Protein AF-0000000082246977 (afdb_homodimer)

pLDDT: mean 78.93, std 20.21, range [21.44, 98.12]

Nearest PDB structures (foldseek):
  8x5f-assembly1_A  TM=8.519E-01  e=1.007E-25  Homo sapiens
  8yet-assembly1_A  TM=8.472E-01  e=9.382E-22  Homo sapiens
  9j4x-assembly1_B  TM=8.676E-01  e=1.872E-17  Homo sapiens
  8x5b-assembly1_A  TM=8.535E-01  e=4.183E-17  Homo sapiens
  8yfu-assembly1_A  TM=6.604E-01  e=1.892E-20  Homo sapiens

Structure (mmCIF, N/CA/C/O backbone):
data_AF-0000000082246977-model_v1
#
loop_
_entity.id
_entity.type
_entity.pdbx_description
1 polymer 'SPX domain'
#
loop_
_atom_site.group_PDB
_atom_site.id
_atom_site.type_symbol
_atom_site.label_atom_id
_atom_site.label_alt_id
_atom_site.label_comp_id
_atom_site.label_asym_id
_atom_site.label_entity_id
_atom_site.label_seq_id
_atom_site.pdbx_PDB_ins_code
_atom_site.Cartn_x
_atom_site.Cartn_y
_atom_site.Cartn_z
_atom_site.occupancy
_atom_site.B_iso_or_equiv
_atom_site.auth_seq_id
_atom_site.auth_comp_id
_atom_site.auth_asym_id
_atom_site.auth_atom_id
_atom_site.pdbx_PDB_model_num
ATOM 1 N N . MET A 1 1 ? -4.242 8.5 17.453 1 56.47 1 MET A N 1
ATOM 2 C CA . MET A 1 1 ? -2.92 8.133 17.969 1 56.47 1 MET A CA 1
ATOM 3 C C . MET A 1 1 ? -2.562 8.953 19.203 1 56.47 1 MET A C 1
ATOM 5 O O . MET A 1 1 ? -2.957 10.109 19.312 1 56.47 1 MET A O 1
ATOM 9 N N . LYS A 1 2 ? -1.992 8.25 20.219 1 79.31 2 LYS A N 1
ATOM 10 C CA . LYS A 1 2 ? -1.562 8.875 21.453 1 79.31 2 LYS A CA 1
ATOM 11 C C . LYS A 1 2 ? -0.397 9.836 21.219 1 79.31 2 LYS A C 1
ATOM 13 O O . LYS A 1 2 ? 0.466 9.57 20.375 1 79.31 2 LYS A O 1
ATOM 18 N N . PHE A 1 3 ? -0.374 10.992 21.719 1 85.75 3 PHE A N 1
ATOM 19 C CA . PHE A 1 3 ? 0.629 12.031 21.531 1 85.75 3 PHE A CA 1
ATOM 20 C C . PHE A 1 3 ? 2.023 11.508 21.844 1 85.75 3 PHE A C 1
ATOM 22 O O . PHE A 1 3 ? 2.992 11.844 21.156 1 85.75 3 PHE A O 1
ATOM 29 N N . GLY A 1 4 ? 2.094 10.695 22.812 1 86.31 4 GLY A N 1
ATOM 30 C CA . GLY A 1 4 ? 3.396 10.164 23.172 1 86.31 4 GLY A CA 1
ATOM 31 C C . GLY A 1 4 ? 4.078 9.422 22.047 1 86.31 4 GLY A C 1
ATOM 32 O O . GLY A 1 4 ? 5.277 9.602 21.812 1 86.31 4 GLY A O 1
ATOM 33 N N . LYS A 1 5 ? 3.346 8.672 21.391 1 86.5 5 LYS A N 1
ATOM 34 C CA . LYS A 1 5 ? 3.908 7.906 20.281 1 86.5 5 LYS A CA 1
ATOM 35 C C . LYS A 1 5 ? 4.246 8.812 19.094 1 86.5 5 LYS A C 1
ATOM 37 O O . LYS A 1 5 ? 5.273 8.633 18.438 1 86.5 5 LYS A O 1
ATOM 42 N N . ASP A 1 6 ? 3.449 9.797 18.906 1 87 6 ASP A N 1
ATOM 43 C CA . ASP A 1 6 ? 3.703 10.742 17.812 1 87 6 ASP A CA 1
ATOM 44 C C . ASP A 1 6 ? 4.914 11.617 18.125 1 87 6 ASP A C 1
ATOM 46 O O . ASP A 1 6 ? 5.664 11.992 17.219 1 87 6 ASP A O 1
ATOM 50 N N . PHE A 1 7 ? 5.074 11.938 19.406 1 90.38 7 PHE A N 1
ATOM 51 C CA . PHE A 1 7 ? 6.211 12.734 19.859 1 90.38 7 PHE A CA 1
ATOM 52 C C . PHE A 1 7 ? 7.523 12.023 19.547 1 90.38 7 PHE A C 1
ATOM 54 O O . PHE A 1 7 ? 8.445 12.617 18.984 1 90.38 7 PHE A O 1
ATOM 61 N N . VAL A 1 8 ? 7.543 10.812 19.781 1 88.06 8 VAL A N 1
ATOM 62 C CA . VAL A 1 8 ? 8.75 10.031 19.578 1 88.06 8 VAL A CA 1
ATOM 63 C C . VAL A 1 8 ? 9 9.844 18.078 1 88.06 8 VAL A C 1
ATOM 65 O O . VAL A 1 8 ? 10.148 9.875 17.625 1 88.06 8 VAL A O 1
ATOM 68 N N . ARG A 1 9 ? 7.938 9.758 17.359 1 86.12 9 ARG A N 1
ATOM 69 C CA . ARG A 1 9 ? 8.055 9.547 15.914 1 86.12 9 ARG A CA 1
ATOM 70 C C . ARG A 1 9 ? 8.602 10.797 15.227 1 86.12 9 ARG A C 1
ATOM 72 O O . ARG A 1 9 ? 9.305 10.688 14.219 1 86.12 9 ARG A O 1
ATOM 79 N N . GLN A 1 10 ? 8.43 11.914 15.766 1 88.19 10 GLN A N 1
ATOM 80 C CA . GLN A 1 10 ? 8.82 13.156 15.109 1 88.19 10 GLN A CA 1
ATOM 81 C C . GLN A 1 10 ? 10.188 13.625 15.586 1 88.19 10 GLN A C 1
ATOM 83 O O . GLN A 1 10 ? 10.766 14.562 15.016 1 88.19 10 GLN A O 1
ATOM 88 N N . MET A 1 11 ? 10.742 12.938 16.516 1 90 11 MET A N 1
ATOM 89 C CA . MET A 1 11 ? 12.047 13.312 17.047 1 90 11 MET A CA 1
ATOM 90 C C . MET A 1 11 ? 13.156 12.961 16.062 1 90 11 MET A C 1
ATOM 92 O O . MET A 1 11 ? 13.023 12.016 15.273 1 90 11 MET A O 1
ATOM 96 N N . ILE A 1 12 ? 14.117 13.766 16.094 1 88.25 12 ILE A N 1
ATOM 97 C CA . ILE A 1 12 ? 15.344 13.398 15.398 1 88.25 12 ILE A CA 1
ATOM 98 C C . ILE A 1 12 ? 16.062 12.297 16.156 1 88.25 12 ILE A C 1
ATOM 100 O O . ILE A 1 12 ? 16.391 12.453 17.344 1 88.25 12 ILE A O 1
ATOM 104 N N . PRO A 1 13 ? 16.266 11.242 15.539 1 86.31 13 PRO A N 1
ATOM 105 C CA . PRO A 1 13 ? 16.812 10.086 16.25 1 86.31 13 PRO A CA 1
ATOM 106 C C . PRO A 1 13 ? 18.141 10.391 16.938 1 86.31 13 PRO A C 1
ATOM 108 O O . PRO A 1 13 ? 18.406 9.867 18.031 1 86.31 13 PRO A O 1
ATOM 111 N N . GLU A 1 14 ? 18.938 11.195 16.391 1 87.69 14 GLU A N 1
ATOM 112 C CA . GLU A 1 14 ? 20.25 11.5 16.953 1 87.69 14 GLU A CA 1
ATOM 113 C C . GLU A 1 14 ? 20.141 12.43 18.156 1 87.69 14 GLU A C 1
ATOM 115 O O . GLU A 1 14 ? 21.047 12.492 18.984 1 87.69 14 GLU A O 1
ATOM 120 N N . TRP A 1 15 ? 18.969 13.203 18.281 1 89.31 15 TRP A N 1
ATOM 121 C CA . TRP A 1 15 ? 18.766 14.156 19.359 1 89.31 15 TRP A CA 1
ATOM 122 C C . TRP A 1 15 ? 17.75 13.633 20.359 1 89.31 15 TRP A C 1
ATOM 124 O O . TRP A 1 15 ? 17.156 14.406 21.109 1 89.31 15 TRP A O 1
ATOM 134 N N . GLN A 1 16 ? 17.547 12.398 20.406 1 87.69 16 GLN A N 1
ATOM 135 C CA . GLN A 1 16 ? 16.469 11.836 21.219 1 87.69 16 GLN A CA 1
ATOM 136 C C . GLN A 1 16 ? 16.672 12.164 22.688 1 87.69 16 GLN A C 1
ATOM 138 O O . GLN A 1 16 ? 15.711 12.477 23.391 1 87.69 16 GLN A O 1
ATOM 143 N N . GLN A 1 17 ? 17.922 12.195 23.141 1 86.81 17 GLN A N 1
ATOM 144 C CA . GLN A 1 17 ? 18.203 12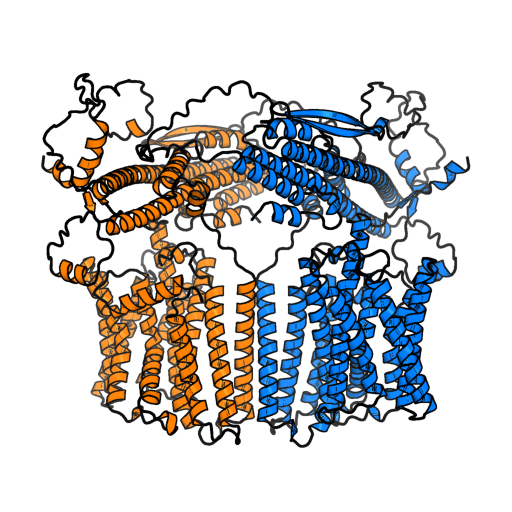.43 24.562 1 86.81 17 GLN A CA 1
ATOM 145 C C . GLN A 1 17 ? 18.062 13.906 24.906 1 86.81 17 GLN A C 1
ATOM 147 O O . GLN A 1 17 ? 17.938 14.258 26.078 1 86.81 17 GLN A O 1
ATOM 152 N N . ALA A 1 18 ? 18.016 14.711 23.906 1 91.62 18 ALA A N 1
ATOM 153 C CA . ALA A 1 18 ? 17.938 16.156 24.156 1 91.62 18 ALA A CA 1
ATOM 154 C C . ALA A 1 18 ? 16.5 16.625 24.234 1 91.62 18 ALA A C 1
ATOM 156 O O . ALA A 1 18 ? 16.219 17.734 24.719 1 91.62 18 ALA A O 1
ATOM 157 N N . TYR A 1 19 ? 15.57 15.797 23.828 1 93.19 19 TYR A N 1
ATOM 158 C CA . TYR A 1 19 ? 14.156 16.141 23.906 1 93.19 19 TYR A CA 1
ATOM 159 C C . TYR A 1 19 ? 13.625 15.938 25.328 1 93.19 19 TYR A C 1
ATOM 161 O O . TYR A 1 19 ? 14.266 15.273 26.141 1 93.19 19 TYR A O 1
ATOM 169 N N . MET A 1 20 ? 12.469 16.594 25.516 1 93.56 20 MET A N 1
ATOM 170 C CA . MET A 1 20 ? 11.82 16.453 26.828 1 93.56 20 MET A CA 1
ATOM 171 C C . MET A 1 20 ? 11.359 15.023 27.062 1 93.56 20 MET A C 1
ATOM 173 O O . MET A 1 20 ? 10.867 14.367 26.141 1 93.56 20 MET A O 1
ATOM 177 N N . ASP A 1 21 ? 11.578 14.57 28.266 1 92.38 21 ASP A N 1
ATOM 178 C CA . ASP A 1 21 ? 11.133 13.227 28.625 1 92.38 21 ASP A CA 1
ATOM 179 C C . ASP A 1 21 ? 9.633 13.211 28.953 1 92.38 21 ASP A C 1
ATOM 181 O O . ASP A 1 21 ? 9.25 13.203 30.109 1 92.38 21 ASP A O 1
ATOM 185 N N . TYR A 1 22 ? 8.859 13.156 27.938 1 93.19 22 TYR A N 1
ATOM 186 C CA . TYR A 1 22 ? 7.406 13.203 28.062 1 93.19 22 TYR A CA 1
ATOM 187 C C . TYR A 1 22 ? 6.883 11.969 28.797 1 93.19 22 TYR A C 1
ATOM 189 O O . TYR A 1 22 ? 5.992 12.078 29.641 1 93.19 22 TYR A O 1
ATOM 197 N N . ALA A 1 23 ? 7.449 10.797 28.578 1 91 23 ALA A N 1
ATOM 198 C CA . ALA A 1 23 ? 7.016 9.555 29.203 1 91 23 ALA A CA 1
ATOM 199 C C . ALA A 1 23 ? 7.297 9.562 30.703 1 91 23 ALA A C 1
ATOM 201 O O . ALA A 1 23 ? 6.48 9.094 31.5 1 91 23 ALA A O 1
ATOM 202 N N . GLY A 1 24 ? 8.438 10.062 31.078 1 91.44 24 GLY A N 1
ATOM 203 C CA . GLY A 1 24 ? 8.773 10.172 32.469 1 91.44 24 GLY A CA 1
ATOM 204 C C . GLY A 1 24 ? 7.84 11.102 33.25 1 91.44 24 GLY A C 1
ATOM 205 O O . GLY A 1 24 ? 7.426 10.797 34.375 1 91.44 24 GLY A O 1
ATOM 206 N N . LEU A 1 25 ? 7.504 12.195 32.656 1 93.19 25 LEU A N 1
ATOM 207 C CA . LEU A 1 25 ? 6.605 13.156 33.281 1 93.19 25 LEU A CA 1
ATOM 208 C C . LEU A 1 25 ? 5.191 12.602 33.375 1 93.19 25 LEU A C 1
ATOM 210 O O . LEU A 1 25 ? 4.488 12.844 34.344 1 93.19 25 LEU A O 1
ATOM 214 N N . LYS A 1 26 ? 4.781 11.867 32.375 1 92.25 26 LYS A N 1
ATOM 215 C CA . LYS A 1 26 ? 3.465 11.234 32.406 1 92.25 26 LYS A CA 1
ATOM 216 C C . LYS A 1 26 ? 3.361 10.219 33.531 1 92.25 26 LYS A C 1
ATOM 218 O O . LYS A 1 26 ? 2.314 10.094 34.188 1 92.25 26 LYS A O 1
ATOM 223 N N . SER A 1 27 ? 4.461 9.516 33.812 1 92.44 27 SER A N 1
ATOM 224 C CA . SER A 1 27 ? 4.477 8.547 34.906 1 92.44 27 SER A CA 1
ATOM 225 C C . SER A 1 27 ? 4.324 9.242 36.25 1 92.44 27 SER A C 1
ATOM 227 O O . SER A 1 27 ? 3.65 8.727 37.156 1 92.44 27 SER A O 1
ATOM 229 N N . ILE A 1 28 ? 4.871 10.32 36.375 1 91.62 28 ILE A N 1
ATOM 230 C CA . ILE A 1 28 ? 4.75 11.078 37.625 1 91.62 28 ILE A CA 1
ATOM 231 C C . ILE A 1 28 ? 3.316 11.586 37.781 1 91.62 28 ILE A C 1
ATOM 233 O O . ILE A 1 28 ? 2.77 11.586 38.906 1 91.62 28 ILE A O 1
ATOM 237 N N . LEU A 1 29 ? 2.715 11.938 36.719 1 91.12 29 LEU A N 1
ATOM 238 C CA . LEU A 1 29 ? 1.336 12.414 36.75 1 91.12 29 LEU A CA 1
ATOM 239 C C . LEU A 1 29 ? 0.381 11.297 37.156 1 91.12 29 LEU A C 1
ATOM 241 O O . LEU A 1 29 ? -0.605 11.531 37.844 1 91.12 29 LEU A O 1
ATOM 245 N N . GLN A 1 30 ? 0.667 10.117 36.656 1 90.25 30 GLN A N 1
ATOM 246 C CA . GLN A 1 30 ? -0.157 8.977 37.062 1 90.25 30 GLN A CA 1
ATOM 247 C C . GLN A 1 30 ? -0.053 8.695 38.562 1 90.25 30 GLN A C 1
ATOM 249 O O . GLN A 1 30 ? -1.031 8.297 39.188 1 90.25 30 GLN A O 1
ATOM 254 N N . GLU A 1 31 ? 1.097 8.938 39.062 1 87.5 31 GLU A N 1
ATOM 255 C CA . GLU A 1 31 ? 1.284 8.797 40.5 1 87.5 31 GLU A CA 1
ATOM 256 C C . GLU A 1 31 ? 0.479 9.836 41.281 1 87.5 31 GLU A C 1
ATOM 258 O O . GLU A 1 31 ? -0.072 9.547 42.344 1 87.5 31 GLU A O 1
ATOM 263 N N . ILE A 1 32 ? 0.406 10.953 40.719 1 86.06 32 ILE A N 1
ATOM 264 C CA . ILE A 1 32 ? -0.384 12.008 41.344 1 86.06 32 ILE A CA 1
ATOM 265 C C . ILE A 1 32 ? -1.865 11.648 41.281 1 86.06 32 ILE A C 1
ATOM 267 O O . ILE A 1 32 ? -2.588 11.82 42.281 1 86.06 32 ILE A O 1
ATOM 271 N N . GLN A 1 33 ? -2.275 11.094 40.25 1 86.5 33 GLN A N 1
ATOM 272 C CA . GLN A 1 33 ? -3.672 10.703 40.062 1 86.5 33 GLN A CA 1
ATOM 273 C C . GLN A 1 33 ? -4.047 9.586 41.031 1 86.5 33 GLN A C 1
ATOM 275 O O . GLN A 1 33 ? -5.121 9.617 41.656 1 86.5 33 GLN A O 1
ATOM 280 N N . THR A 1 34 ? -3.168 8.68 41.219 1 85.88 34 THR A N 1
ATOM 281 C CA . THR A 1 34 ? -3.422 7.562 42.125 1 85.88 34 THR A CA 1
ATOM 282 C C . THR A 1 34 ? -3.43 8.039 43.594 1 85.88 34 THR A C 1
ATOM 284 O O . THR A 1 34 ? -4.238 7.566 44.406 1 85.88 34 THR A O 1
ATOM 287 N N . SER A 1 35 ? -2.584 8.93 43.906 1 81.75 35 SER A N 1
ATOM 288 C CA . SER A 1 35 ? -2.523 9.453 45.281 1 81.75 35 SER A CA 1
ATOM 289 C C . SER A 1 35 ? -3.766 10.266 45.625 1 81.75 35 SER A C 1
ATOM 291 O O . SER A 1 35 ? -4.27 10.211 46.75 1 81.75 35 SER A O 1
ATOM 293 N N . ARG A 1 36 ? -4.273 10.922 44.688 1 77.88 36 ARG A N 1
ATOM 294 C CA . ARG A 1 36 ? -5.477 11.711 44.906 1 77.88 36 ARG A CA 1
ATOM 295 C C . ARG A 1 36 ? -6.703 10.82 45.031 1 77.88 36 ARG A C 1
ATOM 297 O O . ARG A 1 36 ? -7.598 11.109 45.844 1 77.88 36 ARG A O 1
ATOM 304 N N . LYS A 1 37 ? -6.832 9.82 44.312 1 76.38 37 LYS A N 1
ATOM 305 C CA . LYS A 1 37 ? -7.945 8.875 44.406 1 76.38 37 LYS A CA 1
ATOM 306 C C . LYS A 1 37 ? -7.934 8.148 45.75 1 76.38 37 LYS A C 1
ATOM 308 O O . LYS A 1 37 ? -8.992 7.859 46.312 1 76.38 37 LYS A O 1
ATOM 313 N N . ARG A 1 38 ? -6.84 7.883 46.25 1 70.94 38 ARG A N 1
ATOM 314 C CA . ARG A 1 38 ? -6.719 7.219 47.562 1 70.94 38 ARG A CA 1
ATOM 315 C C . ARG A 1 38 ? -7.188 8.133 48.688 1 70.94 38 ARG A C 1
ATOM 317 O O . ARG A 1 38 ? -7.738 7.668 49.688 1 70.94 38 ARG A O 1
ATOM 324 N N . SER A 1 39 ? -6.891 9.398 48.531 1 62.53 39 SER A N 1
ATOM 325 C CA . SER A 1 39 ? -7.277 10.328 49.594 1 62.53 39 SER A CA 1
ATOM 326 C C . SER A 1 39 ? -8.766 10.656 49.531 1 62.53 39 SER A C 1
ATOM 328 O O . SER A 1 39 ? -9.352 11.117 50.5 1 62.53 39 SER A O 1
ATOM 330 N N . GLU A 1 40 ? -9.305 10.719 48.375 1 59.44 40 GLU A N 1
ATOM 331 C CA . GLU A 1 40 ? -10.742 10.93 48.312 1 59.44 40 GLU A CA 1
ATOM 332 C C . GLU A 1 40 ? -11.508 9.766 48.938 1 59.44 40 GLU A C 1
ATOM 334 O O . GLU A 1 40 ? -11.445 8.641 48.469 1 59.44 40 GLU A O 1
ATOM 339 N N . ARG A 1 41 ? -11.719 9.586 50.344 1 48.62 41 ARG A N 1
ATOM 340 C CA . ARG A 1 41 ? -12.57 8.648 51.062 1 48.62 41 ARG A CA 1
ATOM 341 C C . ARG A 1 41 ? -13.93 8.508 50.375 1 48.62 41 ARG A C 1
ATOM 343 O O . ARG A 1 41 ? -14.461 9.477 49.844 1 48.62 41 ARG A O 1
ATOM 350 N N . PRO A 1 42 ? -14.414 7.211 50.281 1 45.81 42 PRO A N 1
ATOM 351 C CA . PRO A 1 42 ? -15.68 6.809 49.656 1 45.81 42 PRO A CA 1
ATOM 352 C C . PRO A 1 42 ? -16.859 7.695 50.094 1 45.81 42 PRO A C 1
ATOM 354 O O . PRO A 1 42 ? -18 7.422 49.719 1 45.81 42 PRO A O 1
ATOM 357 N N . GLY A 1 43 ? -16.766 8.461 51.219 1 39.38 43 GLY A N 1
ATOM 358 C CA . GLY A 1 43 ? -18.062 8.852 51.75 1 39.38 43 GLY A CA 1
ATOM 359 C C . GLY A 1 43 ? -18.828 9.797 50.875 1 39.38 43 GLY A C 1
ATOM 360 O O . GLY A 1 43 ? -19.953 10.18 51.156 1 39.38 43 GLY A O 1
ATOM 361 N N . ILE A 1 44 ? -18.172 10.773 50.406 1 37.69 44 ILE A N 1
ATOM 362 C CA . ILE A 1 44 ? -19.094 11.742 49.812 1 37.69 44 ILE A CA 1
ATOM 363 C C . ILE A 1 44 ? -19.766 11.141 48.594 1 37.69 44 ILE A C 1
ATOM 365 O O . ILE A 1 44 ? -19.078 10.727 47.625 1 37.69 44 ILE A O 1
ATOM 369 N N . LEU A 1 45 ? -20.969 10.594 48.844 1 35.19 45 LEU A N 1
ATOM 370 C CA . LEU A 1 45 ? -21.953 10.094 47.875 1 35.19 45 LEU A CA 1
ATOM 371 C C . LEU A 1 45 ? -21.953 10.93 46.594 1 35.19 45 LEU A C 1
ATOM 373 O O . LEU A 1 45 ? -22.125 12.156 46.656 1 35.19 45 LEU A O 1
ATOM 377 N N . LYS A 1 46 ? -21.188 10.672 45.656 1 40.25 46 LYS A N 1
ATOM 378 C CA . LYS A 1 46 ? -21.375 11.211 44.312 1 40.25 46 LYS A CA 1
ATOM 379 C C . LYS A 1 46 ? -22.844 11.438 44 1 40.25 46 LYS A C 1
ATOM 381 O O . LYS A 1 46 ? -23.641 10.492 44.031 1 40.25 46 LYS A O 1
ATOM 386 N N . ARG A 1 47 ? -23.516 12.523 44.5 1 32.88 47 ARG A N 1
ATOM 387 C CA . ARG A 1 47 ? -24.844 12.891 44.031 1 32.88 47 ARG A CA 1
ATOM 388 C C . ARG A 1 47 ? -25.016 12.547 42.562 1 32.88 47 ARG A C 1
ATOM 390 O O . ARG A 1 47 ? -24.234 12.992 41.719 1 32.88 47 ARG A O 1
ATOM 397 N N . LYS A 1 48 ? -25.453 11.383 42.344 1 35 48 LYS A N 1
ATOM 398 C CA . LYS A 1 48 ? -25.984 10.984 41.031 1 35 48 LYS A CA 1
ATOM 399 C C . LYS A 1 48 ? -26.734 12.141 40.375 1 35 48 LYS A C 1
ATOM 401 O O . LYS A 1 48 ? -27.719 12.641 40.906 1 35 48 LYS A O 1
ATOM 406 N N . LEU A 1 49 ? -26.047 13.125 39.812 1 31.23 49 LEU A N 1
ATOM 407 C CA . LEU A 1 49 ? -26.766 14.055 38.969 1 31.23 49 LEU A CA 1
ATOM 408 C C . LEU A 1 49 ? -27.922 13.344 38.25 1 31.23 49 LEU A C 1
ATOM 410 O O . LEU A 1 49 ? -27.734 12.32 37.625 1 31.23 49 LEU A O 1
ATOM 414 N N . SER A 1 50 ? -29.047 13.234 38.938 1 31.02 50 SER A N 1
ATOM 415 C CA . SER A 1 50 ? -30.344 12.867 38.375 1 31.02 50 SER A CA 1
ATOM 416 C C . SER A 1 50 ? -30.422 13.258 36.906 1 31.02 50 SER A C 1
ATOM 418 O O . SER A 1 50 ? -30.172 14.414 36.531 1 31.02 50 SER A O 1
ATOM 420 N N . GLY A 1 51 ? -30.125 12.414 36 1 33.69 51 GLY A N 1
ATOM 421 C CA . GLY A 1 51 ? -30.125 12.297 34.562 1 33.69 51 GLY A CA 1
ATOM 422 C C . GLY A 1 51 ? -31.312 13 33.906 1 33.69 51 GLY A C 1
ATOM 423 O O . GLY A 1 51 ? -31.547 12.859 32.719 1 33.69 51 GLY A O 1
ATOM 424 N N . SER A 1 52 ? -32.406 13.203 34.688 1 33 52 SER A N 1
ATOM 425 C CA . SER A 1 52 ? -33.594 13.523 33.906 1 33 52 SER A CA 1
ATOM 426 C C . SER A 1 52 ? -33.469 14.922 33.281 1 33 52 SER A C 1
ATOM 428 O O . SER A 1 52 ? -34 15.883 33.844 1 33 52 SER A O 1
ATOM 430 N N . ARG A 1 53 ? -32.406 15.555 33.094 1 36.34 53 ARG A N 1
ATOM 431 C CA . ARG A 1 53 ? -32.531 16.891 32.531 1 36.34 53 ARG A CA 1
ATOM 432 C C . ARG A 1 53 ? -33.312 16.875 31.234 1 36.34 53 ARG A C 1
ATOM 434 O O . ARG A 1 53 ? -33.188 15.93 30.453 1 36.34 53 ARG A O 1
ATOM 441 N N . ASN A 1 54 ? -34.438 17.656 31.156 1 34.22 54 ASN A N 1
ATOM 442 C CA . ASN A 1 54 ? -35.312 17.984 30.047 1 34.22 54 ASN A CA 1
ATOM 443 C C . ASN A 1 54 ? -34.531 18.219 28.75 1 34.22 54 ASN A C 1
ATOM 445 O O . ASN A 1 54 ? -33.469 18.812 28.781 1 34.22 54 ASN A O 1
ATOM 449 N N . PHE A 1 55 ? -34.688 17.25 27.906 1 44.72 55 PHE A N 1
ATOM 450 C CA . PHE A 1 55 ? -34.188 17.406 26.531 1 44.72 55 PHE A CA 1
ATOM 451 C C . PHE A 1 55 ? -34.438 18.828 26.031 1 44.72 55 PHE A C 1
ATOM 453 O O . PHE A 1 55 ? -35.594 19.266 25.906 1 44.72 55 PHE A O 1
ATOM 460 N N . SER A 1 56 ? -33.594 19.75 26.406 1 39.91 56 SER A N 1
ATOM 461 C CA . SER A 1 56 ? -33.719 21.047 25.75 1 39.91 56 SER A CA 1
ATOM 462 C C . SER A 1 56 ? -33.688 20.906 24.234 1 39.91 56 SER A C 1
ATOM 464 O O . SER A 1 56 ? -32.938 20.062 23.703 1 39.91 56 SER A O 1
ATOM 466 N N . GLY A 1 57 ? -34.688 20.828 23.531 1 49.38 57 GLY A N 1
ATOM 467 C CA . GLY A 1 57 ? -34.875 20.75 22.094 1 49.38 57 GLY A CA 1
ATOM 468 C C . GLY A 1 57 ? -33.656 21.203 21.312 1 49.38 57 GLY A C 1
ATOM 469 O O . GLY A 1 57 ? -32.781 21.906 21.859 1 49.38 57 GLY A O 1
ATOM 470 N N . LEU A 1 58 ? -33.219 20.406 20.375 1 52.12 58 LEU A N 1
ATOM 471 C CA . LEU A 1 58 ? -32.125 20.766 19.469 1 52.12 58 LEU A CA 1
ATOM 472 C C . LEU A 1 58 ? -32.25 22.234 19.047 1 52.12 58 LEU A C 1
ATOM 474 O O . LEU A 1 58 ? -31.25 22.828 18.594 1 52.12 58 LEU A O 1
ATOM 478 N N . THR A 1 59 ? -33.5 22.797 19.109 1 46.88 59 THR A N 1
ATOM 479 C CA . THR A 1 59 ? -33.688 24.156 18.594 1 46.88 59 THR A CA 1
ATOM 480 C C . THR A 1 59 ? -33.625 25.172 19.719 1 46.88 59 THR A C 1
ATOM 482 O O . THR A 1 59 ? -33.812 26.375 19.484 1 46.88 59 THR A O 1
ATOM 485 N N . LYS A 1 60 ? -33.469 24.75 21.016 1 48.41 60 LYS A N 1
ATOM 486 C CA . LYS A 1 60 ? -33.531 25.766 22.047 1 48.41 60 LYS A CA 1
ATOM 487 C C . LYS A 1 60 ? -32.156 26.453 22.219 1 48.41 60 LYS A C 1
ATOM 489 O O . LYS A 1 60 ? -31.125 25.797 22.062 1 48.41 60 LYS A O 1
ATOM 494 N N . ARG A 1 61 ? -32.031 27.781 22.234 1 40.91 61 ARG A N 1
ATOM 495 C CA . ARG A 1 61 ? -30.938 28.734 22.297 1 40.91 61 ARG A CA 1
ATOM 496 C C . ARG A 1 61 ? -30.172 28.594 23.609 1 40.91 61 ARG A C 1
ATOM 498 O O . ARG A 1 61 ? -30.75 28.688 24.688 1 40.91 61 ARG A O 1
ATOM 505 N N . TYR A 1 62 ? -29.266 27.812 23.797 1 36.72 62 TYR A N 1
ATOM 506 C CA . TYR A 1 62 ? -28.406 27.844 24.969 1 36.72 62 TYR A CA 1
ATOM 507 C C . TYR A 1 62 ? -27.844 29.25 25.188 1 36.72 62 TYR A C 1
ATOM 509 O O . TYR A 1 62 ? -27.172 29.797 24.312 1 36.72 62 TYR A O 1
ATOM 517 N N . SER A 1 63 ? -28.516 30.188 25.844 1 31.11 63 SER A N 1
ATOM 518 C CA . SER A 1 63 ? -27.859 31.422 26.281 1 31.11 63 SER A CA 1
ATOM 519 C C . SER A 1 63 ? -26.672 31.125 27.203 1 31.11 63 SER A C 1
ATOM 521 O O . SER A 1 63 ? -26.844 30.484 28.234 1 31.11 63 SER A O 1
ATOM 523 N N . ARG A 1 64 ? -25.547 30.938 26.734 1 37.94 64 ARG A N 1
ATOM 524 C CA . ARG A 1 64 ? -24.359 30.922 27.578 1 37.94 64 ARG A CA 1
ATOM 525 C C . ARG A 1 64 ? -24.281 32.188 28.438 1 37.94 64 ARG A C 1
ATOM 527 O O . ARG A 1 64 ? -24.078 33.281 27.922 1 37.94 64 ARG A O 1
ATOM 534 N N . THR A 1 65 ? -24.953 32.312 29.484 1 32.84 65 THR A N 1
ATOM 535 C CA . THR A 1 65 ? -24.516 33.312 30.438 1 32.84 65 THR A CA 1
ATOM 536 C C . THR A 1 65 ? -23.031 33.156 30.75 1 32.84 65 THR A C 1
ATOM 538 O O . THR A 1 65 ? -22.578 32.094 31.125 1 32.84 65 THR A O 1
ATOM 541 N N . ALA A 1 66 ? -22.188 34.031 30.234 1 37.81 66 ALA A N 1
ATOM 542 C CA . ALA A 1 66 ? -20.781 34.25 30.562 1 37.81 66 ALA A CA 1
ATOM 543 C C . ALA A 1 66 ? -20.578 34.312 32.062 1 37.81 66 ALA A C 1
ATOM 545 O O . ALA A 1 66 ? -21.016 35.281 32.719 1 37.81 66 ALA A O 1
ATOM 546 N N . SER A 1 67 ? -20.672 33.344 32.875 1 34.19 67 SER A N 1
ATOM 547 C CA . SER A 1 67 ? -20.172 33.5 34.219 1 34.19 67 SER A CA 1
ATOM 548 C C . SER A 1 67 ? -18.844 34.25 34.25 1 34.19 67 SER A C 1
ATOM 550 O O . SER A 1 67 ? -17.984 34.031 33.406 1 34.19 67 SER A O 1
ATOM 552 N N . THR A 1 68 ? -18.812 35.438 34.781 1 34.06 68 THR A N 1
ATOM 553 C CA . THR A 1 68 ? -17.703 36.312 35.156 1 34.06 68 THR A CA 1
ATOM 554 C C . THR A 1 68 ? -16.594 35.5 35.812 1 34.06 68 THR A C 1
ATOM 556 O O . THR A 1 68 ? -16.812 34.844 36.844 1 34.06 68 THR A O 1
ATOM 559 N N . ARG A 1 69 ? -15.586 35.062 35.125 1 37.94 69 ARG A N 1
ATOM 560 C CA . ARG A 1 69 ? -14.32 34.5 35.562 1 37.94 69 ARG A CA 1
ATOM 561 C C . ARG A 1 69 ? -13.758 35.219 36.781 1 37.94 69 ARG A C 1
ATOM 563 O O . ARG A 1 69 ? -13.539 36.438 36.719 1 37.94 69 ARG A O 1
ATOM 570 N N . GLU A 1 70 ? -14.102 34.906 38.062 1 38.69 70 GLU A N 1
ATOM 571 C CA . GLU A 1 70 ? -13.336 35.281 39.219 1 38.69 70 GLU A CA 1
ATOM 572 C C . GLU A 1 70 ? -11.844 35.375 38.906 1 38.69 70 GLU A C 1
ATOM 574 O O . GLU A 1 70 ? -11.352 34.688 38 1 38.69 70 GLU A O 1
ATOM 579 N N . PRO A 1 71 ? -11.188 36.406 39.406 1 40.03 71 PRO A N 1
ATOM 580 C CA . PRO A 1 71 ? -9.742 36.594 39.25 1 40.03 71 PRO A CA 1
ATOM 581 C C . PRO A 1 71 ? -8.938 35.312 39.531 1 40.03 71 PRO A C 1
ATOM 583 O O . PRO A 1 71 ? -9.18 34.625 40.5 1 40.03 71 PRO A O 1
ATOM 586 N N . GLU A 1 72 ? -8.461 34.594 38.531 1 44.59 72 GLU A N 1
ATOM 587 C CA . GLU A 1 72 ? -7.695 33.375 38.438 1 44.59 72 GLU A CA 1
ATOM 588 C C . GLU A 1 72 ? -6.598 33.344 39.5 1 44.59 72 GLU A C 1
ATOM 590 O O . GLU A 1 72 ? -5.688 34.156 39.5 1 44.59 72 GLU A O 1
ATOM 595 N N . ILE A 1 73 ? -6.789 33.125 40.719 1 45.75 73 ILE A N 1
ATOM 596 C CA . ILE A 1 73 ? -5.77 32.75 41.719 1 45.75 73 ILE A CA 1
ATOM 597 C C . ILE A 1 73 ? -4.719 31.875 41.031 1 45.75 73 ILE A C 1
ATOM 599 O O . ILE A 1 73 ? -5.039 30.797 40.531 1 45.75 73 ILE A O 1
ATOM 603 N N . GLN A 1 74 ? -3.656 32.469 40.75 1 58.28 74 GLN A N 1
ATOM 604 C CA . GLN A 1 74 ? -2.492 31.797 40.156 1 58.28 74 GLN A CA 1
ATOM 605 C C . GLN A 1 74 ? -1.967 30.703 41.094 1 58.28 74 GLN A C 1
ATOM 607 O O . GLN A 1 74 ? -1.591 30.984 42.219 1 58.28 74 GLN A O 1
ATOM 612 N N . ASP A 1 75 ? -2.109 29.5 40.844 1 70.38 75 ASP A N 1
ATOM 613 C CA . ASP A 1 75 ? -1.786 28.312 41.625 1 70.38 75 ASP A CA 1
ATOM 614 C C . ASP A 1 75 ? -0.279 28.078 41.656 1 70.38 75 ASP A C 1
ATOM 616 O O . ASP A 1 75 ? 0.234 27.438 42.594 1 70.38 75 ASP A O 1
ATOM 620 N N . ILE A 1 76 ? 0.527 28.656 40.688 1 74.88 76 ILE A N 1
ATOM 621 C CA . ILE A 1 76 ? 1.964 28.391 40.656 1 74.88 76 ILE A CA 1
ATOM 622 C C . ILE A 1 76 ? 2.711 29.688 40.344 1 74.88 76 ILE A C 1
ATOM 624 O O . ILE A 1 76 ? 2.146 30.609 39.75 1 74.88 76 ILE A O 1
ATOM 628 N N . LEU A 1 77 ? 3.871 29.922 40.969 1 75.19 77 LEU A N 1
ATOM 629 C CA . LEU A 1 77 ? 4.789 31 40.625 1 75.19 77 LEU A CA 1
ATOM 630 C C . LEU A 1 77 ? 6.102 30.453 40.094 1 75.19 77 LEU A C 1
ATOM 632 O O . LEU A 1 77 ? 6.715 29.578 40.688 1 75.19 77 LEU A O 1
ATOM 636 N N . VAL A 1 78 ? 6.398 30.828 38.906 1 78.69 78 VAL A N 1
ATOM 637 C CA . VAL A 1 78 ? 7.629 30.359 38.281 1 78.69 78 VAL A CA 1
ATOM 638 C C . VAL A 1 78 ? 8.672 31.484 38.312 1 78.69 78 VAL A C 1
ATOM 640 O O . VAL A 1 78 ? 8.383 32.625 37.906 1 78.69 78 VAL A O 1
ATOM 643 N N . HIS A 1 79 ? 9.859 31.297 38.875 1 75.5 79 HIS A N 1
ATOM 644 C CA . HIS A 1 79 ? 10.945 32.281 38.938 1 75.5 79 HIS A CA 1
ATOM 645 C C . HIS A 1 79 ? 12.117 31.844 38.062 1 75.5 79 HIS A C 1
ATOM 647 O O . HIS A 1 79 ? 12.445 30.656 37.969 1 75.5 79 HIS A O 1
ATOM 653 N N . ALA A 1 80 ? 12.648 32.75 37.25 1 78.31 80 ALA A N 1
ATOM 654 C CA . ALA A 1 80 ? 13.828 32.531 36.438 1 78.31 80 ALA A CA 1
ATOM 655 C C . ALA A 1 80 ? 15.094 33.031 37.125 1 78.31 80 ALA A C 1
ATOM 657 O O . ALA A 1 80 ? 15.133 34.156 37.594 1 78.31 80 ALA A O 1
ATOM 658 N N . THR A 1 81 ? 16.031 32.156 37.469 1 75.81 81 THR A N 1
ATOM 659 C CA . THR A 1 81 ? 17.312 32.562 38.031 1 75.81 81 THR A CA 1
ATOM 660 C C . THR A 1 81 ? 18.453 32.312 37.062 1 75.81 81 THR A C 1
ATOM 662 O O . THR A 1 81 ? 18.391 31.375 36.25 1 75.81 81 THR A O 1
ATOM 665 N N . THR A 1 82 ? 19.312 33.219 36.875 1 72.94 82 THR A N 1
ATOM 666 C CA . THR A 1 82 ? 20.484 33 36.031 1 72.94 82 THR A CA 1
ATOM 667 C C . THR A 1 82 ? 21.594 32.312 36.812 1 72.94 82 THR A C 1
ATOM 669 O O . THR A 1 82 ? 22.016 32.781 37.844 1 72.94 82 THR A O 1
ATOM 672 N N . GLY A 1 83 ? 21.859 31.078 36.438 1 65.94 83 GLY A N 1
ATOM 673 C CA . GLY A 1 83 ? 22.922 30.344 37.125 1 65.94 83 GLY A CA 1
ATOM 674 C C . GLY A 1 83 ? 24.297 30.922 36.875 1 65.94 83 GLY A C 1
ATOM 675 O O . GLY A 1 83 ? 24.453 31.844 36.062 1 65.94 83 GLY A O 1
ATOM 676 N N . ASP A 1 84 ? 25.281 30.438 37.625 1 62.5 84 ASP A N 1
ATOM 677 C CA . ASP A 1 84 ? 26.672 30.859 37.5 1 62.5 84 ASP A CA 1
ATOM 678 C C . ASP A 1 84 ? 27.203 30.578 36.125 1 62.5 84 ASP A C 1
ATOM 680 O O . ASP A 1 84 ? 28.156 31.219 35.656 1 62.5 84 ASP A O 1
ATOM 684 N N . ASP A 1 85 ? 26.562 29.672 35.469 1 63.34 85 ASP A N 1
ATOM 685 C CA . ASP A 1 85 ? 27.031 29.297 34.125 1 63.34 85 ASP A CA 1
ATOM 686 C C . ASP A 1 85 ? 26.391 30.188 33.062 1 63.34 85 ASP A C 1
ATOM 688 O O . ASP A 1 85 ? 26.688 30.031 31.875 1 63.34 85 ASP A O 1
ATOM 692 N N . GLY A 1 86 ? 25.703 31.141 33.438 1 60.41 86 GLY A N 1
ATOM 693 C CA . GLY A 1 86 ? 25.109 32.094 32.5 1 60.41 86 GLY A CA 1
ATOM 694 C C . GLY A 1 86 ? 23.797 31.625 31.922 1 60.41 86 GLY A C 1
ATOM 695 O O . GLY A 1 86 ? 23.156 32.375 31.172 1 60.41 86 GLY A O 1
ATOM 696 N N . PHE A 1 87 ? 23.484 30.344 32.406 1 70.69 87 PHE A N 1
ATOM 697 C CA . PHE A 1 87 ? 22.266 29.828 31.797 1 70.69 87 PHE A CA 1
ATOM 698 C C . PHE A 1 87 ? 21.062 30.094 32.719 1 70.69 87 PHE A C 1
ATOM 700 O O . PHE A 1 87 ? 21.203 30.109 33.938 1 70.69 87 PHE A O 1
ATOM 707 N N . GLU A 1 88 ? 19.953 30.484 32.125 1 74 88 GLU A N 1
ATOM 708 C CA . GLU A 1 88 ? 18.719 30.734 32.844 1 74 88 GLU A CA 1
ATOM 709 C C . GLU A 1 88 ? 18.125 29.438 33.406 1 74 88 GLU A C 1
ATOM 711 O O . GLU A 1 88 ? 18.062 28.438 32.719 1 74 88 GLU A O 1
ATOM 716 N N . ARG A 1 89 ? 18 29.312 34.75 1 78.19 89 ARG A N 1
ATOM 717 C CA . ARG A 1 89 ? 17.344 28.203 35.406 1 78.19 89 ARG A CA 1
ATOM 718 C C . ARG A 1 89 ? 15.969 28.594 35.938 1 78.19 89 ARG A C 1
ATOM 720 O O . ARG A 1 89 ? 15.797 29.703 36.438 1 78.19 89 ARG A O 1
ATOM 727 N N . TYR A 1 90 ? 14.984 27.766 35.625 1 79.88 90 TYR A N 1
ATOM 728 C CA . TYR A 1 90 ? 13.609 28.062 36.031 1 79.88 90 TYR A CA 1
ATOM 729 C C . TYR A 1 90 ? 13.188 27.188 37.188 1 79.88 90 TYR A C 1
ATOM 731 O O . TYR A 1 90 ? 13.531 26 37.25 1 79.88 90 TYR A O 1
ATOM 739 N N . GLU A 1 91 ? 12.672 27.734 38.25 1 80.38 91 GLU A N 1
ATOM 740 C CA . GLU A 1 91 ? 12.164 27.016 39.406 1 80.38 91 GLU A CA 1
ATOM 741 C C . GLU A 1 91 ? 10.711 27.391 39.688 1 80.38 91 GLU A C 1
ATOM 743 O O . GLU A 1 91 ? 10.352 28.578 39.688 1 80.38 91 GLU A O 1
ATOM 748 N N . THR A 1 92 ? 9.836 26.344 39.812 1 84.75 92 THR A N 1
ATOM 749 C CA . THR A 1 92 ? 8.406 26.547 40.062 1 84.75 92 THR A CA 1
ATOM 750 C C . THR A 1 92 ? 8.078 26.359 41.531 1 84.75 92 THR A C 1
ATOM 752 O O . THR A 1 92 ? 8.516 25.375 42.156 1 84.75 92 THR A O 1
ATOM 755 N N . THR A 1 93 ? 7.453 27.328 42.188 1 76.94 93 THR A N 1
ATOM 756 C CA . THR A 1 93 ? 6.941 27.203 43.531 1 76.94 93 THR A CA 1
ATOM 757 C C . THR A 1 93 ? 5.422 27.062 43.531 1 76.94 93 THR A C 1
ATOM 759 O O . THR A 1 93 ? 4.727 27.781 42.812 1 76.94 93 THR A O 1
ATOM 762 N N . ILE A 1 94 ? 4.977 26.016 44.25 1 78.38 94 ILE A N 1
ATOM 763 C CA . ILE A 1 94 ? 3.541 25.75 44.312 1 78.38 94 ILE A CA 1
ATOM 764 C C . ILE A 1 94 ? 2.938 26.5 45.5 1 78.38 94 ILE A C 1
ATOM 766 O O . ILE A 1 94 ? 3.445 26.406 46.625 1 78.38 94 ILE A O 1
ATOM 770 N N . LEU A 1 95 ? 1.918 27.328 45.375 1 67.06 95 LEU A N 1
ATOM 771 C CA . LEU A 1 95 ? 1.375 28.141 46.438 1 67.06 95 LEU A CA 1
ATOM 772 C C . LEU A 1 95 ? 0.422 27.344 47.312 1 67.06 95 LEU A C 1
ATOM 774 O O . LEU A 1 95 ? 0.485 27.422 48.531 1 67.06 95 LEU A O 1
ATOM 778 N N . GLU A 1 96 ? -0.76 26.812 46.812 1 62.66 96 GLU A N 1
ATOM 779 C CA . GLU A 1 96 ? -1.741 26.156 47.656 1 62.66 96 GLU A CA 1
ATOM 780 C C . GLU A 1 96 ? -1.868 24.672 47.344 1 62.66 96 GLU A C 1
ATOM 782 O O . GLU A 1 96 ? -2.148 24.312 46.188 1 62.66 96 GLU A O 1
ATOM 787 N N . VAL A 1 97 ? -1.143 23.812 47.969 1 59.62 97 VAL A N 1
ATOM 788 C CA . VAL A 1 97 ? -1.328 22.391 47.719 1 59.62 97 VAL A CA 1
ATOM 789 C C . VAL A 1 97 ? -2.031 21.719 48.906 1 59.62 97 VAL A C 1
ATOM 791 O O . VAL A 1 97 ? -1.716 22.016 50.062 1 59.62 97 VAL A O 1
ATOM 794 N N . ALA A 1 98 ? -3.201 21.141 48.719 1 55.81 98 ALA A N 1
ATOM 795 C CA . ALA A 1 98 ? -3.754 20.234 49.719 1 55.81 98 ALA A CA 1
ATOM 796 C C . ALA A 1 98 ? -2.693 19.266 50.25 1 55.81 98 ALA A C 1
ATOM 798 O O . ALA A 1 98 ? -1.734 18.953 49.531 1 55.81 98 ALA A O 1
ATOM 799 N N . GLU A 1 99 ? -2.635 19.062 51.469 1 57.53 99 GLU A N 1
ATOM 800 C CA . GLU A 1 99 ? -1.667 18.25 52.219 1 57.53 99 GLU A CA 1
ATOM 801 C C . GLU A 1 99 ? -1.38 16.938 51.469 1 57.53 99 GLU A C 1
ATOM 803 O O . GLU A 1 99 ? -0.227 16.5 51.406 1 57.53 99 GLU A O 1
ATOM 808 N N . ALA A 1 100 ? -2.482 16.234 50.969 1 56.97 100 ALA A N 1
ATOM 809 C CA . ALA A 1 100 ? -2.322 14.914 50.375 1 56.97 100 ALA A CA 1
ATOM 810 C C . ALA A 1 100 ? -1.846 15.023 48.938 1 56.97 100 ALA A C 1
ATOM 812 O O . ALA A 1 100 ? -2.473 15.695 48.125 1 56.97 100 ALA A O 1
ATOM 813 N N . GLY A 1 101 ? -0.452 14.828 48.594 1 64.88 101 GLY A N 1
ATOM 814 C CA . GLY A 1 101 ? 0.111 14.75 47.25 1 64.88 101 GLY A CA 1
ATOM 815 C C . GLY A 1 101 ? 1.088 15.867 46.938 1 64.88 101 GLY A C 1
ATOM 816 O O . GLY A 1 101 ? 1.522 16.016 45.812 1 64.88 101 GLY A O 1
ATOM 817 N N . ARG A 1 102 ? 1.276 16.672 47.906 1 74.81 102 ARG A N 1
ATOM 818 C CA . ARG A 1 102 ? 2.174 17.812 47.75 1 74.81 102 ARG A CA 1
ATOM 819 C C . ARG A 1 102 ? 3.551 17.359 47.281 1 74.81 102 ARG A C 1
ATOM 821 O O . ARG A 1 102 ? 4.145 18 46.406 1 74.81 102 ARG A O 1
ATOM 828 N N . GLU A 1 103 ? 3.969 16.219 47.781 1 80.88 103 GLU A N 1
ATOM 829 C CA . GLU A 1 103 ? 5.309 15.758 47.438 1 80.88 103 GLU A CA 1
ATOM 830 C C . GLU A 1 103 ? 5.383 15.352 45.969 1 80.88 103 GLU A C 1
ATOM 832 O O . GLU A 1 103 ? 6.355 15.664 45.281 1 80.88 103 GLU A O 1
ATOM 837 N N . SER A 1 104 ? 4.316 14.734 45.562 1 84.56 104 SER A N 1
ATOM 838 C CA . SER A 1 104 ? 4.32 14.289 44.188 1 84.56 104 SER A CA 1
ATOM 839 C C . SER A 1 104 ? 4.172 15.461 43.219 1 84.56 104 SER A C 1
ATOM 841 O O . SER A 1 104 ? 4.754 15.453 42.125 1 84.56 104 SER A O 1
ATOM 843 N N . GLU A 1 105 ? 3.52 16.422 43.625 1 86.44 105 GLU A N 1
ATOM 844 C CA . GLU A 1 105 ? 3.383 17.594 42.781 1 86.44 105 GLU A CA 1
ATOM 845 C C . GLU A 1 105 ? 4.68 18.406 42.719 1 86.44 105 GLU A C 1
ATOM 847 O O . GLU A 1 105 ? 5.055 18.922 41.688 1 86.44 105 GLU A O 1
ATOM 852 N N . LEU A 1 106 ? 5.344 18.469 43.844 1 86.38 106 LEU A N 1
ATOM 853 C CA . LEU A 1 106 ? 6.641 19.125 43.875 1 86.38 106 LEU A CA 1
ATOM 854 C C . LEU A 1 106 ? 7.656 18.391 43.031 1 86.38 106 LEU A C 1
ATOM 856 O O . LEU A 1 106 ? 8.469 19.016 42.344 1 86.38 106 LEU A O 1
ATOM 860 N N . ALA A 1 107 ? 7.535 17.172 43.125 1 88 107 ALA A N 1
ATOM 861 C CA . ALA A 1 107 ? 8.438 16.359 42.312 1 88 107 ALA A CA 1
ATOM 862 C C . ALA A 1 107 ? 8.156 16.547 40.812 1 88 107 ALA A C 1
ATOM 864 O O . ALA A 1 107 ? 9.086 16.547 40 1 88 107 ALA A O 1
ATOM 865 N N . PHE A 1 108 ? 6.934 16.734 40.5 1 90.88 108 PHE A N 1
ATOM 866 C CA . PHE A 1 108 ? 6.555 16.953 39.094 1 90.88 108 PHE A CA 1
ATOM 867 C C . PHE A 1 108 ? 7.137 18.25 38.562 1 90.88 108 PHE A C 1
ATOM 869 O O . PHE A 1 108 ? 7.77 18.281 37.531 1 90.88 108 PHE A O 1
ATOM 876 N N . PHE A 1 109 ? 6.965 19.25 39.281 1 90.5 109 PHE A N 1
ATOM 877 C CA . PHE A 1 109 ? 7.418 20.562 38.812 1 90.5 109 PHE A CA 1
ATOM 878 C C . PHE A 1 109 ? 8.938 20.656 38.875 1 90.5 109 PHE A C 1
ATOM 880 O O . PHE A 1 109 ? 9.555 21.312 38.031 1 90.5 109 PHE A O 1
ATOM 887 N N . LYS A 1 110 ? 9.57 20.047 39.75 1 90.62 110 LYS A N 1
ATOM 888 C CA . LYS A 1 110 ? 11.031 20 39.781 1 90.62 110 LYS A CA 1
ATOM 889 C C . LYS A 1 110 ? 11.586 19.297 38.562 1 90.62 110 LYS A C 1
ATOM 891 O O . LYS A 1 110 ? 12.531 19.781 37.938 1 90.62 110 LYS A O 1
ATOM 896 N N . THR A 1 111 ? 11.031 18.172 38.281 1 92.69 111 THR A N 1
ATOM 897 C CA . THR A 1 111 ? 11.461 17.422 37.094 1 92.69 111 THR A CA 1
ATOM 898 C C . THR A 1 111 ? 11.156 18.203 35.812 1 92.69 111 THR A C 1
ATOM 900 O O . THR A 1 111 ? 11.945 18.188 34.875 1 92.69 111 THR A O 1
ATOM 903 N N . LEU A 1 112 ? 10.008 18.812 35.781 1 93.19 112 LEU A N 1
ATOM 904 C CA . LEU A 1 112 ? 9.633 19.609 34.625 1 93.19 112 LEU A CA 1
ATOM 905 C C . LEU A 1 112 ? 10.617 20.766 34.406 1 93.19 112 LEU A C 1
ATOM 907 O O . LEU A 1 112 ? 11.023 21.031 33.281 1 93.19 112 LEU A O 1
ATOM 911 N N . ASP A 1 113 ? 11.023 21.375 35.5 1 91.75 113 ASP A N 1
ATOM 912 C CA . ASP A 1 113 ? 11.977 22.484 35.406 1 91.75 113 ASP A CA 1
ATOM 913 C C . ASP A 1 113 ? 13.344 21.984 34.938 1 91.75 113 ASP A C 1
ATOM 915 O O . ASP A 1 113 ? 14 22.641 34.094 1 91.75 113 ASP A O 1
ATOM 919 N N . LEU A 1 114 ? 13.719 20.891 35.406 1 91.94 114 LEU A N 1
ATOM 920 C CA . LEU A 1 114 ? 15 20.328 35 1 91.94 114 LEU A CA 1
ATOM 921 C C . LEU A 1 114 ? 14.984 19.969 33.5 1 91.94 114 LEU A C 1
ATOM 923 O O . LEU A 1 114 ? 15.961 20.203 32.781 1 91.94 114 LEU A O 1
ATOM 927 N N . GLU A 1 115 ? 13.922 19.375 33.125 1 93.62 115 GLU A N 1
ATOM 928 C CA . GLU A 1 115 ? 13.789 19 31.734 1 93.62 115 GLU A CA 1
ATOM 929 C C . GLU A 1 115 ? 13.727 20.25 30.844 1 93.62 115 GLU A C 1
ATOM 931 O O . GLU A 1 115 ? 14.281 20.25 29.734 1 93.62 115 GLU A O 1
ATOM 936 N N . PHE A 1 116 ? 13.062 21.234 31.266 1 93 116 PHE A N 1
ATOM 937 C CA . PHE A 1 116 ? 12.969 22.469 30.5 1 93 116 PHE A CA 1
ATOM 938 C C . PHE A 1 116 ? 14.336 23.125 30.375 1 93 116 PHE A C 1
ATOM 940 O O . PHE A 1 116 ? 14.68 23.656 29.312 1 93 116 PHE A O 1
ATOM 947 N N . ASP A 1 117 ? 15.117 23.078 31.375 1 92.06 117 ASP A N 1
ATOM 948 C CA . ASP A 1 117 ? 16.453 23.641 31.328 1 92.06 117 ASP A CA 1
ATOM 949 C C . ASP A 1 117 ? 17.344 22.875 30.359 1 92.06 117 ASP A C 1
ATOM 951 O O . ASP A 1 117 ? 18.141 23.469 29.625 1 92.06 117 ASP A O 1
ATOM 955 N N . LYS A 1 118 ? 17.172 21.672 30.406 1 92.75 118 LYS A N 1
ATOM 956 C CA . LYS A 1 118 ? 17.938 20.828 29.484 1 92.75 118 LYS A CA 1
ATOM 957 C C . LYS A 1 118 ? 17.609 21.172 28.031 1 92.75 118 LYS A C 1
ATOM 959 O O . LYS A 1 118 ? 18.516 21.328 27.219 1 92.75 118 LYS A O 1
ATOM 964 N N . VAL A 1 119 ? 16.344 21.266 27.75 1 94.06 119 VAL A N 1
ATOM 965 C CA . VAL A 1 119 ? 15.891 21.562 26.406 1 94.06 119 VAL A CA 1
ATOM 966 C C . VAL A 1 119 ? 16.344 22.969 25.984 1 94.06 119 VAL A C 1
ATOM 968 O O . VAL A 1 119 ? 16.828 23.156 24.875 1 94.06 119 VAL A O 1
ATOM 971 N N . ASN A 1 120 ? 16.25 23.891 26.875 1 92.31 120 ASN A N 1
ATOM 972 C CA . ASN A 1 120 ? 16.641 25.266 26.594 1 92.31 120 ASN A CA 1
ATOM 973 C C . ASN A 1 120 ? 18.141 25.391 26.375 1 92.31 120 ASN A C 1
ATOM 975 O O . ASN A 1 120 ? 18.594 26.125 25.484 1 92.31 120 ASN A O 1
ATOM 979 N N . HIS A 1 121 ? 18.891 24.672 27.109 1 91.75 121 HIS A N 1
ATOM 980 C CA . HIS A 1 121 ? 20.344 24.703 26.969 1 91.75 121 HIS A CA 1
ATOM 981 C C . HIS A 1 121 ? 20.797 24.078 25.656 1 91.75 121 HIS A C 1
ATOM 983 O O . HIS A 1 121 ? 21.688 24.594 24.984 1 91.75 121 HIS A O 1
ATOM 989 N N . PHE A 1 122 ? 20.234 23.031 25.391 1 93.25 122 PHE A N 1
ATOM 990 C CA . PHE A 1 122 ? 20.578 22.375 24.141 1 93.25 122 PHE A CA 1
ATOM 991 C C . PHE A 1 122 ? 20.203 23.234 22.938 1 93.25 122 PHE A C 1
ATOM 993 O O . PHE A 1 122 ? 20.984 23.375 22 1 93.25 122 PHE A O 1
ATOM 1000 N N . TYR A 1 123 ? 19.031 23.797 23.031 1 93.75 123 TYR A N 1
ATOM 1001 C CA . TYR A 1 123 ? 18.562 24.656 21.938 1 93.75 123 TYR A CA 1
ATOM 1002 C C . TYR A 1 123 ? 19.484 25.844 21.75 1 93.75 123 TYR A C 1
ATOM 1004 O O . TYR A 1 123 ? 19.875 26.172 20.625 1 93.75 123 TYR A O 1
ATOM 1012 N N . ARG A 1 124 ? 19.891 26.438 22.781 1 91.69 124 ARG A N 1
ATOM 1013 C CA . ARG A 1 124 ? 20.781 27.594 22.719 1 91.69 124 ARG A CA 1
ATOM 1014 C C . ARG A 1 124 ? 22.141 27.219 22.156 1 91.69 124 ARG A C 1
ATOM 1016 O O . ARG A 1 124 ? 22.703 27.953 21.344 1 91.69 124 ARG A O 1
ATOM 1023 N N . SER A 1 125 ? 22.594 26.141 22.594 1 92.19 125 SER A N 1
ATOM 1024 C CA . SER A 1 125 ? 23.875 25.688 22.094 1 92.19 125 SER A CA 1
ATOM 1025 C C . SER A 1 125 ? 23.828 25.422 20.594 1 92.19 125 SER A C 1
ATOM 1027 O O . SER A 1 125 ? 24.766 25.766 19.875 1 92.19 125 SER A O 1
ATOM 1029 N N . LYS A 1 126 ? 22.797 24.844 20.156 1 92.88 126 LYS A N 1
ATOM 1030 C CA . LYS A 1 126 ? 22.672 24.516 18.734 1 92.88 126 LYS A CA 1
ATOM 1031 C C . LYS A 1 126 ? 22.422 25.766 17.906 1 92.88 126 LYS A C 1
ATOM 1033 O O . LYS A 1 126 ? 22.891 25.875 16.766 1 92.88 126 LYS A O 1
ATOM 1038 N N . VAL A 1 127 ? 21.719 26.734 18.453 1 93.25 127 VAL A N 1
ATOM 1039 C CA . VAL A 1 127 ? 21.484 28 17.75 1 93.25 127 VAL A CA 1
ATOM 1040 C C . VAL A 1 127 ? 22.812 28.734 17.578 1 93.25 127 VAL A C 1
ATOM 1042 O O . VAL A 1 127 ? 23.094 29.281 16.516 1 93.25 127 VAL A O 1
ATOM 1045 N N . GLU A 1 128 ? 23.625 28.672 18.578 1 91.75 128 GLU A N 1
ATOM 1046 C CA . GLU A 1 128 ? 24.938 29.312 18.484 1 91.75 128 GLU A CA 1
ATOM 1047 C C . GLU A 1 128 ? 25.797 28.656 17.406 1 91.75 128 GLU A C 1
ATOM 1049 O O . GLU A 1 128 ? 26.5 29.328 16.656 1 91.75 128 GLU A O 1
ATOM 1054 N N . GLU A 1 129 ? 25.672 27.438 17.375 1 91.38 129 GLU A N 1
ATOM 1055 C CA . GLU A 1 129 ? 26.406 26.703 16.344 1 91.38 129 GLU A CA 1
ATOM 1056 C C . GLU A 1 129 ? 25.922 27.078 14.945 1 91.38 129 GLU A C 1
ATOM 1058 O O . GLU A 1 129 ? 26.734 27.219 14.016 1 91.38 129 GLU A O 1
ATOM 1063 N N . MET A 1 130 ? 24.672 27.25 14.758 1 92.06 130 MET A N 1
ATOM 1064 C CA . MET A 1 130 ? 24.109 27.594 13.453 1 92.06 130 MET A CA 1
ATOM 1065 C C . MET A 1 130 ? 24.484 29.016 13.062 1 92.06 130 MET A C 1
ATOM 1067 O O . MET A 1 130 ? 24.734 29.312 11.891 1 92.06 130 MET A O 1
ATOM 1071 N N . VAL A 1 131 ? 24.547 29.906 14.008 1 91 131 VAL A N 1
ATOM 1072 C CA . VAL A 1 131 ? 24.922 31.281 13.727 1 91 131 VAL A CA 1
ATOM 1073 C C . VAL A 1 131 ? 26.375 31.359 13.289 1 91 131 VAL A C 1
ATOM 1075 O O . VAL A 1 131 ? 26.719 32.094 12.352 1 91 131 VAL A O 1
ATOM 1078 N N . LYS A 1 132 ? 27.203 30.547 13.906 1 90.69 132 LYS A N 1
ATOM 1079 C CA . LYS A 1 132 ? 28.594 30.484 13.5 1 90.69 132 LYS A CA 1
ATOM 1080 C C . LYS A 1 132 ? 28.734 29.938 12.078 1 90.69 132 LYS A C 1
ATOM 1082 O O . LYS A 1 132 ? 29.531 30.453 11.289 1 90.69 132 LYS A O 1
ATOM 1087 N N . GLU A 1 133 ? 27.922 28.984 11.852 1 90.88 133 GLU A N 1
ATOM 1088 C CA . GLU A 1 133 ? 27.953 28.422 10.508 1 90.88 133 GLU A CA 1
ATOM 1089 C C . GLU A 1 133 ? 27.422 29.422 9.484 1 90.88 133 GLU A C 1
ATOM 1091 O O . GLU A 1 133 ? 27.891 29.453 8.336 1 90.88 133 GLU A O 1
ATOM 1096 N N . ALA A 1 134 ? 26.516 30.219 9.836 1 91.25 134 ALA A N 1
ATOM 1097 C CA . ALA A 1 134 ? 25.969 31.234 8.953 1 91.25 134 ALA A CA 1
ATOM 1098 C C . ALA A 1 134 ? 27.016 32.281 8.602 1 91.25 134 ALA A C 1
ATOM 1100 O O . ALA A 1 134 ? 27.062 32.781 7.473 1 91.25 134 ALA A O 1
ATOM 1101 N N . VAL A 1 135 ? 27.891 32.594 9.523 1 89.06 135 VAL A N 1
ATOM 1102 C CA . VAL A 1 135 ? 28.953 33.562 9.297 1 89.06 135 VAL A CA 1
ATOM 1103 C C . VAL A 1 135 ? 29.953 33 8.289 1 89.06 135 VAL A C 1
ATOM 1105 O O . VAL A 1 135 ? 30.406 33.719 7.395 1 89.06 135 VAL A O 1
ATOM 1108 N N . VAL A 1 136 ? 30.188 31.797 8.453 1 88.62 136 VAL A N 1
ATOM 1109 C CA . VAL A 1 136 ? 31.109 31.141 7.535 1 88.62 136 VAL A CA 1
ATOM 1110 C C . VAL A 1 136 ? 30.5 31.094 6.137 1 88.62 136 VAL A C 1
ATOM 1112 O O . VAL A 1 136 ? 31.203 31.297 5.141 1 88.62 136 VAL A O 1
ATOM 1115 N N . LEU A 1 137 ? 29.234 30.812 6.055 1 90.19 137 LEU A N 1
ATOM 1116 C CA . LEU A 1 137 ? 28.562 30.75 4.762 1 90.19 137 LEU A CA 1
ATOM 1117 C C . LEU A 1 137 ? 28.516 32.125 4.094 1 90.19 137 LEU A C 1
ATOM 1119 O O . LEU A 1 137 ? 28.594 32.219 2.867 1 90.19 137 LEU A O 1
ATOM 1123 N N . ASN A 1 138 ? 28.438 33.125 4.875 1 87.06 138 ASN A N 1
ATOM 1124 C CA . ASN A 1 138 ? 28.484 34.5 4.332 1 87.06 138 ASN A CA 1
ATOM 1125 C C . ASN A 1 138 ? 29.828 34.781 3.691 1 87.06 138 ASN A C 1
ATOM 1127 O O . ASN A 1 138 ? 29.891 35.406 2.631 1 87.06 138 ASN A O 1
ATOM 1131 N N . LYS A 1 139 ? 30.812 34.25 4.344 1 84.81 139 LYS A N 1
ATOM 1132 C CA . LYS A 1 139 ? 32.156 34.438 3.779 1 84.81 139 LYS A CA 1
ATOM 1133 C C . LYS A 1 139 ? 32.312 33.656 2.467 1 84.81 139 LYS A C 1
ATOM 1135 O O . LYS A 1 139 ? 32.938 34.156 1.526 1 84.81 139 LYS A O 1
ATOM 1140 N N . GLN A 1 140 ? 31.656 32.562 2.486 1 87.75 140 GLN A N 1
ATOM 1141 C CA . GLN A 1 140 ? 31.703 31.75 1.274 1 87.75 140 GLN A CA 1
ATOM 1142 C C . GLN A 1 140 ? 30.938 32.438 0.135 1 87.75 140 GLN A C 1
ATOM 1144 O O . GLN A 1 140 ? 31.359 32.344 -1.022 1 87.75 140 GLN A O 1
ATOM 1149 N N . MET A 1 141 ? 29.875 33.031 0.417 1 87.81 141 MET A N 1
ATOM 1150 C CA . MET A 1 141 ? 29.078 33.719 -0.601 1 87.81 141 MET A CA 1
ATOM 1151 C C . MET A 1 141 ? 29.828 34.938 -1.154 1 87.81 141 MET A C 1
ATOM 1153 O O . MET A 1 141 ? 29.781 35.188 -2.354 1 87.81 141 MET A O 1
ATOM 1157 N N . ASP A 1 142 ? 30.562 35.594 -0.311 1 82.62 142 ASP A N 1
ATOM 1158 C CA . ASP A 1 142 ? 31.375 36.719 -0.75 1 82.62 142 ASP A CA 1
ATOM 1159 C C . ASP A 1 142 ? 32.5 36.25 -1.699 1 82.62 142 ASP A C 1
ATOM 1161 O O . ASP A 1 142 ? 32.781 36.938 -2.695 1 82.62 142 ASP A O 1
ATOM 1165 N N . ALA A 1 143 ? 32.969 35.125 -1.3 1 84.06 143 ALA A N 1
ATOM 1166 C CA . ALA A 1 143 ? 34 34.531 -2.162 1 84.06 143 ALA A CA 1
ATOM 1167 C C . ALA A 1 143 ? 33.406 34.125 -3.514 1 84.06 143 ALA A C 1
ATOM 1169 O O . ALA A 1 143 ? 34.062 34.281 -4.547 1 84.06 143 ALA A O 1
ATOM 1170 N N . LEU A 1 144 ? 32.25 33.594 -3.52 1 87.38 144 LEU A N 1
ATOM 1171 C CA . LEU A 1 144 ? 31.609 33.188 -4.766 1 87.38 144 LEU A CA 1
ATOM 1172 C C . LEU A 1 144 ? 31.328 34.406 -5.648 1 87.38 144 LEU A C 1
ATOM 1174 O O . LEU A 1 144 ? 31.547 34.375 -6.863 1 87.38 144 LEU A O 1
ATOM 1178 N N . ILE A 1 145 ? 30.906 35.469 -5.062 1 82.69 145 ILE A N 1
ATOM 1179 C CA . ILE A 1 145 ? 30.609 36.688 -5.816 1 82.69 145 ILE A CA 1
ATOM 1180 C C . ILE A 1 145 ? 31.891 37.281 -6.402 1 82.69 145 ILE A C 1
ATOM 1182 O O . ILE A 1 145 ? 31.922 37.719 -7.555 1 82.69 145 ILE A O 1
ATOM 1186 N N . ALA A 1 146 ? 32.938 37.188 -5.645 1 78.94 146 ALA A N 1
ATOM 1187 C CA . ALA A 1 146 ? 34.219 37.625 -6.133 1 78.94 146 ALA A CA 1
ATOM 1188 C C . ALA A 1 146 ? 34.719 36.75 -7.281 1 78.94 146 ALA A C 1
ATOM 1190 O O . ALA A 1 146 ? 35.281 37.25 -8.258 1 78.94 146 ALA A O 1
ATOM 1191 N N . PHE A 1 147 ? 34.469 35.531 -7.062 1 82.75 147 PHE A N 1
ATOM 1192 C CA . PHE A 1 147 ? 34.875 34.594 -8.094 1 82.75 147 PHE A CA 1
ATOM 1193 C C . PHE A 1 147 ? 34.062 34.812 -9.375 1 82.75 147 PHE A C 1
ATOM 1195 O O . PHE A 1 147 ? 34.625 34.75 -10.477 1 82.75 147 PHE A O 1
ATOM 1202 N N . ARG A 1 148 ? 32.875 35.125 -9.352 1 83.81 148 ARG A N 1
ATOM 1203 C CA . ARG A 1 148 ? 32 35.375 -10.5 1 83.81 148 ARG A CA 1
ATOM 1204 C C . ARG A 1 148 ? 32.469 36.625 -11.25 1 83.81 148 ARG A C 1
ATOM 1206 O O . ARG A 1 148 ? 32.5 36.656 -12.477 1 83.81 148 ARG A O 1
ATOM 1213 N N . ILE A 1 149 ? 32.875 37.625 -10.523 1 77.44 149 ILE A N 1
ATOM 1214 C CA . ILE A 1 149 ? 33.312 38.875 -11.109 1 77.44 149 ILE A CA 1
ATOM 1215 C C . ILE A 1 149 ? 34.625 38.688 -11.844 1 77.44 149 ILE A C 1
ATOM 1217 O O . ILE A 1 149 ? 34.812 39.219 -12.945 1 77.44 149 ILE A O 1
ATOM 1221 N N . LYS A 1 150 ? 35.406 37.844 -11.281 1 77.31 150 LYS A N 1
ATOM 1222 C CA . LYS A 1 150 ? 36.719 37.625 -11.898 1 77.31 150 LYS A CA 1
ATOM 1223 C C . LYS A 1 150 ? 36.562 36.812 -13.18 1 77.31 150 LYS A C 1
ATOM 1225 O O . LYS A 1 150 ? 37.312 37 -14.133 1 77.31 150 LYS A O 1
ATOM 1230 N N . VAL A 1 151 ? 35.719 35.844 -13.117 1 82.19 151 VAL A N 1
ATOM 1231 C CA . VAL A 1 151 ? 35.531 35 -14.289 1 82.19 151 VAL A CA 1
ATOM 1232 C C . VAL A 1 151 ? 34.875 35.812 -15.406 1 82.19 151 VAL A C 1
ATOM 1234 O O . VAL A 1 151 ? 35.188 35.625 -16.578 1 82.19 151 VAL A O 1
ATOM 1237 N N . GLU A 1 152 ? 34.031 36.719 -15.18 1 75.5 152 GLU A N 1
ATOM 1238 C CA . GLU A 1 152 ? 33.344 37.5 -16.188 1 75.5 152 GLU A CA 1
ATOM 1239 C C . GLU A 1 152 ? 34.219 38.656 -16.703 1 75.5 152 GLU A C 1
ATOM 1241 O O . GLU A 1 152 ? 34.125 39.031 -17.875 1 75.5 152 GLU A O 1
ATOM 1246 N N . ARG A 1 153 ? 35.125 39.375 -15.945 1 66.19 153 ARG A N 1
ATOM 1247 C CA . ARG A 1 153 ? 36 40.469 -16.391 1 66.19 153 ARG A CA 1
ATOM 1248 C C . ARG A 1 153 ? 37.469 40.094 -16.203 1 66.19 153 ARG A C 1
ATOM 1250 O O . ARG A 1 153 ? 38.094 40.469 -15.211 1 66.19 153 ARG A O 1
ATOM 1257 N N . PRO A 1 154 ? 37.938 39.156 -17 1 58.78 154 PRO A N 1
ATOM 1258 C CA . PRO A 1 154 ? 39.312 38.688 -16.797 1 58.78 154 PRO A CA 1
ATOM 1259 C C . PRO A 1 154 ? 40.344 39.812 -16.797 1 58.78 154 PRO A C 1
ATOM 1261 O O . PRO A 1 154 ? 41.406 39.719 -16.188 1 58.78 154 PRO A O 1
ATOM 1264 N N . SER A 1 155 ? 40.375 40.875 -17.844 1 48.16 155 SER A N 1
ATOM 1265 C CA . SER A 1 155 ? 41.5 41.781 -18.219 1 48.16 155 SER A CA 1
ATOM 1266 C C . SER A 1 155 ? 41.812 42.781 -17.109 1 48.16 155 SER A C 1
ATOM 1268 O O . SER A 1 155 ? 42.688 43.594 -17.25 1 48.16 155 SER A O 1
ATOM 1270 N N . SER A 1 156 ? 40.938 43.344 -16.297 1 39.5 156 SER A N 1
ATOM 1271 C CA . SER A 1 156 ? 41.375 44.594 -15.664 1 39.5 156 SER A CA 1
ATOM 1272 C C . SER A 1 156 ? 42.531 44.312 -14.703 1 39.5 156 SER A C 1
ATOM 1274 O O . SER A 1 156 ? 42.406 43.5 -13.797 1 39.5 156 SER A O 1
ATOM 1276 N N . SER A 1 157 ? 43.781 44.469 -15.117 1 36.94 157 SER A N 1
ATOM 1277 C CA . SER A 1 157 ? 45.031 44.656 -14.391 1 36.94 157 SER A CA 1
ATOM 1278 C C . SER A 1 157 ? 44.844 45.531 -13.156 1 36.94 157 SER A C 1
ATOM 1280 O O . SER A 1 157 ? 44.844 46.75 -13.242 1 36.94 157 SER A O 1
ATOM 1282 N N . TRP A 1 158 ? 43.844 45.5 -12.414 1 35.22 158 TRP A N 1
ATOM 1283 C CA . TRP A 1 158 ? 43.719 46.375 -11.25 1 35.22 158 TRP A CA 1
ATOM 1284 C C . TRP A 1 158 ? 44.938 46.25 -10.352 1 35.22 158 TRP A C 1
ATOM 1286 O O . TRP A 1 158 ? 45.281 45.156 -9.891 1 35.22 158 TRP A O 1
ATOM 1296 N N . SER A 1 159 ? 46.094 46.969 -10.781 1 30.17 159 SER A N 1
ATOM 1297 C CA . SER A 1 159 ? 47.188 47.281 -9.859 1 30.17 159 SER A CA 1
ATOM 1298 C C . SER A 1 159 ? 46.656 47.594 -8.461 1 30.17 159 SER A C 1
ATOM 1300 O O . SER A 1 159 ? 45.75 48.406 -8.297 1 30.17 159 SER A O 1
ATOM 1302 N N . CYS A 1 160 ? 46.719 46.781 -7.5 1 31.23 160 CYS A N 1
ATOM 1303 C CA . CYS A 1 160 ? 46.5 46.688 -6.059 1 31.23 160 CYS A CA 1
ATOM 1304 C C . CYS A 1 160 ? 46.969 47.969 -5.383 1 31.23 160 CYS A C 1
ATOM 1306 O O . CYS A 1 160 ? 47.156 48.031 -4.164 1 31.23 160 CYS A O 1
ATOM 1308 N N . SER A 1 161 ? 47.5 49.062 -6.09 1 27.14 161 SER A N 1
ATOM 1309 C CA . SER A 1 161 ? 48.156 50.031 -5.227 1 27.14 161 SER A CA 1
ATOM 1310 C C . SER A 1 161 ? 47.156 50.656 -4.262 1 27.14 161 SER A C 1
ATOM 1312 O O . SER A 1 161 ? 47.531 51.25 -3.242 1 27.14 161 SER A O 1
ATOM 1314 N N . GLU A 1 162 ? 46.094 51.312 -4.672 1 25.97 162 GLU A N 1
ATOM 1315 C CA . GLU A 1 162 ? 45.562 52.344 -3.793 1 25.97 162 GLU A CA 1
ATOM 1316 C C . GLU A 1 162 ? 44.719 51.75 -2.678 1 25.97 162 GLU A C 1
ATOM 1318 O O . GLU A 1 162 ? 43.75 51 -2.945 1 25.97 162 GLU A O 1
ATOM 1323 N N . THR A 1 163 ? 45.281 51.531 -1.465 1 26 163 THR A N 1
ATOM 1324 C CA . THR A 1 163 ? 44.844 51.156 -0.119 1 26 163 THR A CA 1
ATOM 1325 C C . THR A 1 163 ? 43.688 52.031 0.332 1 26 163 THR A C 1
ATOM 1327 O O . THR A 1 163 ? 43.844 53.25 0.521 1 26 163 THR A O 1
ATOM 1330 N N . VAL A 1 164 ? 42.594 52.125 -0.345 1 25.56 164 VAL A N 1
ATOM 1331 C CA . VAL A 1 164 ? 41.562 53.031 0.163 1 25.56 164 VAL A CA 1
ATOM 1332 C C . VAL A 1 164 ? 41.094 52.562 1.549 1 25.56 164 VAL A C 1
ATOM 1334 O O . VAL A 1 164 ? 40.688 51.406 1.729 1 25.56 164 VAL A O 1
ATOM 1337 N N . SER A 1 165 ? 41.531 53.188 2.699 1 24.75 165 SER A N 1
ATOM 1338 C CA . SER A 1 165 ? 41.25 53.125 4.125 1 24.75 165 SER A CA 1
ATOM 1339 C C . SER A 1 165 ? 39.781 53.469 4.398 1 24.75 165 SER A C 1
ATOM 1341 O O . SER A 1 165 ? 39.312 54.562 4.07 1 24.75 165 SER A O 1
ATOM 1343 N N . VAL A 1 166 ? 38.844 52.625 4.098 1 24.53 166 VAL A N 1
ATOM 1344 C CA . VAL A 1 166 ? 37.438 52.844 4.406 1 24.53 166 VAL A CA 1
ATOM 1345 C C . VAL A 1 166 ? 37.25 53.062 5.902 1 24.53 166 VAL A C 1
ATOM 1347 O O . VAL A 1 166 ? 37.719 52.281 6.723 1 24.53 166 VAL A O 1
ATOM 1350 N N . ASP A 1 167 ? 37.094 54.312 6.348 1 24.2 167 ASP A N 1
ATOM 1351 C CA . ASP A 1 167 ? 36.844 54.812 7.699 1 24.2 167 ASP A CA 1
ATOM 1352 C C . ASP A 1 167 ? 35.531 54.281 8.25 1 24.2 167 ASP A C 1
ATOM 1354 O O . ASP A 1 167 ? 34.469 54.562 7.699 1 24.2 167 ASP A O 1
ATOM 1358 N N . MET A 1 168 ? 35.438 53.062 8.68 1 24.92 168 MET A N 1
ATOM 1359 C CA . MET A 1 168 ? 34.344 52.344 9.367 1 24.92 168 MET A CA 1
ATOM 1360 C C . MET A 1 168 ? 33.906 53.156 10.594 1 24.92 168 MET A C 1
ATOM 1362 O O . MET A 1 168 ? 33.125 52.625 11.414 1 24.92 168 MET A O 1
ATOM 1366 N N . ASN A 1 169 ? 34.25 54.438 10.812 1 25.5 169 ASN A N 1
ATOM 1367 C CA . ASN A 1 169 ? 33.969 55.094 12.07 1 25.5 169 ASN A CA 1
ATOM 1368 C C . ASN A 1 169 ? 32.469 55.312 12.273 1 25.5 169 ASN A C 1
ATOM 1370 O O . ASN A 1 169 ? 32.031 55.781 13.328 1 25.5 169 ASN A O 1
ATOM 1374 N N . ALA A 1 170 ? 31.656 55.406 11.25 1 25.14 170 ALA A N 1
ATOM 1375 C CA . ALA A 1 170 ? 30.391 56.094 11.57 1 25.14 170 ALA A CA 1
ATOM 1376 C C . ALA A 1 170 ? 29.5 55.156 12.406 1 25.14 170 ALA A C 1
ATOM 1378 O O . ALA A 1 170 ? 28.359 55.531 12.727 1 25.14 170 ALA A O 1
ATOM 1379 N N . LEU A 1 171 ? 29.766 53.844 12.508 1 25.08 171 LEU A N 1
ATOM 1380 C CA . LEU A 1 171 ? 28.719 53.094 13.203 1 25.08 171 LEU A CA 1
ATOM 1381 C C . LEU A 1 171 ? 28.797 53.312 14.703 1 25.08 171 LEU A C 1
ATOM 1383 O O . LEU A 1 171 ? 29.219 52.438 15.461 1 25.08 171 LEU A O 1
ATOM 1387 N N . ASP A 1 172 ? 29.359 54.438 15.25 1 23.75 172 ASP A N 1
ATOM 1388 C CA . ASP A 1 172 ? 29.484 54.562 16.703 1 23.75 172 ASP A CA 1
ATOM 1389 C C . ASP A 1 172 ? 28.109 54.688 17.359 1 23.75 172 ASP A C 1
ATOM 1391 O O . ASP A 1 172 ? 28 55.094 18.516 1 23.75 172 ASP A O 1
ATOM 1395 N N . SER A 1 173 ? 27.047 54.719 16.594 1 23.92 173 SER A N 1
ATOM 1396 C CA . SER A 1 173 ? 25.984 55.094 17.516 1 23.92 173 SER A CA 1
ATOM 1397 C C . SER A 1 173 ? 25.812 54.062 18.609 1 23.92 173 SER A C 1
ATOM 1399 O O . SER A 1 173 ? 25.953 52.844 18.359 1 23.92 173 SER A O 1
ATOM 1401 N N . ASN A 1 174 ? 25.984 54.375 19.906 1 23.44 174 ASN A N 1
ATOM 1402 C CA . ASN A 1 174 ? 26.031 53.844 21.25 1 23.44 174 ASN A CA 1
ATOM 1403 C C . ASN A 1 174 ? 24.797 52.969 21.562 1 23.44 174 ASN A C 1
ATOM 1405 O O . ASN A 1 174 ? 24.562 52.625 22.703 1 23.44 174 ASN A O 1
ATOM 1409 N N . ASP A 1 175 ? 23.703 53.094 20.812 1 25.02 175 ASP A N 1
ATOM 1410 C CA . ASP A 1 175 ? 22.625 52.531 21.625 1 25.02 175 ASP A CA 1
ATOM 1411 C C . ASP A 1 175 ? 22.922 51.062 22 1 25.02 175 ASP A C 1
ATOM 1413 O O . ASP A 1 175 ? 23.375 50.281 21.156 1 25.02 175 ASP A O 1
ATOM 1417 N N . GLN A 1 176 ? 23.172 50.781 23.297 1 26.36 176 GLN A N 1
ATOM 1418 C CA . GLN A 1 176 ? 23.547 49.656 24.156 1 26.36 176 GLN A CA 1
ATOM 1419 C C . GLN A 1 176 ? 22.719 48.406 23.844 1 26.36 176 GLN A C 1
ATOM 1421 O O . GLN A 1 176 ? 22.578 47.531 24.688 1 26.36 176 GLN A O 1
ATOM 1426 N N . ARG A 1 177 ? 21.812 48.469 22.828 1 28.73 177 ARG A N 1
ATOM 1427 C CA . ARG A 1 177 ? 21.094 47.219 23.047 1 28.73 177 ARG A CA 1
ATOM 1428 C C . ARG A 1 177 ? 22.016 46 22.891 1 28.73 177 ARG A C 1
ATOM 1430 O O . ARG A 1 177 ? 22.672 45.844 21.859 1 28.73 177 ARG A O 1
ATOM 1437 N N . ASN A 1 178 ? 22.609 45.531 24.062 1 28.25 178 ASN A N 1
ATOM 1438 C CA . ASN A 1 178 ? 23.469 44.406 24.359 1 28.25 178 ASN A CA 1
ATOM 1439 C C . ASN A 1 178 ? 23.062 43.156 23.562 1 28.25 178 ASN A C 1
ATOM 1441 O O . ASN A 1 178 ? 23.453 42.031 23.906 1 28.25 178 ASN A O 1
ATOM 1445 N N . THR A 1 179 ? 22.156 43.281 22.688 1 27.28 179 THR A N 1
ATOM 1446 C CA . THR A 1 179 ? 21.75 41.906 22.422 1 27.28 179 THR A CA 1
ATOM 1447 C C . THR A 1 179 ? 22.953 41.062 21.969 1 27.28 179 THR A C 1
ATOM 1449 O O . THR A 1 179 ? 24.031 41.594 21.734 1 27.28 179 THR A O 1
ATOM 1452 N N . LEU A 1 180 ? 22.797 39.906 21.328 1 29.03 180 LEU A N 1
ATOM 1453 C CA . LEU A 1 180 ? 23.594 38.688 21.188 1 29.03 180 LEU A CA 1
ATOM 1454 C C . LEU A 1 180 ? 24.859 38.969 20.406 1 29.03 180 LEU A C 1
ATOM 1456 O O . LEU A 1 180 ? 25.938 38.438 20.734 1 29.03 180 LEU A O 1
ATOM 1460 N N . ALA A 1 181 ? 24.891 39.812 19.391 1 27.58 181 ALA A N 1
ATOM 1461 C CA . ALA A 1 181 ? 26.109 39.969 18.594 1 27.58 181 ALA A CA 1
ATOM 1462 C C . ALA A 1 181 ? 27.203 40.656 19.391 1 27.58 181 ALA A C 1
ATOM 1464 O O . ALA A 1 181 ? 28.391 40.344 19.25 1 27.58 181 ALA A O 1
ATOM 1465 N N . GLU A 1 182 ? 26.812 41.688 20.234 1 32.62 182 GLU A N 1
ATOM 1466 C CA . GLU A 1 182 ? 27.828 42.469 20.922 1 32.62 182 GLU A CA 1
ATOM 1467 C C . GLU A 1 182 ? 28.641 41.625 21.891 1 32.62 182 GLU A C 1
ATOM 1469 O O . GLU A 1 182 ? 29.812 41.906 22.141 1 32.62 182 GLU A O 1
ATOM 1474 N N . GLU A 1 183 ? 27.891 40.594 22.547 1 29.91 183 GLU A N 1
ATOM 1475 C CA . GLU A 1 183 ? 28.75 39.75 23.375 1 29.91 183 GLU A CA 1
ATOM 1476 C C . GLU A 1 183 ? 29.812 39.062 22.531 1 29.91 183 GLU A C 1
ATOM 1478 O O . GLU A 1 183 ? 30.875 38.688 23.047 1 29.91 183 GLU A O 1
ATOM 1483 N N . MET A 1 184 ? 29.406 38.531 21.359 1 28.77 184 MET A N 1
ATOM 1484 C CA . MET A 1 184 ? 30.328 37.531 20.812 1 28.77 184 MET A CA 1
ATOM 1485 C C . MET A 1 184 ? 31.625 38.219 20.328 1 28.77 184 MET A C 1
ATOM 1487 O O . MET A 1 184 ? 32.5 37.531 19.797 1 28.77 184 MET A O 1
ATOM 1491 N N . GLY A 1 185 ? 32.406 39.125 20.891 1 29.08 185 GLY A N 1
ATOM 1492 C CA . GLY A 1 185 ? 33.688 39.812 20.938 1 29.08 185 GLY A CA 1
ATOM 1493 C C . GLY A 1 185 ? 34.156 40.312 19.578 1 29.08 185 GLY A C 1
ATOM 1494 O O . GLY A 1 185 ? 35.344 40.562 19.391 1 29.08 185 GLY A O 1
ATOM 1495 N N . ILE A 1 186 ? 33.469 40 18.5 1 28.17 186 ILE A N 1
ATOM 1496 C CA . ILE A 1 186 ? 34.125 40.5 17.281 1 28.17 186 ILE A CA 1
ATOM 1497 C C . ILE A 1 186 ? 34.188 42 17.297 1 28.17 186 ILE A C 1
ATOM 1499 O O . ILE A 1 186 ? 33.125 42.688 17.25 1 28.17 186 ILE A O 1
ATOM 1503 N N . ARG A 1 187 ? 35.094 42.562 18.078 1 28.98 187 ARG A N 1
ATOM 1504 C CA . ARG A 1 187 ? 35.469 43.969 18.125 1 28.98 187 ARG A CA 1
ATOM 1505 C C . ARG A 1 187 ? 35.844 44.5 16.734 1 28.98 187 ARG A C 1
ATOM 1507 O O . ARG A 1 187 ? 36.844 44.062 16.141 1 28.98 187 ARG A O 1
ATOM 1514 N N . VAL A 1 188 ? 34.938 44.688 15.82 1 26.94 188 VAL A N 1
ATOM 1515 C CA . VAL A 1 188 ? 35.375 45.406 14.633 1 26.94 188 VAL A CA 1
ATOM 1516 C C . VAL A 1 188 ? 35.938 46.75 15.039 1 26.94 188 VAL A C 1
ATOM 1518 O O . VAL A 1 188 ? 35.312 47.531 15.734 1 26.94 188 VAL A O 1
ATOM 1521 N N . GLU A 1 189 ? 37.281 46.812 15.195 1 24.64 189 GLU A N 1
ATOM 1522 C CA . GLU A 1 189 ? 38.031 48.031 15.453 1 24.64 189 GLU A CA 1
ATOM 1523 C C . GLU A 1 189 ? 37.656 49.156 14.492 1 24.64 189 GLU A C 1
ATOM 1525 O O . GLU A 1 189 ? 37.656 48.938 13.273 1 24.64 189 GLU A O 1
ATOM 1530 N N . GLY A 1 190 ? 36.656 50 14.852 1 23.78 190 GLY A N 1
ATOM 1531 C CA . GLY A 1 190 ? 36.156 51.219 14.219 1 23.78 190 GLY A CA 1
ATOM 1532 C C . GLY A 1 190 ? 37.219 52.25 13.914 1 23.78 190 GLY A C 1
ATOM 1533 O O . GLY A 1 190 ? 37.625 53 14.789 1 23.78 190 GLY A O 1
ATOM 1534 N N . ASN A 1 191 ? 38.312 51.906 13.07 1 22.41 191 ASN A N 1
ATOM 1535 C CA . ASN A 1 191 ? 39.188 53.031 12.797 1 22.41 191 ASN A CA 1
ATOM 1536 C C . ASN A 1 191 ? 38.469 54.156 12.078 1 22.41 191 ASN A C 1
ATOM 1538 O O . ASN A 1 191 ? 37.594 53.938 11.234 1 22.41 191 ASN A O 1
ATOM 1542 N N . GLY A 1 192 ? 38.344 55.375 12.531 1 21.86 192 GLY A N 1
ATOM 1543 C CA . GLY A 1 192 ? 37.688 56.688 12.406 1 21.86 192 GLY A CA 1
ATOM 1544 C C . GLY A 1 192 ? 38.031 57.406 11.102 1 21.86 192 GLY A C 1
ATOM 1545 O O . GLY A 1 192 ? 37.781 58.594 10.961 1 21.86 192 GLY A O 1
ATOM 1546 N N . SER A 1 193 ? 38.625 56.781 9.969 1 22.2 193 SER A N 1
ATOM 1547 C CA . SER A 1 193 ? 39.188 57.844 9.148 1 22.2 193 SER A CA 1
ATOM 1548 C C . SER A 1 193 ? 38.062 58.625 8.445 1 22.2 193 SER A C 1
ATOM 1550 O O . SER A 1 193 ? 36.938 58.125 8.336 1 22.2 193 SER A O 1
ATOM 1552 N N . ASN A 1 194 ? 38.406 59.781 7.691 1 21.44 194 ASN A N 1
ATOM 1553 C CA . ASN A 1 194 ? 37.906 61 7.078 1 21.44 194 ASN A CA 1
ATOM 1554 C C . ASN A 1 194 ? 36.969 60.688 5.918 1 21.44 194 ASN A C 1
ATOM 1556 O O . ASN A 1 194 ? 37 59.594 5.34 1 21.44 194 ASN A O 1
ATOM 1560 N N . GLY A 1 195 ? 35.938 61.594 5.543 1 23.08 195 GLY A N 1
ATOM 1561 C CA . GLY A 1 195 ? 34.656 61.844 4.918 1 23.08 195 GLY A CA 1
ATOM 1562 C C . GLY A 1 195 ? 34.656 61.656 3.416 1 23.08 195 GLY A C 1
ATOM 1563 O O . GLY A 1 195 ? 33.688 61.969 2.732 1 23.08 195 GLY A O 1
ATOM 1564 N N . GLY A 1 196 ? 35.781 61.375 2.648 1 24.75 196 GLY A N 1
ATOM 1565 C CA . GLY A 1 196 ? 35.594 61.781 1.268 1 24.75 196 GLY A CA 1
ATOM 1566 C C . GLY A 1 196 ? 34.625 60.938 0.498 1 24.75 196 GLY A C 1
ATOM 1567 O O . GLY A 1 196 ? 34.25 59.844 0.968 1 24.75 196 GLY A O 1
ATOM 1568 N N . ASP A 1 197 ? 34.219 61.312 -0.783 1 27.28 197 ASP A N 1
ATOM 1569 C CA . ASP A 1 197 ? 33.188 61.031 -1.797 1 27.28 197 ASP A CA 1
ATOM 1570 C C . ASP A 1 197 ? 33.281 59.594 -2.283 1 27.28 197 ASP A C 1
ATOM 1572 O O . ASP A 1 197 ? 34.188 59.25 -3.051 1 27.28 197 ASP A O 1
ATOM 1576 N N . SER A 1 198 ? 33.219 58.562 -1.32 1 28.56 198 SER A N 1
ATOM 1577 C CA . SER A 1 198 ? 33.656 57.188 -1.566 1 28.56 198 SER A CA 1
ATOM 1578 C C . SER A 1 198 ? 32.594 56.406 -2.361 1 28.56 198 SER A C 1
ATOM 1580 O O . SER A 1 198 ? 31.938 55.531 -1.823 1 28.56 198 SER A O 1
ATOM 1582 N N . THR A 1 199 ? 31.859 57.094 -3.287 1 32 199 THR A N 1
ATOM 1583 C CA . THR A 1 199 ? 30.812 56.281 -3.902 1 32 199 THR A CA 1
ATOM 1584 C C . THR A 1 199 ? 31.406 55.031 -4.57 1 32 199 THR A C 1
ATOM 1586 O O . THR A 1 199 ? 30.688 54.062 -4.793 1 32 199 THR A O 1
ATOM 1589 N N . LYS A 1 200 ? 32.438 55.219 -5.402 1 34.78 200 LYS A N 1
ATOM 1590 C CA . LYS A 1 200 ? 32.844 54.219 -6.379 1 34.78 200 LYS A CA 1
ATOM 1591 C C . LYS A 1 200 ? 33.438 53 -5.691 1 34.78 200 LYS A C 1
ATOM 1593 O O . LYS A 1 200 ? 34 52.125 -6.352 1 34.78 200 LYS A O 1
ATOM 1598 N N . GLU A 1 201 ? 33.531 53.031 -4.27 1 32.56 201 GLU A N 1
ATOM 1599 C CA . GLU A 1 201 ? 34.5 52.219 -3.557 1 32.56 201 GLU A CA 1
ATOM 1600 C C . GLU A 1 201 ? 33.969 50.812 -3.309 1 32.56 201 GLU A C 1
ATOM 1602 O O . GLU A 1 201 ? 34.625 50 -2.645 1 32.56 201 GLU A O 1
ATOM 1607 N N . SER A 1 202 ? 32.75 50.562 -3.713 1 36.12 202 SER A N 1
ATOM 1608 C CA . SER A 1 202 ? 32.188 49.344 -3.135 1 36.12 202 SER A CA 1
ATOM 1609 C C . SER A 1 202 ? 32.781 48.094 -3.771 1 36.12 202 SER A C 1
ATOM 1611 O O . SER A 1 202 ? 32.812 47.031 -3.143 1 36.12 202 SER A O 1
ATOM 1613 N N . VAL A 1 203 ? 33.25 48.094 -4.992 1 41.78 203 VAL A N 1
ATOM 1614 C CA . VAL A 1 203 ? 33.625 46.875 -5.723 1 41.78 203 VAL A CA 1
ATOM 1615 C C . VAL A 1 203 ? 34.938 46.344 -5.184 1 41.78 203 VAL A C 1
ATOM 1617 O O . VAL A 1 203 ? 35.156 45.125 -5.18 1 41.78 203 VAL A O 1
ATOM 1620 N N . PRO A 1 204 ? 35.844 47.156 -4.727 1 43.72 204 PRO A N 1
ATOM 1621 C CA . PRO A 1 204 ? 37.219 46.719 -4.453 1 43.72 204 PRO A CA 1
ATOM 1622 C C . PRO A 1 204 ? 37.312 45.719 -3.297 1 43.72 204 PRO A C 1
ATOM 1624 O O . PRO A 1 204 ? 38.188 44.875 -3.271 1 43.72 204 PRO A O 1
ATOM 1627 N N . GLN A 1 205 ? 36.469 45.812 -2.348 1 46.53 205 GLN A N 1
ATOM 1628 C CA . GLN A 1 205 ? 36.594 45 -1.133 1 46.53 205 GLN A CA 1
ATOM 1629 C C . GLN A 1 205 ? 36.25 43.531 -1.403 1 46.53 205 GLN A C 1
ATOM 1631 O O . GLN A 1 205 ? 36.875 42.656 -0.812 1 46.53 205 GLN A O 1
ATOM 1636 N N . VAL A 1 206 ? 35.438 43.281 -2.322 1 52.47 206 VAL A N 1
ATOM 1637 C CA . VAL A 1 206 ? 35 41.906 -2.58 1 52.47 206 VAL A CA 1
ATOM 1638 C C . VAL A 1 206 ? 36.125 41.125 -3.246 1 52.47 206 VAL A C 1
ATOM 1640 O O . VAL A 1 206 ? 36.344 39.938 -2.938 1 52.47 206 VAL A O 1
ATOM 1643 N N . LEU A 1 207 ? 36.969 41.75 -4.066 1 55.41 207 LEU A N 1
ATOM 1644 C CA . LEU A 1 207 ? 37.969 41.031 -4.844 1 55.41 207 LEU A CA 1
ATOM 1645 C C . LEU A 1 207 ? 39.188 40.688 -3.982 1 55.41 207 LEU A C 1
ATOM 1647 O O . LEU A 1 207 ? 39.938 39.75 -4.277 1 55.41 207 LEU A O 1
ATOM 1651 N N . SER A 1 208 ? 39.438 41.5 -2.979 1 53.66 208 SER A N 1
ATOM 1652 C CA . SER A 1 208 ? 40.562 41.219 -2.1 1 53.66 208 SER A CA 1
ATOM 1653 C C . SER A 1 208 ? 40.375 39.906 -1.368 1 53.66 208 SER A C 1
ATOM 1655 O O . SER A 1 208 ? 41.344 39.312 -0.896 1 53.66 208 SER A O 1
ATOM 1657 N N . VAL A 1 209 ? 39.156 39.406 -1.339 1 59.78 209 VAL A N 1
ATOM 1658 C CA . VAL A 1 209 ? 38.844 38.156 -0.667 1 59.78 209 VAL A CA 1
ATOM 1659 C C . VAL A 1 209 ? 39.438 37 -1.462 1 59.78 209 VAL A C 1
ATOM 1661 O O . VAL A 1 209 ? 39.812 35.969 -0.888 1 59.78 209 VAL A O 1
ATOM 1664 N N . LEU A 1 210 ? 39.656 37.188 -2.715 1 61.72 210 LEU A N 1
ATOM 1665 C CA . LEU A 1 210 ? 40.094 36.094 -3.574 1 61.72 210 LEU A CA 1
ATOM 1666 C C . LEU A 1 210 ? 41.562 35.781 -3.342 1 61.72 210 LEU A C 1
ATOM 1668 O O . LEU A 1 210 ? 42 34.656 -3.584 1 61.72 210 LEU A O 1
ATOM 1672 N N . GLU A 1 211 ? 42.312 36.875 -2.965 1 58.75 211 GLU A N 1
ATOM 1673 C CA . GLU A 1 211 ? 43.75 36.625 -2.748 1 58.75 211 GLU A CA 1
ATOM 1674 C C . GLU A 1 211 ? 43.969 35.719 -1.537 1 58.75 211 GLU A C 1
ATOM 1676 O O . GLU A 1 211 ? 44.969 35.031 -1.44 1 58.75 211 GLU A O 1
ATOM 1681 N N . ARG A 1 212 ? 43 35.531 -0.732 1 59.75 212 ARG A N 1
ATOM 1682 C CA . ARG A 1 212 ? 43.156 34.75 0.499 1 59.75 212 ARG A CA 1
ATOM 1683 C C . ARG A 1 212 ? 42.375 33.438 0.429 1 59.75 212 ARG A C 1
ATOM 1685 O O . ARG A 1 212 ? 42.281 32.719 1.428 1 59.75 212 ARG A O 1
ATOM 1692 N N . ILE A 1 213 ? 41.906 33.094 -0.759 1 65.94 213 ILE A N 1
ATOM 1693 C CA . ILE A 1 213 ? 41 31.953 -0.777 1 65.94 213 ILE A CA 1
ATOM 1694 C C . ILE A 1 213 ? 41.625 30.812 -1.588 1 65.94 213 ILE A C 1
ATOM 1696 O O . ILE A 1 213 ? 42.281 31.062 -2.613 1 65.94 213 ILE A O 1
ATOM 1700 N N . ARG A 1 214 ? 41.781 29.766 -0.944 1 63.78 214 ARG A N 1
ATOM 1701 C CA . ARG A 1 214 ? 42.188 28.547 -1.646 1 63.78 214 ARG A CA 1
ATOM 1702 C C . ARG A 1 214 ? 41 27.625 -1.888 1 63.78 214 ARG A C 1
ATOM 1704 O O . ARG A 1 214 ? 40.031 27.656 -1.128 1 63.78 214 ARG A O 1
ATOM 1711 N N . LEU A 1 215 ? 40.906 26.984 -2.994 1 64.88 215 LEU A N 1
ATOM 1712 C CA . LEU A 1 215 ? 39.844 26.047 -3.328 1 64.88 215 LEU A CA 1
ATOM 1713 C C . LEU A 1 215 ? 40.094 24.703 -2.654 1 64.88 215 LEU A C 1
ATOM 1715 O O . LEU A 1 215 ? 41.219 24.172 -2.674 1 64.88 215 LEU A O 1
ATOM 1719 N N . ASN A 1 216 ? 39.156 24.312 -1.808 1 59.88 216 ASN A N 1
ATOM 1720 C CA . ASN A 1 216 ? 39.25 22.984 -1.19 1 59.88 216 ASN A CA 1
ATOM 1721 C C . ASN A 1 216 ? 38.969 21.875 -2.197 1 59.88 216 ASN A C 1
ATOM 1723 O O . ASN A 1 216 ? 38 21.938 -2.936 1 59.88 216 ASN A O 1
ATOM 1727 N N . LYS A 1 217 ? 39.969 21.125 -2.666 1 51.88 217 LYS A N 1
ATOM 1728 C CA . LYS A 1 217 ? 39.781 20.016 -3.596 1 51.88 217 LYS A CA 1
ATOM 1729 C C . LYS A 1 217 ? 39.031 18.859 -2.932 1 51.88 217 LYS A C 1
ATOM 1731 O O . LYS A 1 217 ? 39.438 18.375 -1.873 1 51.88 217 LYS A O 1
ATOM 1736 N N . THR A 1 218 ? 37.844 18.766 -3.023 1 51.5 218 THR A N 1
ATOM 1737 C CA . THR A 1 218 ? 37.031 17.734 -2.367 1 51.5 218 THR A CA 1
ATOM 1738 C C . THR A 1 218 ? 37.469 16.344 -2.846 1 51.5 218 THR A C 1
ATOM 1740 O O . THR A 1 218 ? 37.281 15.367 -2.123 1 51.5 218 THR A O 1
ATOM 1743 N N . GLN A 1 219 ? 37.5 16.062 -4.242 1 52.22 219 GLN A N 1
ATOM 1744 C CA . GLN A 1 219 ? 37.531 14.68 -4.688 1 52.22 219 GLN A CA 1
ATOM 1745 C C . GLN A 1 219 ? 38.938 14.156 -4.828 1 52.22 219 GLN A C 1
ATOM 1747 O O . GLN A 1 219 ? 39.719 14.695 -5.605 1 52.22 219 GLN A O 1
ATOM 1752 N N . GLU A 1 220 ? 39.438 13.555 -3.74 1 55.25 220 GLU A N 1
ATOM 1753 C CA . GLU A 1 220 ? 40.75 12.93 -3.822 1 55.25 220 GLU A CA 1
ATOM 1754 C C . GLU A 1 220 ? 40.844 11.977 -5.012 1 55.25 220 GLU A C 1
ATOM 1756 O O . GLU A 1 220 ? 40.062 11.016 -5.102 1 55.25 220 GLU A O 1
ATOM 1761 N N . THR A 1 221 ? 41.125 12.352 -6.16 1 58.03 221 THR A N 1
ATOM 1762 C CA . THR A 1 221 ? 41.406 11.5 -7.305 1 58.03 221 THR A CA 1
ATOM 1763 C C . THR A 1 221 ? 42.656 10.648 -7.031 1 58.03 221 THR A C 1
ATOM 1765 O O . THR A 1 221 ? 43.469 10.984 -6.168 1 58.03 221 THR A O 1
ATOM 1768 N N . PRO A 1 222 ? 42.594 9.398 -7.52 1 61.81 222 PRO A N 1
ATOM 1769 C CA . PRO A 1 222 ? 43.75 8.516 -7.371 1 61.81 222 PRO A CA 1
ATOM 1770 C C . PRO A 1 222 ? 45.094 9.25 -7.555 1 61.81 222 PRO A C 1
ATOM 1772 O O . PRO A 1 222 ? 46.031 9 -6.816 1 61.81 222 PRO A O 1
ATOM 1775 N N . LEU A 1 223 ? 45 10.188 -8.445 1 56.72 223 LEU A N 1
ATOM 1776 C CA . LEU A 1 223 ? 46.25 10.898 -8.734 1 56.72 223 LEU A CA 1
ATOM 1777 C C . LEU A 1 223 ? 46.625 11.805 -7.566 1 56.72 223 LEU A C 1
ATOM 1779 O O . LEU A 1 223 ? 47.812 11.891 -7.211 1 56.72 223 LEU A O 1
ATOM 1783 N N . SER A 1 224 ? 45.656 12.406 -7.02 1 58.72 224 SER A N 1
ATOM 1784 C CA . SER A 1 224 ? 45.938 13.305 -5.91 1 58.72 224 SER A CA 1
ATOM 1785 C C . SER A 1 224 ? 46.406 12.531 -4.684 1 58.72 224 SER A C 1
ATOM 1787 O O . SER A 1 224 ? 47.281 12.992 -3.947 1 58.72 224 SER A O 1
ATOM 1789 N N . THR A 1 225 ? 45.875 11.367 -4.551 1 60.34 225 THR A N 1
ATOM 1790 C CA . THR A 1 225 ? 46.281 10.531 -3.434 1 60.34 225 THR A CA 1
ATOM 1791 C C . THR A 1 225 ? 47.75 10.078 -3.611 1 60.34 225 THR A C 1
ATOM 1793 O O . THR A 1 225 ? 48.531 10.102 -2.66 1 60.34 225 THR A O 1
ATOM 1796 N N . ILE A 1 226 ? 47.906 9.648 -4.855 1 59.22 226 ILE A N 1
ATOM 1797 C CA . ILE A 1 226 ? 49.281 9.227 -5.133 1 59.22 226 ILE A CA 1
ATOM 1798 C C . ILE A 1 226 ? 50.25 10.398 -4.918 1 59.22 226 ILE A C 1
ATOM 1800 O O . ILE A 1 226 ? 51.312 10.234 -4.34 1 59.22 226 ILE A O 1
ATOM 1804 N N . LYS A 1 227 ? 49.719 11.625 -5.352 1 57.44 227 LYS A N 1
ATOM 1805 C CA . LYS A 1 227 ? 50.562 12.805 -5.211 1 57.44 227 LYS A CA 1
ATOM 1806 C C . LYS A 1 227 ? 50.719 13.195 -3.742 1 57.44 227 LYS A C 1
ATOM 1808 O O . LYS A 1 227 ? 51.812 13.602 -3.314 1 57.44 227 LYS A O 1
ATOM 1813 N N . ASN A 1 228 ? 49.656 13.164 -3.082 1 55.88 228 ASN A N 1
ATOM 1814 C CA . ASN A 1 228 ? 49.688 13.484 -1.66 1 55.88 228 ASN A CA 1
ATOM 1815 C C . ASN A 1 228 ? 50.594 12.508 -0.899 1 55.88 228 ASN A C 1
ATOM 1817 O O . ASN A 1 228 ? 51.344 12.914 -0.002 1 55.88 228 ASN A O 1
ATOM 1821 N N . VAL A 1 229 ? 50.344 11.312 -1.288 1 54.38 229 VAL A N 1
ATOM 1822 C CA . VAL A 1 229 ? 51.188 10.328 -0.64 1 54.38 229 VAL A CA 1
ATOM 1823 C C . VAL A 1 229 ? 52.656 10.617 -0.988 1 54.38 229 VAL A C 1
ATOM 1825 O O . VAL A 1 229 ? 53.531 10.461 -0.146 1 54.38 229 VAL A O 1
ATOM 1828 N N . LEU A 1 230 ? 52.75 11.109 -2.289 1 49.94 230 LEU A N 1
ATOM 1829 C CA . LEU A 1 230 ? 54.125 11.43 -2.715 1 49.94 230 LEU A CA 1
ATOM 1830 C C . LEU A 1 230 ? 54.5 12.859 -2.334 1 49.94 230 LEU A C 1
ATOM 1832 O O . LEU A 1 230 ? 55.594 13.328 -2.648 1 49.94 230 LEU A O 1
ATOM 1836 N N . LYS A 1 231 ? 53.812 13.594 -1.419 1 48.03 231 LYS A N 1
ATOM 1837 C CA . LYS A 1 231 ? 54.094 14.914 -0.864 1 48.03 231 LYS A CA 1
ATOM 1838 C C . LYS A 1 231 ? 54.312 15.938 -1.971 1 48.03 231 LYS A C 1
ATOM 1840 O O . LYS A 1 231 ? 55.188 16.812 -1.849 1 48.03 231 LYS A O 1
ATOM 1845 N N . LEU A 1 232 ? 53.812 15.625 -3.139 1 47.25 232 LEU A N 1
ATOM 1846 C CA . LEU A 1 232 ? 54.031 16.609 -4.199 1 47.25 232 LEU A CA 1
ATOM 1847 C C . LEU A 1 232 ? 53.062 17.766 -4.078 1 47.25 232 LEU A C 1
ATOM 1849 O O . LEU A 1 232 ? 51.906 17.578 -3.73 1 47.25 232 LEU A O 1
ATOM 1853 N N . SER A 1 233 ? 53.562 18.984 -3.768 1 43.53 233 SER A N 1
ATOM 1854 C CA . SER A 1 233 ? 52.875 20.266 -3.566 1 43.53 233 SER A CA 1
ATOM 1855 C C . SER A 1 233 ? 51.75 20.469 -4.574 1 43.53 233 SER A C 1
ATOM 1857 O O . SER A 1 233 ? 52 20.484 -5.785 1 43.53 233 SER A O 1
ATOM 1859 N N . ASN A 1 234 ? 50.781 19.875 -4.465 1 45.72 234 ASN A N 1
ATOM 1860 C CA . ASN A 1 234 ? 49.625 20.031 -5.367 1 45.72 234 ASN A CA 1
ATOM 1861 C C . ASN A 1 234 ? 49.031 21.438 -5.301 1 45.72 234 ASN A C 1
ATOM 1863 O O . ASN A 1 234 ? 48 21.656 -4.684 1 45.72 234 ASN A O 1
ATOM 1867 N N . GLN A 1 235 ? 49.781 22.5 -5.031 1 43.09 235 GLN A N 1
ATOM 1868 C CA . GLN A 1 235 ? 49.156 23.812 -5.105 1 43.09 235 GLN A CA 1
ATOM 1869 C C . GLN A 1 235 ? 48.5 24.031 -6.461 1 43.09 235 GLN A C 1
ATOM 1871 O O . GLN A 1 235 ? 49.156 24.281 -7.457 1 43.09 235 GLN A O 1
ATOM 1876 N N . GLU A 1 236 ? 47.594 23.25 -6.859 1 48.41 236 GLU A N 1
ATOM 1877 C CA . GLU A 1 236 ? 46.969 23.609 -8.125 1 48.41 236 GLU A CA 1
ATOM 1878 C C . GLU A 1 236 ? 46.406 25.031 -8.062 1 48.41 236 GLU A C 1
ATOM 1880 O O . GLU A 1 236 ? 45.688 25.375 -7.125 1 48.41 236 GLU A O 1
ATOM 1885 N N . GLU A 1 237 ? 46.938 26.031 -8.648 1 50.5 237 GLU A N 1
ATOM 1886 C CA . GLU A 1 237 ? 46.531 27.406 -8.938 1 50.5 237 GLU A CA 1
ATOM 1887 C C . GLU A 1 237 ? 45.062 27.5 -9.281 1 50.5 237 GLU A C 1
ATOM 1889 O O . GLU A 1 237 ? 44.531 26.609 -9.945 1 50.5 237 GLU A O 1
ATOM 1894 N N . LEU A 1 238 ? 44.344 28.203 -8.422 1 59.25 238 LEU A N 1
ATOM 1895 C CA . LEU A 1 238 ? 42.938 28.578 -8.648 1 59.25 238 LEU A CA 1
ATOM 1896 C C . LEU A 1 238 ? 42.719 29.016 -10.094 1 59.25 238 LEU A C 1
ATOM 1898 O O . LEU A 1 238 ? 43.281 30.031 -10.531 1 59.25 238 LEU A O 1
ATOM 1902 N N . LYS A 1 239 ? 42.469 28.141 -10.922 1 67.31 239 LYS A N 1
ATOM 1903 C CA . LYS A 1 239 ? 42.125 28.531 -12.289 1 67.31 239 LYS A CA 1
ATOM 1904 C C . LYS A 1 239 ? 40.719 29.109 -12.336 1 67.31 239 LYS A C 1
ATOM 1906 O O . LYS A 1 239 ? 39.75 28.469 -11.883 1 67.31 239 LYS A O 1
ATOM 1911 N N . PHE A 1 240 ? 40.531 30.344 -12.57 1 72.88 240 PHE A N 1
ATOM 1912 C CA . PHE A 1 240 ? 39.25 31.062 -12.703 1 72.88 240 PHE A CA 1
ATOM 1913 C C . PHE A 1 240 ? 38.594 30.734 -14.039 1 72.88 240 PHE A C 1
ATOM 1915 O O . PHE A 1 240 ? 38.688 31.5 -14.992 1 72.88 240 PHE A O 1
ATOM 1922 N N . THR A 1 241 ? 38.156 29.516 -14.164 1 79.12 241 THR A N 1
ATOM 1923 C CA . THR A 1 241 ? 37.469 29.062 -15.375 1 79.12 241 THR A CA 1
ATOM 1924 C C . THR A 1 241 ? 35.969 28.938 -15.133 1 79.12 241 THR A C 1
ATOM 1926 O O . THR A 1 241 ? 35.531 28.859 -13.984 1 79.12 241 THR A O 1
ATOM 1929 N N . ARG A 1 242 ? 35.188 29 -16.172 1 83.25 242 ARG A N 1
ATOM 1930 C CA . ARG A 1 242 ? 33.75 28.891 -16.125 1 83.25 242 ARG A CA 1
ATOM 1931 C C . ARG A 1 242 ? 33.312 27.516 -15.617 1 83.25 242 ARG A C 1
ATOM 1933 O O . ARG A 1 242 ? 32.312 27.375 -14.93 1 83.25 242 ARG A O 1
ATOM 1940 N N . GLU A 1 243 ? 34.062 26.562 -15.898 1 83 243 GLU A N 1
ATOM 1941 C CA . GLU A 1 243 ? 33.75 25.203 -15.445 1 83 243 GLU A CA 1
ATOM 1942 C C . GLU A 1 243 ? 33.906 25.094 -13.93 1 83 243 GLU A C 1
ATOM 1944 O O . GLU A 1 243 ? 33.062 24.469 -13.273 1 83 243 GLU A O 1
ATOM 1949 N N . ASN A 1 244 ? 34.938 25.688 -13.453 1 81.69 244 ASN A N 1
ATOM 1950 C CA . ASN A 1 244 ? 35.125 25.672 -12.008 1 81.69 244 ASN A CA 1
ATOM 1951 C C . ASN A 1 244 ? 34.062 26.484 -11.281 1 81.69 244 ASN A C 1
ATOM 1953 O O . ASN A 1 244 ? 33.656 26.125 -10.172 1 81.69 244 ASN A O 1
ATOM 1957 N N . LEU A 1 245 ? 33.594 27.484 -11.938 1 85.38 245 LEU A N 1
ATOM 1958 C CA . LEU A 1 245 ? 32.531 28.281 -11.352 1 85.38 245 LEU A CA 1
ATOM 1959 C C . LEU A 1 245 ? 31.25 27.469 -11.219 1 85.38 245 LEU A C 1
ATOM 1961 O O . LEU A 1 245 ? 30.594 27.516 -10.18 1 85.38 245 LEU A O 1
ATOM 1965 N N . LYS A 1 246 ? 30.984 26.75 -12.211 1 87.31 246 LYS A N 1
ATOM 1966 C CA . LYS A 1 246 ? 29.781 25.938 -12.164 1 87.31 246 LYS A CA 1
ATOM 1967 C C . LYS A 1 246 ? 29.875 24.875 -11.07 1 87.31 246 LYS A C 1
ATOM 1969 O O . LYS A 1 246 ? 28.891 24.609 -10.375 1 87.31 246 LYS A O 1
ATOM 1974 N N . LYS A 1 247 ? 31 24.281 -10.914 1 84.75 247 LYS A N 1
ATOM 1975 C CA . LYS A 1 247 ? 31.203 23.266 -9.883 1 84.75 247 LYS A CA 1
ATOM 1976 C C . LYS A 1 247 ? 31.078 23.875 -8.492 1 84.75 247 LYS A C 1
ATOM 1978 O O . LYS A 1 247 ? 30.469 23.281 -7.602 1 84.75 247 LYS A O 1
ATOM 1983 N N . ILE A 1 248 ? 31.594 25 -8.367 1 85.5 248 ILE A N 1
ATOM 1984 C CA . ILE A 1 248 ? 31.547 25.672 -7.07 1 85.5 248 ILE A CA 1
ATOM 1985 C C . ILE A 1 248 ? 30.109 26.078 -6.758 1 85.5 248 ILE A C 1
ATOM 1987 O O . ILE A 1 248 ? 29.656 25.953 -5.617 1 85.5 248 ILE A O 1
ATOM 1991 N N . GLU A 1 249 ? 29.469 26.531 -7.703 1 88.31 249 GLU A N 1
ATOM 1992 C CA . GLU A 1 249 ? 28.078 26.922 -7.512 1 88.31 249 GLU A CA 1
ATOM 1993 C C . GLU A 1 249 ? 27.219 25.734 -7.121 1 88.31 249 GLU A C 1
ATOM 1995 O O . GLU A 1 249 ? 26.344 25.844 -6.254 1 88.31 249 GLU A O 1
ATOM 2000 N N . GLU A 1 250 ? 27.438 24.672 -7.738 1 87.94 250 GLU A N 1
ATOM 2001 C CA . GLU A 1 250 ? 26.672 23.484 -7.418 1 87.94 250 GLU A CA 1
ATOM 2002 C C . GLU A 1 250 ? 26.969 23 -6.004 1 87.94 250 GLU A C 1
ATOM 2004 O O . GLU A 1 250 ? 26.062 22.562 -5.285 1 87.94 250 GLU A O 1
ATOM 2009 N N . ARG A 1 251 ? 28.172 23.094 -5.609 1 86.44 251 ARG A N 1
ATOM 2010 C CA . ARG A 1 251 ? 28.547 22.703 -4.262 1 86.44 251 ARG A CA 1
ATOM 2011 C C . ARG A 1 251 ? 27.922 23.625 -3.217 1 86.44 251 ARG A C 1
ATOM 2013 O O . ARG A 1 251 ? 27.438 23.156 -2.188 1 86.44 251 ARG A O 1
ATOM 2020 N N . LEU A 1 252 ? 27.984 24.859 -3.514 1 88.81 252 LEU A N 1
ATOM 2021 C CA . LEU A 1 252 ? 27.422 25.812 -2.57 1 88.81 252 LEU A CA 1
ATOM 2022 C C . LEU A 1 252 ? 25.906 25.688 -2.498 1 88.81 252 LEU A C 1
ATOM 2024 O O . LEU A 1 252 ? 25.312 25.875 -1.435 1 88.81 252 LEU A O 1
ATOM 2028 N N . LYS A 1 253 ? 25.375 25.406 -3.615 1 89.94 253 LYS A N 1
ATOM 2029 C CA . LYS A 1 253 ? 23.953 25.141 -3.637 1 89.94 253 LYS A CA 1
ATOM 2030 C C . LYS A 1 253 ? 23.578 24 -2.682 1 89.94 253 LYS A C 1
ATOM 2032 O O . LYS A 1 253 ? 22.656 24.125 -1.885 1 89.94 253 LYS A O 1
ATOM 2037 N N . ASN A 1 254 ? 24.344 22.969 -2.676 1 87.88 254 ASN A N 1
ATOM 2038 C CA . ASN A 1 254 ? 24.094 21.828 -1.809 1 87.88 254 ASN A CA 1
ATOM 2039 C C . ASN A 1 254 ? 24.344 22.172 -0.343 1 87.88 254 ASN A C 1
ATOM 2041 O O . ASN A 1 254 ? 23.656 21.672 0.543 1 87.88 254 ASN A O 1
ATOM 2045 N N . VAL A 1 255 ? 25.281 23.016 -0.163 1 89.94 255 VAL A N 1
ATOM 2046 C CA . VAL A 1 255 ? 25.594 23.422 1.203 1 89.94 255 VAL A CA 1
ATOM 2047 C C . VAL A 1 255 ? 24.422 24.234 1.778 1 89.94 255 VAL A C 1
ATOM 2049 O O . VAL A 1 255 ? 24.062 24.062 2.939 1 89.94 255 VAL A O 1
ATOM 2052 N N . PHE A 1 256 ? 23.859 25.047 0.997 1 91.25 256 PHE A N 1
ATOM 2053 C CA . PHE A 1 256 ? 22.75 25.875 1.456 1 91.25 256 PHE A CA 1
ATOM 2054 C C . PHE A 1 256 ? 21.516 25.031 1.705 1 91.25 256 PHE A C 1
ATOM 2056 O O . PHE A 1 256 ? 20.75 25.281 2.641 1 91.25 256 PHE A O 1
ATOM 2063 N N . ILE A 1 257 ? 21.344 24.078 0.904 1 89.94 257 ILE A N 1
ATOM 2064 C CA . ILE A 1 257 ? 20.203 23.188 1.093 1 89.94 257 ILE A CA 1
ATOM 2065 C C . ILE A 1 257 ? 20.359 22.438 2.414 1 89.94 257 ILE A C 1
ATOM 2067 O O . ILE A 1 257 ? 19.391 22.328 3.182 1 89.94 257 ILE A O 1
ATOM 2071 N N . GLU A 1 258 ? 21.547 21.969 2.699 1 89.06 258 GLU A N 1
ATOM 2072 C CA . GLU A 1 258 ? 21.797 21.266 3.953 1 89.06 258 GLU A CA 1
ATOM 2073 C C . GLU A 1 258 ? 21.672 22.203 5.148 1 89.06 258 GLU A C 1
ATOM 2075 O O . GLU A 1 258 ? 21.188 21.797 6.211 1 89.06 258 GLU A O 1
ATOM 2080 N N . PHE A 1 259 ? 22.109 23.406 5 1 91.31 259 PHE A N 1
ATOM 2081 C CA . PHE A 1 259 ? 22 24.391 6.078 1 91.31 259 PHE A CA 1
ATOM 2082 C C . PHE A 1 259 ? 20.547 24.719 6.371 1 91.31 259 PHE A C 1
ATOM 2084 O O . PHE A 1 259 ? 20.141 24.828 7.535 1 91.31 259 PHE A O 1
ATOM 2091 N N . TYR A 1 260 ? 19.844 24.844 5.309 1 92.5 260 TYR A N 1
ATOM 2092 C CA . TYR A 1 260 ? 18.406 25.109 5.477 1 92.5 260 TYR A CA 1
ATOM 2093 C C . TYR A 1 260 ? 17.719 23.953 6.184 1 92.5 260 TYR A C 1
ATOM 2095 O O . TYR A 1 260 ? 16.844 24.156 7.027 1 92.5 260 TYR A O 1
ATOM 2103 N N . ARG A 1 261 ? 18.094 22.812 5.898 1 90.25 261 ARG A N 1
ATOM 2104 C CA . ARG A 1 261 ? 17.547 21.641 6.551 1 90.25 261 ARG A CA 1
ATOM 2105 C C . ARG A 1 261 ? 17.859 21.641 8.047 1 90.25 261 ARG A C 1
ATOM 2107 O O . ARG A 1 261 ? 17.016 21.281 8.867 1 90.25 261 ARG A O 1
ATOM 2114 N N . LYS A 1 262 ? 19.062 22.031 8.367 1 91.44 262 LYS A N 1
ATOM 2115 C CA . LYS A 1 262 ? 19.453 22.125 9.773 1 91.44 262 LYS A CA 1
ATOM 2116 C C . LYS A 1 262 ? 18.594 23.125 10.523 1 91.44 262 LYS A C 1
ATOM 2118 O O . LYS A 1 262 ? 18.156 22.859 11.648 1 91.44 262 LYS A O 1
ATOM 2123 N N . LEU A 1 263 ? 18.328 24.188 9.836 1 93.19 263 LEU A N 1
ATOM 2124 C CA . LEU A 1 263 ? 17.516 25.219 10.445 1 93.19 263 LEU A CA 1
ATOM 2125 C C . LEU A 1 263 ? 16.078 24.75 10.648 1 93.19 263 LEU A C 1
ATOM 2127 O O . LEU A 1 263 ? 15.469 25.016 11.688 1 93.19 263 LEU A O 1
ATOM 2131 N N . ARG A 1 264 ? 15.625 24.062 9.727 1 91.56 264 ARG A N 1
ATOM 2132 C CA . ARG A 1 264 ? 14.273 23.531 9.828 1 91.56 264 ARG A CA 1
ATOM 2133 C C . ARG A 1 264 ? 14.156 22.531 10.969 1 91.56 264 ARG A C 1
ATOM 2135 O O . ARG A 1 264 ? 13.164 22.516 11.695 1 91.56 264 ARG A O 1
ATOM 2142 N N . HIS A 1 265 ? 15.172 21.703 11.148 1 91.88 265 HIS A N 1
ATOM 2143 C CA . HIS A 1 265 ? 15.172 20.719 12.234 1 91.88 265 HIS A CA 1
ATOM 2144 C C . HIS A 1 265 ? 15.203 21.422 13.594 1 91.88 265 HIS A C 1
ATOM 2146 O O . HIS A 1 265 ? 14.539 20.969 14.539 1 91.88 265 HIS A O 1
ATOM 2152 N N . LEU A 1 266 ? 15.898 22.484 13.664 1 93.06 266 LEU A N 1
ATOM 2153 C CA . LEU A 1 266 ? 15.969 23.203 14.93 1 93.06 266 LEU A CA 1
ATOM 2154 C C . LEU A 1 266 ? 14.641 23.891 15.227 1 93.06 266 LEU A C 1
ATOM 2156 O O . LEU A 1 266 ? 14.219 23.953 16.391 1 93.06 266 LEU A O 1
ATOM 2160 N N . LYS A 1 267 ? 14.023 24.391 14.195 1 92.88 267 LYS A N 1
ATOM 2161 C CA . LYS A 1 267 ? 12.703 24.984 14.367 1 92.88 267 LYS A CA 1
ATOM 2162 C C . LYS A 1 267 ? 11.695 23.938 14.844 1 92.88 267 LYS A C 1
ATOM 2164 O O . LYS A 1 267 ? 10.891 24.203 15.742 1 92.88 267 LYS A O 1
ATOM 2169 N N . ASN A 1 268 ? 11.805 22.797 14.242 1 91.94 268 ASN A N 1
ATOM 2170 C CA . ASN A 1 268 ? 10.922 21.703 14.648 1 91.94 268 ASN A CA 1
ATOM 2171 C C . ASN A 1 268 ? 11.227 21.234 16.062 1 91.94 268 ASN A C 1
ATOM 2173 O O . ASN A 1 268 ? 10.32 20.828 16.797 1 91.94 268 ASN A O 1
ATOM 2177 N N . TYR A 1 269 ? 12.484 21.25 16.422 1 93.75 269 TYR A N 1
ATOM 2178 C CA . TYR A 1 269 ? 12.875 20.891 17.781 1 93.75 269 TYR A CA 1
ATOM 2179 C C . TYR A 1 269 ? 12.203 21.797 18.797 1 93.75 269 TYR A C 1
ATOM 2181 O O . TYR A 1 269 ? 11.656 21.328 19.797 1 93.75 269 TYR A O 1
ATOM 2189 N N . SER A 1 270 ? 12.195 23.109 18.516 1 94 270 SER A N 1
ATOM 2190 C CA . SER A 1 270 ? 11.562 24.078 19.406 1 94 270 SER A CA 1
ATOM 2191 C C . SER A 1 270 ? 10.055 23.891 19.453 1 94 270 SER A C 1
ATOM 2193 O O . SER A 1 270 ? 9.453 23.875 20.531 1 94 270 SER A O 1
ATOM 2195 N N . PHE A 1 271 ? 9.508 23.672 18.422 1 92.56 271 PHE A N 1
ATOM 2196 C CA . PHE A 1 271 ? 8.062 23.5 18.312 1 92.56 271 PHE A CA 1
ATOM 2197 C C . PHE A 1 271 ? 7.617 22.25 19.062 1 92.56 271 PHE A C 1
ATOM 2199 O O . PHE A 1 271 ? 6.66 22.297 19.844 1 92.56 271 PHE A O 1
ATOM 2206 N N . LEU A 1 272 ? 8.297 21.156 18.781 1 93.75 272 LEU A N 1
ATOM 2207 C CA . LEU A 1 272 ? 7.906 19.875 19.359 1 93.75 272 LEU A CA 1
ATOM 2208 C C . LEU A 1 272 ? 8.031 19.906 20.891 1 93.75 272 LEU A C 1
ATOM 2210 O O . LEU A 1 272 ? 7.168 19.375 21.594 1 93.75 272 LEU A O 1
ATOM 2214 N N . ASN A 1 273 ? 9.031 20.484 21.328 1 94.25 273 ASN A N 1
ATOM 2215 C CA . ASN A 1 273 ? 9.211 20.547 22.781 1 94.25 273 ASN A CA 1
ATOM 2216 C C . ASN A 1 273 ? 8.188 21.484 23.422 1 94.25 273 ASN A C 1
ATOM 2218 O O . ASN A 1 273 ? 7.688 21.203 24.516 1 94.25 273 ASN A O 1
ATOM 2222 N N . THR A 1 274 ? 7.855 22.594 22.766 1 93.56 274 THR A N 1
ATOM 2223 C CA . THR A 1 274 ? 6.824 23.484 23.281 1 93.56 274 THR A CA 1
ATOM 2224 C C . THR A 1 274 ? 5.469 22.797 23.312 1 93.56 274 THR A C 1
ATOM 2226 O O . THR A 1 274 ? 4.719 22.922 24.281 1 93.56 274 THR A O 1
ATOM 2229 N N . LEU A 1 275 ? 5.227 22.109 22.234 1 93.75 275 LEU A N 1
ATOM 2230 C CA . LEU A 1 275 ? 3.979 21.359 22.172 1 93.75 275 LEU A CA 1
ATOM 2231 C C . LEU A 1 275 ? 3.922 20.297 23.266 1 93.75 275 LEU A C 1
ATOM 2233 O O . LEU A 1 275 ? 2.871 20.094 23.875 1 93.75 275 LEU A O 1
ATOM 2237 N N . ALA A 1 276 ? 5.023 19.625 23.516 1 94.56 276 ALA A N 1
ATOM 2238 C CA . ALA A 1 276 ? 5.078 18.594 24.547 1 94.56 276 ALA A CA 1
ATOM 2239 C C . ALA A 1 276 ? 4.828 19.203 25.938 1 94.56 276 ALA A C 1
ATOM 2241 O O . ALA A 1 276 ? 4.109 18.609 26.75 1 94.56 276 ALA A O 1
ATOM 2242 N N . ILE A 1 277 ? 5.34 20.375 26.25 1 94.06 277 ILE A N 1
ATOM 2243 C CA . ILE A 1 277 ? 5.156 21.047 27.531 1 94.06 277 ILE A CA 1
ATOM 2244 C C . ILE A 1 277 ? 3.699 21.484 27.688 1 94.06 277 ILE A C 1
ATOM 2246 O O . ILE A 1 277 ? 3.104 21.328 28.75 1 94.06 277 ILE A O 1
ATOM 2250 N N . SER A 1 278 ? 3.203 21.984 26.609 1 93.19 278 SER A N 1
ATOM 2251 C CA . SER A 1 278 ? 1.81 22.406 26.641 1 93.19 278 SER A CA 1
ATOM 2252 C C . SER A 1 278 ? 0.874 21.234 26.906 1 93.19 278 SER A C 1
ATOM 2254 O O . SER A 1 278 ? -0.054 21.344 27.703 1 93.19 278 SER A O 1
ATOM 2256 N N . LYS A 1 279 ? 1.104 20.141 26.266 1 92.75 279 LYS A N 1
ATOM 2257 C CA . LYS A 1 279 ? 0.248 18.969 26.406 1 92.75 279 LYS A CA 1
ATOM 2258 C C . LYS A 1 279 ? 0.376 18.359 27.797 1 92.75 279 LYS A C 1
ATOM 2260 O O . LYS A 1 279 ? -0.619 17.938 28.391 1 92.75 279 LYS A O 1
ATOM 2265 N N . ILE A 1 280 ? 1.585 18.328 28.297 1 92.81 280 ILE A N 1
ATOM 2266 C CA . ILE A 1 280 ? 1.798 17.734 29.625 1 92.81 280 ILE A CA 1
ATOM 2267 C C . ILE A 1 280 ? 1.18 18.625 30.688 1 92.81 280 ILE A C 1
ATOM 2269 O O . ILE A 1 280 ? 0.638 18.125 31.688 1 92.81 280 ILE A O 1
ATOM 2273 N N . MET A 1 281 ? 1.206 19.906 30.5 1 91.75 281 MET A N 1
ATOM 2274 C CA . MET A 1 281 ? 0.627 20.844 31.469 1 91.75 281 MET A CA 1
ATOM 2275 C C . MET A 1 281 ? -0.896 20.812 31.406 1 91.75 281 MET A C 1
ATOM 2277 O O . MET A 1 281 ? -1.564 20.953 32.438 1 91.75 281 MET A O 1
ATOM 2281 N N . LYS A 1 282 ? -1.401 20.641 30.25 1 89.81 282 LYS A N 1
ATOM 2282 C CA . LYS A 1 282 ? -2.848 20.484 30.125 1 89.81 282 LYS A CA 1
ATOM 2283 C C . LYS A 1 282 ? -3.328 19.219 30.844 1 89.81 282 LYS A C 1
ATOM 2285 O O . LYS A 1 282 ? -4.383 19.234 31.484 1 89.81 282 LYS A O 1
ATOM 2290 N N . LYS A 1 283 ? -2.596 18.188 30.766 1 90.19 283 LYS A N 1
ATOM 2291 C CA . LYS A 1 283 ? -2.926 16.953 31.469 1 90.19 283 LYS A CA 1
ATOM 2292 C C . LYS A 1 283 ? -2.836 17.125 32.969 1 90.19 283 LYS A C 1
ATOM 2294 O O . LYS A 1 283 ? -3.65 16.578 33.719 1 90.19 283 LYS A O 1
ATOM 2299 N N . TYR A 1 284 ? -1.854 17.828 33.375 1 90.12 284 TYR A N 1
ATOM 2300 C CA . TYR A 1 284 ? -1.71 18.125 34.781 1 90.12 284 TYR A CA 1
ATOM 2301 C C . TYR A 1 284 ? -2.914 18.891 35.312 1 90.12 284 TYR A C 1
ATOM 2303 O O . TYR A 1 284 ? -3.457 18.578 36.375 1 90.12 284 TYR A O 1
ATOM 2311 N N . ASP A 1 285 ? -3.354 19.859 34.531 1 88.5 285 ASP A N 1
ATOM 2312 C CA . ASP A 1 285 ? -4.496 20.672 34.938 1 88.5 285 ASP A CA 1
ATOM 2313 C C . ASP A 1 285 ? -5.766 19.828 35.031 1 88.5 285 ASP A C 1
ATOM 2315 O O . ASP A 1 285 ? -6.598 20.047 35.906 1 88.5 285 ASP A O 1
ATOM 2319 N N . LYS A 1 286 ? -5.883 18.938 34.156 1 84.38 286 LYS A N 1
ATOM 2320 C CA . LYS A 1 286 ? -7.055 18.062 34.156 1 84.38 286 LYS A CA 1
ATOM 2321 C C . LYS A 1 286 ? -7.055 17.125 35.375 1 84.38 286 LYS A C 1
ATOM 2323 O O . LYS A 1 286 ? -8.086 16.938 36 1 84.38 286 LYS A O 1
ATOM 2328 N N . ILE A 1 287 ? -5.957 16.641 35.719 1 84.94 287 ILE A N 1
ATOM 2329 C CA . ILE A 1 287 ? -5.836 15.672 36.781 1 84.94 287 ILE A CA 1
ATOM 2330 C C . ILE A 1 287 ? -5.887 16.406 38.125 1 84.94 287 ILE A C 1
ATOM 2332 O O . ILE A 1 287 ? -6.551 15.938 39.062 1 84.94 287 ILE A O 1
ATOM 2336 N N . ALA A 1 288 ? -5.172 17.469 38.188 1 80.56 288 ALA A N 1
ATOM 2337 C CA . ALA A 1 288 ? -5.059 18.188 39.469 1 80.56 288 ALA A CA 1
ATOM 2338 C C . ALA A 1 288 ? -6.156 19.234 39.625 1 80.56 288 ALA A C 1
ATOM 2340 O O . ALA A 1 288 ? -6.309 19.844 40.656 1 80.56 288 ALA A O 1
ATOM 2341 N N . SER A 1 289 ? -6.992 19.422 38.625 1 76.44 289 SER A N 1
ATOM 2342 C CA . SER A 1 289 ? -8.062 20.422 38.625 1 76.44 289 SER A CA 1
ATOM 2343 C C . SER A 1 289 ? -7.543 21.797 39 1 76.44 289 SER A C 1
ATOM 2345 O O . SER A 1 289 ? -8.117 22.453 39.875 1 76.44 289 SER A O 1
ATOM 2347 N N . ARG A 1 290 ? -6.352 22.031 38.531 1 80.12 290 ARG A N 1
ATOM 2348 C CA . ARG A 1 290 ? -5.73 23.328 38.781 1 80.12 290 ARG A CA 1
ATOM 2349 C C . ARG A 1 290 ? -5.543 24.078 37.469 1 80.12 290 ARG A C 1
ATOM 2351 O O . ARG A 1 290 ? -5.859 23.562 36.375 1 80.12 290 ARG A O 1
ATOM 2358 N N . SER A 1 291 ? -5.266 25.344 37.531 1 81.25 291 SER A N 1
ATOM 2359 C CA . SER A 1 291 ? -5.004 26.156 36.344 1 81.25 291 SER A CA 1
ATOM 2360 C C . SER A 1 291 ? -3.559 26.641 36.312 1 81.25 291 SER A C 1
ATOM 2362 O O . SER A 1 291 ? -3.303 27.844 36.344 1 81.25 291 SER A O 1
ATOM 2364 N N . ALA A 1 292 ? -2.643 25.719 36.281 1 85.81 292 ALA A N 1
ATOM 2365 C CA . ALA A 1 292 ? -1.219 26.031 36.312 1 85.81 292 ALA A CA 1
ATOM 2366 C C . ALA A 1 292 ? -0.641 26.078 34.906 1 85.81 292 ALA A C 1
ATOM 2368 O O . ALA A 1 292 ? 0.47 26.562 34.688 1 85.81 292 ALA A O 1
ATOM 2369 N N . ALA A 1 293 ? -1.336 25.656 33.969 1 88.38 293 ALA A N 1
ATOM 2370 C CA . ALA A 1 293 ? -0.829 25.562 32.625 1 88.38 293 ALA A CA 1
ATOM 2371 C C . ALA A 1 293 ? -0.581 26.938 32.031 1 88.38 293 ALA A C 1
ATOM 2373 O O . ALA A 1 293 ? 0.426 27.172 31.359 1 88.38 293 ALA A O 1
ATOM 2374 N N . LYS A 1 294 ? -1.382 27.922 32.281 1 86.62 294 LYS A N 1
ATOM 2375 C CA . LYS A 1 294 ? -1.295 29.25 31.703 1 86.62 294 LYS A CA 1
ATOM 2376 C C . LYS A 1 294 ? -0.057 30 32.188 1 86.62 294 LYS A C 1
ATOM 2378 O O . LYS A 1 294 ? 0.775 30.438 31.391 1 86.62 294 LYS A O 1
ATOM 2383 N N . PRO A 1 295 ? 0.131 30.016 33.5 1 85.56 295 PRO A N 1
ATOM 2384 C CA . PRO A 1 295 ? 1.332 30.719 33.938 1 85.56 295 PRO A CA 1
ATOM 2385 C C . PRO A 1 295 ? 2.621 30.031 33.5 1 85.56 295 PRO A C 1
ATOM 2387 O O . PRO A 1 295 ? 3.613 30.703 33.219 1 85.56 295 PRO A O 1
ATOM 2390 N N . TYR A 1 296 ? 2.627 28.797 33.531 1 90 296 TYR A N 1
ATOM 2391 C CA . TYR A 1 296 ? 3.834 28.094 33.094 1 90 296 TYR A CA 1
ATOM 2392 C C . TYR A 1 296 ? 4.117 28.328 31.625 1 90 296 TYR A C 1
ATOM 2394 O O . TYR A 1 296 ? 5.27 28.516 31.219 1 90 296 TYR A O 1
ATOM 2402 N N . MET A 1 297 ? 3.098 28.281 30.828 1 90.88 297 MET A N 1
ATOM 2403 C CA . MET A 1 297 ? 3.279 28.484 29.406 1 90.88 297 MET A CA 1
ATOM 2404 C C . MET A 1 297 ? 3.689 29.922 29.109 1 90.88 297 MET A C 1
ATOM 2406 O O . MET A 1 297 ? 4.426 30.172 28.156 1 90.88 297 MET A O 1
ATOM 2410 N N . GLU A 1 298 ? 3.246 30.844 29.859 1 87.25 298 GLU A N 1
ATOM 2411 C CA . GLU A 1 298 ? 3.686 32.219 29.703 1 87.25 298 GLU A CA 1
ATOM 2412 C C . GLU A 1 298 ? 5.188 32.344 29.953 1 87.25 298 GLU A C 1
ATOM 2414 O O . GLU A 1 298 ? 5.867 33.125 29.266 1 87.25 298 GLU A O 1
ATOM 2419 N N . MET A 1 299 ? 5.617 31.609 30.891 1 87.5 299 MET A N 1
ATOM 2420 C CA . MET A 1 299 ? 7.055 31.594 31.141 1 87.5 299 MET A CA 1
ATOM 2421 C C . MET A 1 299 ? 7.812 30.953 29.984 1 87.5 299 MET A C 1
ATOM 2423 O O . MET A 1 299 ? 8.859 31.469 29.578 1 87.5 299 MET A O 1
ATOM 2427 N N . VAL A 1 300 ? 7.285 29.891 29.484 1 90.5 300 VAL A N 1
ATOM 2428 C CA . VAL A 1 300 ? 7.91 29.203 28.375 1 90.5 300 VAL A CA 1
ATOM 2429 C C . VAL A 1 300 ? 7.945 30.125 27.141 1 90.5 300 VAL A C 1
ATOM 2431 O O . VAL A 1 300 ? 8.93 30.125 26.406 1 90.5 300 VAL A O 1
ATOM 2434 N N . ASP A 1 301 ? 6.91 30.938 26.969 1 88.38 301 ASP A N 1
ATOM 2435 C CA . ASP A 1 301 ? 6.816 31.844 25.828 1 88.38 301 ASP A CA 1
ATOM 2436 C C . ASP A 1 301 ? 7.859 32.969 25.922 1 88.38 301 ASP A C 1
ATOM 2438 O O . ASP A 1 301 ? 8.305 33.5 24.906 1 88.38 301 ASP A O 1
ATOM 2442 N N . LYS A 1 302 ? 8.273 33.219 27.109 1 85.69 302 LYS A N 1
ATOM 2443 C CA . LYS A 1 302 ? 9.266 34.281 27.328 1 85.69 302 LYS A CA 1
ATOM 2444 C C . LYS A 1 302 ? 10.68 33.719 27.328 1 85.69 302 LYS A C 1
ATOM 2446 O O . LYS A 1 302 ? 11.656 34.469 27.25 1 85.69 302 LYS A O 1
ATOM 2451 N N . SER A 1 303 ? 10.758 32.5 27.328 1 88.25 303 SER A N 1
ATOM 2452 C CA . SER A 1 303 ? 12.07 31.875 27.344 1 88.25 303 SER A CA 1
ATOM 2453 C C . SER A 1 303 ? 12.727 31.906 25.969 1 88.25 303 SER A C 1
ATOM 2455 O O . SER A 1 303 ? 12.086 32.281 24.984 1 88.25 303 SER A O 1
ATOM 2457 N N . TYR A 1 304 ? 14.008 31.547 25.922 1 88 304 TYR A N 1
ATOM 2458 C CA . TYR A 1 304 ? 14.789 31.578 24.703 1 88 304 TYR A CA 1
ATOM 2459 C C . TYR A 1 304 ? 14.266 30.562 23.688 1 88 304 TYR A C 1
ATOM 2461 O O . TYR A 1 304 ? 14.32 30.781 22.484 1 88 304 TYR A O 1
ATOM 2469 N N . LEU A 1 305 ? 13.68 29.578 24.141 1 90.12 305 LEU A N 1
ATOM 2470 C CA . LEU A 1 305 ? 13.18 28.484 23.297 1 90.12 305 LEU A CA 1
ATOM 2471 C C . LEU A 1 305 ? 12.094 28.984 22.344 1 90.12 305 LEU A C 1
ATOM 2473 O O . LEU A 1 305 ? 12.078 28.609 21.172 1 90.12 305 LEU A O 1
ATOM 2477 N N . THR A 1 306 ? 11.188 29.766 22.812 1 87.88 306 THR A N 1
ATOM 2478 C CA . THR A 1 306 ? 10.055 30.188 22 1 87.88 306 THR A CA 1
ATOM 2479 C C . THR A 1 306 ? 10.219 31.625 21.547 1 87.88 306 THR A C 1
ATOM 2481 O O . THR A 1 306 ? 9.75 32 20.469 1 87.88 306 THR A O 1
ATOM 2484 N N . SER A 1 307 ? 10.844 32.438 22.219 1 82.62 307 SER A N 1
ATOM 2485 C CA . SER A 1 307 ? 10.906 33.875 21.953 1 82.62 307 SER A CA 1
ATOM 2486 C C . SER A 1 307 ? 12.008 34.219 20.953 1 82.62 307 SER A C 1
ATOM 2488 O O . SER A 1 307 ? 11.961 35.25 20.281 1 82.62 307 SER A O 1
ATOM 2490 N N . SER A 1 308 ? 12.969 33.281 20.859 1 82.81 308 SER A N 1
ATOM 2491 C CA . SER A 1 308 ? 14.078 33.594 19.969 1 82.81 308 SER A CA 1
ATOM 2492 C C . SER A 1 308 ? 13.656 33.469 18.5 1 82.81 308 SER A C 1
ATOM 2494 O O . SER A 1 308 ? 13.18 32.438 18.078 1 82.81 308 SER A O 1
ATOM 2496 N N . ASP A 1 309 ? 13.664 34.562 17.75 1 85.75 309 ASP A N 1
ATOM 2497 C CA . ASP A 1 309 ? 13.305 34.562 16.344 1 85.75 309 ASP A CA 1
ATOM 2498 C C . ASP A 1 309 ? 14.547 34.5 15.453 1 85.75 309 ASP A C 1
ATOM 2500 O O . ASP A 1 309 ? 14.484 34.875 14.273 1 85.75 309 ASP A O 1
ATOM 2504 N N . GLU A 1 310 ? 15.656 34.156 16.047 1 88.81 310 GLU A N 1
ATOM 2505 C CA . GLU A 1 310 ? 16.906 34.094 15.281 1 88.81 310 GLU A CA 1
ATOM 2506 C C . GLU A 1 310 ? 16.828 33.062 14.164 1 88.81 310 GLU A C 1
ATOM 2508 O O . GLU A 1 310 ? 17.25 33.344 13.031 1 88.81 310 GLU A O 1
ATOM 2513 N N . ILE A 1 311 ? 16.281 32 14.5 1 91.69 311 ILE A N 1
ATOM 2514 C CA . ILE A 1 311 ? 16.219 30.906 13.531 1 91.69 311 ILE A CA 1
ATOM 2515 C C . ILE A 1 311 ? 15.266 31.281 12.398 1 91.69 311 ILE A C 1
ATOM 2517 O O . ILE A 1 311 ? 15.555 31.031 11.219 1 91.69 311 ILE A O 1
ATOM 2521 N N . ASN A 1 312 ? 14.172 31.891 12.672 1 89.94 312 ASN A N 1
ATOM 2522 C CA . ASN A 1 312 ? 13.234 32.312 11.641 1 89.94 312 ASN A CA 1
ATOM 2523 C C . ASN A 1 312 ? 13.844 33.375 10.742 1 89.94 312 ASN A C 1
ATOM 2525 O O . ASN A 1 312 ? 13.656 33.375 9.523 1 89.94 312 ASN A O 1
ATOM 2529 N N . LYS A 1 313 ? 14.539 34.25 11.305 1 88.81 313 LYS A N 1
ATOM 2530 C CA . LYS A 1 313 ? 15.203 35.281 10.531 1 88.81 313 LYS A CA 1
ATOM 2531 C C . LYS A 1 313 ? 16.281 34.688 9.625 1 88.81 313 LYS A C 1
ATOM 2533 O O . LYS A 1 313 ? 16.391 35.062 8.453 1 88.81 313 LYS A O 1
ATOM 2538 N N . LEU A 1 314 ? 17 33.812 10.258 1 91.38 314 LEU A N 1
ATOM 2539 C CA . LEU A 1 314 ? 18.031 33.156 9.477 1 91.38 314 LEU A CA 1
ATOM 2540 C C . LEU A 1 314 ? 17.422 32.375 8.328 1 91.38 314 LEU A C 1
ATOM 2542 O O . LEU A 1 314 ? 17.969 32.344 7.227 1 91.38 314 LEU A O 1
ATOM 2546 N N . MET A 1 315 ? 16.328 31.719 8.555 1 92.88 315 MET A N 1
ATOM 2547 C CA . MET A 1 315 ? 15.664 30.938 7.516 1 92.88 315 MET A CA 1
ATOM 2548 C C . MET A 1 315 ? 15.188 31.844 6.383 1 92.88 315 MET A C 1
ATOM 2550 O O . MET A 1 315 ? 15.352 31.516 5.207 1 92.88 315 MET A O 1
ATOM 2554 N N . LEU A 1 316 ? 14.648 32.969 6.668 1 90.5 316 LEU A N 1
ATOM 2555 C CA . LEU A 1 316 ? 14.18 33.906 5.66 1 90.5 316 LEU A CA 1
ATOM 2556 C C . LEU A 1 316 ? 15.344 34.438 4.84 1 90.5 316 LEU A C 1
ATOM 2558 O O . LEU A 1 316 ? 15.234 34.594 3.619 1 90.5 316 LEU A O 1
ATOM 2562 N N . ARG A 1 317 ? 16.453 34.625 5.484 1 89.25 317 ARG A N 1
ATOM 2563 C CA . ARG A 1 317 ? 17.641 35.125 4.793 1 89.25 317 ARG A CA 1
ATOM 2564 C C . ARG A 1 317 ? 18.203 34.094 3.842 1 89.25 317 ARG A C 1
ATOM 2566 O O . ARG A 1 317 ? 18.625 34.406 2.729 1 89.25 317 ARG A O 1
ATOM 2573 N N . VAL A 1 318 ? 18.203 32.938 4.371 1 92.88 318 VAL A N 1
ATOM 2574 C CA . VAL A 1 318 ? 18.688 31.859 3.535 1 92.88 318 VAL A CA 1
ATOM 2575 C C . VAL A 1 318 ? 17.781 31.688 2.324 1 92.88 318 VAL A C 1
ATOM 2577 O O . VAL A 1 318 ? 18.266 31.484 1.205 1 92.88 318 VAL A O 1
ATOM 2580 N N . GLU A 1 319 ? 16.469 31.734 2.527 1 92.19 319 GLU A N 1
ATOM 2581 C CA . GLU A 1 319 ? 15.523 31.609 1.425 1 92.19 319 GLU A CA 1
ATOM 2582 C C . GLU A 1 319 ? 15.719 32.719 0.402 1 92.19 319 GLU A C 1
ATOM 2584 O O . GLU A 1 319 ? 15.766 32.469 -0.803 1 92.19 319 GLU A O 1
ATOM 2589 N N . SER A 1 320 ? 15.945 33.906 0.843 1 88.25 320 SER A N 1
ATOM 2590 C CA . SER A 1 320 ? 16.141 35.062 -0.046 1 88.25 320 SER A CA 1
ATOM 2591 C C . SER A 1 320 ? 17.438 34.969 -0.818 1 88.25 320 SER A C 1
ATOM 2593 O O . SER A 1 320 ? 17.484 35.188 -2.025 1 88.25 320 SER A O 1
ATOM 2595 N N . THR A 1 321 ? 18.5 34.594 -0.095 1 89.25 321 THR A N 1
ATOM 2596 C CA . THR A 1 321 ? 19.797 34.438 -0.733 1 89.25 321 THR A CA 1
ATOM 2597 C C . THR A 1 321 ? 19.766 33.312 -1.757 1 89.25 321 THR A C 1
ATOM 2599 O O . THR A 1 321 ? 20.344 33.438 -2.844 1 89.25 321 THR A O 1
ATOM 2602 N N . PHE A 1 322 ? 19.125 32.25 -1.39 1 92.19 322 PHE A N 1
ATOM 2603 C CA . PHE A 1 322 ? 19.047 31.094 -2.262 1 92.19 322 PHE A CA 1
ATOM 2604 C C . PHE A 1 322 ? 18.25 31.406 -3.523 1 92.19 322 PHE A C 1
ATOM 2606 O O . PHE A 1 322 ? 18.641 31.016 -4.625 1 92.19 322 PHE A O 1
ATOM 2613 N N . VAL A 1 323 ? 17.172 32.125 -3.428 1 90.75 323 VAL A N 1
ATOM 2614 C CA . VAL A 1 323 ? 16.328 32.469 -4.566 1 90.75 323 VAL A CA 1
ATOM 2615 C C . VAL A 1 323 ? 17.062 33.469 -5.465 1 90.75 323 VAL A C 1
ATOM 2617 O O . VAL A 1 323 ? 16.984 33.375 -6.691 1 90.75 323 VAL A O 1
ATOM 2620 N N . GLU A 1 324 ? 17.828 34.281 -4.934 1 86.56 324 GLU A N 1
ATOM 2621 C CA . GLU A 1 324 ? 18.516 35.344 -5.676 1 86.56 324 GLU A CA 1
ATOM 2622 C C . GLU A 1 324 ? 19.719 34.812 -6.441 1 86.56 324 GLU A C 1
ATOM 2624 O O . GLU A 1 324 ? 19.922 35.156 -7.605 1 86.56 324 GLU A O 1
ATOM 2629 N N . HIS A 1 325 ? 20.422 33.906 -5.805 1 86.88 325 HIS A N 1
ATOM 2630 C CA . HIS A 1 325 ? 21.719 33.562 -6.383 1 86.88 325 HIS A CA 1
ATOM 2631 C C . HIS A 1 325 ? 21.656 32.188 -7.043 1 86.88 325 HIS A C 1
ATOM 2633 O O . HIS A 1 325 ? 22.453 31.906 -7.945 1 86.88 325 HIS A O 1
ATOM 2639 N N . PHE A 1 326 ? 20.703 31.344 -6.648 1 88.88 326 PHE A N 1
ATOM 2640 C CA . PHE A 1 326 ? 20.781 29.969 -7.137 1 88.88 326 PHE A CA 1
ATOM 2641 C C . PHE A 1 326 ? 19.531 29.594 -7.926 1 88.88 326 PHE A C 1
ATOM 2643 O O . PHE A 1 326 ? 19.5 28.562 -8.602 1 88.88 326 PHE A O 1
ATOM 2650 N N . ALA A 1 327 ? 18.453 30.312 -7.805 1 87.38 327 ALA A N 1
ATOM 2651 C CA . ALA A 1 327 ? 17.219 29.953 -8.5 1 87.38 327 ALA A CA 1
ATOM 2652 C C . ALA A 1 327 ? 16.828 31.016 -9.523 1 87.38 327 ALA A C 1
ATOM 2654 O O . ALA A 1 327 ? 15.664 31.094 -9.93 1 87.38 327 ALA A O 1
ATOM 2655 N N . GLY A 1 328 ? 17.656 31.906 -9.961 1 81.19 328 GLY A N 1
ATOM 2656 C CA . GLY A 1 328 ? 17.375 32.875 -11.008 1 81.19 328 GLY A CA 1
ATOM 2657 C C . GLY A 1 328 ? 16.188 33.781 -10.68 1 81.19 328 GLY A C 1
ATOM 2658 O O . GLY A 1 328 ? 15.375 34.094 -11.555 1 81.19 328 GLY A O 1
ATOM 2659 N N . LEU A 1 329 ? 15.836 34 -9.414 1 80.12 329 LEU A N 1
ATOM 2660 C CA . LEU A 1 329 ? 14.812 34.906 -8.938 1 80.12 329 LEU A CA 1
ATOM 2661 C C . LEU A 1 329 ? 13.422 34.281 -9.016 1 80.12 329 LEU A C 1
ATOM 2663 O O . LEU A 1 329 ? 12.414 34.969 -8.953 1 80.12 329 LEU A O 1
ATOM 2667 N N . ASN A 1 330 ? 13.547 33.031 -9.211 1 83.38 330 ASN A N 1
ATOM 2668 C CA . ASN A 1 330 ? 12.297 32.281 -9.164 1 83.38 330 ASN A CA 1
ATOM 2669 C C . ASN A 1 330 ? 12.031 31.703 -7.781 1 83.38 330 ASN A C 1
ATOM 2671 O O . ASN A 1 330 ? 12.703 30.75 -7.371 1 83.38 330 ASN A O 1
ATOM 2675 N N . ARG A 1 331 ? 11.07 32.188 -7.086 1 83.69 331 ARG A N 1
ATOM 2676 C CA . ARG A 1 331 ? 10.812 31.797 -5.703 1 83.69 331 ARG A CA 1
ATOM 2677 C C . ARG A 1 331 ? 10.242 30.375 -5.625 1 83.69 331 ARG A C 1
ATOM 2679 O O . ARG A 1 331 ? 10.625 29.609 -4.75 1 83.69 331 ARG A O 1
ATOM 2686 N N . SER A 1 332 ? 9.391 30.062 -6.492 1 84.06 332 SER A N 1
ATOM 2687 C CA . SER A 1 332 ? 8.758 28.75 -6.438 1 84.06 332 SER A CA 1
ATOM 2688 C C . SER A 1 332 ? 9.781 27.641 -6.664 1 84.06 332 SER A C 1
ATOM 2690 O O . SER A 1 332 ? 9.781 26.641 -5.949 1 84.06 332 SER A O 1
ATOM 2692 N N . LYS A 1 333 ? 10.562 27.953 -7.578 1 87.06 333 LYS A N 1
ATOM 2693 C CA . LYS A 1 333 ? 11.602 26.969 -7.863 1 87.06 333 LYS A CA 1
ATOM 2694 C C . LYS A 1 333 ? 12.586 26.859 -6.703 1 87.06 333 LYS A C 1
ATOM 2696 O O . LYS A 1 333 ? 12.977 25.75 -6.316 1 87.06 333 LYS A O 1
ATOM 2701 N N . GLY A 1 334 ? 12.961 27.953 -6.168 1 88.56 334 GLY A N 1
ATOM 2702 C CA . GLY A 1 334 ? 13.883 27.953 -5.047 1 88.56 334 GLY A CA 1
ATOM 2703 C C . GLY A 1 334 ? 13.336 27.266 -3.816 1 88.56 334 GLY A C 1
ATOM 2704 O O . GLY A 1 334 ? 14.023 26.469 -3.184 1 88.56 334 GLY A O 1
ATOM 2705 N N . MET A 1 335 ? 12.102 27.516 -3.578 1 89.12 335 MET A N 1
ATOM 2706 C CA . MET A 1 335 ? 11.492 26.953 -2.383 1 89.12 335 MET A CA 1
ATOM 2707 C C . MET A 1 335 ? 11.297 25.453 -2.541 1 89.12 335 MET A C 1
ATOM 2709 O O . MET A 1 335 ? 11.391 24.703 -1.566 1 89.12 335 MET A O 1
ATOM 2713 N N . ASN A 1 336 ? 11.023 25.016 -3.705 1 86.75 336 ASN A N 1
ATOM 2714 C CA . ASN A 1 336 ? 10.859 23.594 -3.959 1 86.75 336 ASN A CA 1
ATOM 2715 C C . ASN A 1 336 ? 12.164 22.828 -3.736 1 86.75 336 ASN A C 1
ATOM 2717 O O . ASN A 1 336 ? 12.141 21.656 -3.322 1 86.75 336 ASN A O 1
ATOM 2721 N N . LEU A 1 337 ? 13.211 23.531 -3.973 1 86.5 337 LEU A N 1
ATOM 2722 C CA . LEU A 1 337 ? 14.508 22.891 -3.775 1 86.5 337 LEU A CA 1
ATOM 2723 C C . LEU A 1 337 ? 14.883 22.875 -2.297 1 86.5 337 LEU A C 1
ATOM 2725 O O . LEU A 1 337 ? 15.578 21.953 -1.846 1 86.5 337 LEU A O 1
ATOM 2729 N N . LEU A 1 338 ? 14.375 23.828 -1.568 1 88.31 338 LEU A N 1
ATOM 2730 C CA . LEU A 1 338 ? 14.727 23.953 -0.157 1 88.31 338 LEU A CA 1
ATOM 2731 C C . LEU A 1 338 ? 13.828 23.062 0.703 1 88.31 338 LEU A C 1
ATOM 2733 O O . LEU A 1 338 ? 14.25 22.578 1.753 1 88.31 338 LEU A O 1
ATOM 2737 N N . ARG A 1 339 ? 12.625 22.875 0.238 1 83.69 339 ARG A N 1
ATOM 2738 C CA . ARG A 1 339 ? 11.688 22.094 1.033 1 83.69 339 ARG A CA 1
ATOM 2739 C C . ARG A 1 339 ? 11.961 20.594 0.892 1 83.69 339 ARG A C 1
ATOM 2741 O O . ARG A 1 339 ? 12.32 20.125 -0.188 1 83.69 339 ARG A O 1
ATOM 2748 N N . PRO A 1 340 ? 11.734 19.969 2.156 1 78 340 PRO A N 1
ATOM 2749 C CA . PRO A 1 340 ? 11.992 18.531 2.115 1 78 340 PRO A CA 1
ATOM 2750 C C . PRO A 1 340 ? 10.945 17.766 1.306 1 78 340 PRO A C 1
ATOM 2752 O O . PRO A 1 340 ? 9.766 18.125 1.324 1 78 340 PRO A O 1
ATOM 2755 N N . LYS A 1 341 ? 11.359 16.953 0.428 1 74.56 341 LYS A N 1
ATOM 2756 C CA . LYS A 1 341 ? 10.461 16.094 -0.345 1 74.56 341 LYS A CA 1
ATOM 2757 C C . LYS A 1 341 ? 10.039 14.867 0.459 1 74.56 341 LYS A C 1
ATOM 2759 O O . LYS A 1 341 ? 10.883 14.117 0.947 1 74.56 341 LYS A O 1
ATOM 2764 N N . VAL A 1 342 ? 8.766 14.867 0.861 1 75.12 342 VAL A N 1
ATOM 2765 C CA . VAL A 1 342 ? 8.25 13.727 1.602 1 75.12 342 VAL A CA 1
ATOM 2766 C C . VAL A 1 342 ? 7.977 12.57 0.641 1 75.12 342 VAL A C 1
ATOM 2768 O O . VAL A 1 342 ? 7.277 12.742 -0.361 1 75.12 342 VAL A O 1
ATOM 2771 N N . LYS A 1 343 ? 8.766 11.484 0.807 1 75.44 343 LYS A N 1
ATOM 2772 C CA . LYS A 1 343 ? 8.523 10.305 -0.015 1 75.44 343 LYS A CA 1
ATOM 2773 C C . LYS A 1 343 ? 7.324 9.516 0.499 1 75.44 343 LYS A C 1
ATOM 2775 O O . LYS A 1 343 ? 7.301 9.094 1.658 1 75.44 343 LYS A O 1
ATOM 2780 N N . LYS A 1 344 ? 6.242 9.539 -0.248 1 77.56 344 LYS A N 1
ATOM 2781 C CA . LYS A 1 344 ? 5.086 8.719 0.111 1 77.56 344 LYS A CA 1
ATOM 2782 C C . LYS A 1 344 ? 5.219 7.305 -0.446 1 77.56 344 LYS A C 1
ATOM 2784 O O . LYS A 1 344 ? 5.715 7.117 -1.559 1 77.56 344 LYS A O 1
ATOM 2789 N N . GLU A 1 345 ? 4.965 6.352 0.464 1 83.88 345 GLU A N 1
ATOM 2790 C CA . GLU A 1 345 ? 4.973 4.961 0.017 1 83.88 345 GLU A CA 1
ATOM 2791 C C . GLU A 1 345 ? 3.812 4.68 -0.932 1 83.88 345 GLU A C 1
ATOM 2793 O O . GLU A 1 345 ? 2.652 4.922 -0.592 1 83.88 345 GLU A O 1
ATOM 2798 N N . LYS A 1 346 ? 4.145 4.316 -2.117 1 86.12 346 LYS A N 1
ATOM 2799 C CA . LYS A 1 346 ? 3.131 4.043 -3.133 1 86.12 346 LYS A CA 1
ATOM 2800 C C . LYS A 1 346 ? 2.615 2.613 -3.025 1 86.12 346 LYS A C 1
ATOM 2802 O O . LYS A 1 346 ? 3.391 1.685 -2.783 1 86.12 346 LYS A O 1
ATOM 2807 N N . HIS A 1 347 ? 1.399 2.395 -3.205 1 89.69 347 HIS A N 1
ATOM 2808 C CA . HIS A 1 347 ? 0.755 1.088 -3.145 1 89.69 347 HIS A CA 1
ATOM 2809 C C . HIS A 1 347 ? 1.153 0.22 -4.332 1 89.69 347 HIS A C 1
ATOM 2811 O O . HIS A 1 347 ? 1.164 -1.01 -4.234 1 89.69 347 HIS A O 1
ATOM 2817 N N . ARG A 1 348 ? 1.546 0.836 -5.375 1 90.44 348 ARG A N 1
ATOM 2818 C CA . ARG A 1 348 ? 1.929 0.081 -6.566 1 90.44 348 ARG A CA 1
ATOM 2819 C C . ARG A 1 348 ? 3.188 -0.742 -6.309 1 90.44 348 ARG A C 1
ATOM 2821 O O . ARG A 1 348 ? 3.293 -1.882 -6.766 1 90.44 348 ARG A O 1
ATOM 2828 N N . ILE A 1 349 ? 4.055 -0.204 -5.582 1 93.31 349 ILE A N 1
ATOM 2829 C CA . ILE A 1 349 ? 5.301 -0.896 -5.277 1 93.31 349 ILE A CA 1
ATOM 2830 C C . ILE A 1 349 ? 5.027 -2.053 -4.32 1 93.31 349 ILE A C 1
ATOM 2832 O O . ILE A 1 349 ? 5.562 -3.15 -4.496 1 93.31 349 ILE A O 1
ATOM 2836 N N . THR A 1 350 ? 4.176 -1.801 -3.377 1 94.06 350 THR A N 1
ATOM 2837 C CA . THR A 1 350 ? 3.822 -2.846 -2.424 1 94.06 350 THR A CA 1
ATOM 2838 C C . THR A 1 350 ? 3.105 -3.998 -3.123 1 94.06 350 THR A C 1
ATOM 2840 O O . THR A 1 350 ? 3.363 -5.168 -2.828 1 94.06 350 THR A O 1
ATOM 2843 N N . PHE A 1 351 ? 2.293 -3.689 -4.098 1 95.81 351 PHE A N 1
ATOM 2844 C CA . PHE A 1 351 ? 1.587 -4.711 -4.863 1 95.81 351 PHE A CA 1
ATOM 2845 C C . PHE A 1 351 ? 2.562 -5.535 -5.691 1 95.81 351 PHE A C 1
ATOM 2847 O O . PHE A 1 351 ? 2.496 -6.77 -5.695 1 95.81 351 PHE A O 1
ATOM 2854 N N . SER A 1 352 ? 3.398 -4.836 -6.371 1 96 352 SER A N 1
ATOM 2855 C CA . SER A 1 352 ? 4.355 -5.527 -7.227 1 96 352 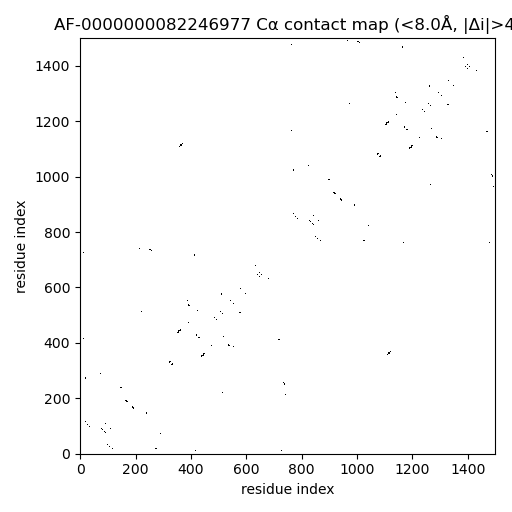SER A CA 1
ATOM 2856 C C . SER A 1 352 ? 5.289 -6.414 -6.41 1 96 352 SER A C 1
ATOM 2858 O O . SER A 1 352 ? 5.664 -7.504 -6.852 1 96 352 SER A O 1
ATOM 2860 N N . THR A 1 353 ? 5.641 -5.914 -5.273 1 96.31 353 THR A N 1
ATOM 2861 C CA . THR A 1 353 ? 6.484 -6.723 -4.395 1 96.31 353 THR A CA 1
ATOM 2862 C C . THR A 1 353 ? 5.75 -7.988 -3.957 1 96.31 353 THR A C 1
ATOM 2864 O O . THR A 1 353 ? 6.301 -9.086 -4.027 1 96.31 353 THR A O 1
ATOM 2867 N N . GLY A 1 354 ? 4.52 -7.809 -3.531 1 96.19 354 GLY A N 1
ATOM 2868 C CA . GLY A 1 354 ? 3.734 -8.984 -3.188 1 96.19 354 GLY A CA 1
ATOM 2869 C C . GLY A 1 354 ? 3.539 -9.93 -4.355 1 96.19 354 GLY A C 1
ATOM 2870 O O . GLY A 1 354 ? 3.586 -11.148 -4.18 1 96.19 354 GLY A O 1
ATOM 2871 N N . PHE A 1 355 ? 3.396 -9.422 -5.547 1 96.44 355 PHE A N 1
ATOM 2872 C CA . PHE A 1 355 ? 3.211 -10.211 -6.762 1 96.44 355 PHE A CA 1
ATOM 2873 C C . PHE A 1 355 ? 4.418 -11.102 -7.023 1 96.44 355 PHE A C 1
ATOM 2875 O O . PHE A 1 355 ? 4.273 -12.305 -7.242 1 96.44 355 PHE A O 1
ATOM 2882 N N . PHE A 1 356 ? 5.52 -10.539 -6.871 1 97.31 356 PHE A N 1
ATOM 2883 C CA . PHE A 1 356 ? 6.727 -11.289 -7.188 1 97.31 356 PHE A CA 1
ATOM 2884 C C . PHE A 1 356 ? 7.066 -12.266 -6.062 1 97.31 356 PHE A C 1
ATOM 2886 O O . PHE A 1 356 ? 7.617 -13.336 -6.309 1 97.31 356 PHE A O 1
ATOM 2893 N N . VAL A 1 357 ? 6.773 -11.938 -4.828 1 96.94 357 VAL A N 1
ATOM 2894 C CA . VAL A 1 357 ? 6.953 -12.883 -3.738 1 96.94 357 VAL A CA 1
ATOM 2895 C C . VAL A 1 357 ? 6.066 -14.109 -3.965 1 96.94 357 VAL A C 1
ATOM 2897 O O . VAL A 1 357 ? 6.512 -15.25 -3.805 1 96.94 357 VAL A O 1
ATOM 2900 N N . GLY A 1 358 ? 4.805 -13.797 -4.355 1 96.62 358 GLY A N 1
ATOM 2901 C CA . GLY A 1 358 ? 3.9 -14.898 -4.656 1 96.62 358 GLY A CA 1
ATOM 2902 C C . GLY A 1 358 ? 4.371 -15.758 -5.816 1 96.62 358 GLY A C 1
ATOM 2903 O O . GLY A 1 358 ? 4.273 -16.984 -5.762 1 96.62 358 GLY A O 1
ATOM 2904 N N . CYS A 1 359 ? 4.895 -15.109 -6.809 1 96.12 359 CYS A N 1
ATOM 2905 C CA . CYS A 1 359 ? 5.438 -15.852 -7.941 1 96.12 359 CYS A CA 1
ATOM 2906 C C . CYS A 1 359 ? 6.586 -16.75 -7.508 1 96.12 359 CYS A C 1
ATOM 2908 O O . CYS A 1 359 ? 6.629 -17.922 -7.867 1 96.12 359 CYS A O 1
ATOM 2910 N N . THR A 1 360 ? 7.449 -16.188 -6.691 1 95.69 360 THR A N 1
ATOM 2911 C CA . THR A 1 360 ? 8.633 -16.938 -6.266 1 95.69 360 THR A CA 1
ATOM 2912 C C . THR A 1 360 ? 8.234 -18.141 -5.414 1 95.69 360 THR A C 1
ATOM 2914 O O . THR A 1 360 ? 8.727 -19.25 -5.629 1 95.69 360 THR A O 1
ATOM 2917 N N . VAL A 1 361 ? 7.328 -17.984 -4.562 1 94.31 361 VAL A N 1
ATOM 2918 C CA . VAL A 1 361 ? 6.91 -19.062 -3.676 1 94.31 361 VAL A CA 1
ATOM 2919 C C . VAL A 1 361 ? 6.23 -20.156 -4.484 1 94.31 361 VAL A C 1
ATOM 2921 O O . VAL A 1 361 ? 6.535 -21.344 -4.312 1 94.31 361 VAL A O 1
ATOM 2924 N N . SER A 1 362 ? 5.41 -19.766 -5.375 1 95 362 SER A N 1
ATOM 2925 C CA . SER A 1 362 ? 4.68 -20.75 -6.176 1 95 362 SER A CA 1
ATOM 2926 C C . SER A 1 362 ? 5.609 -21.469 -7.152 1 95 362 SER A C 1
ATOM 2928 O O . SER A 1 362 ? 5.453 -22.656 -7.398 1 95 362 SER A O 1
ATOM 2930 N N . LEU A 1 363 ? 6.559 -20.75 -7.645 1 94.12 363 LEU A N 1
ATOM 2931 C CA . LEU A 1 363 ? 7.48 -21.375 -8.586 1 94.12 363 LEU A CA 1
ATOM 2932 C C . LEU A 1 363 ? 8.414 -22.344 -7.875 1 94.12 363 LEU A C 1
ATOM 2934 O O . LEU A 1 363 ? 8.828 -23.344 -8.453 1 94.12 363 LEU A O 1
ATOM 2938 N N . VAL A 1 364 ? 8.727 -22.062 -6.617 1 93.12 364 VAL A N 1
ATOM 2939 C CA . VAL A 1 364 ? 9.531 -23 -5.84 1 93.12 364 VAL A CA 1
ATOM 2940 C C . VAL A 1 364 ? 8.734 -24.281 -5.602 1 93.12 364 VAL A C 1
ATOM 2942 O O . VAL A 1 364 ? 9.273 -25.391 -5.73 1 93.12 364 VAL A O 1
ATOM 2945 N N . VAL A 1 365 ? 7.48 -24.125 -5.355 1 89.31 365 VAL A N 1
ATOM 2946 C CA . VAL A 1 365 ? 6.621 -25.297 -5.16 1 89.31 365 VAL A CA 1
ATOM 2947 C C . VAL A 1 365 ? 6.496 -26.062 -6.469 1 89.31 365 VAL A C 1
ATOM 2949 O O . VAL A 1 365 ? 6.574 -27.297 -6.477 1 89.31 365 VAL A O 1
ATOM 2952 N N . ALA A 1 366 ? 6.363 -25.328 -7.5 1 89.88 366 ALA A N 1
ATOM 2953 C CA . ALA A 1 366 ? 6.277 -25.969 -8.812 1 89.88 366 ALA A CA 1
ATOM 2954 C C . ALA A 1 366 ? 7.566 -26.719 -9.148 1 89.88 366 ALA A C 1
ATOM 2956 O O . ALA A 1 366 ? 7.531 -27.797 -9.727 1 89.88 366 ALA A O 1
ATOM 2957 N N . LEU A 1 367 ? 8.672 -26.156 -8.789 1 89.31 367 LEU A N 1
ATOM 2958 C CA . LEU A 1 367 ? 9.961 -26.797 -9.039 1 89.31 367 LEU A CA 1
ATOM 2959 C C . LEU A 1 367 ? 10.086 -28.094 -8.258 1 89.31 367 LEU A C 1
ATOM 2961 O O . LEU A 1 367 ? 10.523 -29.109 -8.805 1 89.31 367 LEU A O 1
ATOM 2965 N N . VAL A 1 368 ? 9.602 -28.078 -7.062 1 87.12 368 VAL A N 1
ATOM 2966 C CA . VAL A 1 368 ? 9.664 -29.266 -6.234 1 87.12 368 VAL A CA 1
ATOM 2967 C C . VAL A 1 368 ? 8.75 -30.344 -6.812 1 87.12 368 VAL A C 1
ATOM 2969 O O . VAL A 1 368 ? 9.125 -31.516 -6.879 1 87.12 368 VAL A O 1
ATOM 2972 N N . MET A 1 369 ? 7.656 -29.953 -7.32 1 84.56 369 MET A N 1
ATOM 2973 C CA . MET A 1 369 ? 6.715 -30.891 -7.914 1 84.56 369 MET A CA 1
ATOM 2974 C C . MET A 1 369 ? 7.25 -31.438 -9.234 1 84.56 369 MET A C 1
ATOM 2976 O O . MET A 1 369 ? 7.07 -32.625 -9.539 1 84.56 369 MET A O 1
ATOM 2980 N N . PHE A 1 370 ? 7.93 -30.625 -9.906 1 83.44 370 PHE A N 1
ATOM 2981 C CA . PHE A 1 370 ? 8.5 -31.031 -11.188 1 83.44 370 PHE A CA 1
ATOM 2982 C C . PHE A 1 370 ? 9.641 -32.031 -10.977 1 83.44 370 PHE A C 1
ATOM 2984 O O . PHE A 1 370 ? 9.758 -33 -11.719 1 83.44 370 PHE A O 1
ATOM 2991 N N . ILE A 1 371 ? 10.43 -31.812 -9.969 1 82.19 371 ILE A N 1
ATOM 2992 C CA . ILE A 1 371 ? 11.531 -32.719 -9.656 1 82.19 371 ILE A CA 1
ATOM 2993 C C . ILE A 1 371 ? 10.992 -34.062 -9.203 1 82.19 371 ILE A C 1
ATOM 2995 O O . ILE A 1 371 ? 11.508 -35.094 -9.586 1 82.19 371 ILE A O 1
ATOM 2999 N N . HIS A 1 372 ? 9.898 -34 -8.539 1 78.56 372 HIS A N 1
ATOM 3000 C CA . HIS A 1 372 ? 9.273 -35.219 -8.055 1 78.56 372 HIS A CA 1
ATOM 3001 C C . HIS A 1 372 ? 8.578 -35.969 -9.188 1 78.56 372 HIS A C 1
ATOM 3003 O O . HIS A 1 372 ? 8.695 -37.188 -9.297 1 78.56 372 HIS A O 1
ATOM 3009 N N . ALA A 1 373 ? 7.93 -35.281 -9.969 1 74.31 373 ALA A N 1
ATOM 3010 C CA . ALA A 1 373 ? 7.137 -35.875 -11.039 1 74.31 373 ALA A CA 1
ATOM 3011 C C . ALA A 1 373 ? 8.031 -36.562 -12.078 1 74.31 373 ALA A C 1
ATOM 3013 O O . ALA A 1 373 ? 7.707 -37.625 -12.594 1 74.31 373 ALA A O 1
ATOM 3014 N N . ARG A 1 374 ? 9.148 -35.938 -12.336 1 72.69 374 ARG A N 1
ATOM 3015 C CA . ARG A 1 374 ? 9.977 -36.5 -13.406 1 72.69 374 ARG A CA 1
ATOM 3016 C C . ARG A 1 374 ? 11.094 -37.344 -12.844 1 72.69 374 ARG A C 1
ATOM 3018 O O . ARG A 1 374 ? 11.938 -37.844 -13.594 1 72.69 374 ARG A O 1
ATOM 3025 N N . ASN A 1 375 ? 11.031 -37.625 -11.492 1 71.12 375 ASN A N 1
ATOM 3026 C CA . ASN A 1 375 ? 12.055 -38.438 -10.828 1 71.12 375 ASN A CA 1
ATOM 3027 C C . ASN A 1 375 ? 13.453 -38.062 -11.312 1 71.12 375 ASN A C 1
ATOM 3029 O O . ASN A 1 375 ? 14.234 -38.969 -11.688 1 71.12 375 ASN A O 1
ATOM 3033 N N . ILE A 1 376 ? 13.672 -36.844 -11.43 1 64.94 376 ILE A N 1
ATOM 3034 C CA . ILE A 1 376 ? 14.922 -36.312 -11.969 1 64.94 376 ILE A CA 1
ATOM 3035 C C . ILE A 1 376 ? 16.094 -36.812 -11.133 1 64.94 376 ILE A C 1
ATOM 3037 O O . ILE A 1 376 ? 17.188 -37.031 -11.664 1 64.94 376 ILE A O 1
ATOM 3041 N N . MET A 1 377 ? 15.844 -37.125 -9.891 1 63.06 377 MET A N 1
ATOM 3042 C CA . MET A 1 377 ? 16.938 -37.562 -9.008 1 63.06 377 MET A CA 1
ATOM 3043 C C . MET A 1 377 ? 17.406 -38.969 -9.367 1 63.06 377 MET A C 1
ATOM 3045 O O . MET A 1 377 ? 18.562 -39.312 -9.125 1 63.06 377 MET A O 1
ATOM 3049 N N . GLY A 1 378 ? 16.484 -39.656 -10.039 1 63.78 378 GLY A N 1
ATOM 3050 C CA . GLY A 1 378 ? 16.844 -41 -10.398 1 63.78 378 GLY A CA 1
ATOM 3051 C C . GLY A 1 378 ? 17.219 -41.156 -11.859 1 63.78 378 GLY A C 1
ATOM 3052 O O . GLY A 1 378 ? 17.672 -42.219 -12.281 1 63.78 378 GLY A O 1
ATOM 3053 N N . ALA A 1 379 ? 17.141 -40.062 -12.602 1 67.19 379 ALA A N 1
ATOM 3054 C CA . ALA A 1 379 ? 17.344 -40.156 -14.047 1 67.19 379 ALA A CA 1
ATOM 3055 C C . ALA A 1 379 ? 18.828 -40.156 -14.398 1 67.19 379 ALA A C 1
ATOM 3057 O O . ALA A 1 379 ? 19.656 -39.688 -13.609 1 67.19 379 ALA A O 1
ATOM 3058 N N . VAL A 1 380 ? 19.125 -40.719 -15.539 1 66.88 380 VAL A N 1
ATOM 3059 C CA . VAL A 1 380 ? 20.469 -40.75 -16.109 1 66.88 380 VAL A CA 1
ATOM 3060 C C . VAL A 1 380 ? 20.922 -39.344 -16.469 1 66.88 380 VAL A C 1
ATOM 3062 O O . VAL A 1 380 ? 20.141 -38.562 -17.031 1 66.88 380 VAL A O 1
ATOM 3065 N N . GLY A 1 381 ? 21.891 -38.438 -15.766 1 71.81 381 GLY A N 1
ATOM 3066 C CA . GLY A 1 381 ? 22.391 -37.125 -16.078 1 71.81 381 GLY A CA 1
ATOM 3067 C C . GLY A 1 381 ? 22.25 -36.156 -14.914 1 71.81 381 GLY A C 1
ATOM 3068 O O . GLY A 1 381 ? 22.656 -35 -15.023 1 71.81 381 GLY A O 1
ATOM 3069 N N . HIS A 1 382 ? 21.562 -36.719 -13.961 1 77.75 382 HIS A N 1
ATOM 3070 C CA . HIS A 1 382 ? 21.375 -35.906 -12.781 1 77.75 382 HIS A CA 1
ATOM 3071 C C . HIS A 1 382 ? 22.703 -35.375 -12.25 1 77.75 382 HIS A C 1
ATOM 3073 O O . HIS A 1 382 ? 22.812 -34.219 -11.844 1 77.75 382 HIS A O 1
ATOM 3079 N N . LYS A 1 383 ? 23.672 -36.156 -12.414 1 77.88 383 LYS A N 1
ATOM 3080 C CA . LYS A 1 383 ? 24.984 -35.75 -11.898 1 77.88 383 LYS A CA 1
ATOM 3081 C C . LYS A 1 383 ? 25.578 -34.625 -12.719 1 77.88 383 LYS A C 1
ATOM 3083 O O . LYS A 1 383 ? 26.125 -33.656 -12.164 1 77.88 383 LYS A O 1
ATOM 3088 N N . VAL A 1 384 ? 25.406 -34.75 -14.016 1 78.88 384 VAL A N 1
ATOM 3089 C CA . VAL A 1 384 ? 25.953 -33.719 -14.891 1 78.88 384 VAL A CA 1
ATOM 3090 C C . VAL A 1 384 ? 25.188 -32.406 -14.703 1 78.88 384 VAL A C 1
ATOM 3092 O O . VAL A 1 384 ? 25.781 -31.328 -14.703 1 78.88 384 VAL A O 1
ATOM 3095 N N . TYR A 1 385 ? 23.922 -32.531 -14.492 1 83.19 385 TYR A N 1
ATOM 3096 C CA . TYR A 1 385 ? 23.094 -31.328 -14.273 1 83.19 385 TYR A CA 1
ATOM 3097 C C . TYR A 1 385 ? 23.469 -30.641 -12.969 1 83.19 385 TYR A C 1
ATOM 3099 O O . TYR A 1 385 ? 23.562 -29.422 -12.906 1 83.19 385 TYR A O 1
ATOM 3107 N N . MET A 1 386 ? 23.734 -31.391 -11.938 1 85.5 386 MET A N 1
ATOM 3108 C CA . MET A 1 386 ? 24.094 -30.844 -10.633 1 85.5 386 MET A CA 1
ATOM 3109 C C . MET A 1 386 ? 25.484 -30.234 -10.648 1 85.5 386 MET A C 1
ATOM 3111 O O . MET A 1 386 ? 25.75 -29.266 -9.93 1 85.5 386 MET A O 1
ATOM 3115 N N . GLU A 1 387 ? 26.266 -30.672 -11.5 1 85.81 387 GLU A N 1
ATOM 3116 C CA . GLU A 1 387 ? 27.641 -30.188 -11.523 1 85.81 387 GLU A CA 1
ATOM 3117 C C . GLU A 1 387 ? 27.781 -29 -12.461 1 85.81 387 GLU A C 1
ATOM 3119 O O . GLU A 1 387 ? 28.688 -28.188 -12.305 1 85.81 387 GLU A O 1
ATOM 3124 N N . THR A 1 388 ? 26.891 -28.891 -13.391 1 87.31 388 THR A N 1
ATOM 3125 C CA . THR A 1 388 ? 27.047 -27.828 -14.375 1 87.31 388 THR A CA 1
ATOM 3126 C C . THR A 1 388 ? 25.969 -26.766 -14.203 1 87.31 388 THR A C 1
ATOM 3128 O O . THR A 1 388 ? 26.25 -25.625 -13.82 1 87.31 388 THR A O 1
ATOM 3131 N N . MET A 1 389 ? 24.688 -27.141 -14.266 1 88.44 389 MET A N 1
ATOM 3132 C CA . MET A 1 389 ? 23.609 -26.156 -14.297 1 88.44 389 MET A CA 1
ATOM 3133 C C . MET A 1 389 ? 23.297 -25.641 -12.891 1 88.44 389 MET A C 1
ATOM 3135 O O . MET A 1 389 ? 22.984 -24.469 -12.711 1 88.44 389 MET A O 1
ATOM 3139 N N . PHE A 1 390 ? 23.453 -26.422 -11.922 1 89.69 390 PHE A N 1
ATOM 3140 C CA . PHE A 1 390 ? 23.109 -26.031 -10.562 1 89.69 390 PHE A CA 1
ATOM 3141 C C . PHE A 1 390 ? 24 -24.891 -10.086 1 89.69 390 PHE A C 1
ATOM 3143 O O . PHE A 1 390 ? 23.516 -23.875 -9.57 1 89.69 390 PHE A O 1
ATOM 3150 N N . PRO A 1 391 ? 25.266 -24.969 -10.266 1 91.06 391 PRO A N 1
ATOM 3151 C CA . PRO A 1 391 ? 26.125 -23.859 -9.836 1 91.06 391 PRO A CA 1
ATOM 3152 C C . PRO A 1 391 ? 25.859 -22.578 -10.625 1 91.06 391 PRO A C 1
ATOM 3154 O O . PRO A 1 391 ? 26.016 -21.484 -10.086 1 91.06 391 PRO A O 1
ATOM 3157 N N . LEU A 1 392 ? 25.516 -22.734 -11.875 1 92.94 392 LEU A N 1
ATOM 3158 C CA . LEU A 1 392 ? 25.219 -21.562 -12.688 1 92.94 392 LEU A CA 1
ATOM 3159 C C . LEU A 1 392 ? 23.984 -20.844 -12.156 1 92.94 392 LEU A C 1
ATOM 3161 O O . LEU A 1 392 ? 23.984 -19.609 -12.039 1 92.94 392 LEU A O 1
ATOM 3165 N N . TYR A 1 393 ? 22.984 -21.562 -11.773 1 94.25 393 TYR A N 1
ATOM 3166 C CA . TYR A 1 393 ? 21.75 -20.938 -11.289 1 94.25 393 TYR A CA 1
ATOM 3167 C C . TYR A 1 393 ? 21.891 -20.531 -9.828 1 94.25 393 TYR A C 1
ATOM 3169 O O . TYR A 1 393 ? 21.188 -19.641 -9.352 1 94.25 393 TYR A O 1
ATOM 3177 N N . SER A 1 394 ? 22.797 -21.125 -9.055 1 95.31 394 SER A N 1
ATOM 3178 C CA . SER A 1 394 ? 22.984 -20.812 -7.645 1 95.31 394 SER A CA 1
ATOM 3179 C C . SER A 1 394 ? 23.516 -19.391 -7.465 1 95.31 394 SER A C 1
ATOM 3181 O O . SER A 1 394 ? 23.328 -18.781 -6.414 1 95.31 394 SER A O 1
ATOM 3183 N N . LEU A 1 395 ? 24.172 -18.875 -8.477 1 96.19 395 LEU A N 1
ATOM 3184 C CA . LEU A 1 395 ? 24.656 -17.5 -8.43 1 96.19 395 LEU A CA 1
ATOM 3185 C C . LEU A 1 395 ? 23.516 -16.531 -8.125 1 96.19 395 LEU A C 1
ATOM 3187 O O . LEU A 1 395 ? 23.641 -15.664 -7.258 1 96.19 395 LEU A O 1
ATOM 3191 N N . PHE A 1 396 ? 22.422 -16.734 -8.766 1 96.88 396 PHE A N 1
ATOM 3192 C CA . PHE A 1 396 ? 21.281 -15.844 -8.594 1 96.88 396 PHE A CA 1
ATOM 3193 C C . PHE A 1 396 ? 20.641 -16.031 -7.223 1 96.88 396 PHE A C 1
ATOM 3195 O O . PHE A 1 396 ? 20.141 -15.078 -6.621 1 96.88 396 PHE A O 1
ATOM 3202 N N . ALA A 1 397 ? 20.703 -17.203 -6.699 1 96.25 397 ALA A N 1
ATOM 3203 C CA . ALA A 1 397 ? 20.172 -17.469 -5.363 1 96.25 397 ALA A CA 1
ATOM 3204 C C . ALA A 1 397 ? 20.984 -16.75 -4.297 1 96.25 397 ALA A C 1
ATOM 3206 O O . ALA A 1 397 ? 20.438 -16.219 -3.328 1 96.25 397 ALA A O 1
ATOM 3207 N N . PHE A 1 398 ? 22.281 -16.719 -4.523 1 97.25 398 PHE A N 1
ATOM 3208 C CA . PHE A 1 398 ? 23.156 -16.016 -3.572 1 97.25 398 PHE A CA 1
ATOM 3209 C C . PHE A 1 398 ? 22.859 -14.523 -3.562 1 97.25 398 PHE A C 1
ATOM 3211 O O . PHE A 1 398 ? 22.734 -13.914 -2.498 1 97.25 398 PHE A O 1
ATOM 3218 N N . VAL A 1 399 ? 22.703 -13.992 -4.727 1 96.69 399 VAL A N 1
ATOM 3219 C CA . VAL A 1 399 ? 22.469 -12.555 -4.852 1 96.69 399 VAL A CA 1
ATOM 3220 C C . VAL A 1 399 ? 21.109 -12.211 -4.254 1 96.69 399 VAL A C 1
ATOM 3222 O O . VAL A 1 399 ? 20.984 -11.242 -3.502 1 96.69 399 VAL A O 1
ATOM 3225 N N . VAL A 1 400 ? 20.125 -13 -4.523 1 97.25 400 VAL A N 1
ATOM 3226 C CA . VAL A 1 400 ? 18.766 -12.766 -4.031 1 97.25 400 VAL A CA 1
ATOM 3227 C C . VAL A 1 400 ? 18.75 -12.875 -2.506 1 97.25 400 VAL A C 1
ATOM 3229 O O . VAL A 1 400 ? 18.156 -12.031 -1.828 1 97.25 400 VAL A O 1
ATOM 3232 N N . LEU A 1 401 ? 19.438 -13.867 -2 1 97.56 401 LEU A N 1
ATOM 3233 C CA . LEU A 1 401 ? 19.484 -14.047 -0.553 1 97.56 401 LEU A CA 1
ATOM 3234 C C . LEU A 1 401 ? 20.141 -12.859 0.13 1 97.56 401 LEU A C 1
ATOM 3236 O O . LEU A 1 401 ? 19.672 -12.391 1.17 1 97.56 401 LEU A O 1
ATOM 3240 N N . HIS A 1 402 ? 21.172 -12.414 -0.464 1 98 402 HIS A N 1
ATOM 3241 C CA . HIS A 1 402 ? 21.859 -11.266 0.103 1 98 402 HIS A CA 1
ATOM 3242 C C . HIS A 1 402 ? 20.984 -10.023 0.086 1 98 402 HIS A C 1
ATOM 3244 O O . HIS A 1 402 ? 20.969 -9.258 1.054 1 98 402 HIS A O 1
ATOM 3250 N N . MET A 1 403 ? 20.281 -9.836 -0.968 1 97.44 403 MET A N 1
ATOM 3251 C CA . MET A 1 403 ? 19.375 -8.688 -1.076 1 97.44 403 MET A CA 1
ATOM 3252 C C . MET A 1 403 ? 18.234 -8.797 -0.079 1 97.44 403 MET A C 1
ATOM 3254 O O . MET A 1 403 ? 17.797 -7.797 0.488 1 97.44 403 MET A O 1
ATOM 3258 N N . ILE A 1 404 ? 17.734 -9.953 0.134 1 97.75 404 ILE A N 1
ATOM 3259 C CA . ILE A 1 404 ? 16.672 -10.164 1.104 1 97.75 404 ILE A CA 1
ATOM 3260 C C . ILE A 1 404 ? 17.172 -9.836 2.508 1 97.75 404 ILE A C 1
ATOM 3262 O O . ILE A 1 404 ? 16.469 -9.211 3.299 1 97.75 404 ILE A O 1
ATOM 3266 N N . MET A 1 405 ? 18.391 -10.266 2.77 1 97.94 405 MET A N 1
ATOM 3267 C CA . MET A 1 405 ? 18.984 -9.953 4.07 1 97.94 405 MET A CA 1
ATOM 3268 C C . MET A 1 405 ? 19.156 -8.445 4.242 1 97.94 405 MET A C 1
ATOM 3270 O O . MET A 1 405 ? 18.891 -7.906 5.316 1 97.94 405 MET A O 1
ATOM 3274 N N . TYR A 1 406 ? 19.547 -7.809 3.189 1 97.81 406 TYR A N 1
ATOM 3275 C CA . TYR A 1 406 ? 19.719 -6.359 3.23 1 97.81 406 TYR A CA 1
ATOM 3276 C C . TYR A 1 406 ? 18.375 -5.656 3.434 1 97.81 406 TYR A C 1
ATOM 3278 O O . TYR A 1 406 ? 18.281 -4.715 4.223 1 97.81 406 TYR A O 1
ATOM 3286 N N . ALA A 1 407 ? 17.391 -6.129 2.773 1 97.94 407 ALA A N 1
ATOM 3287 C CA . ALA A 1 407 ? 16.062 -5.566 2.934 1 97.94 407 ALA A CA 1
ATOM 3288 C C . ALA A 1 407 ? 15.539 -5.766 4.355 1 97.94 407 ALA A C 1
ATOM 3290 O O . ALA A 1 407 ? 14.914 -4.875 4.93 1 97.94 407 ALA A O 1
ATOM 3291 N N . SER A 1 408 ? 15.789 -6.887 4.863 1 97.38 408 SER A N 1
ATOM 3292 C CA . SER A 1 408 ? 15.398 -7.156 6.242 1 97.38 408 SER A CA 1
ATOM 3293 C C . SER A 1 408 ? 16.109 -6.211 7.211 1 97.38 408 SER A C 1
ATOM 3295 O O . SER A 1 408 ? 15.5 -5.746 8.18 1 97.38 408 SER A O 1
ATOM 3297 N N . ASN A 1 409 ? 17.297 -5.914 6.934 1 98.12 409 ASN A N 1
ATOM 3298 C CA . ASN A 1 409 ? 18.016 -4.957 7.758 1 98.12 409 ASN A CA 1
ATOM 3299 C C . ASN A 1 409 ? 17.391 -3.568 7.703 1 98.12 409 ASN A C 1
ATOM 3301 O O . ASN A 1 409 ? 17.219 -2.916 8.734 1 98.12 409 ASN A O 1
ATOM 3305 N N . ILE A 1 410 ? 17.062 -3.158 6.531 1 97.31 410 ILE A N 1
ATOM 3306 C CA . ILE A 1 410 ? 16.453 -1.847 6.379 1 97.31 410 ILE A CA 1
ATOM 3307 C C . ILE A 1 410 ? 15.133 -1.803 7.152 1 97.31 410 ILE A C 1
ATOM 3309 O O . ILE A 1 410 ? 14.82 -0.799 7.793 1 97.31 410 ILE A O 1
ATOM 3313 N N . TYR A 1 411 ? 14.414 -2.861 7.09 1 96.75 411 TYR A N 1
ATOM 3314 C CA . TYR A 1 411 ? 13.141 -2.93 7.801 1 96.75 411 TYR A CA 1
ATOM 3315 C C . TYR A 1 411 ? 13.344 -2.76 9.305 1 96.75 411 TYR A C 1
ATOM 3317 O O . TYR A 1 411 ? 12.672 -1.954 9.945 1 96.75 411 TYR A O 1
ATOM 3325 N N . PHE A 1 412 ? 14.305 -3.469 9.844 1 96.25 412 PHE A N 1
ATOM 3326 C CA . PHE A 1 412 ? 14.531 -3.408 11.281 1 96.25 412 PHE A CA 1
ATOM 3327 C C . PHE A 1 412 ? 15.188 -2.088 11.672 1 96.25 412 PHE A C 1
ATOM 3329 O O . PHE A 1 412 ? 14.93 -1.56 12.758 1 96.25 412 PHE A O 1
ATOM 3336 N N . TRP A 1 413 ? 16.047 -1.551 10.812 1 96.31 413 TRP A N 1
ATOM 3337 C CA . TRP A 1 413 ? 16.625 -0.243 11.094 1 96.31 413 TRP A CA 1
ATOM 3338 C C . TRP A 1 413 ? 15.547 0.83 11.18 1 96.31 413 TRP A C 1
ATOM 3340 O O . TRP A 1 413 ? 15.586 1.702 12.047 1 96.31 413 TRP A O 1
ATOM 3350 N N . LYS A 1 414 ? 14.602 0.747 10.297 1 92.69 414 LYS A N 1
ATOM 3351 C CA . LYS A 1 414 ? 13.508 1.71 10.32 1 92.69 414 LYS A CA 1
ATOM 3352 C C . LYS A 1 414 ? 12.617 1.504 11.547 1 92.69 414 LYS A C 1
ATOM 3354 O O . LYS A 1 414 ? 12.164 2.471 12.164 1 92.69 414 LYS A O 1
ATOM 3359 N N . ARG A 1 415 ? 12.469 0.273 11.852 1 91.94 415 ARG A N 1
ATOM 3360 C CA . ARG A 1 415 ? 11.625 -0.054 12.992 1 91.94 415 ARG A CA 1
ATOM 3361 C C . ARG A 1 415 ? 12.227 0.471 14.289 1 91.94 415 ARG A C 1
ATOM 3363 O O . ARG A 1 415 ? 11.508 0.97 15.156 1 91.94 415 ARG A O 1
ATOM 3370 N N . TYR A 1 416 ? 13.492 0.397 14.414 1 92.44 416 TYR A N 1
ATOM 3371 C CA . TYR A 1 416 ? 14.148 0.838 15.641 1 92.44 416 TYR A CA 1
ATOM 3372 C C . TYR A 1 416 ? 14.703 2.248 15.477 1 92.44 416 TYR A C 1
ATOM 3374 O O . TYR A 1 416 ? 15.5 2.705 16.297 1 92.44 416 TYR A O 1
ATOM 3382 N N . ARG A 1 417 ? 14.398 2.936 14.391 1 89.81 417 ARG A N 1
ATOM 3383 C CA . ARG A 1 417 ? 14.68 4.344 14.133 1 89.81 417 ARG A CA 1
ATOM 3384 C C . ARG A 1 417 ? 16.188 4.582 13.992 1 89.81 417 ARG A C 1
ATOM 3386 O O . ARG A 1 417 ? 16.734 5.512 14.594 1 89.81 417 ARG A O 1
ATOM 3393 N N . VAL A 1 418 ? 16.797 3.658 13.32 1 92.31 418 VAL A N 1
ATOM 3394 C CA . VAL A 1 418 ? 18.188 3.867 12.906 1 92.31 418 VAL A CA 1
ATOM 3395 C C . VAL A 1 418 ? 18.219 4.641 11.594 1 92.31 418 VAL A C 1
ATOM 3397 O O . VAL A 1 418 ? 17.547 4.262 10.625 1 92.31 418 VAL A O 1
ATOM 3400 N N . ASN A 1 419 ? 18.875 5.742 11.547 1 90.25 419 ASN A N 1
ATOM 3401 C CA . ASN A 1 419 ? 18.953 6.574 10.352 1 90.25 419 ASN A CA 1
ATOM 3402 C C . ASN A 1 419 ? 20.016 6.055 9.375 1 90.25 419 ASN A C 1
ATOM 3404 O O . ASN A 1 419 ? 21.047 6.691 9.18 1 90.25 419 ASN A O 1
ATOM 3408 N N . TYR A 1 420 ? 19.688 4.988 8.688 1 92.88 420 TYR A N 1
ATOM 3409 C CA . TYR A 1 420 ? 20.656 4.344 7.816 1 92.88 420 TYR A CA 1
ATOM 3410 C C . TYR A 1 420 ? 20.969 5.215 6.602 1 92.88 420 TYR A C 1
ATOM 3412 O O . TYR A 1 420 ? 22.094 5.215 6.098 1 92.88 420 TYR A O 1
ATOM 3420 N N . PRO A 1 421 ? 20 6.004 6.055 1 89.88 421 PRO A N 1
ATOM 3421 C CA . PRO A 1 421 ? 20.344 6.844 4.906 1 89.88 421 PRO A CA 1
ATOM 3422 C C . PRO A 1 421 ? 21.422 7.871 5.234 1 89.88 421 PRO A C 1
ATOM 3424 O O . PRO A 1 421 ? 22.281 8.172 4.387 1 89.88 421 PRO A O 1
ATOM 3427 N N . PHE A 1 422 ? 21.391 8.367 6.453 1 88.12 422 PHE A N 1
ATOM 3428 C CA . PHE A 1 422 ? 22.391 9.328 6.891 1 88.12 422 PHE A CA 1
ATOM 3429 C C . PHE A 1 422 ? 23.75 8.656 7.055 1 88.12 422 PHE A C 1
ATOM 3431 O O . PHE A 1 422 ? 24.766 9.203 6.641 1 88.12 422 PHE A O 1
ATOM 3438 N N . ILE A 1 423 ? 23.703 7.477 7.566 1 91.19 423 ILE A N 1
ATOM 3439 C CA . ILE A 1 423 ? 24.953 6.766 7.863 1 91.19 423 ILE A CA 1
ATOM 3440 C C . ILE A 1 423 ? 25.641 6.371 6.562 1 91.19 423 ILE A C 1
ATOM 3442 O O . ILE A 1 423 ? 26.859 6.48 6.441 1 91.19 423 ILE A O 1
ATOM 3446 N N . PHE A 1 424 ? 24.875 5.977 5.559 1 92.38 424 PHE A N 1
ATOM 3447 C CA . PHE A 1 424 ? 25.453 5.57 4.285 1 92.38 424 PHE A CA 1
ATOM 3448 C C . PHE A 1 424 ? 25.719 6.781 3.396 1 92.38 424 PHE A C 1
ATOM 3450 O O . PHE A 1 424 ? 26.469 6.695 2.426 1 92.38 424 PHE A O 1
ATOM 3457 N N . GLY A 1 425 ? 25.125 7.891 3.766 1 87.88 425 GLY A N 1
ATOM 3458 C CA . GLY A 1 425 ? 25.344 9.109 3.012 1 87.88 425 GLY A CA 1
ATOM 3459 C C . GLY A 1 425 ? 24.547 9.172 1.725 1 87.88 425 GLY A C 1
ATOM 3460 O O . GLY A 1 425 ? 25.031 9.672 0.708 1 87.88 425 GLY A O 1
ATOM 3461 N N . PHE A 1 426 ? 23.344 8.625 1.725 1 87.5 426 PHE A N 1
ATOM 3462 C CA . PHE A 1 426 ? 22.484 8.695 0.548 1 87.5 426 PHE A CA 1
ATOM 3463 C C . PHE A 1 426 ? 21.953 10.109 0.348 1 87.5 426 PHE A C 1
ATOM 3465 O O . PHE A 1 426 ? 21.812 10.867 1.311 1 87.5 426 PHE A O 1
ATOM 3472 N N . LYS A 1 427 ? 21.781 10.414 -0.91 1 79.88 427 LYS A N 1
ATOM 3473 C CA . LYS A 1 427 ? 21.094 11.672 -1.185 1 79.88 427 LYS A CA 1
ATOM 3474 C C . LYS A 1 427 ? 19.641 11.617 -0.718 1 79.88 427 LYS A C 1
ATOM 3476 O O . LYS A 1 427 ? 18.969 10.602 -0.901 1 79.88 427 LYS A O 1
ATOM 3481 N N . GLU A 1 428 ? 19.297 12.641 -0.129 1 79 428 GLU A N 1
ATOM 3482 C CA . GLU A 1 428 ? 17.953 12.672 0.435 1 79 428 GLU A CA 1
ATOM 3483 C C . GLU A 1 428 ? 16.891 12.461 -0.646 1 79 428 GLU A C 1
ATOM 3485 O O . GLU A 1 428 ? 16.953 13.086 -1.706 1 79 428 GLU A O 1
ATOM 3490 N N . GLY A 1 429 ? 16.062 11.578 -0.439 1 78.94 429 GLY A N 1
ATOM 3491 C CA . GLY A 1 429 ? 14.969 11.344 -1.365 1 78.94 429 GLY A CA 1
ATOM 3492 C C . GLY A 1 429 ? 15.234 10.203 -2.328 1 78.94 429 GLY A C 1
ATOM 3493 O O . GLY A 1 429 ? 14.328 9.727 -3.008 1 78.94 429 GLY A O 1
ATOM 3494 N N . THR A 1 430 ? 16.5 9.75 -2.404 1 84.69 430 THR A N 1
ATOM 3495 C CA . THR A 1 430 ? 16.828 8.695 -3.354 1 84.69 430 THR A CA 1
ATOM 3496 C C . THR A 1 430 ? 17.062 7.367 -2.629 1 84.69 430 THR A C 1
ATOM 3498 O O . THR A 1 430 ? 17.344 6.352 -3.262 1 84.69 430 THR A O 1
ATOM 3501 N N . GLU A 1 431 ? 16.891 7.383 -1.378 1 89.06 431 GLU A N 1
ATOM 3502 C CA . GLU A 1 431 ? 17.109 6.168 -0.604 1 89.06 431 GLU A CA 1
ATOM 3503 C C . GLU A 1 431 ? 16.047 5.117 -0.897 1 89.06 431 GLU A C 1
ATOM 3505 O O . GLU A 1 431 ? 14.875 5.453 -1.101 1 89.06 431 GLU A O 1
ATOM 3510 N N . LEU A 1 432 ? 16.484 3.918 -1.06 1 91.62 432 LEU A N 1
ATOM 3511 C CA . LEU A 1 432 ? 15.562 2.816 -1.305 1 91.62 432 LEU A CA 1
ATOM 3512 C C . LEU A 1 432 ? 15.047 2.238 0.008 1 91.62 432 LEU A C 1
ATOM 3514 O O . LEU A 1 432 ? 15.82 2.014 0.94 1 91.62 432 LEU A O 1
ATOM 3518 N N . GLY A 1 433 ? 13.805 2.055 0.098 1 92.44 433 GLY A N 1
ATOM 3519 C CA . GLY A 1 433 ? 13.219 1.362 1.232 1 92.44 433 GLY A CA 1
ATOM 3520 C C . GLY A 1 433 ? 13.266 -0.148 1.102 1 92.44 433 GLY A C 1
ATOM 3521 O O . GLY A 1 433 ? 13.758 -0.673 0.098 1 92.44 433 GLY A O 1
ATOM 3522 N N . TYR A 1 434 ? 12.898 -0.826 2.17 1 95.31 434 TYR A N 1
ATOM 3523 C CA . TYR A 1 434 ? 12.953 -2.283 2.172 1 95.31 434 TYR A CA 1
ATOM 3524 C C . TYR A 1 434 ? 12.016 -2.861 1.116 1 95.31 434 TYR A C 1
ATOM 3526 O O . TYR A 1 434 ? 12.312 -3.9 0.519 1 95.31 434 TYR A O 1
ATOM 3534 N N . ARG A 1 435 ? 10.906 -2.215 0.769 1 94.56 435 ARG A N 1
ATOM 3535 C CA . ARG A 1 435 ? 9.961 -2.715 -0.222 1 94.56 435 ARG A CA 1
ATOM 3536 C C . ARG A 1 435 ? 10.562 -2.678 -1.623 1 94.56 435 ARG A C 1
ATOM 3538 O O . ARG A 1 435 ? 10.367 -3.602 -2.414 1 94.56 435 ARG A O 1
ATOM 3545 N N . HIS A 1 436 ? 11.305 -1.626 -1.881 1 94.56 436 HIS A N 1
ATOM 3546 C CA . HIS A 1 436 ? 11.953 -1.5 -3.182 1 94.56 436 HIS A CA 1
ATOM 3547 C C . HIS A 1 436 ? 13.016 -2.578 -3.375 1 94.56 436 HIS A C 1
ATOM 3549 O O . HIS A 1 436 ? 13.109 -3.178 -4.449 1 94.56 436 HIS A O 1
ATOM 3555 N N . VAL A 1 437 ? 13.758 -2.818 -2.348 1 96.5 437 VAL A N 1
ATOM 3556 C CA . VAL A 1 437 ? 14.82 -3.814 -2.434 1 96.5 437 VAL A CA 1
ATOM 3557 C C . VAL A 1 437 ? 14.211 -5.211 -2.561 1 96.5 437 VAL A C 1
ATOM 3559 O O . VAL A 1 437 ? 14.703 -6.039 -3.328 1 96.5 437 VAL A O 1
ATOM 3562 N N . LEU A 1 438 ? 13.164 -5.434 -1.838 1 97.12 438 LEU A N 1
ATOM 3563 C CA . LEU A 1 438 ? 12.484 -6.719 -1.938 1 97.12 438 LEU A CA 1
ATOM 3564 C C . LEU A 1 438 ? 11.898 -6.922 -3.334 1 97.12 438 LEU A C 1
ATOM 3566 O O . LEU A 1 438 ? 11.93 -8.031 -3.869 1 97.12 438 LEU A O 1
ATOM 3570 N N . LEU A 1 439 ? 11.344 -5.824 -3.902 1 96.5 439 LEU A N 1
ATOM 3571 C CA . LEU A 1 439 ? 10.797 -5.887 -5.254 1 96.5 439 LEU A CA 1
ATOM 3572 C C . LEU A 1 439 ? 11.859 -6.34 -6.25 1 96.5 439 LEU A C 1
ATOM 3574 O O . LEU A 1 439 ? 11.625 -7.254 -7.043 1 96.5 439 LEU A O 1
ATOM 3578 N N . LEU A 1 440 ? 13.008 -5.781 -6.129 1 95.88 440 LEU A N 1
ATOM 3579 C CA . LEU A 1 440 ? 14.086 -6.125 -7.043 1 95.88 440 LEU A CA 1
ATOM 3580 C C . LEU A 1 440 ? 14.594 -7.539 -6.785 1 95.88 440 LEU A C 1
ATOM 3582 O O . LEU A 1 440 ? 14.891 -8.273 -7.73 1 95.88 440 LEU A O 1
ATOM 3586 N N . SER A 1 441 ? 14.734 -7.938 -5.547 1 97.06 441 SER A N 1
ATOM 3587 C CA . SER A 1 441 ? 15.242 -9.258 -5.18 1 97.06 441 SER A CA 1
ATOM 3588 C C . SER A 1 441 ? 14.305 -10.359 -5.656 1 97.06 441 SER A C 1
ATOM 3590 O O . SER A 1 441 ? 14.742 -11.305 -6.32 1 97.06 441 SER A O 1
ATOM 3592 N N . PHE A 1 442 ? 13.016 -10.188 -5.398 1 97.06 442 PHE A N 1
ATOM 3593 C CA . PHE A 1 442 ? 12.078 -11.234 -5.773 1 97.06 442 PHE A CA 1
ATOM 3594 C C . PHE A 1 442 ? 11.789 -11.195 -7.27 1 97.06 442 PHE A C 1
ATOM 3596 O O . PHE A 1 442 ? 11.406 -12.211 -7.859 1 97.06 442 PHE A O 1
ATOM 3603 N N . GLY A 1 443 ? 11.938 -10 -7.879 1 96.19 443 GLY A N 1
ATOM 3604 C CA . GLY A 1 443 ? 11.891 -9.961 -9.336 1 96.19 443 GLY A CA 1
ATOM 3605 C C . GLY A 1 443 ? 12.969 -10.789 -9.992 1 96.19 443 GLY A C 1
ATOM 3606 O O . GLY A 1 443 ? 12.695 -11.555 -10.922 1 96.19 443 GLY A O 1
ATOM 3607 N N . LEU A 1 444 ? 14.148 -10.688 -9.477 1 96.62 444 LEU A N 1
ATOM 3608 C CA . LEU A 1 444 ? 15.258 -11.484 -9.984 1 96.62 444 LEU A CA 1
ATOM 3609 C C . LEU A 1 444 ? 15.062 -12.961 -9.664 1 96.62 444 LEU A C 1
ATOM 3611 O O . LEU A 1 444 ? 15.352 -13.828 -10.492 1 96.62 444 LEU A O 1
ATOM 3615 N N . GLY A 1 445 ? 14.555 -13.195 -8.445 1 96.12 445 GLY A N 1
ATOM 3616 C CA . GLY A 1 445 ? 14.273 -14.57 -8.07 1 96.12 445 GLY A CA 1
ATOM 3617 C C . GLY A 1 445 ? 13.258 -15.242 -8.984 1 96.12 445 GLY A C 1
ATOM 3618 O O . GLY A 1 445 ? 13.445 -16.391 -9.375 1 96.12 445 GLY A O 1
ATOM 3619 N N . THR A 1 446 ? 12.227 -14.523 -9.352 1 96.19 446 THR A N 1
ATOM 3620 C CA . THR A 1 446 ? 11.195 -15.055 -10.242 1 96.19 446 THR A CA 1
ATOM 3621 C C . THR A 1 446 ? 11.766 -15.336 -11.625 1 96.19 446 THR A C 1
ATOM 3623 O O . THR A 1 446 ? 11.492 -16.391 -12.219 1 96.19 446 THR A O 1
ATOM 3626 N N . LEU A 1 447 ? 12.578 -14.477 -12.102 1 95.19 447 LEU A N 1
ATOM 3627 C CA . LEU A 1 447 ? 13.195 -14.664 -13.406 1 95.19 447 LEU A CA 1
ATOM 3628 C C . LEU A 1 447 ? 14.109 -15.883 -13.406 1 95.19 447 LEU A C 1
ATOM 3630 O O . LEU A 1 447 ? 14.07 -16.688 -14.344 1 95.19 447 LEU A O 1
ATOM 3634 N N . ALA A 1 448 ? 14.906 -16.031 -12.359 1 96 448 ALA A N 1
ATOM 3635 C CA . ALA A 1 448 ? 15.82 -17.156 -12.25 1 96 448 ALA A CA 1
ATOM 3636 C C . ALA A 1 448 ? 15.055 -18.469 -12.141 1 96 448 ALA A C 1
ATOM 3638 O O . ALA A 1 448 ? 15.414 -19.453 -12.797 1 96 448 ALA A O 1
ATOM 3639 N N . LEU A 1 449 ? 13.984 -18.484 -11.391 1 94.81 449 LEU A N 1
ATOM 3640 C CA . LEU A 1 449 ? 13.203 -19.703 -11.203 1 94.81 449 LEU A CA 1
ATOM 3641 C C . LEU A 1 449 ? 12.461 -20.078 -12.484 1 94.81 449 LEU A C 1
ATOM 3643 O O . LEU A 1 449 ? 12.336 -21.25 -12.82 1 94.81 449 LEU A O 1
ATOM 3647 N N . CYS A 1 450 ? 11.961 -19.078 -13.219 1 92.81 450 CYS A N 1
ATOM 3648 C CA . CYS A 1 450 ? 11.336 -19.328 -14.516 1 92.81 450 CYS A CA 1
ATOM 3649 C C . CYS A 1 450 ? 12.336 -19.938 -15.492 1 92.81 450 CYS A C 1
ATOM 3651 O O . CYS A 1 450 ? 12 -20.875 -16.219 1 92.81 450 CYS A O 1
ATOM 3653 N N . ALA A 1 451 ? 13.547 -19.484 -15.422 1 92.62 451 ALA A N 1
ATOM 3654 C CA . ALA A 1 451 ? 14.586 -20 -16.297 1 92.62 451 ALA A CA 1
ATOM 3655 C C . ALA A 1 451 ? 14.914 -21.453 -15.969 1 92.62 451 ALA A C 1
ATOM 3657 O O . ALA A 1 451 ? 15.117 -22.266 -16.859 1 92.62 451 ALA A O 1
ATOM 3658 N N . VAL A 1 452 ? 14.969 -21.766 -14.711 1 91.62 452 VAL A N 1
ATOM 3659 C CA . VAL A 1 452 ? 15.258 -23.141 -14.289 1 91.62 452 VAL A CA 1
ATOM 3660 C C . VAL A 1 452 ? 14.141 -24.062 -14.758 1 91.62 452 VAL A C 1
ATOM 3662 O O . VAL A 1 452 ? 14.406 -25.156 -15.273 1 91.62 452 VAL A O 1
ATOM 3665 N N . LEU A 1 453 ? 12.922 -23.641 -14.617 1 89.19 453 LEU A N 1
ATOM 3666 C CA . LEU A 1 453 ? 11.781 -24.469 -14.984 1 89.19 453 LEU A CA 1
ATOM 3667 C C . LEU A 1 453 ? 11.711 -24.656 -16.5 1 89.19 453 LEU A C 1
ATOM 3669 O O . LEU A 1 453 ? 11.422 -25.766 -16.984 1 89.19 453 LEU A O 1
ATOM 3673 N N . ILE A 1 454 ? 12.039 -23.609 -17.203 1 86.81 454 ILE A N 1
ATOM 3674 C CA . ILE A 1 454 ? 12.047 -23.719 -18.656 1 86.81 454 ILE A CA 1
ATOM 3675 C C . ILE A 1 454 ? 13.18 -24.641 -19.094 1 86.81 454 ILE A C 1
ATOM 3677 O O . ILE A 1 454 ? 13 -25.453 -20 1 86.81 454 ILE A O 1
ATOM 3681 N N . ASN A 1 455 ? 14.328 -24.547 -18.438 1 86.88 455 ASN A N 1
ATOM 3682 C CA . ASN A 1 455 ? 15.453 -25.422 -18.75 1 86.88 455 ASN A CA 1
ATOM 3683 C C . ASN A 1 455 ? 15.102 -26.891 -18.5 1 86.88 455 ASN A C 1
ATOM 3685 O O . ASN A 1 455 ? 15.406 -27.75 -19.312 1 86.88 455 ASN A O 1
ATOM 3689 N N . LEU A 1 456 ? 14.438 -27.109 -17.406 1 83.06 456 LEU A N 1
ATOM 3690 C CA . LEU A 1 456 ? 14.07 -28.484 -17.062 1 83.06 456 LEU A CA 1
ATOM 3691 C C . LEU A 1 456 ? 13 -29.016 -18 1 83.06 456 LEU A C 1
ATOM 3693 O O . LEU A 1 456 ? 13.016 -30.188 -18.375 1 83.06 456 LEU A O 1
ATOM 3697 N N . ASP A 1 457 ? 12.125 -28.172 -18.453 1 81.62 457 ASP A N 1
ATOM 3698 C CA . ASP A 1 457 ? 11.062 -28.578 -19.375 1 81.62 457 ASP A CA 1
ATOM 3699 C C . ASP A 1 457 ? 11.633 -28.875 -20.766 1 81.62 457 ASP A C 1
ATOM 3701 O O . ASP A 1 457 ? 11.234 -29.844 -21.406 1 81.62 457 ASP A O 1
ATOM 3705 N N . MET A 1 458 ? 12.586 -28.109 -21.156 1 79.94 458 MET A N 1
ATOM 3706 C CA . MET A 1 458 ? 13.172 -28.297 -22.484 1 79.94 458 MET A CA 1
ATOM 3707 C C . MET A 1 458 ? 14.102 -29.5 -22.5 1 79.94 458 MET A C 1
ATOM 3709 O O . MET A 1 458 ? 14.242 -30.156 -23.531 1 79.94 458 MET A O 1
ATOM 3713 N N . GLU A 1 459 ? 14.68 -29.719 -21.406 1 76.12 459 GLU A N 1
ATOM 3714 C CA . GLU A 1 459 ? 15.57 -30.875 -21.312 1 76.12 459 GLU A CA 1
ATOM 3715 C C . GLU A 1 459 ? 14.789 -32.188 -21.406 1 76.12 459 GLU A C 1
ATOM 3717 O O . GLU A 1 459 ? 15.289 -33.188 -21.938 1 76.12 459 GLU A O 1
ATOM 3722 N N . MET A 1 460 ? 13.57 -32.125 -21.031 1 71.44 460 MET A N 1
ATOM 3723 C CA . MET A 1 460 ? 12.812 -33.375 -20.953 1 71.44 460 MET A CA 1
ATOM 3724 C C . MET A 1 460 ? 11.945 -33.562 -22.188 1 71.44 460 MET A C 1
ATOM 3726 O O . MET A 1 460 ? 11.484 -34.656 -22.453 1 71.44 460 MET A O 1
ATOM 3730 N N . ASP A 1 461 ? 11.727 -32.438 -22.891 1 68.88 461 ASP A N 1
ATOM 3731 C CA . ASP A 1 461 ? 10.922 -32.562 -24.094 1 68.88 461 ASP A CA 1
ATOM 3732 C C . ASP A 1 461 ? 11.719 -33.25 -25.219 1 68.88 461 ASP A C 1
ATOM 3734 O O . ASP A 1 461 ? 12.766 -32.719 -25.625 1 68.88 461 ASP A O 1
ATOM 3738 N N . PRO A 1 462 ? 11.383 -34.5 -25.531 1 63.41 462 PRO A N 1
ATOM 3739 C CA . PRO A 1 462 ? 12.117 -35.219 -26.578 1 63.41 462 PRO A CA 1
ATOM 3740 C C . PRO A 1 462 ? 12.18 -34.469 -27.891 1 63.41 462 PRO A C 1
ATOM 3742 O O . PRO A 1 462 ? 13.102 -34.656 -28.688 1 63.41 462 PRO A O 1
ATOM 3745 N N . ASN A 1 463 ? 11.188 -33.594 -28.109 1 61.62 463 ASN A N 1
ATOM 3746 C CA . ASN A 1 463 ? 11.172 -32.875 -29.391 1 61.62 463 ASN A CA 1
ATOM 3747 C C . ASN A 1 463 ? 12.195 -31.75 -29.406 1 61.62 463 ASN A C 1
ATOM 3749 O O . ASN A 1 463 ? 12.516 -31.219 -30.469 1 61.62 463 ASN A O 1
ATOM 3753 N N . THR A 1 464 ? 12.594 -31.344 -28.25 1 61.19 464 THR A N 1
ATOM 3754 C CA . THR A 1 464 ? 13.508 -30.203 -28.219 1 61.19 464 THR A CA 1
ATOM 3755 C C . THR A 1 464 ? 14.953 -30.672 -28.062 1 61.19 464 THR A C 1
ATOM 3757 O O . THR A 1 464 ? 15.805 -29.938 -27.562 1 61.19 464 THR A O 1
ATOM 3760 N N . ASN A 1 465 ? 15.188 -31.891 -28.312 1 60.25 465 ASN A N 1
ATOM 3761 C CA . ASN A 1 465 ? 16.547 -32.406 -28.25 1 60.25 465 ASN A CA 1
ATOM 3762 C C . ASN A 1 465 ? 17.516 -31.578 -29.094 1 60.25 465 ASN A C 1
ATOM 3764 O O . ASN A 1 465 ? 18.672 -31.406 -28.719 1 60.25 465 ASN A O 1
ATOM 3768 N N . ASP A 1 466 ? 17.016 -31.094 -30.25 1 55.88 466 ASP A N 1
ATOM 3769 C CA . ASP A 1 466 ? 17.891 -30.328 -31.141 1 55.88 466 ASP A CA 1
ATOM 3770 C C . ASP A 1 466 ? 18.25 -28.969 -30.531 1 55.88 466 ASP A C 1
ATOM 3772 O O . ASP A 1 466 ? 19.281 -28.375 -30.891 1 55.88 466 ASP A O 1
ATOM 3776 N N . TYR A 1 467 ? 17.5 -28.5 -29.531 1 63.09 467 TYR A N 1
ATOM 3777 C CA . TYR A 1 467 ? 17.719 -27.156 -29 1 63.09 467 TYR A CA 1
ATOM 3778 C C . TYR A 1 467 ? 18.453 -27.203 -27.672 1 63.09 467 TYR A C 1
ATOM 3780 O O . TYR A 1 467 ? 18.297 -26.328 -26.828 1 63.09 467 TYR A O 1
ATOM 3788 N N . LYS A 1 468 ? 19.281 -28.219 -27.641 1 70.31 468 LYS A N 1
ATOM 3789 C CA . LYS A 1 468 ? 20 -28.484 -26.391 1 70.31 468 LYS A CA 1
ATOM 3790 C C . LYS A 1 468 ? 20.969 -27.359 -26.078 1 70.31 468 LYS A C 1
ATOM 3792 O O . LYS A 1 468 ? 21.078 -26.922 -24.922 1 70.31 468 LYS A O 1
ATOM 3797 N N . THR A 1 469 ? 21.516 -26.781 -27.156 1 78.38 469 THR A N 1
ATOM 3798 C CA . THR A 1 469 ? 22.484 -25.719 -26.906 1 78.38 469 THR A CA 1
ATOM 3799 C C . THR A 1 469 ? 21.781 -24.469 -26.406 1 78.38 469 THR A C 1
ATOM 3801 O O . THR A 1 469 ? 22.297 -23.75 -25.547 1 78.38 469 THR A O 1
ATOM 3804 N N . MET A 1 470 ? 20.562 -24.266 -26.922 1 79.62 470 MET A N 1
ATOM 3805 C CA . MET A 1 470 ? 19.844 -23.062 -26.531 1 79.62 470 MET A CA 1
ATOM 3806 C C . MET A 1 470 ? 19.375 -23.156 -25.078 1 79.62 470 MET A C 1
ATOM 3808 O O . MET A 1 470 ? 19.281 -22.141 -24.375 1 79.62 470 MET A O 1
ATOM 3812 N N . THR A 1 471 ? 19.188 -24.344 -24.625 1 81.75 471 THR A N 1
ATOM 3813 C CA . THR A 1 471 ? 18.734 -24.547 -23.25 1 81.75 471 THR A CA 1
ATOM 3814 C C . THR A 1 471 ? 19.859 -24.25 -22.266 1 81.75 471 THR A C 1
ATOM 3816 O O . THR A 1 471 ? 19.609 -23.781 -21.141 1 81.75 471 THR A O 1
ATOM 3819 N N . GLU A 1 472 ? 21.094 -24.406 -22.734 1 86.56 472 GLU A N 1
ATOM 3820 C CA . GLU A 1 472 ? 22.234 -24.172 -21.859 1 86.56 472 GLU A CA 1
ATOM 3821 C C . GLU A 1 472 ? 22.609 -22.703 -21.797 1 86.56 472 GLU A C 1
ATOM 3823 O O . GLU A 1 472 ? 23.344 -22.266 -20.922 1 86.56 472 GLU A O 1
ATOM 3828 N N . LEU A 1 473 ? 21.984 -21.891 -22.656 1 90.06 473 LEU A N 1
ATOM 3829 C CA . LEU A 1 473 ? 22.328 -20.469 -22.734 1 90.06 473 LEU A CA 1
ATOM 3830 C C . LEU A 1 473 ? 21.406 -19.641 -21.844 1 90.06 473 LEU A C 1
ATOM 3832 O O . LEU A 1 473 ? 21.656 -18.453 -21.625 1 90.06 473 LEU A O 1
ATOM 3836 N N . LEU A 1 474 ? 20.438 -20.234 -21.203 1 91.25 474 LEU A N 1
ATOM 3837 C CA . LEU A 1 474 ? 19.438 -19.5 -20.422 1 91.25 474 LEU A CA 1
ATOM 3838 C C . LEU A 1 474 ? 20.094 -18.781 -19.234 1 91.25 474 LEU A C 1
ATOM 3840 O O . LEU A 1 474 ? 19.828 -17.594 -19.016 1 91.25 474 LEU A O 1
ATOM 3844 N N . PRO A 1 475 ? 20.969 -19.422 -18.484 1 93.12 475 PRO A N 1
ATOM 3845 C CA . PRO A 1 475 ? 21.594 -18.703 -17.375 1 93.12 475 PRO A CA 1
ATOM 3846 C C . PRO A 1 475 ? 22.438 -17.531 -17.844 1 93.12 475 PRO A C 1
ATOM 3848 O O . PRO A 1 475 ? 22.5 -16.5 -17.172 1 93.12 475 PRO A O 1
ATOM 3851 N N . MET A 1 476 ? 23.094 -17.688 -18.984 1 94 476 MET A N 1
ATOM 3852 C CA . MET A 1 476 ? 23.906 -16.609 -19.531 1 94 476 MET A CA 1
ATOM 3853 C C . MET A 1 476 ? 23.047 -15.422 -19.922 1 94 476 MET A C 1
ATOM 3855 O O . MET A 1 476 ? 23.469 -14.273 -19.766 1 94 476 MET A O 1
ATOM 3859 N N . PHE A 1 477 ? 21.859 -15.727 -20.406 1 94.06 477 PHE A N 1
ATOM 3860 C CA . PHE A 1 477 ? 20.938 -14.648 -20.766 1 94.06 477 PHE A CA 1
ATOM 3861 C C . PHE A 1 477 ? 20.5 -13.867 -19.547 1 94.06 477 PHE A C 1
ATOM 3863 O O . PHE A 1 477 ? 20.422 -12.633 -19.578 1 94.06 477 PHE A O 1
ATOM 3870 N N . ILE A 1 478 ? 20.234 -14.516 -18.453 1 95.31 478 ILE A N 1
ATOM 3871 C CA . ILE A 1 478 ? 19.812 -13.844 -17.234 1 95.31 478 ILE A CA 1
ATOM 3872 C C . ILE A 1 478 ? 20.969 -13 -16.688 1 95.31 478 ILE A C 1
ATOM 3874 O O . ILE A 1 478 ? 20.766 -11.867 -16.25 1 95.31 478 ILE A O 1
ATOM 3878 N N . LEU A 1 479 ? 22.141 -13.586 -16.703 1 96 479 LEU A N 1
ATOM 3879 C CA . LEU A 1 479 ? 23.297 -12.844 -16.219 1 96 479 LEU A CA 1
ATOM 3880 C C . LEU A 1 479 ? 23.531 -11.594 -17.078 1 96 479 LEU A C 1
ATOM 3882 O O . LEU A 1 479 ? 23.812 -10.516 -16.531 1 96 479 LEU A O 1
ATOM 3886 N N . ALA A 1 480 ? 23.375 -11.773 -18.375 1 95.69 480 ALA A N 1
ATOM 3887 C CA . ALA A 1 480 ? 23.531 -10.641 -19.281 1 95.69 480 ALA A CA 1
ATOM 3888 C C . ALA A 1 480 ? 22.484 -9.57 -19 1 95.69 480 ALA A C 1
ATOM 3890 O O . ALA A 1 480 ? 22.781 -8.367 -19.047 1 95.69 480 ALA A O 1
ATOM 3891 N N . LEU A 1 481 ? 21.328 -10.031 -18.672 1 95.12 481 LEU A N 1
ATOM 3892 C CA . LEU A 1 481 ? 20.25 -9.094 -18.359 1 95.12 481 LEU A CA 1
ATOM 3893 C C . LEU A 1 481 ? 20.547 -8.344 -17.062 1 95.12 481 LEU A C 1
ATOM 3895 O O . LEU A 1 481 ? 20.328 -7.129 -16.984 1 95.12 481 LEU A O 1
ATOM 3899 N N . VAL A 1 482 ? 21.016 -9 -16.047 1 95.19 482 VAL A N 1
ATOM 3900 C CA . VAL A 1 482 ? 21.328 -8.383 -14.758 1 95.19 482 VAL A CA 1
ATOM 3901 C C . VAL A 1 482 ? 22.453 -7.363 -14.945 1 95.19 482 VAL A C 1
ATOM 3903 O O . VAL A 1 482 ? 22.391 -6.254 -14.406 1 95.19 482 VAL A O 1
ATOM 3906 N N . VAL A 1 483 ? 23.484 -7.715 -15.734 1 95.12 483 VAL A N 1
ATOM 3907 C CA . VAL A 1 483 ? 24.609 -6.816 -16 1 95.12 483 VAL A CA 1
ATOM 3908 C C . VAL A 1 483 ? 24.125 -5.613 -16.812 1 95.12 483 VAL A C 1
ATOM 3910 O O . VAL A 1 483 ? 24.516 -4.477 -16.531 1 95.12 483 VAL A O 1
ATOM 3913 N N . ALA A 1 484 ? 23.156 -5.832 -17.734 1 95.06 484 ALA A N 1
ATOM 3914 C CA . ALA A 1 484 ? 22.594 -4.746 -18.531 1 95.06 484 ALA A CA 1
ATOM 3915 C C . ALA A 1 484 ? 21.797 -3.779 -17.672 1 95.06 484 ALA A C 1
ATOM 3917 O O . ALA A 1 484 ? 21.875 -2.562 -17.859 1 95.06 484 ALA A O 1
ATOM 3918 N N . ILE A 1 485 ? 21.141 -4.289 -16.703 1 93.94 485 ILE A N 1
ATOM 3919 C CA . ILE A 1 485 ? 20.344 -3.449 -15.805 1 93.94 485 ILE A CA 1
ATOM 3920 C C . ILE A 1 485 ? 21.266 -2.658 -14.883 1 93.94 485 ILE A C 1
ATOM 3922 O O . ILE A 1 485 ? 21.031 -1.477 -14.617 1 93.94 485 ILE A O 1
ATOM 3926 N N . LEU A 1 486 ? 22.297 -3.256 -14.461 1 94 486 LEU A N 1
ATOM 3927 C CA . LEU A 1 486 ? 23.234 -2.623 -13.547 1 94 486 LEU A CA 1
ATOM 3928 C C . LEU A 1 486 ? 23.922 -1.432 -14.211 1 94 486 LEU A C 1
ATOM 3930 O O . LEU A 1 486 ? 24.109 -0.387 -13.586 1 94 486 LEU A O 1
ATOM 3934 N N . PHE A 1 487 ? 24.188 -1.543 -15.547 1 94 487 PHE A N 1
ATOM 3935 C CA . PHE A 1 487 ? 24.953 -0.493 -16.219 1 94 487 PHE A CA 1
ATOM 3936 C C . PHE A 1 487 ? 24.031 0.347 -17.109 1 94 487 PHE A C 1
ATOM 3938 O O . PHE A 1 487 ? 24.5 1.145 -17.922 1 94 487 PHE A O 1
ATOM 3945 N N . CYS A 1 488 ? 22.75 0.234 -16.969 1 92.38 488 CYS A N 1
ATOM 3946 C CA . CYS A 1 488 ? 21.812 0.961 -17.812 1 92.38 488 CYS A CA 1
ATOM 3947 C C . CYS A 1 488 ? 21.891 2.461 -17.547 1 92.38 488 CYS A C 1
ATOM 3949 O O . CYS A 1 488 ? 21.734 2.906 -16.406 1 92.38 488 CYS A O 1
ATOM 3951 N N . PRO A 1 489 ? 22.094 3.34 -18.531 1 90.31 489 PRO A N 1
ATOM 3952 C CA . PRO A 1 489 ? 22.25 4.785 -18.344 1 90.31 489 PRO A CA 1
ATOM 3953 C C . PRO A 1 489 ? 20.922 5.516 -18.25 1 90.31 489 PRO A C 1
ATOM 3955 O O . PRO A 1 489 ? 20.875 6.668 -17.797 1 90.31 489 PRO A O 1
ATOM 3958 N N . PHE A 1 490 ? 19.859 4.781 -18.531 1 90.31 490 PHE A N 1
ATOM 3959 C CA . PHE A 1 490 ? 18.547 5.426 -18.516 1 90.31 490 PHE A CA 1
ATOM 3960 C C . PHE A 1 490 ? 17.984 5.484 -17.109 1 90.31 490 PHE A C 1
ATOM 3962 O O . PHE A 1 490 ? 18.375 4.695 -16.234 1 90.31 490 PHE A O 1
ATOM 3969 N N . ASN A 1 491 ? 17.219 6.473 -16.859 1 88.31 491 ASN A N 1
ATOM 3970 C CA . ASN A 1 491 ? 16.625 6.676 -15.539 1 88.31 491 ASN A CA 1
ATOM 3971 C C . ASN A 1 491 ? 15.5 5.676 -15.273 1 88.31 491 ASN A C 1
ATOM 3973 O O . ASN A 1 491 ? 14.352 6.066 -15.078 1 88.31 491 ASN A O 1
ATOM 3977 N N . ILE A 1 492 ? 15.938 4.453 -15.477 1 89.25 492 ILE A N 1
ATOM 3978 C CA . ILE A 1 492 ? 15.023 3.361 -15.172 1 89.25 492 ILE A CA 1
ATOM 3979 C C . ILE A 1 492 ? 15.625 2.469 -14.086 1 89.25 492 ILE A C 1
ATOM 3981 O O . ILE A 1 492 ? 16.844 2.406 -13.938 1 89.25 492 ILE A O 1
ATOM 3985 N N . PHE A 1 493 ? 14.867 1.859 -13.234 1 90.38 493 PHE A N 1
ATOM 3986 C CA . PHE A 1 493 ? 15.289 0.915 -12.211 1 90.38 493 PHE A CA 1
ATOM 3987 C C . PHE A 1 493 ? 16.172 1.602 -11.172 1 90.38 493 PHE A C 1
ATOM 3989 O O . PHE A 1 493 ? 17.266 1.127 -10.875 1 90.38 493 PHE A O 1
ATOM 3996 N N . TYR A 1 494 ? 15.82 2.713 -10.695 1 91.69 494 TYR A N 1
ATOM 3997 C CA . TYR A 1 494 ? 16.484 3.408 -9.594 1 91.69 494 TYR A CA 1
ATOM 3998 C C . TYR A 1 494 ? 17.922 3.738 -9.938 1 91.69 494 TYR A C 1
ATOM 4000 O O . TYR A 1 494 ? 18.844 3.328 -9.234 1 91.69 494 TYR A O 1
ATOM 4008 N N . ARG A 1 495 ? 18.172 4.52 -10.93 1 92 495 ARG A N 1
ATOM 4009 C CA . ARG A 1 495 ? 19.469 4.871 -11.484 1 92 495 ARG A CA 1
ATOM 4010 C C . ARG A 1 495 ? 20.375 5.461 -10.414 1 92 495 ARG A C 1
ATOM 4012 O O . ARG A 1 495 ? 21.562 5.117 -10.336 1 92 495 ARG A O 1
ATOM 4019 N N . SER A 1 496 ? 19.812 6.309 -9.531 1 89.88 496 SER A N 1
ATOM 4020 C CA . SER A 1 496 ? 20.641 6.961 -8.516 1 89.88 496 SER A CA 1
ATOM 4021 C C . SER A 1 496 ? 21.266 5.945 -7.574 1 89.88 496 SER A C 1
ATOM 4023 O O . SER A 1 496 ? 22.453 6.043 -7.246 1 89.88 496 SER A O 1
ATOM 4025 N N . SER A 1 497 ? 20.578 4.953 -7.215 1 92.06 497 SER A N 1
ATOM 4026 C CA . SER A 1 497 ? 21.109 3.93 -6.316 1 92.06 497 SER A CA 1
ATOM 4027 C C . SER A 1 497 ? 22.062 2.996 -7.035 1 92.06 497 SER A C 1
ATOM 4029 O O . SER A 1 497 ? 23.062 2.545 -6.453 1 92.06 497 SER A O 1
ATOM 4031 N N . ARG A 1 498 ? 21.812 2.748 -8.305 1 93.88 498 ARG A N 1
ATOM 4032 C CA . ARG A 1 498 ? 22.719 1.896 -9.078 1 93.88 498 ARG A CA 1
ATOM 4033 C C . ARG A 1 498 ? 24.062 2.57 -9.281 1 93.88 498 ARG A C 1
ATOM 4035 O O . ARG A 1 498 ? 25.109 1.933 -9.148 1 93.88 498 ARG A O 1
ATOM 4042 N N . VAL A 1 499 ? 23.969 3.82 -9.594 1 93.69 499 VAL A N 1
ATOM 4043 C CA . VAL A 1 499 ? 25.219 4.555 -9.805 1 93.69 499 VAL A CA 1
ATOM 4044 C C . VAL A 1 499 ? 26 4.641 -8.492 1 93.69 499 VAL A C 1
ATOM 4046 O O . VAL A 1 499 ? 27.219 4.484 -8.484 1 93.69 499 VAL A O 1
ATOM 4049 N N . PHE A 1 500 ? 25.266 4.887 -7.453 1 92.12 500 PHE A N 1
ATOM 4050 C CA . PHE A 1 500 ? 25.906 4.895 -6.145 1 92.12 500 PHE A CA 1
ATOM 4051 C C . PHE A 1 500 ? 26.578 3.555 -5.863 1 92.12 500 PHE A C 1
ATOM 4053 O O . PHE A 1 500 ? 27.719 3.514 -5.41 1 92.12 500 PHE A O 1
ATOM 4060 N N . PHE A 1 501 ? 25.953 2.449 -6.148 1 93.81 501 PHE A N 1
ATOM 4061 C CA . PHE A 1 501 ? 26.469 1.104 -5.926 1 93.81 501 PHE A CA 1
ATOM 4062 C C . PHE A 1 501 ? 27.719 0.858 -6.766 1 93.81 501 PHE A C 1
ATOM 4064 O O . PHE A 1 501 ? 28.719 0.345 -6.262 1 93.81 501 PHE A O 1
ATOM 4071 N N . LEU A 1 502 ? 27.656 1.265 -7.996 1 94.25 502 LEU A N 1
ATOM 4072 C CA . LEU A 1 502 ? 28.781 1.047 -8.914 1 94.25 502 LEU A CA 1
ATOM 4073 C C . LEU A 1 502 ? 29.984 1.888 -8.516 1 94.25 502 LEU A C 1
ATOM 4075 O O . LEU A 1 502 ? 31.125 1.436 -8.625 1 94.25 502 LEU A O 1
ATOM 4079 N N . MET A 1 503 ? 29.719 3.059 -7.984 1 92.56 503 MET A N 1
ATOM 4080 C CA . MET A 1 503 ? 30.812 3.912 -7.527 1 92.56 503 MET A CA 1
ATOM 4081 C C . MET A 1 503 ? 31.5 3.311 -6.305 1 92.56 503 MET A C 1
ATOM 4083 O O . MET A 1 503 ? 32.719 3.338 -6.199 1 92.56 503 MET A O 1
ATOM 4087 N N . VAL A 1 504 ? 30.75 2.752 -5.48 1 93.81 504 VAL A N 1
ATOM 4088 C CA . VAL A 1 504 ? 31.312 2.137 -4.285 1 93.81 504 VAL A CA 1
ATOM 4089 C C . VAL A 1 504 ? 32.094 0.886 -4.672 1 93.81 504 VAL A C 1
ATOM 4091 O O . VAL A 1 504 ? 33.188 0.634 -4.133 1 93.81 504 VAL A O 1
ATOM 4094 N N . VAL A 1 505 ? 31.562 0.112 -5.598 1 94.12 505 VAL A N 1
ATOM 4095 C CA . VAL A 1 505 ? 32.25 -1.081 -6.066 1 94.12 505 VAL A CA 1
ATOM 4096 C C . VAL A 1 505 ? 33.594 -0.686 -6.703 1 94.12 505 VAL A C 1
ATOM 4098 O O . VAL A 1 505 ? 34.625 -1.323 -6.461 1 94.12 505 VAL A O 1
ATOM 4101 N N . PHE A 1 506 ? 33.531 0.346 -7.43 1 93.12 506 PHE A N 1
ATOM 4102 C CA . PHE A 1 506 ? 34.75 0.815 -8.094 1 93.12 506 PHE A CA 1
ATOM 4103 C C . PHE A 1 506 ? 35.812 1.248 -7.07 1 93.12 506 PHE A C 1
ATOM 4105 O O . PHE A 1 506 ? 37 0.937 -7.215 1 93.12 506 PHE A O 1
ATOM 4112 N N . ARG A 1 507 ? 35.406 1.884 -6.047 1 91.94 507 ARG A N 1
ATOM 4113 C CA . ARG A 1 507 ? 36.312 2.328 -5.008 1 91.94 507 ARG A CA 1
ATOM 4114 C C . ARG A 1 507 ? 36.875 1.142 -4.219 1 91.94 507 ARG A C 1
ATOM 4116 O O . ARG A 1 507 ? 37.969 1.206 -3.682 1 91.94 507 ARG A O 1
ATOM 4123 N N . CYS A 1 508 ? 36.125 0.093 -4.191 1 92.38 508 CYS A N 1
ATOM 4124 C CA . CYS A 1 508 ? 36.594 -1.112 -3.52 1 92.38 508 CYS A CA 1
ATOM 4125 C C . CYS A 1 508 ? 37.656 -1.81 -4.344 1 92.38 508 CYS A C 1
ATOM 4127 O O . CYS A 1 508 ? 38.656 -2.275 -3.801 1 92.38 508 CYS A O 1
ATOM 4129 N N . ILE A 1 509 ? 37.438 -1.804 -5.656 1 90.12 509 ILE A N 1
ATOM 4130 C CA . ILE A 1 509 ? 38.406 -2.459 -6.543 1 90.12 509 ILE A CA 1
ATOM 4131 C C . ILE A 1 509 ? 39.656 -1.622 -6.641 1 90.12 509 ILE A C 1
ATOM 4133 O O . ILE A 1 509 ? 40.781 -2.166 -6.719 1 90.12 509 ILE A O 1
ATOM 4137 N N . ALA A 1 510 ? 39.5 -0.281 -6.5 1 89.94 510 ALA A N 1
ATOM 4138 C CA . ALA A 1 510 ? 40.625 0.619 -6.652 1 89.94 510 ALA A CA 1
ATOM 4139 C C . ALA A 1 510 ? 41.281 0.925 -5.301 1 89.94 510 ALA A C 1
ATOM 4141 O O . ALA A 1 510 ? 42.031 1.894 -5.172 1 89.94 510 ALA A O 1
ATOM 4142 N N . ALA A 1 511 ? 40.969 0.261 -4.352 1 88.75 511 ALA A N 1
ATOM 4143 C CA . ALA A 1 511 ? 41.625 0.446 -3.059 1 88.75 511 ALA A CA 1
ATOM 4144 C C . ALA A 1 511 ? 43.125 0.263 -3.178 1 88.75 511 ALA A C 1
ATOM 4146 O O . ALA A 1 511 ? 43.594 -0.637 -3.879 1 88.75 511 ALA A O 1
ATOM 4147 N N . PRO A 1 512 ? 44.094 1.079 -2.635 1 88.62 512 PRO A N 1
ATOM 4148 C CA . PRO A 1 512 ? 43.938 2.08 -1.58 1 88.62 512 PRO A CA 1
ATOM 4149 C C . PRO A 1 512 ? 44 3.512 -2.105 1 88.62 512 PRO A C 1
ATOM 4151 O O . PRO A 1 512 ? 44.406 4.418 -1.375 1 88.62 512 PRO A O 1
ATOM 4154 N N . LEU A 1 513 ? 43.5 3.633 -3.307 1 85.44 513 LEU A N 1
ATOM 4155 C CA . LEU A 1 513 ? 43.75 4.895 -4 1 85.44 513 LEU A CA 1
ATOM 4156 C C . LEU A 1 513 ? 42.75 5.953 -3.566 1 85.44 513 LEU A C 1
ATOM 4158 O O . LEU A 1 513 ? 42.969 7.148 -3.748 1 85.44 513 LEU A O 1
ATOM 4162 N N . TYR A 1 514 ? 41.719 5.57 -2.961 1 86.06 514 TYR A N 1
ATOM 4163 C CA . TYR A 1 514 ? 40.688 6.52 -2.57 1 86.06 514 TYR A CA 1
ATOM 4164 C C . TYR A 1 514 ? 40.5 6.535 -1.058 1 86.06 514 TYR A C 1
ATOM 4166 O O . TYR A 1 514 ? 40.875 5.574 -0.372 1 86.06 514 TYR A O 1
ATOM 4174 N N . LYS A 1 515 ? 39.938 7.699 -0.585 1 86.44 515 LYS A N 1
ATOM 4175 C CA . LYS A 1 515 ? 39.594 7.762 0.828 1 86.44 515 LYS A CA 1
ATOM 4176 C C . LYS A 1 515 ? 38.438 6.809 1.147 1 86.44 515 LYS A C 1
ATOM 4178 O O . LYS A 1 515 ? 37.5 6.684 0.366 1 86.44 515 LYS A O 1
ATOM 4183 N N . VAL A 1 516 ? 38.625 6.184 2.238 1 90.56 516 VAL A N 1
ATOM 4184 C CA . VAL A 1 516 ? 37.656 5.129 2.574 1 90.56 516 VAL A CA 1
ATOM 4185 C C . VAL A 1 516 ? 36.562 5.699 3.445 1 90.56 516 VAL A C 1
ATOM 4187 O O . VAL A 1 516 ? 36.812 6.305 4.484 1 90.56 516 VAL A O 1
ATOM 4190 N N . ASN A 1 517 ? 35.375 5.602 2.959 1 89.69 517 ASN A N 1
ATOM 4191 C CA . ASN A 1 517 ? 34.188 5.984 3.717 1 89.69 517 ASN A CA 1
ATOM 4192 C C . ASN A 1 517 ? 33.406 4.762 4.215 1 89.69 517 ASN A C 1
ATOM 4194 O O . ASN A 1 517 ? 33.781 3.627 3.9 1 89.69 517 ASN A O 1
ATOM 4198 N N . LEU A 1 518 ? 32.469 4.902 4.965 1 91.62 518 LEU A N 1
ATOM 4199 C CA . LEU A 1 518 ? 31.734 3.809 5.602 1 91.62 518 LEU A CA 1
ATOM 4200 C C . LEU A 1 518 ? 31.078 2.91 4.559 1 91.62 518 LEU A C 1
ATOM 4202 O O . LEU A 1 518 ? 31.172 1.684 4.645 1 91.62 518 LEU A O 1
ATOM 4206 N N . PRO A 1 519 ? 30.438 3.439 3.541 1 93.75 519 PRO A N 1
ATOM 4207 C CA . PRO A 1 519 ? 29.844 2.541 2.549 1 93.75 519 PRO A CA 1
ATOM 4208 C C . PRO A 1 519 ? 30.891 1.688 1.827 1 93.75 519 PRO A C 1
ATOM 4210 O O . PRO A 1 519 ? 30.578 0.565 1.411 1 93.75 519 PRO A O 1
ATOM 4213 N N . ASP A 1 520 ? 32.125 2.164 1.698 1 94.5 520 ASP A N 1
ATOM 4214 C CA . ASP A 1 520 ? 33.188 1.429 1.004 1 94.5 520 ASP A CA 1
ATOM 4215 C C . ASP A 1 520 ? 33.594 0.186 1.79 1 94.5 520 ASP A C 1
ATOM 4217 O O . ASP A 1 520 ? 33.625 -0.917 1.241 1 94.5 520 ASP A O 1
ATOM 4221 N N . PHE A 1 521 ? 33.875 0.427 3.023 1 94.19 521 PHE A N 1
ATOM 4222 C CA . PHE A 1 521 ? 34.344 -0.758 3.75 1 94.19 521 PHE A CA 1
ATOM 4223 C C . PHE A 1 521 ? 33.156 -1.667 4.066 1 94.19 521 PHE A C 1
ATOM 4225 O O . PHE A 1 521 ? 33.312 -2.881 4.207 1 94.19 521 PHE A O 1
ATOM 4232 N N . PHE A 1 522 ? 31.938 -1.107 4.203 1 96 522 PHE A N 1
ATOM 4233 C CA . PHE A 1 522 ? 30.734 -1.918 4.41 1 96 522 PHE A CA 1
ATOM 4234 C C . PHE A 1 522 ? 30.516 -2.852 3.229 1 96 522 PHE A C 1
ATOM 4236 O O . PHE A 1 522 ? 30.281 -4.047 3.412 1 96 522 PHE A O 1
ATOM 4243 N N . LEU A 1 523 ? 30.594 -2.375 2.045 1 95.94 523 LEU A N 1
ATOM 4244 C CA . LEU A 1 523 ? 30.406 -3.195 0.855 1 95.94 523 LEU A CA 1
ATOM 4245 C C . LEU A 1 523 ? 31.531 -4.211 0.705 1 95.94 523 LEU A C 1
ATOM 4247 O O . LEU A 1 523 ? 31.297 -5.352 0.306 1 95.94 523 LEU A O 1
ATOM 4251 N N . ALA A 1 524 ? 32.75 -3.746 0.984 1 96.06 524 ALA A N 1
ATOM 4252 C CA . ALA A 1 524 ? 33.875 -4.672 0.913 1 96.06 524 ALA A CA 1
ATOM 4253 C C . ALA A 1 524 ? 33.656 -5.859 1.851 1 96.06 524 ALA A C 1
ATOM 4255 O O . ALA A 1 524 ? 34 -6.992 1.506 1 96.06 524 ALA A O 1
ATOM 4256 N N . ASP A 1 525 ? 33.156 -5.586 2.941 1 95.5 525 ASP A N 1
ATOM 4257 C CA . ASP A 1 525 ? 32.844 -6.664 3.879 1 95.5 525 ASP A CA 1
ATOM 4258 C C . ASP A 1 525 ? 31.781 -7.594 3.322 1 95.5 525 ASP A C 1
ATOM 4260 O O . ASP A 1 525 ? 31.828 -8.805 3.539 1 95.5 525 ASP A O 1
ATOM 4264 N N . GLN A 1 526 ? 30.797 -7.074 2.617 1 96.44 526 GLN A N 1
ATOM 4265 C CA . GLN A 1 526 ? 29.766 -7.906 1.995 1 96.44 526 GLN A CA 1
ATOM 4266 C C . GLN A 1 526 ? 30.375 -8.82 0.935 1 96.44 526 GLN A C 1
ATOM 4268 O O . GLN A 1 526 ? 29.969 -9.977 0.8 1 96.44 526 GLN A O 1
ATOM 4273 N N . LEU A 1 527 ? 31.344 -8.305 0.245 1 95.44 527 LEU A N 1
ATOM 4274 C CA . LEU A 1 527 ? 31.984 -9.07 -0.822 1 95.44 527 LEU A CA 1
ATOM 4275 C C . LEU A 1 527 ? 32.781 -10.242 -0.252 1 95.44 527 LEU A C 1
ATOM 4277 O O . LEU A 1 527 ? 32.906 -11.289 -0.901 1 95.44 527 LEU A O 1
ATOM 4281 N N . THR A 1 528 ? 33.25 -10.109 1 1 93.88 528 THR A N 1
ATOM 4282 C CA . THR A 1 528 ? 33.969 -11.203 1.634 1 93.88 528 THR A CA 1
ATOM 4283 C C . THR A 1 528 ? 33.031 -12.383 1.909 1 93.88 528 THR A C 1
ATOM 4285 O O . THR A 1 528 ? 33.5 -13.523 2.029 1 93.88 528 THR A O 1
ATOM 4288 N N . SER A 1 529 ? 31.75 -12.102 1.993 1 94 529 SER A N 1
ATOM 4289 C CA . SER A 1 529 ? 30.766 -13.156 2.217 1 94 529 SER A CA 1
ATOM 4290 C C . SER A 1 529 ? 30.172 -13.641 0.9 1 94 529 SER A C 1
ATOM 4292 O O . SER A 1 529 ? 29.312 -14.531 0.891 1 94 529 SER A O 1
ATOM 4294 N N . GLN A 1 530 ? 30.609 -13.102 -0.212 1 94.69 530 GLN A N 1
ATOM 4295 C CA . GLN A 1 530 ? 30.125 -13.492 -1.534 1 94.69 530 GLN A CA 1
ATOM 4296 C C . GLN A 1 530 ? 31.25 -14.117 -2.359 1 94.69 530 GLN A C 1
ATOM 4298 O O . GLN A 1 530 ? 31.312 -13.93 -3.576 1 94.69 530 GLN A O 1
ATOM 4303 N N . VAL A 1 531 ? 32.094 -14.828 -1.726 1 91.19 531 VAL A N 1
ATOM 4304 C CA . VAL A 1 531 ? 33.25 -15.453 -2.408 1 91.19 531 VAL A CA 1
ATOM 4305 C C . VAL A 1 531 ? 32.719 -16.516 -3.377 1 91.19 531 VAL A C 1
ATOM 4307 O O . VAL A 1 531 ? 33.219 -16.609 -4.508 1 91.19 531 VAL A O 1
ATOM 4310 N N . GLN A 1 532 ? 31.703 -17.281 -2.904 1 90.81 532 GLN A N 1
ATOM 4311 C CA . GLN A 1 532 ? 31.156 -18.328 -3.762 1 90.81 532 GLN A CA 1
ATOM 4312 C C . GLN A 1 532 ? 30.484 -17.734 -4.996 1 90.81 532 GLN A C 1
ATOM 4314 O O . GLN A 1 532 ? 30.531 -18.312 -6.078 1 90.81 532 GLN A O 1
ATOM 4319 N N . ALA A 1 533 ? 29.844 -16.656 -4.848 1 94.62 533 ALA A N 1
ATOM 4320 C CA . ALA A 1 533 ? 29.234 -15.992 -5.996 1 94.62 533 ALA A CA 1
ATOM 4321 C C . ALA A 1 533 ? 30.297 -15.547 -6.992 1 94.62 533 ALA A C 1
ATOM 4323 O O . ALA A 1 533 ? 30.109 -15.664 -8.203 1 94.62 533 ALA A O 1
ATOM 4324 N N . LEU A 1 534 ? 31.453 -15.086 -6.523 1 94 534 LEU A N 1
ATOM 4325 C CA . LEU A 1 534 ? 32.562 -14.68 -7.395 1 94 534 LEU A CA 1
ATOM 4326 C C . LEU A 1 534 ? 33.156 -15.891 -8.102 1 94 534 LEU A C 1
ATOM 4328 O O . LEU A 1 534 ? 33.531 -15.805 -9.273 1 94 534 LEU A O 1
ATOM 4332 N N . ARG A 1 535 ? 33.188 -16.969 -7.395 1 91.44 535 ARG A N 1
ATOM 4333 C CA . ARG A 1 535 ? 33.688 -18.203 -7.996 1 91.44 535 ARG A CA 1
ATOM 4334 C C . ARG A 1 535 ? 32.75 -18.688 -9.094 1 91.44 535 ARG A C 1
ATOM 4336 O O . ARG A 1 535 ? 33.188 -19.234 -10.109 1 91.44 535 ARG A O 1
ATOM 4343 N N . SER A 1 536 ? 31.453 -18.484 -8.805 1 93.62 536 SER A N 1
ATOM 4344 C CA . SER A 1 536 ? 30.484 -18.844 -9.828 1 93.62 536 SER A CA 1
ATOM 4345 C C . SER A 1 536 ? 30.672 -18 -11.086 1 93.62 536 SER A C 1
ATOM 4347 O O . SER A 1 536 ? 30.484 -18.484 -12.203 1 93.62 536 SER A O 1
ATOM 4349 N N . LEU A 1 537 ? 31.047 -16.797 -10.938 1 94.12 537 LEU A N 1
ATOM 4350 C CA . LEU A 1 537 ? 31.297 -15.938 -12.094 1 94.12 537 LEU A CA 1
ATOM 4351 C C . LEU A 1 537 ? 32.5 -16.422 -12.891 1 94.12 537 LEU A C 1
ATOM 4353 O O . LEU A 1 537 ? 32.5 -16.344 -14.125 1 94.12 537 LEU A O 1
ATOM 4357 N N . GLU A 1 538 ? 33.469 -16.969 -12.203 1 93.19 538 GLU A N 1
ATOM 4358 C CA . GLU A 1 538 ? 34.625 -17.594 -12.875 1 93.19 538 GLU A CA 1
ATOM 4359 C C . GLU A 1 538 ? 34.188 -18.812 -13.672 1 93.19 538 GLU A C 1
ATOM 4361 O O . GLU A 1 538 ? 34.688 -19.031 -14.789 1 93.19 538 GLU A O 1
ATOM 4366 N N . PHE A 1 539 ? 33.312 -19.531 -13.055 1 92.75 539 PHE A N 1
ATOM 4367 C CA . PHE A 1 539 ? 32.781 -20.719 -13.727 1 92.75 539 PHE A CA 1
ATOM 4368 C C . PHE A 1 539 ? 32.031 -20.328 -14.984 1 92.75 539 PHE A C 1
ATOM 4370 O O . PHE A 1 539 ? 32.094 -21.016 -16 1 92.75 539 PHE A O 1
ATOM 4377 N N . TYR A 1 540 ? 31.328 -19.234 -14.977 1 94.19 540 TYR A N 1
ATOM 4378 C CA . TYR A 1 540 ? 30.625 -18.719 -16.141 1 94.19 540 TYR A CA 1
ATOM 4379 C C . TYR A 1 540 ? 31.609 -18.438 -17.281 1 94.19 540 TYR A C 1
ATOM 4381 O O . TYR A 1 540 ? 31.344 -18.812 -18.438 1 94.19 540 TYR A O 1
ATOM 4389 N N . ILE A 1 541 ? 32.75 -17.875 -16.906 1 92.44 541 ILE A N 1
ATOM 4390 C CA . ILE A 1 541 ? 33.75 -17.5 -17.906 1 92.44 541 ILE A CA 1
ATOM 4391 C C . ILE A 1 541 ? 34.344 -18.766 -18.516 1 92.44 541 ILE A C 1
ATOM 4393 O O . ILE A 1 541 ? 34.531 -18.844 -19.734 1 92.44 541 ILE A O 1
ATOM 4397 N N . CYS A 1 542 ? 34.562 -19.781 -17.75 1 92.06 542 CYS A N 1
ATOM 4398 C CA . CYS A 1 542 ? 35.156 -21.016 -18.234 1 92.06 542 CYS A CA 1
ATOM 4399 C C . CYS A 1 542 ? 34.156 -21.828 -19.062 1 92.06 542 CYS A C 1
ATOM 4401 O O . CYS A 1 542 ? 34.469 -22.234 -20.188 1 92.06 542 CYS A O 1
ATOM 4403 N N . TYR A 1 543 ? 32.969 -22 -18.547 1 91.69 543 TYR A N 1
ATOM 4404 C CA . TYR A 1 543 ? 31.984 -22.875 -19.188 1 91.69 543 TYR A CA 1
ATOM 4405 C C . TYR A 1 543 ? 31.516 -22.281 -20.5 1 91.69 543 TYR A C 1
ATOM 4407 O O . TYR A 1 543 ? 31.406 -22.984 -21.5 1 91.69 543 TYR A O 1
ATOM 4415 N N . TYR A 1 544 ? 31.25 -21.016 -20.578 1 92.19 544 TYR A N 1
ATOM 4416 C CA . TYR A 1 544 ? 30.734 -20.375 -21.781 1 92.19 544 TYR A CA 1
ATOM 4417 C C . TYR A 1 544 ? 31.859 -19.812 -22.641 1 92.19 544 TYR A C 1
ATOM 4419 O O . TYR A 1 544 ? 31.766 -19.781 -23.859 1 92.19 544 TYR A O 1
ATOM 4427 N N . GLY A 1 545 ? 32.969 -19.406 -22.016 1 89.88 545 GLY A N 1
ATOM 4428 C CA . GLY A 1 545 ? 34.094 -18.828 -22.734 1 89.88 545 GLY A CA 1
ATOM 4429 C C . GLY A 1 545 ? 34.875 -19.859 -23.547 1 89.88 545 GLY A C 1
ATOM 4430 O O . GLY A 1 545 ? 35.25 -19.609 -24.688 1 89.88 545 GLY A O 1
ATOM 4431 N N . TRP A 1 546 ? 35.062 -21.062 -22.938 1 87.88 546 TRP A N 1
ATOM 4432 C CA . TRP A 1 546 ? 35.875 -22.094 -23.594 1 87.88 546 TRP A CA 1
ATOM 4433 C C . TRP A 1 546 ? 35 -22.969 -24.484 1 87.88 546 TRP A C 1
ATOM 4435 O O . TRP A 1 546 ? 35.531 -23.859 -25.172 1 87.88 546 TRP A O 1
ATOM 4445 N N . GLY A 1 547 ? 33.625 -22.766 -24.547 1 84.56 547 GLY A N 1
ATOM 4446 C CA . GLY A 1 547 ? 32.719 -23.438 -25.469 1 84.56 547 GLY A CA 1
ATOM 4447 C C . GLY A 1 547 ? 32.25 -24.781 -24.953 1 84.56 547 GLY A C 1
ATOM 4448 O O . GLY A 1 547 ? 31.812 -25.625 -25.734 1 84.56 547 GLY A O 1
ATOM 4449 N N . ASP A 1 548 ? 32.406 -25.094 -23.672 1 84.56 548 ASP A N 1
ATOM 4450 C CA . ASP A 1 548 ? 31.969 -26.359 -23.094 1 84.56 548 ASP A CA 1
ATOM 4451 C C . ASP A 1 548 ? 30.453 -26.531 -23.188 1 84.56 548 ASP A C 1
ATOM 4453 O O . ASP A 1 548 ? 29.953 -27.641 -23.219 1 84.56 548 ASP A O 1
ATOM 4457 N N . PHE A 1 549 ? 29.703 -25.359 -23.297 1 85.69 549 PHE A N 1
ATOM 4458 C CA . PHE A 1 549 ? 28.25 -25.406 -23.312 1 85.69 549 PHE A CA 1
ATOM 4459 C C . PHE A 1 549 ? 27.734 -26.031 -24.594 1 85.69 549 PHE A C 1
ATOM 4461 O O . PHE A 1 549 ? 26.625 -26.594 -24.625 1 85.69 549 PHE A O 1
ATOM 4468 N N . LYS A 1 550 ? 28.625 -26.047 -25.656 1 84 550 LYS A N 1
ATOM 4469 C CA . LYS A 1 550 ? 28.234 -26.625 -26.938 1 84 550 LYS A CA 1
ATOM 4470 C C . LYS A 1 550 ? 28.219 -28.156 -26.859 1 84 550 LYS A C 1
ATOM 4472 O O . LYS A 1 550 ? 27.406 -28.797 -27.531 1 84 550 LYS A O 1
ATOM 4477 N N . HIS A 1 551 ? 29.109 -28.703 -25.938 1 79.31 551 HIS A N 1
ATOM 4478 C CA . HIS A 1 551 ? 29.234 -30.156 -25.859 1 79.31 551 HIS A CA 1
ATOM 4479 C C . HIS A 1 551 ? 28.594 -30.688 -24.578 1 79.31 551 HIS A C 1
ATOM 4481 O O . HIS A 1 551 ? 28.578 -31.891 -24.359 1 79.31 551 HIS A O 1
ATOM 4487 N N . ARG A 1 552 ? 28.047 -29.875 -23.75 1 79.5 552 ARG A N 1
ATOM 4488 C CA . ARG A 1 552 ? 27.422 -30.25 -22.484 1 79.5 552 ARG A CA 1
ATOM 4489 C C . ARG A 1 552 ? 28.391 -31.047 -21.625 1 79.5 552 ARG A C 1
ATOM 4491 O O . ARG A 1 552 ? 28.031 -32.094 -21.078 1 79.5 552 ARG A O 1
ATOM 4498 N N . GLN A 1 553 ? 29.641 -30.641 -21.734 1 81.31 553 GLN A N 1
ATOM 4499 C CA . GLN A 1 553 ? 30.672 -31.234 -20.906 1 81.31 553 GLN A CA 1
ATOM 4500 C C . GLN A 1 553 ? 31.344 -30.203 -20 1 81.31 553 GLN A C 1
ATOM 4502 O O . GLN A 1 553 ? 31.375 -29.016 -20.344 1 81.31 553 GLN A O 1
ATOM 4507 N N . ASN A 1 554 ? 31.641 -30.609 -18.781 1 83.56 554 ASN A N 1
ATOM 4508 C CA . ASN A 1 554 ? 32.312 -29.734 -17.828 1 83.56 554 ASN A CA 1
ATOM 4509 C C . ASN A 1 554 ? 33.781 -30.109 -17.672 1 83.56 554 ASN A C 1
ATOM 4511 O O . ASN A 1 554 ? 34.125 -31.047 -16.938 1 83.56 554 ASN A O 1
ATOM 4515 N N . THR A 1 555 ? 34.625 -29.375 -18.453 1 85.44 555 THR A N 1
ATOM 4516 C CA . THR A 1 555 ? 36.062 -29.656 -18.391 1 85.44 555 THR A CA 1
ATOM 4517 C C . THR A 1 555 ? 36.781 -28.547 -17.625 1 85.44 555 THR A C 1
ATOM 4519 O O . THR A 1 555 ? 38.031 -28.484 -17.641 1 85.44 555 THR A O 1
ATOM 4522 N N . CYS A 1 556 ? 36.094 -27.719 -16.984 1 87.19 556 CYS A N 1
ATOM 4523 C CA . CYS A 1 556 ? 36.688 -26.562 -16.312 1 87.19 556 CYS A CA 1
ATOM 4524 C C . CYS A 1 556 ? 37.594 -27.016 -15.156 1 87.19 556 CYS A C 1
ATOM 4526 O O . CYS A 1 556 ? 38.688 -26.5 -14.992 1 87.19 556 CYS A O 1
ATOM 4528 N N . ARG A 1 557 ? 37.188 -28.031 -14.484 1 81.06 557 ARG A N 1
ATOM 4529 C CA . ARG A 1 557 ? 37.906 -28.453 -13.281 1 81.06 557 ARG A CA 1
ATOM 4530 C C . ARG A 1 557 ? 39.188 -29.188 -13.641 1 81.06 557 ARG A C 1
ATOM 4532 O O . ARG A 1 557 ? 40.094 -29.297 -12.805 1 81.06 557 ARG A O 1
ATOM 4539 N N . SER A 1 558 ? 39.281 -29.609 -14.898 1 83.75 558 SER A N 1
ATOM 4540 C CA . SER A 1 558 ? 40.469 -30.344 -15.312 1 83.75 558 SER A CA 1
ATOM 4541 C C . SER A 1 558 ? 41.562 -29.391 -15.844 1 83.75 558 SER A C 1
ATOM 4543 O O . SER A 1 558 ? 42.719 -29.781 -16.016 1 83.75 558 SER A O 1
ATOM 4545 N N . SER A 1 559 ? 41.25 -28.109 -15.922 1 88.25 559 SER A N 1
ATOM 4546 C CA . SER A 1 559 ? 42.188 -27.125 -16.438 1 88.25 559 SER A CA 1
ATOM 4547 C C . SER A 1 559 ? 43 -26.5 -15.32 1 88.25 559 SER A C 1
ATOM 4549 O O . SER A 1 559 ? 42.438 -26.094 -14.289 1 88.25 559 SER A O 1
ATOM 4551 N N . ASP A 1 560 ? 44.312 -26.312 -15.492 1 85.5 560 ASP A N 1
ATOM 4552 C CA . ASP A 1 560 ? 45.219 -25.703 -14.516 1 85.5 560 ASP A CA 1
ATOM 4553 C C . ASP A 1 560 ? 44.969 -24.203 -14.406 1 85.5 560 ASP A C 1
ATOM 4555 O O . ASP A 1 560 ? 45.062 -23.625 -13.32 1 85.5 560 ASP A O 1
ATOM 4559 N N . VAL A 1 561 ? 44.625 -23.688 -15.508 1 88.12 561 VAL A N 1
ATOM 4560 C CA . VAL A 1 561 ? 44.344 -22.25 -15.508 1 88.12 561 VAL A CA 1
ATOM 4561 C C . VAL A 1 561 ? 43.125 -21.969 -14.641 1 88.12 561 VAL A C 1
ATOM 4563 O O . VAL A 1 561 ? 43.125 -21.031 -13.828 1 88.12 561 VAL A O 1
ATOM 4566 N N . TYR A 1 562 ? 42.125 -22.766 -14.75 1 89.38 562 TYR A N 1
ATOM 4567 C CA . TYR A 1 562 ? 40.906 -22.609 -13.961 1 89.38 562 TYR A CA 1
ATOM 4568 C C . TYR A 1 562 ? 41.188 -22.781 -12.477 1 89.38 562 TYR A C 1
ATOM 4570 O O . TYR A 1 562 ? 40.719 -22 -11.648 1 89.38 562 TYR A O 1
ATOM 4578 N N . SER A 1 563 ? 41.969 -23.656 -12.148 1 84.75 563 SER A N 1
ATOM 4579 C CA . SER A 1 563 ? 42.312 -23.938 -10.75 1 84.75 563 SER A CA 1
ATOM 4580 C C . SER A 1 563 ? 43.094 -22.781 -10.125 1 84.75 563 SER A C 1
ATOM 4582 O O . SER A 1 563 ? 42.875 -22.438 -8.961 1 84.75 563 SER A O 1
ATOM 4584 N N . THR A 1 564 ? 44 -22.188 -10.891 1 86.31 564 THR A N 1
ATOM 4585 C CA . THR A 1 564 ? 44.75 -21.047 -10.398 1 86.31 564 THR A CA 1
ATOM 4586 C C . THR A 1 564 ? 43.844 -19.859 -10.148 1 86.31 564 THR A C 1
ATOM 4588 O O . THR A 1 564 ? 43.938 -19.203 -9.102 1 86.31 564 THR A O 1
ATOM 4591 N N . PHE A 1 565 ? 43 -19.625 -11.039 1 88.56 565 PHE A N 1
ATOM 4592 C CA . PHE A 1 565 ? 42.094 -18.484 -10.898 1 88.56 565 PHE A CA 1
ATOM 4593 C C . PHE A 1 565 ? 41.062 -18.734 -9.812 1 88.56 565 PHE A C 1
ATOM 4595 O O . PHE A 1 565 ? 40.594 -17.797 -9.164 1 88.56 565 PHE A O 1
ATOM 4602 N N . TYR A 1 566 ? 40.688 -20 -9.648 1 85.94 566 TYR A N 1
ATOM 4603 C CA . TYR A 1 566 ? 39.781 -20.359 -8.57 1 85.94 566 TYR A CA 1
ATOM 4604 C C . TYR A 1 566 ? 40.344 -19.922 -7.219 1 85.94 566 TYR A C 1
ATOM 4606 O O . TYR A 1 566 ? 39.594 -19.469 -6.348 1 85.94 566 TYR A O 1
ATOM 4614 N N . PHE A 1 567 ? 41.625 -19.828 -7.152 1 83.69 567 PHE A N 1
ATOM 4615 C CA . PHE A 1 567 ? 42.312 -19.406 -5.945 1 83.69 567 PHE A CA 1
ATOM 4616 C C . PHE A 1 567 ? 42.406 -17.891 -5.863 1 83.69 567 PHE A C 1
ATOM 4618 O O . PHE A 1 567 ? 42.094 -17.312 -4.816 1 83.69 567 PHE A O 1
ATOM 4625 N N . ILE A 1 568 ? 42.688 -17.297 -6.859 1 88.75 568 ILE A N 1
ATOM 4626 C CA . ILE A 1 568 ? 42.906 -15.852 -6.895 1 88.75 568 ILE A CA 1
ATOM 4627 C C . ILE A 1 568 ? 41.562 -15.141 -6.605 1 88.75 568 ILE A C 1
ATOM 4629 O O . ILE A 1 568 ? 41.531 -14.172 -5.844 1 88.75 568 ILE A O 1
ATOM 4633 N N . VAL A 1 569 ? 40.531 -15.625 -7.152 1 91.19 569 VAL A N 1
ATOM 4634 C CA . VAL A 1 569 ? 39.25 -14.977 -7.031 1 91.19 569 VAL A CA 1
ATOM 4635 C C . VAL A 1 569 ? 38.781 -15.023 -5.582 1 91.19 569 VAL A C 1
ATOM 4637 O O . VAL A 1 569 ? 38.125 -14.094 -5.098 1 91.19 569 VAL A O 1
ATOM 4640 N N . ALA A 1 570 ? 39.125 -16.016 -4.848 1 89.25 570 ALA A N 1
ATOM 4641 C CA . ALA A 1 570 ? 38.719 -16.172 -3.453 1 89.25 570 ALA A CA 1
ATOM 4642 C C . ALA A 1 570 ? 39.438 -15.164 -2.564 1 89.25 570 ALA A C 1
ATOM 4644 O O . ALA A 1 570 ? 38.938 -14.773 -1.509 1 89.25 570 ALA A O 1
ATOM 4645 N N . VAL A 1 571 ? 40.562 -14.656 -2.984 1 92.38 571 VAL A N 1
ATOM 4646 C CA . VAL A 1 571 ? 41.406 -13.789 -2.164 1 92.38 571 VAL A CA 1
ATOM 4647 C C . VAL A 1 571 ? 41.094 -12.328 -2.451 1 92.38 571 VAL A C 1
ATOM 4649 O O . VAL A 1 571 ? 41.312 -11.461 -1.602 1 92.38 571 VAL A O 1
ATOM 4652 N N . ILE A 1 572 ? 40.469 -11.984 -3.477 1 93.12 572 ILE A N 1
ATOM 4653 C CA . ILE A 1 572 ? 40.281 -10.625 -3.979 1 93.12 572 ILE A CA 1
ATOM 4654 C C . ILE A 1 572 ? 39.5 -9.797 -2.957 1 93.12 572 ILE A C 1
ATOM 4656 O O . ILE A 1 572 ? 39.938 -8.703 -2.574 1 93.12 572 ILE A O 1
ATOM 4660 N N . PRO A 1 573 ? 38.375 -10.273 -2.428 1 93.75 573 PRO A N 1
ATOM 4661 C CA . PRO A 1 573 ? 37.625 -9.43 -1.488 1 93.75 573 PRO A CA 1
ATOM 4662 C C . PRO A 1 573 ? 38.406 -9.156 -0.2 1 93.75 573 PRO A C 1
ATOM 4664 O O . PRO A 1 573 ? 38.344 -8.047 0.334 1 93.75 573 PRO A O 1
ATOM 4667 N N . TYR A 1 574 ? 39.156 -10.125 0.271 1 94.62 574 TYR A N 1
ATOM 4668 C CA . TYR A 1 574 ? 39.938 -9.945 1.491 1 94.62 574 TYR A CA 1
ATOM 4669 C C . TYR A 1 574 ? 41.125 -9.016 1.253 1 94.62 574 TYR A C 1
ATOM 4671 O O . TYR A 1 574 ? 41.5 -8.234 2.133 1 94.62 574 TYR A O 1
ATOM 4679 N N . TRP A 1 575 ? 41.594 -9.078 0.088 1 93.88 575 TRP A N 1
ATOM 4680 C CA . TRP A 1 575 ? 42.688 -8.203 -0.278 1 93.88 575 TRP A CA 1
ATOM 4681 C C . TRP A 1 575 ? 42.25 -6.75 -0.361 1 93.88 575 TRP A C 1
ATOM 4683 O O . TRP A 1 575 ? 42.938 -5.844 0.107 1 93.88 575 TRP A O 1
ATOM 4693 N N . SER A 1 576 ? 41.094 -6.562 -0.879 1 94.56 576 SER A N 1
ATOM 4694 C CA . SER A 1 576 ? 40.531 -5.219 -0.952 1 94.56 576 SER A CA 1
ATOM 4695 C C . SER A 1 576 ? 40.312 -4.637 0.44 1 94.56 576 SER A C 1
ATOM 4697 O O . SER A 1 576 ? 40.656 -3.475 0.69 1 94.56 576 SER A O 1
ATOM 4699 N N . ARG A 1 577 ? 39.844 -5.434 1.34 1 95.31 577 ARG A N 1
ATOM 4700 C CA . ARG A 1 577 ? 39.625 -4.973 2.707 1 95.31 577 ARG A CA 1
ATOM 4701 C C . ARG A 1 577 ? 40.938 -4.68 3.406 1 95.31 577 ARG A C 1
ATOM 4703 O O . ARG A 1 577 ? 41.062 -3.711 4.164 1 95.31 577 ARG A O 1
ATOM 4710 N N . PHE A 1 578 ? 41.938 -5.48 3.135 1 95.31 578 PHE A N 1
ATOM 4711 C CA . PHE A 1 578 ? 43.281 -5.277 3.705 1 95.31 578 PHE A CA 1
ATOM 4712 C C . PHE A 1 578 ? 43.844 -3.941 3.262 1 95.31 578 PHE A C 1
ATOM 4714 O O . PHE A 1 578 ? 44.312 -3.16 4.09 1 95.31 578 PHE A O 1
ATOM 4721 N N . LEU A 1 579 ? 43.688 -3.639 2.035 1 95.25 579 LEU A N 1
ATOM 4722 C CA . LEU A 1 579 ? 44.219 -2.4 1.48 1 95.25 579 LEU A CA 1
ATOM 4723 C C . LEU A 1 579 ? 43.469 -1.191 2.01 1 95.25 579 LEU A C 1
ATOM 4725 O O . LEU A 1 579 ? 44.031 -0.131 2.238 1 95.25 579 LEU A O 1
ATOM 4729 N N . GLN A 1 580 ? 42.219 -1.345 2.186 1 95.12 580 GLN A N 1
ATOM 4730 C CA . GLN A 1 580 ? 41.438 -0.26 2.748 1 95.12 580 GLN A CA 1
ATOM 4731 C C . GLN A 1 580 ? 41.875 0.06 4.176 1 95.12 580 GLN A C 1
ATOM 4733 O O . GLN A 1 580 ? 41.938 1.229 4.559 1 95.12 580 GLN A O 1
ATOM 4738 N N . CYS A 1 581 ? 42.094 -0.992 4.945 1 95 581 CYS A N 1
ATOM 4739 C CA . CYS A 1 581 ? 42.531 -0.803 6.328 1 95 581 CYS A CA 1
ATOM 4740 C C . CYS A 1 581 ? 43.906 -0.15 6.391 1 95 581 CYS A C 1
ATOM 4742 O O . CYS A 1 581 ? 44.156 0.72 7.23 1 95 581 CYS A O 1
ATOM 4744 N N . VAL A 1 582 ? 44.75 -0.514 5.492 1 93.75 582 VAL A N 1
ATOM 4745 C CA . VAL A 1 582 ? 46.094 0.057 5.457 1 93.75 582 VAL A CA 1
ATOM 4746 C C . VAL A 1 582 ? 46.031 1.532 5.066 1 93.75 582 VAL A C 1
ATOM 4748 O O . VAL A 1 582 ? 46.719 2.369 5.645 1 93.75 582 VAL A O 1
ATOM 4751 N N . ARG A 1 583 ? 45.188 1.839 4.18 1 92.25 583 ARG A N 1
ATOM 4752 C CA . ARG A 1 583 ? 44.969 3.229 3.773 1 92.25 583 ARG A CA 1
ATOM 4753 C C . ARG A 1 583 ? 44.5 4.074 4.941 1 92.25 583 ARG A C 1
ATOM 4755 O O . ARG A 1 583 ? 44.969 5.191 5.152 1 92.25 583 ARG A O 1
ATOM 4762 N N . ARG A 1 584 ? 43.625 3.525 5.672 1 92.12 584 ARG A N 1
ATOM 4763 C CA . ARG A 1 584 ? 43.094 4.246 6.824 1 92.12 584 ARG A CA 1
ATOM 4764 C C . ARG A 1 584 ? 44.156 4.379 7.918 1 92.12 584 ARG A C 1
ATOM 4766 O O . ARG A 1 584 ? 44.188 5.375 8.648 1 92.12 584 ARG A O 1
ATOM 4773 N N . LEU A 1 585 ? 44.969 3.314 8.031 1 92.25 585 LEU A N 1
ATOM 4774 C CA . LEU A 1 585 ? 46.062 3.352 9 1 92.25 585 LEU A CA 1
ATOM 4775 C C . LEU A 1 585 ? 47.031 4.496 8.695 1 92.25 585 LEU A C 1
ATOM 4777 O O . LEU A 1 585 ? 47.438 5.23 9.594 1 92.25 585 LEU A O 1
ATOM 4781 N N . ILE A 1 586 ? 47.281 4.734 7.52 1 88 586 ILE A N 1
ATOM 4782 C CA . ILE A 1 586 ? 48.219 5.754 7.09 1 88 586 ILE A CA 1
ATOM 4783 C C . ILE A 1 586 ? 47.594 7.137 7.199 1 88 586 ILE A C 1
ATOM 4785 O O . ILE A 1 586 ? 48.25 8.086 7.648 1 88 586 ILE A O 1
ATOM 4789 N N . GLU A 1 587 ? 46.406 7.254 6.879 1 86.06 587 GLU A N 1
ATOM 4790 C CA . GLU A 1 587 ? 45.719 8.539 6.867 1 86.06 587 GLU A CA 1
ATOM 4791 C C . GLU A 1 587 ? 45.344 8.984 8.281 1 86.06 587 GLU A C 1
ATOM 4793 O O . GLU A 1 587 ? 45.531 10.148 8.641 1 86.06 587 GLU A O 1
ATOM 4798 N N . GLU A 1 588 ? 44.844 8.094 9.07 1 87.31 588 GLU A N 1
ATOM 4799 C CA . GLU A 1 588 ? 44.344 8.469 10.383 1 87.31 588 GLU A CA 1
ATOM 4800 C C . GLU A 1 588 ? 45.406 8.219 11.469 1 87.31 588 GLU A C 1
ATOM 4802 O O . GLU A 1 588 ? 45.25 8.711 12.594 1 87.31 588 GLU A O 1
ATOM 4807 N N . ASN A 1 589 ? 46.375 7.613 11.258 1 87.88 589 ASN A N 1
ATOM 4808 C CA . ASN A 1 589 ? 47.406 7.25 12.227 1 87.88 589 ASN A CA 1
ATOM 4809 C C . ASN A 1 589 ? 46.812 6.586 13.461 1 87.88 589 ASN A C 1
ATOM 4811 O O . ASN A 1 589 ? 47.156 6.934 14.594 1 87.88 589 ASN A O 1
ATOM 4815 N N . ASP A 1 590 ? 45.812 5.793 13.148 1 89.12 590 ASP A N 1
ATOM 4816 C CA . ASP A 1 590 ? 45.156 5.043 14.211 1 89.12 590 ASP A CA 1
ATOM 4817 C C . ASP A 1 590 ? 45.625 3.584 14.211 1 89.12 590 ASP A C 1
ATOM 4819 O O . ASP A 1 590 ? 45.406 2.867 13.234 1 89.12 590 ASP A O 1
ATOM 4823 N N . SER A 1 591 ? 46.094 3.094 15.195 1 89.81 591 SER A N 1
ATOM 4824 C CA . SER A 1 591 ? 46.625 1.748 15.312 1 89.81 591 SER A CA 1
ATOM 4825 C C . SER A 1 591 ? 45.531 0.693 15.242 1 89.81 591 SER A C 1
ATOM 4827 O O . SER A 1 591 ? 45.781 -0.45 14.859 1 89.81 591 SER A O 1
ATOM 4829 N N . SER A 1 592 ? 44.375 1.074 15.664 1 90.12 592 SER A N 1
ATOM 4830 C CA . SER A 1 592 ? 43.281 0.121 15.609 1 90.12 592 SER A CA 1
ATOM 4831 C C . SER A 1 592 ? 43.062 -0.373 14.18 1 90.12 592 SER A C 1
ATOM 4833 O O . SER A 1 592 ? 42.656 -1.526 13.977 1 90.12 592 SER A O 1
ATOM 4835 N N . GLN A 1 593 ? 43.406 0.402 13.211 1 92.25 593 GLN A N 1
ATOM 4836 C CA . GLN A 1 593 ? 43.25 0.021 11.812 1 92.25 593 GLN A CA 1
ATOM 4837 C C . GLN A 1 593 ? 44.312 -0.969 11.383 1 92.25 593 GLN A C 1
ATOM 4839 O O . GLN A 1 593 ? 44.125 -1.775 10.477 1 92.25 593 GLN A O 1
ATOM 4844 N N . GLY A 1 594 ? 45.406 -0.889 12.023 1 92.19 594 GLY A N 1
ATOM 4845 C CA . GLY A 1 594 ? 46.438 -1.876 11.758 1 92.19 594 GLY A CA 1
ATOM 4846 C C . GLY A 1 594 ? 46.062 -3.271 12.227 1 92.19 594 GLY A C 1
ATOM 4847 O O . GLY A 1 594 ? 46.312 -4.25 11.516 1 92.19 594 GLY A O 1
ATOM 4848 N N . TYR A 1 595 ? 45.438 -3.299 13.344 1 93.94 595 TYR A N 1
ATOM 4849 C CA . TYR A 1 595 ? 44.969 -4.582 13.852 1 93.94 595 TYR A CA 1
ATOM 4850 C C . TYR A 1 595 ? 43.875 -5.148 12.953 1 93.94 595 TYR A C 1
ATOM 4852 O O . TYR A 1 595 ? 43.781 -6.363 12.75 1 93.94 595 TYR A O 1
ATOM 4860 N N . ASN A 1 596 ? 43.094 -4.266 12.5 1 94.31 596 ASN A N 1
ATOM 4861 C CA . ASN A 1 596 ? 42.031 -4.703 11.578 1 94.31 596 ASN A CA 1
ATOM 4862 C C . ASN A 1 596 ? 42.656 -5.254 10.281 1 94.31 596 ASN A C 1
ATOM 4864 O O . ASN A 1 596 ? 42.156 -6.238 9.734 1 94.31 596 ASN A O 1
ATOM 4868 N N . ALA A 1 597 ? 43.719 -4.648 9.836 1 95.75 597 ALA A N 1
ATOM 4869 C CA . ALA A 1 597 ? 44.406 -5.133 8.648 1 95.75 597 ALA A CA 1
ATOM 4870 C C . ALA A 1 597 ? 44.969 -6.535 8.875 1 95.75 597 ALA A C 1
ATOM 4872 O O . ALA A 1 597 ? 44.938 -7.379 7.973 1 95.75 597 ALA A O 1
ATOM 4873 N N . LEU A 1 598 ? 45.406 -6.734 10.031 1 94.25 598 LEU A N 1
ATOM 4874 C CA . LEU A 1 598 ? 45.969 -8.039 10.383 1 94.25 598 LEU A CA 1
ATOM 4875 C C . LEU A 1 598 ? 44.875 -9.117 10.32 1 94.25 598 LEU A C 1
ATOM 4877 O O . LEU A 1 598 ? 45.156 -10.25 9.922 1 94.25 598 LEU A O 1
ATOM 4881 N N . LYS A 1 599 ? 43.75 -8.781 10.68 1 94.62 599 LYS A N 1
ATOM 4882 C CA . LYS A 1 599 ? 42.625 -9.703 10.609 1 94.62 599 LYS A CA 1
ATOM 4883 C C . LYS A 1 599 ? 42.406 -10.219 9.188 1 94.62 599 LYS A C 1
ATOM 4885 O O . LYS A 1 599 ? 42.281 -11.43 8.969 1 94.62 599 LYS A O 1
ATOM 4890 N N . TYR A 1 600 ? 42.438 -9.344 8.219 1 95.06 600 TYR A N 1
ATOM 4891 C CA . TYR A 1 600 ? 42.188 -9.727 6.828 1 95.06 600 TYR A CA 1
ATOM 4892 C C . TYR A 1 600 ? 43.438 -10.406 6.238 1 95.06 600 TYR A C 1
ATOM 4894 O O . TYR A 1 600 ? 43.312 -11.312 5.414 1 95.06 600 TYR A O 1
ATOM 4902 N N . LEU A 1 601 ? 44.594 -10.086 6.727 1 94.69 601 LEU A N 1
ATOM 4903 C CA . LEU A 1 601 ? 45.812 -10.766 6.285 1 94.69 601 LEU A CA 1
ATOM 4904 C C . LEU A 1 601 ? 45.781 -12.219 6.746 1 94.69 601 LEU A C 1
ATOM 4906 O O . LEU A 1 601 ? 46.125 -13.125 5.969 1 94.69 601 LEU A O 1
ATOM 4910 N N . LEU A 1 602 ? 45.375 -12.406 7.906 1 94.06 602 LEU A N 1
ATOM 4911 C CA . LEU A 1 602 ? 45.312 -13.766 8.445 1 94.06 602 LEU A CA 1
ATOM 4912 C C . LEU A 1 602 ? 44.312 -14.594 7.648 1 94.06 602 LEU A C 1
ATOM 4914 O O . LEU A 1 602 ? 44.531 -15.781 7.41 1 94.06 602 LEU A O 1
ATOM 4918 N N . THR A 1 603 ? 43.25 -13.969 7.281 1 91.81 603 THR A N 1
ATOM 4919 C CA . THR A 1 603 ? 42.219 -14.68 6.504 1 91.81 603 THR A CA 1
ATOM 4920 C C . THR A 1 603 ? 42.75 -15.008 5.109 1 91.81 603 THR A C 1
ATOM 4922 O O . THR A 1 603 ? 42.469 -16.094 4.578 1 91.81 603 THR A O 1
ATOM 4925 N N . VAL A 1 604 ? 43.531 -14.156 4.516 1 93.19 604 VAL A N 1
ATOM 4926 C CA . VAL A 1 604 ? 44.125 -14.398 3.207 1 93.19 604 VAL A CA 1
ATOM 4927 C C . VAL A 1 604 ? 45.062 -15.594 3.287 1 93.19 604 VAL A C 1
ATOM 4929 O O . VAL A 1 604 ? 45.031 -16.484 2.436 1 93.19 604 VAL A O 1
ATOM 4932 N N . VAL A 1 605 ? 45.781 -15.641 4.316 1 92 605 VAL A N 1
ATOM 4933 C CA . VAL A 1 605 ? 46.719 -16.734 4.508 1 92 605 VAL A CA 1
ATOM 4934 C C . VAL A 1 605 ? 45.969 -18.047 4.711 1 92 605 VAL A C 1
ATOM 4936 O O . VAL A 1 605 ? 46.312 -19.078 4.121 1 92 605 VAL A O 1
ATOM 4939 N N . ALA A 1 606 ? 44.969 -17.984 5.453 1 88.69 606 ALA A N 1
ATOM 4940 C CA . ALA A 1 606 ? 44.156 -19.172 5.715 1 88.69 606 ALA A CA 1
ATOM 4941 C C . ALA A 1 606 ? 43.531 -19.703 4.426 1 88.69 606 ALA A C 1
ATOM 4943 O O . ALA A 1 606 ? 43.531 -20.906 4.172 1 88.69 606 ALA A O 1
ATOM 4944 N N . VAL A 1 607 ? 43 -18.812 3.643 1 84.88 607 VAL A N 1
ATOM 4945 C CA . VAL A 1 607 ? 42.344 -19.203 2.396 1 84.88 607 VAL A CA 1
ATOM 4946 C C . VAL A 1 607 ? 43.375 -19.797 1.437 1 84.88 607 VAL A C 1
ATOM 4948 O O . VAL A 1 607 ? 43.094 -20.797 0.775 1 84.88 607 VAL A O 1
ATOM 4951 N N . CYS A 1 608 ? 44.562 -19.297 1.369 1 85.12 608 CYS A N 1
ATOM 4952 C CA . CYS A 1 608 ? 45.625 -19.797 0.502 1 85.12 608 CYS A CA 1
ATOM 4953 C C . CYS A 1 608 ? 46.094 -21.172 0.944 1 85.12 608 CYS A C 1
ATOM 4955 O O . CYS A 1 608 ? 46.281 -22.062 0.114 1 85.12 608 CYS A O 1
ATOM 4957 N N . LEU A 1 609 ? 46.156 -21.344 2.152 1 84.88 609 LEU A N 1
ATOM 4958 C CA . LEU A 1 609 ? 46.594 -22.625 2.678 1 84.88 609 LEU A CA 1
ATOM 4959 C C . LEU A 1 609 ? 45.531 -23.703 2.482 1 84.88 609 LEU A C 1
ATOM 4961 O O . LEU A 1 609 ? 45.875 -24.859 2.203 1 84.88 609 LEU A O 1
ATOM 4965 N N . ARG A 1 610 ? 44.312 -23.359 2.664 1 82.19 610 ARG A N 1
ATOM 4966 C CA . ARG A 1 610 ? 43.219 -24.312 2.424 1 82.19 610 ARG A CA 1
ATOM 4967 C C . ARG A 1 610 ? 43.188 -24.734 0.96 1 82.19 610 ARG A C 1
ATOM 4969 O O . ARG A 1 610 ? 42.938 -25.906 0.655 1 82.19 610 ARG A O 1
ATOM 4976 N N . THR A 1 611 ? 43.406 -23.766 0.144 1 74.5 611 THR A N 1
ATOM 4977 C CA . THR A 1 611 ? 43.406 -24.078 -1.281 1 74.5 611 THR A CA 1
ATOM 4978 C C . THR A 1 611 ? 44.594 -24.938 -1.645 1 74.5 611 THR A C 1
ATOM 4980 O O . THR A 1 611 ? 44.5 -25.859 -2.453 1 74.5 611 THR A O 1
ATOM 4983 N N . ALA A 1 612 ? 45.719 -24.719 -1.056 1 76.38 612 ALA A N 1
ATOM 4984 C CA . ALA A 1 612 ? 46.906 -25.516 -1.283 1 76.38 612 ALA A CA 1
ATOM 4985 C C . ALA A 1 612 ? 46.719 -26.953 -0.806 1 76.38 612 ALA A C 1
ATOM 4987 O O . ALA A 1 612 ? 47.156 -27.906 -1.46 1 76.38 612 ALA A O 1
ATOM 4988 N N . TYR A 1 613 ? 46.031 -27.047 0.221 1 80.12 613 TYR A N 1
ATOM 4989 C CA . TYR A 1 613 ? 45.719 -28.359 0.751 1 80.12 613 TYR A CA 1
ATOM 4990 C C . TYR A 1 613 ? 44.812 -29.141 -0.198 1 80.12 613 TYR A C 1
ATOM 4992 O O . TYR A 1 613 ? 44.969 -30.359 -0.351 1 80.12 613 TYR A O 1
ATOM 5000 N N . SER A 1 614 ? 43.906 -28.469 -0.79 1 73.5 614 SER A N 1
ATOM 5001 C CA . SER A 1 614 ? 42.969 -29.125 -1.72 1 73.5 614 SER A CA 1
ATOM 5002 C C . SER A 1 614 ? 43.719 -29.656 -2.939 1 73.5 614 SER A C 1
ATOM 5004 O O . SER A 1 614 ? 43.312 -30.656 -3.535 1 73.5 614 SER A O 1
ATOM 5006 N N . PHE A 1 615 ? 44.844 -29.109 -3.275 1 71.94 615 PHE A N 1
ATOM 5007 C CA . PHE A 1 615 ? 45.625 -29.547 -4.434 1 71.94 615 PHE A CA 1
ATOM 5008 C C . PHE A 1 615 ? 46.625 -30.625 -4.039 1 71.94 615 PHE A C 1
ATOM 5010 O O . PHE A 1 615 ? 46.844 -31.562 -4.797 1 71.94 615 PHE A O 1
ATOM 5017 N N . ASN A 1 616 ? 47.25 -30.328 -2.9 1 75.69 616 ASN A N 1
ATOM 5018 C CA . ASN A 1 616 ? 48.25 -31.281 -2.412 1 75.69 616 ASN A CA 1
ATOM 5019 C C . ASN A 1 616 ? 47.875 -31.812 -1.033 1 75.69 616 ASN A C 1
ATOM 5021 O O . ASN A 1 616 ? 48.062 -31.141 -0.025 1 75.69 616 ASN A O 1
ATOM 5025 N N . ARG A 1 617 ? 47.25 -32.969 -0.903 1 76.88 617 ARG A N 1
ATOM 5026 C CA . ARG A 1 617 ? 46.688 -33.5 0.328 1 76.88 617 ARG A CA 1
ATOM 5027 C C . ARG A 1 617 ? 47.781 -34 1.252 1 76.88 617 ARG A C 1
ATOM 5029 O O . ARG A 1 617 ? 47.781 -35.156 1.665 1 76.88 617 ARG A O 1
ATOM 5036 N N . GLY A 1 618 ? 48.781 -33.125 1.466 1 81 618 GLY A N 1
ATOM 5037 C CA . GLY A 1 618 ? 49.812 -33.469 2.424 1 81 618 GLY A CA 1
ATOM 5038 C C . GLY A 1 618 ? 49.438 -33.125 3.855 1 81 618 GLY A C 1
ATOM 5039 O O . GLY A 1 618 ? 48.594 -32.281 4.094 1 81 618 GLY A O 1
ATOM 5040 N N . ASN A 1 619 ? 50.031 -33.781 4.832 1 83.88 619 ASN A N 1
ATOM 5041 C CA . ASN A 1 619 ? 49.719 -33.625 6.25 1 83.88 619 ASN A CA 1
ATOM 5042 C C . ASN A 1 619 ? 50.156 -32.25 6.762 1 83.88 619 ASN A C 1
ATOM 5044 O O . ASN A 1 619 ? 49.469 -31.656 7.586 1 83.88 619 ASN A O 1
ATOM 5048 N N . ILE A 1 620 ? 51.25 -31.781 6.234 1 84.38 620 ILE A N 1
ATOM 5049 C CA . ILE A 1 620 ? 51.719 -30.484 6.684 1 84.38 620 ILE A CA 1
ATOM 5050 C C . ILE A 1 620 ? 50.781 -29.391 6.223 1 84.38 620 ILE A C 1
ATOM 5052 O O . ILE A 1 620 ? 50.469 -28.469 6.98 1 84.38 620 ILE A O 1
ATOM 5056 N N . TRP A 1 621 ? 50.312 -29.531 5.059 1 83.19 621 TRP A N 1
ATOM 5057 C CA . TRP A 1 621 ? 49.344 -28.547 4.527 1 83.19 621 TRP A CA 1
ATOM 5058 C C . TRP A 1 621 ? 48.031 -28.609 5.281 1 83.19 621 TRP A C 1
ATOM 5060 O O . TRP A 1 621 ? 47.406 -27.562 5.527 1 83.19 621 TRP A O 1
ATOM 5070 N N . LYS A 1 622 ? 47.656 -29.766 5.699 1 84.31 622 LYS A N 1
ATOM 5071 C CA . LYS A 1 622 ? 46.406 -29.953 6.441 1 84.31 622 LYS A CA 1
ATOM 5072 C C . LYS A 1 622 ? 46.5 -29.266 7.805 1 84.31 622 LYS A C 1
ATOM 5074 O O . LYS A 1 622 ? 45.594 -28.516 8.172 1 84.31 622 LYS A O 1
ATOM 5079 N N . ILE A 1 623 ? 47.562 -29.453 8.484 1 87.44 623 ILE A N 1
ATOM 5080 C CA . ILE A 1 623 ? 47.719 -28.906 9.82 1 87.44 623 ILE A CA 1
ATOM 5081 C C . ILE A 1 623 ? 47.844 -27.391 9.742 1 87.44 623 ILE A C 1
ATOM 5083 O O . ILE A 1 623 ? 47.25 -26.656 10.539 1 87.44 623 ILE A O 1
ATOM 5087 N N . SER A 1 624 ? 48.594 -26.922 8.781 1 87.81 624 SER A N 1
ATOM 5088 C CA . SER A 1 624 ? 48.75 -25.484 8.617 1 87.81 624 SER A CA 1
ATOM 5089 C C . SER A 1 624 ? 47.438 -24.828 8.266 1 87.81 624 SER A C 1
ATOM 5091 O O . SER A 1 624 ? 47.094 -23.75 8.773 1 87.81 624 SER A O 1
ATOM 5093 N N . ALA A 1 625 ? 46.75 -25.469 7.406 1 85.75 625 ALA A N 1
ATOM 5094 C CA . ALA A 1 625 ? 45.438 -24.938 7.027 1 85.75 625 ALA A CA 1
ATOM 5095 C C . ALA A 1 625 ? 44.5 -24.891 8.227 1 85.75 625 ALA A C 1
ATOM 5097 O O . ALA A 1 625 ? 43.781 -23.922 8.414 1 85.75 625 ALA A O 1
ATOM 5098 N N . TRP A 1 626 ? 44.594 -25.859 9.125 1 86.62 626 TRP A N 1
ATOM 5099 C CA . TRP A 1 626 ? 43.75 -25.938 10.312 1 86.62 626 TRP A CA 1
ATOM 5100 C C . TRP A 1 626 ? 44.094 -24.844 11.312 1 86.62 626 TRP A C 1
ATOM 5102 O O . TRP A 1 626 ? 43.219 -24.141 11.828 1 86.62 626 TRP A O 1
ATOM 5112 N N . VAL A 1 627 ? 45.25 -24.656 11.516 1 89.44 627 VAL A N 1
ATOM 5113 C CA . VAL A 1 627 ? 45.719 -23.719 12.531 1 89.44 627 VAL A CA 1
ATOM 5114 C C . VAL A 1 627 ? 45.438 -22.281 12.086 1 89.44 627 VAL A C 1
ATOM 5116 O O . VAL A 1 627 ? 44.875 -21.5 12.859 1 89.44 627 VAL A O 1
ATOM 5119 N N . PHE A 1 628 ? 45.719 -21.969 10.891 1 89.06 628 PHE A N 1
ATOM 5120 C CA . PHE A 1 628 ? 45.5 -20.609 10.43 1 89.06 628 PHE A CA 1
ATOM 5121 C C . PHE A 1 628 ? 44.031 -20.312 10.234 1 89.06 628 PHE A C 1
ATOM 5123 O O . PHE A 1 628 ? 43.594 -19.172 10.422 1 89.06 628 PHE A O 1
ATOM 5130 N N . SER A 1 629 ? 43.312 -21.312 9.859 1 89.25 629 SER A N 1
ATOM 5131 C CA . SER A 1 629 ? 41.875 -21.094 9.766 1 89.25 629 SER A CA 1
ATOM 5132 C C . SER A 1 629 ? 41.25 -20.875 11.141 1 89.25 629 SER A C 1
ATOM 5134 O O . SER A 1 629 ? 40.344 -20.047 11.297 1 89.25 629 SER A O 1
ATOM 5136 N N . ALA A 1 630 ? 41.75 -21.594 12.086 1 90 630 ALA A N 1
ATOM 5137 C CA . ALA A 1 630 ? 41.25 -21.422 13.453 1 90 630 ALA A CA 1
ATOM 5138 C C . ALA A 1 630 ? 41.625 -20.047 13.992 1 90 630 ALA A C 1
ATOM 5140 O O . ALA A 1 630 ? 40.812 -19.375 14.609 1 90 630 ALA A O 1
ATOM 5141 N N . LEU A 1 631 ? 42.781 -19.672 13.734 1 92.12 631 LEU A N 1
ATOM 5142 C CA . LEU A 1 631 ? 43.25 -18.359 14.188 1 92.12 631 LEU A CA 1
ATOM 5143 C C . LEU A 1 631 ? 42.438 -17.25 13.523 1 92.12 631 LEU A C 1
ATOM 5145 O O . LEU A 1 631 ? 42.031 -16.281 14.188 1 92.12 631 LEU A O 1
ATOM 5149 N N . ALA A 1 632 ? 42.281 -17.406 12.281 1 91.19 632 ALA A N 1
ATOM 5150 C CA . ALA A 1 632 ? 41.531 -16.406 11.539 1 91.19 632 ALA A CA 1
ATOM 5151 C C . ALA A 1 632 ? 40.094 -16.328 12.055 1 91.19 632 ALA A C 1
ATOM 5153 O O . ALA A 1 632 ? 39.5 -15.25 12.172 1 91.19 632 ALA A O 1
ATOM 5154 N N . THR A 1 633 ? 39.5 -17.469 12.375 1 91.31 633 THR A N 1
ATOM 5155 C CA . THR A 1 633 ? 38.125 -17.516 12.867 1 91.31 633 THR A CA 1
ATOM 5156 C C . THR A 1 633 ? 38 -16.891 14.25 1 91.31 633 THR A C 1
ATOM 5158 O O . THR A 1 633 ? 37.094 -16.094 14.508 1 91.31 633 THR A O 1
ATOM 5161 N N . PHE A 1 634 ? 38.938 -17.188 15.055 1 93.19 634 PHE A N 1
ATOM 5162 C CA . PHE A 1 634 ? 38.906 -16.641 16.406 1 93.19 634 PHE A CA 1
ATOM 5163 C C . PHE A 1 634 ? 39.125 -15.125 16.391 1 93.19 634 PHE A C 1
ATOM 5165 O O . PHE A 1 634 ? 38.375 -14.391 17.031 1 93.19 634 PHE A O 1
ATOM 5172 N N . TYR A 1 635 ? 40.062 -14.727 15.664 1 94 635 TYR A N 1
ATOM 5173 C CA . TYR A 1 635 ? 40.344 -13.297 15.57 1 94 635 TYR A CA 1
ATOM 5174 C C . TYR A 1 635 ? 39.188 -12.562 14.906 1 94 635 TYR A C 1
ATOM 5176 O O . TYR A 1 635 ? 38.781 -11.477 15.344 1 94 635 TYR A O 1
ATOM 5184 N N . GLY A 1 636 ? 38.688 -13.133 13.945 1 92.75 636 GLY A N 1
ATOM 5185 C CA . GLY A 1 636 ? 37.531 -12.531 13.273 1 92.75 636 GLY A CA 1
ATOM 5186 C C . GLY A 1 636 ? 36.312 -12.43 14.156 1 92.75 636 GLY A C 1
ATOM 5187 O O . GLY A 1 636 ? 35.625 -11.406 14.156 1 92.75 636 GLY A O 1
ATOM 5188 N N . THR A 1 637 ? 36.062 -13.422 14.906 1 93.81 637 THR A N 1
ATOM 5189 C CA . THR A 1 637 ? 34.906 -13.43 15.805 1 93.81 637 THR A CA 1
ATOM 5190 C C . THR A 1 637 ? 35.094 -12.391 16.922 1 93.81 637 THR A C 1
ATOM 5192 O O . THR A 1 637 ? 34.156 -11.672 17.25 1 93.81 637 THR A O 1
ATOM 5195 N N . TYR A 1 638 ? 36.25 -12.367 17.359 1 93.81 638 TYR A N 1
ATOM 5196 C CA . TYR A 1 638 ? 36.531 -11.383 18.391 1 93.81 638 TYR A CA 1
ATOM 5197 C C . TYR A 1 638 ? 36.344 -9.969 17.875 1 93.81 638 TYR A C 1
ATOM 5199 O O . TYR A 1 638 ? 35.719 -9.133 18.547 1 93.81 638 TYR A O 1
ATOM 5207 N N . TRP A 1 639 ? 36.781 -9.688 16.781 1 94.12 639 TRP A N 1
ATOM 5208 C CA . TRP A 1 639 ? 36.656 -8.359 16.188 1 94.12 639 TRP A CA 1
ATOM 5209 C C . TRP A 1 639 ? 35.219 -8 15.93 1 94.12 639 TRP A C 1
ATOM 5211 O O . TRP A 1 639 ? 34.781 -6.867 16.172 1 94.12 639 TRP A O 1
ATOM 5221 N N . ASP A 1 640 ? 34.438 -8.891 15.461 1 94.75 640 ASP A N 1
ATOM 5222 C CA . ASP A 1 640 ? 33.031 -8.648 15.172 1 94.75 640 ASP A CA 1
ATOM 5223 C C . ASP A 1 640 ? 32.25 -8.234 16.422 1 94.75 640 ASP A C 1
ATOM 5225 O O . ASP A 1 640 ? 31.531 -7.238 16.422 1 94.75 640 ASP A O 1
ATOM 5229 N N . ILE A 1 641 ? 32.531 -8.906 17.484 1 94.12 641 ILE A N 1
ATOM 5230 C CA . ILE A 1 641 ? 31.75 -8.742 18.703 1 94.12 641 ILE A CA 1
ATOM 5231 C C . ILE A 1 641 ? 32.25 -7.527 19.484 1 94.12 641 ILE A C 1
ATOM 5233 O O . ILE A 1 641 ? 31.453 -6.672 19.875 1 94.12 641 ILE A O 1
ATOM 5237 N N . VAL A 1 642 ? 33.5 -7.316 19.516 1 93 642 VAL A N 1
ATOM 5238 C CA . VAL A 1 642 ? 34.062 -6.301 20.406 1 93 642 VAL A CA 1
ATOM 5239 C C . VAL A 1 642 ? 34.188 -4.973 19.672 1 93 642 VAL A C 1
ATOM 5241 O O . VAL A 1 642 ? 33.812 -3.922 20.203 1 93 642 VAL A O 1
ATOM 5244 N N . PHE A 1 643 ? 34.625 -4.996 18.5 1 92.56 643 PHE A N 1
ATOM 5245 C CA . PHE A 1 643 ? 34.938 -3.746 17.812 1 92.56 643 PHE A CA 1
ATOM 5246 C C . PHE A 1 643 ? 33.781 -3.314 16.922 1 92.56 643 PHE A C 1
ATOM 5248 O O . PHE A 1 643 ? 33.344 -2.17 17 1 92.56 643 PHE A O 1
ATOM 5255 N N . ASP A 1 644 ? 33.312 -4.238 16.188 1 94 644 ASP A N 1
ATOM 5256 C CA . ASP A 1 644 ? 32.25 -3.857 15.242 1 94 644 ASP A CA 1
ATOM 5257 C C . ASP A 1 644 ? 30.938 -3.645 15.953 1 94 644 ASP A C 1
ATOM 5259 O O . ASP A 1 644 ? 30.25 -2.65 15.711 1 94 644 ASP A O 1
ATOM 5263 N N . TRP A 1 645 ? 30.531 -4.559 16.859 1 94.44 645 TRP A N 1
ATOM 5264 C CA . TRP A 1 645 ? 29.25 -4.457 17.547 1 94.44 645 TRP A CA 1
ATOM 5265 C C . TRP A 1 645 ? 29.391 -3.648 18.828 1 94.44 645 TRP A C 1
ATOM 5267 O O . TRP A 1 645 ? 28.391 -3.182 19.391 1 94.44 645 TRP A O 1
ATOM 5277 N N . GLY A 1 646 ? 30.609 -3.465 19.359 1 91 646 GLY A N 1
ATOM 5278 C CA . GLY A 1 646 ? 30.859 -2.693 20.578 1 91 646 GLY A CA 1
ATOM 5279 C C . GLY A 1 646 ? 30.359 -3.385 21.828 1 91 646 GLY A C 1
ATOM 5280 O O . GLY A 1 646 ? 29.938 -2.727 22.781 1 91 646 GLY A O 1
ATOM 5281 N N . LEU A 1 647 ? 30.359 -4.648 21.766 1 91.06 647 LEU A N 1
ATOM 5282 C CA . LEU A 1 647 ? 29.859 -5.391 22.906 1 91.06 647 LEU A CA 1
ATOM 5283 C C . LEU A 1 647 ? 31 -5.918 23.766 1 91.06 647 LEU A C 1
ATOM 5285 O O . LEU A 1 647 ? 32.156 -5.844 23.375 1 91.06 647 LEU A O 1
ATOM 5289 N N . LEU A 1 648 ? 30.828 -6.402 24.953 1 83.94 648 LEU A N 1
ATOM 5290 C CA . LEU A 1 648 ? 31.734 -7.023 25.906 1 83.94 648 LEU A CA 1
ATOM 5291 C C . LEU A 1 648 ? 32.688 -5.988 26.516 1 83.94 648 LEU A C 1
ATOM 5293 O O . LEU A 1 648 ? 33.875 -6.258 26.719 1 83.94 648 LEU A O 1
ATOM 5297 N N . HIS A 1 649 ? 32.062 -4.723 26.5 1 75 649 HIS A N 1
ATOM 5298 C CA . HIS A 1 649 ? 32.875 -3.723 27.172 1 75 649 HIS A CA 1
ATOM 5299 C C . HIS A 1 649 ? 32.562 -3.693 28.672 1 75 649 HIS A C 1
ATOM 5301 O O . HIS A 1 649 ? 31.438 -3.904 29.078 1 75 649 HIS A O 1
ATOM 5307 N N . ARG A 1 650 ? 33.625 -3.9 29.453 1 66.38 650 ARG A N 1
ATOM 5308 C CA . ARG A 1 650 ? 33.5 -4.004 30.906 1 66.38 650 ARG A CA 1
ATOM 5309 C C . ARG A 1 650 ? 32.844 -2.766 31.484 1 66.38 650 ARG A C 1
ATOM 5311 O O . ARG A 1 650 ? 32.938 -1.674 30.922 1 66.38 650 ARG A O 1
ATOM 5318 N N . PRO A 1 651 ? 32.531 -1.939 32.062 1 63.38 651 PRO A N 1
ATOM 5319 C CA . PRO A 1 651 ? 31.797 -1.923 33.312 1 63.38 651 PRO A CA 1
ATOM 5320 C C . PRO A 1 651 ? 30.312 -2.232 33.156 1 63.38 651 PRO A C 1
ATOM 5322 O O . PRO A 1 651 ? 29.547 -2.141 34.125 1 63.38 651 PRO A O 1
ATOM 5325 N N . SER A 1 652 ? 30.031 -2.742 31.859 1 64.5 652 SER A N 1
ATOM 5326 C CA . SER A 1 652 ? 28.578 -2.904 31.797 1 64.5 652 SER A CA 1
ATOM 5327 C C . SER A 1 652 ? 28.141 -4.199 32.469 1 64.5 652 SER A C 1
ATOM 5329 O O . SER A 1 652 ? 28.891 -5.176 32.5 1 64.5 652 SER A O 1
ATOM 5331 N N . LYS A 1 653 ? 27.219 -4.176 33.312 1 68.5 653 LYS A N 1
ATOM 5332 C CA . LYS A 1 653 ? 26.688 -5.234 34.156 1 68.5 653 LYS A CA 1
ATOM 5333 C C . LYS A 1 653 ? 26.391 -6.5 33.375 1 68.5 653 LYS A C 1
ATOM 5335 O O . LYS A 1 653 ? 26.641 -7.613 33.844 1 68.5 653 LYS A O 1
ATOM 5340 N N . HIS A 1 654 ? 26 -6.336 32.062 1 78.25 654 HIS A N 1
ATOM 5341 C CA . HIS A 1 654 ? 25.594 -7.508 31.297 1 78.25 654 HIS A CA 1
ATOM 5342 C C . HIS A 1 654 ? 26.516 -7.723 30.094 1 78.25 654 HIS A C 1
ATOM 5344 O O . HIS A 1 654 ? 26.156 -8.453 29.156 1 78.25 654 HIS A O 1
ATOM 5350 N N . LEU A 1 655 ? 27.719 -7.25 30.094 1 83.44 655 LEU A N 1
ATOM 5351 C CA . LEU A 1 655 ? 28.703 -7.387 29.031 1 83.44 655 LEU A CA 1
ATOM 5352 C C . LEU A 1 655 ? 28.156 -6.848 27.719 1 83.44 655 LEU A C 1
ATOM 5354 O O . LEU A 1 655 ? 28.484 -7.355 26.641 1 83.44 655 LEU A O 1
ATOM 5358 N N . LEU A 1 656 ? 27.062 -6.094 27.953 1 88.5 656 LEU A N 1
ATOM 5359 C CA . LEU A 1 656 ? 26.516 -5.41 26.781 1 88.5 656 LEU A CA 1
ATOM 5360 C C . LEU A 1 656 ? 26.781 -3.912 26.859 1 88.5 656 LEU A C 1
ATOM 5362 O O . LEU A 1 656 ? 27.484 -3.443 27.766 1 88.5 656 LEU A O 1
ATOM 5366 N N . ARG A 1 657 ? 26.234 -3.121 25.953 1 85.75 657 ARG A N 1
ATOM 5367 C CA . ARG A 1 657 ? 26.406 -1.67 25.953 1 85.75 657 ARG A CA 1
ATOM 5368 C C . ARG A 1 657 ? 25.375 -1.004 26.859 1 85.75 657 ARG A C 1
ATOM 5370 O O . ARG A 1 657 ? 24.344 -1.597 27.188 1 85.75 657 ARG A O 1
ATOM 5377 N N . GLU A 1 658 ? 25.703 0.135 27.219 1 79.19 658 GLU A N 1
ATOM 5378 C CA . GLU A 1 658 ? 24.797 0.879 28.078 1 79.19 658 GLU A CA 1
ATOM 5379 C C . GLU A 1 658 ? 23.516 1.272 27.344 1 79.19 658 GLU A C 1
ATOM 5381 O O . GLU A 1 658 ? 22.422 1.161 27.891 1 79.19 658 GLU A O 1
ATOM 5386 N N . LYS A 1 659 ? 23.781 1.639 26.109 1 83.5 659 LYS A N 1
ATOM 5387 C CA . LYS A 1 659 ? 22.609 2.037 25.328 1 83.5 659 LYS A CA 1
ATOM 5388 C C . LYS A 1 659 ? 22.328 1.033 24.219 1 83.5 659 LYS A C 1
ATOM 5390 O O . LYS A 1 659 ? 23.188 0.746 23.391 1 83.5 659 LYS A O 1
ATOM 5395 N N . LEU A 1 660 ? 21.125 0.395 24.344 1 87.88 660 LEU A N 1
ATOM 5396 C CA . LEU A 1 660 ? 20.703 -0.578 23.344 1 87.88 660 LEU A CA 1
ATOM 5397 C C . LEU A 1 660 ? 19.453 -0.099 22.625 1 87.88 660 LEU A C 1
ATOM 5399 O O . LEU A 1 660 ? 18.578 0.508 23.234 1 87.88 660 LEU A O 1
ATOM 5403 N N . LEU A 1 661 ? 19.359 -0.364 21.391 1 88.44 661 LEU A N 1
ATOM 5404 C CA . LEU A 1 661 ? 18.188 0.038 20.609 1 88.44 661 LEU A CA 1
ATOM 5405 C C . LEU A 1 661 ? 17.094 -1.018 20.688 1 88.44 661 LEU A C 1
ATOM 5407 O O . LEU A 1 661 ? 15.914 -0.685 20.797 1 88.44 661 LEU A O 1
ATOM 5411 N N . VAL A 1 662 ? 17.547 -2.314 20.625 1 90.38 662 VAL A N 1
ATOM 5412 C CA . VAL A 1 662 ? 16.578 -3.4 20.75 1 90.38 662 VAL A CA 1
ATOM 5413 C C . VAL A 1 662 ? 16.234 -3.635 22.219 1 90.38 662 VAL A C 1
ATOM 5415 O O . VAL A 1 662 ? 17.141 -3.844 23.047 1 90.38 662 VAL A O 1
ATOM 5418 N N . PRO A 1 663 ? 15.016 -3.625 22.5 1 89 663 PRO A N 1
ATOM 5419 C CA . PRO A 1 663 ? 14.641 -3.703 23.906 1 89 663 PRO A CA 1
ATOM 5420 C C . PRO A 1 663 ? 14.883 -5.082 24.516 1 89 663 PRO A C 1
ATOM 5422 O O . PRO A 1 663 ? 15.141 -5.199 25.719 1 89 663 PRO A O 1
ATOM 5425 N N . HIS A 1 664 ? 14.984 -6.094 23.766 1 90.94 664 HIS A N 1
ATOM 5426 C CA . HIS A 1 664 ? 15.203 -7.445 24.266 1 90.94 664 HIS A CA 1
ATOM 5427 C C . HIS A 1 664 ? 16.688 -7.809 24.25 1 90.94 664 HIS A C 1
ATOM 5429 O O . HIS A 1 664 ? 17.266 -8.016 23.188 1 90.94 664 HIS A O 1
ATOM 5435 N N . LYS A 1 665 ? 17.297 -8.031 25.359 1 91.25 665 LYS A N 1
ATOM 5436 C CA . LYS A 1 665 ? 18.719 -8.305 25.5 1 91.25 665 LYS A CA 1
ATOM 5437 C C . LYS A 1 665 ? 19.062 -9.68 24.938 1 91.25 665 LYS A C 1
ATOM 5439 O O . LYS A 1 665 ? 20.203 -9.914 24.516 1 91.25 665 LYS A O 1
ATOM 5444 N N . ALA A 1 666 ? 18.062 -10.562 24.984 1 93.06 666 ALA A N 1
ATOM 5445 C CA . ALA A 1 666 ? 18.297 -11.922 24.516 1 93.06 666 ALA A CA 1
ATOM 5446 C C . ALA A 1 666 ? 18.703 -11.93 23.047 1 93.06 666 ALA A C 1
ATOM 5448 O O . ALA A 1 666 ? 19.422 -12.828 22.594 1 93.06 666 ALA A O 1
ATOM 5449 N N . VAL A 1 667 ? 18.25 -10.953 22.359 1 94.81 667 VAL A N 1
ATOM 5450 C CA . VAL A 1 667 ? 18.531 -10.883 20.922 1 94.81 667 VAL A CA 1
ATOM 5451 C C . VAL A 1 667 ? 20.031 -10.711 20.703 1 94.81 667 VAL A C 1
ATOM 5453 O O . VAL A 1 667 ? 20.594 -11.297 19.766 1 94.81 667 VAL A O 1
ATOM 5456 N N . TYR A 1 668 ? 20.734 -10.023 21.516 1 94.44 668 TYR A N 1
ATOM 5457 C CA . TYR A 1 668 ? 22.156 -9.789 21.391 1 94.44 668 TYR A CA 1
ATOM 5458 C C . TYR A 1 668 ? 22.953 -11.055 21.703 1 94.44 668 TYR A C 1
ATOM 5460 O O . TYR A 1 668 ? 23.906 -11.391 20.984 1 94.44 668 TYR A O 1
ATOM 5468 N N . TYR A 1 669 ? 22.547 -11.828 22.672 1 94.12 669 TYR A N 1
ATOM 5469 C CA . TYR A 1 669 ? 23.234 -13.07 23 1 94.12 669 TYR A CA 1
ATOM 5470 C C . TYR A 1 669 ? 23.031 -14.117 21.906 1 94.12 669 TYR A C 1
ATOM 5472 O O . TYR A 1 669 ? 23.953 -14.844 21.547 1 94.12 669 TYR A O 1
ATOM 5480 N N . VAL A 1 670 ? 21.828 -14.133 21.453 1 95.94 670 VAL A N 1
ATOM 5481 C CA . VAL A 1 670 ? 21.531 -15.07 20.375 1 95.94 670 VAL A CA 1
ATOM 5482 C C . VAL A 1 670 ? 22.359 -14.703 19.141 1 95.94 670 VAL A C 1
ATOM 5484 O O . VAL A 1 670 ? 22.891 -15.586 18.453 1 95.94 670 VAL A O 1
ATOM 5487 N N . ALA A 1 671 ? 22.484 -13.469 18.828 1 96.12 671 ALA A N 1
ATOM 5488 C CA . ALA A 1 671 ? 23.281 -13.016 17.703 1 96.12 671 ALA A CA 1
ATOM 5489 C C . ALA A 1 671 ? 24.75 -13.391 17.859 1 96.12 671 ALA A C 1
ATOM 5491 O O . ALA A 1 671 ? 25.406 -13.797 16.906 1 96.12 671 ALA A O 1
ATOM 5492 N N . ILE A 1 672 ? 25.266 -13.336 19.078 1 94.94 672 ILE A N 1
ATOM 5493 C CA . ILE A 1 672 ? 26.656 -13.688 19.359 1 94.94 672 ILE A CA 1
ATOM 5494 C C . ILE A 1 672 ? 26.875 -15.18 19.109 1 94.94 672 ILE A C 1
ATOM 5496 O O . ILE A 1 672 ? 27.812 -15.562 18.406 1 94.94 672 ILE A O 1
ATOM 5500 N N . VAL A 1 673 ? 25.984 -15.938 19.594 1 94.62 673 VAL A N 1
ATOM 5501 C CA . VAL A 1 673 ? 26.109 -17.391 19.453 1 94.62 673 VAL A CA 1
ATOM 5502 C C . VAL A 1 673 ? 25.984 -17.781 17.984 1 94.62 673 VAL A C 1
ATOM 5504 O O . VAL A 1 673 ? 26.75 -18.594 17.484 1 94.62 673 VAL A O 1
ATOM 5507 N N . LEU A 1 674 ? 25.078 -17.156 17.281 1 95.06 674 LEU A N 1
ATOM 5508 C CA . LEU A 1 674 ? 24.875 -17.469 15.875 1 95.06 674 LEU A CA 1
ATOM 5509 C C . LEU A 1 674 ? 26.094 -17.062 15.055 1 95.06 674 LEU A C 1
ATOM 5511 O O . LEU A 1 674 ? 26.484 -17.766 14.117 1 95.06 674 LEU A O 1
ATOM 5515 N N . ASN A 1 675 ? 26.656 -15.984 15.359 1 94.88 675 ASN A N 1
ATOM 5516 C CA . ASN A 1 675 ? 27.859 -15.539 14.648 1 94.88 675 ASN A CA 1
ATOM 5517 C C . ASN A 1 675 ? 29 -16.531 14.805 1 94.88 675 ASN A C 1
ATOM 5519 O O . ASN A 1 675 ? 29.703 -16.828 13.844 1 94.88 675 ASN A O 1
ATOM 5523 N N . ILE A 1 676 ? 29.109 -17.156 15.984 1 92.62 676 ILE A N 1
ATOM 5524 C CA . ILE A 1 676 ? 30.188 -18.094 16.266 1 92.62 676 ILE A CA 1
ATOM 5525 C C . ILE A 1 676 ? 29.906 -19.422 15.547 1 92.62 676 ILE A C 1
ATOM 5527 O O . ILE A 1 676 ? 30.797 -19.953 14.875 1 92.62 676 ILE A O 1
ATOM 5531 N N . VAL A 1 677 ? 28.719 -19.844 15.562 1 91.62 677 VAL A N 1
ATOM 5532 C CA . VAL A 1 677 ? 28.359 -21.125 14.984 1 91.62 677 VAL A CA 1
ATOM 5533 C C . VAL A 1 677 ? 28.453 -21.047 13.461 1 91.62 677 VAL A C 1
ATOM 5535 O O . VAL A 1 677 ? 28.984 -21.969 12.828 1 91.62 677 VAL A O 1
ATOM 5538 N N . LEU A 1 678 ? 28.016 -19.969 12.914 1 91.81 678 LEU A N 1
ATOM 5539 C CA . LEU A 1 678 ? 27.984 -19.844 11.461 1 91.81 678 LEU A CA 1
ATOM 5540 C C . LEU A 1 678 ? 29.391 -19.609 10.914 1 91.81 678 LEU A C 1
ATOM 5542 O O . LEU A 1 678 ? 29.672 -19.938 9.758 1 91.81 678 LEU A O 1
ATOM 5546 N N . ARG A 1 679 ? 30.281 -19.141 11.68 1 89.44 679 ARG A N 1
ATOM 5547 C CA . ARG A 1 679 ? 31.672 -18.953 11.25 1 89.44 679 ARG A CA 1
ATOM 5548 C C . ARG A 1 679 ? 32.406 -20.281 11.234 1 89.44 679 ARG A C 1
ATOM 5550 O O . ARG A 1 679 ? 33.469 -20.406 10.586 1 89.44 679 ARG A O 1
ATOM 5557 N N . MET A 1 680 ? 31.859 -21.281 11.883 1 83.81 680 MET A N 1
ATOM 5558 C CA . MET A 1 680 ? 32.531 -22.594 11.938 1 83.81 680 MET A CA 1
ATOM 5559 C C . MET A 1 680 ? 32.094 -23.469 10.766 1 83.81 680 MET A C 1
ATOM 5561 O O . MET A 1 680 ? 32.406 -24.656 10.727 1 83.81 680 MET A O 1
ATOM 5565 N N . ALA A 1 681 ? 31.422 -22.875 9.828 1 75.25 681 ALA A N 1
ATOM 5566 C CA . ALA A 1 681 ? 30.938 -23.625 8.672 1 75.25 681 ALA A CA 1
ATOM 5567 C C . ALA A 1 681 ? 32.094 -24.078 7.781 1 75.25 681 ALA A C 1
ATOM 5569 O O . ALA A 1 681 ? 32 -25.078 7.074 1 75.25 681 ALA A O 1
ATOM 5570 N N . TRP A 1 682 ? 33.344 -23.422 7.84 1 69.06 682 TRP A N 1
ATOM 5571 C CA . TRP A 1 682 ? 34.5 -23.781 7.059 1 69.06 682 TRP A CA 1
ATOM 5572 C C . TRP A 1 682 ? 35.062 -25.141 7.508 1 69.06 682 TRP A C 1
ATOM 5574 O O . TRP A 1 682 ? 35.812 -25.797 6.766 1 69.06 682 TRP A O 1
ATOM 5584 N N . LEU A 1 683 ? 34.594 -25.5 8.742 1 72.69 683 LEU A N 1
ATOM 5585 C CA . LEU A 1 683 ? 35.062 -26.766 9.273 1 72.69 683 LEU A CA 1
ATOM 5586 C C . LEU A 1 683 ? 34.625 -27.938 8.391 1 72.69 683 LEU A C 1
ATOM 5588 O O . LEU A 1 683 ? 35.312 -28.953 8.305 1 72.69 683 LEU A O 1
ATOM 5592 N N . GLN A 1 684 ? 33.5 -27.703 7.688 1 71.19 684 GLN A N 1
ATOM 5593 C CA . GLN A 1 684 ? 33.031 -28.766 6.824 1 71.19 684 GLN A CA 1
ATOM 5594 C C . GLN A 1 684 ? 34 -29.031 5.672 1 71.19 684 GLN A C 1
ATOM 5596 O O . GLN A 1 684 ? 34.219 -30.172 5.281 1 71.19 684 GLN A O 1
ATOM 5601 N N . THR A 1 685 ? 34.562 -27.969 5.152 1 63.91 685 THR A N 1
ATOM 5602 C CA . THR A 1 685 ? 35.469 -28.125 4.012 1 63.91 685 THR A CA 1
ATOM 5603 C C . THR A 1 685 ? 36.75 -28.797 4.438 1 63.91 685 THR A C 1
ATOM 5605 O O . THR A 1 685 ? 37.312 -29.609 3.693 1 63.91 685 THR A O 1
ATOM 5608 N N . VAL A 1 686 ? 37.188 -28.562 5.652 1 64.12 686 VAL A N 1
ATOM 5609 C CA . VAL A 1 686 ? 38.5 -29.062 6.062 1 64.12 686 VAL A CA 1
ATOM 5610 C C . VAL A 1 686 ? 38.344 -30.469 6.648 1 64.12 686 VAL A C 1
ATOM 5612 O O . VAL A 1 686 ? 39.188 -31.328 6.426 1 64.12 686 VAL A O 1
ATOM 5615 N N . LEU A 1 687 ? 37.219 -30.547 7.359 1 64.19 687 LEU A N 1
ATOM 5616 C CA . LEU A 1 687 ? 37.062 -31.844 8 1 64.19 687 LEU A CA 1
ATOM 5617 C C . LEU A 1 687 ? 36.438 -32.844 7.035 1 64.19 687 LEU A C 1
ATOM 5619 O O . LEU A 1 687 ? 36.406 -34.062 7.316 1 64.19 687 LEU A O 1
ATOM 5623 N N . ASP A 1 688 ? 36.25 -32.531 5.781 1 62.78 688 ASP A N 1
ATOM 5624 C CA . ASP A 1 688 ? 35.688 -33.375 4.73 1 62.78 688 ASP A CA 1
ATOM 5625 C C . ASP A 1 688 ? 34.469 -34.125 5.223 1 62.78 688 ASP A C 1
ATOM 5627 O O . ASP A 1 688 ? 34.344 -35.312 4.992 1 62.78 688 ASP A O 1
ATOM 5631 N N . PHE A 1 689 ? 33.656 -33.438 6.082 1 62.12 689 PHE A N 1
ATOM 5632 C CA . PHE A 1 689 ? 32.438 -34.062 6.527 1 62.12 689 PHE A CA 1
ATOM 5633 C C . PHE A 1 689 ? 31.453 -34.25 5.367 1 62.12 689 PHE A C 1
ATOM 5635 O O . PHE A 1 689 ? 31.062 -33.281 4.719 1 62.12 689 PHE A O 1
ATOM 5642 N N . ASN A 1 690 ? 31.547 -35.312 4.652 1 60.84 690 ASN A N 1
ATOM 5643 C CA . ASN A 1 690 ? 30.625 -35.594 3.555 1 60.84 690 ASN A CA 1
ATOM 5644 C C . ASN A 1 690 ? 29.266 -36.094 4.066 1 60.84 690 ASN A C 1
ATOM 5646 O O . ASN A 1 690 ? 29.188 -37.125 4.707 1 60.84 690 ASN A O 1
ATOM 5650 N N . LEU A 1 691 ? 28.297 -35.125 4.168 1 63.72 691 LEU A N 1
ATOM 5651 C CA . LEU A 1 691 ? 26.938 -35.625 4.395 1 63.72 691 LEU A CA 1
ATOM 5652 C C . LEU A 1 691 ? 26.469 -36.469 3.203 1 63.72 691 LEU A C 1
ATOM 5654 O O . LEU A 1 691 ? 26.359 -35.938 2.086 1 63.72 691 LEU A O 1
ATOM 5658 N N . SER A 1 692 ? 26.578 -37.75 3.258 1 63.69 692 SER A N 1
ATOM 5659 C CA . SER A 1 692 ? 26.328 -38.719 2.207 1 63.69 692 SER A CA 1
ATOM 5660 C C . SER A 1 692 ? 25.031 -38.438 1.459 1 63.69 692 SER A C 1
ATOM 5662 O O . SER A 1 692 ? 24.922 -38.75 0.271 1 63.69 692 SER A O 1
ATOM 5664 N N . PHE A 1 693 ? 24.156 -37.594 2.105 1 70.5 693 PHE A N 1
ATOM 5665 C CA . PHE A 1 693 ? 22.844 -37.5 1.471 1 70.5 693 PHE A CA 1
ATOM 5666 C C . PHE A 1 693 ? 22.781 -36.281 0.549 1 70.5 693 PHE A C 1
ATOM 5668 O O . PHE A 1 693 ? 21.906 -36.188 -0.31 1 70.5 693 PHE A O 1
ATOM 5675 N N . LEU A 1 694 ? 23.844 -35.469 0.609 1 76.5 694 LEU A N 1
ATOM 5676 C CA . LEU A 1 694 ? 23.75 -34.25 -0.207 1 76.5 694 LEU A CA 1
ATOM 5677 C C . LEU A 1 694 ? 24.891 -34.219 -1.218 1 76.5 694 LEU A C 1
ATOM 5679 O O . LEU A 1 694 ? 26.031 -34.562 -0.895 1 76.5 694 LEU A O 1
ATOM 5683 N N . HIS A 1 695 ? 24.562 -33.938 -2.43 1 81.19 695 HIS A N 1
ATOM 5684 C CA . HIS A 1 695 ? 25.562 -33.719 -3.461 1 81.19 695 HIS A CA 1
ATOM 5685 C C . HIS A 1 695 ? 26.547 -32.625 -3.043 1 81.19 695 HIS A C 1
ATOM 5687 O O . HIS A 1 695 ? 26.172 -31.688 -2.309 1 81.19 695 HIS A O 1
ATOM 5693 N N . ARG A 1 696 ? 27.75 -32.688 -3.348 1 80.88 696 ARG A N 1
ATOM 5694 C CA . ARG A 1 696 ? 28.828 -31.766 -2.992 1 80.88 696 ARG A CA 1
ATOM 5695 C C . ARG A 1 696 ? 28.453 -30.328 -3.35 1 80.88 696 ARG A C 1
ATOM 5697 O O . ARG A 1 696 ? 28.656 -29.422 -2.553 1 80.88 696 ARG A O 1
ATOM 5704 N N . GLU A 1 697 ? 27.875 -30.125 -4.508 1 86.31 697 GLU A N 1
ATOM 5705 C CA . GLU A 1 697 ? 27.516 -28.781 -4.957 1 86.31 697 GLU A CA 1
ATOM 5706 C C . GLU A 1 697 ? 26.406 -28.172 -4.094 1 86.31 697 GLU A C 1
ATOM 5708 O O . GLU A 1 697 ? 26.391 -26.969 -3.854 1 86.31 697 GLU A O 1
ATOM 5713 N N . THR A 1 698 ? 25.516 -29.016 -3.682 1 87.06 698 THR A N 1
ATOM 5714 C CA . THR A 1 698 ? 24.438 -28.547 -2.812 1 87.06 698 THR A CA 1
ATOM 5715 C C . THR A 1 698 ? 24.984 -28.141 -1.446 1 87.06 698 THR A C 1
ATOM 5717 O O . THR A 1 698 ? 24.531 -27.156 -0.854 1 87.06 698 THR A O 1
ATOM 5720 N N . MET A 1 699 ? 25.953 -28.875 -1.031 1 86.81 699 MET A N 1
ATOM 5721 C CA . MET A 1 699 ? 26.578 -28.562 0.255 1 86.81 699 MET A CA 1
ATOM 5722 C C . MET A 1 699 ? 27.312 -27.234 0.193 1 86.81 699 MET A C 1
ATOM 5724 O O . MET A 1 699 ? 27.219 -26.422 1.116 1 86.81 699 MET A O 1
ATOM 5728 N N . ILE A 1 700 ? 28.016 -26.984 -0.836 1 85.06 700 ILE A N 1
ATOM 5729 C CA . ILE A 1 700 ? 28.734 -25.719 -1.021 1 85.06 700 ILE A CA 1
ATOM 5730 C C . ILE A 1 700 ? 27.75 -24.562 -1.063 1 85.06 700 ILE A C 1
ATOM 5732 O O . ILE A 1 700 ? 27.984 -23.516 -0.458 1 85.06 700 ILE A O 1
ATOM 5736 N N . ALA A 1 701 ? 26.688 -24.781 -1.735 1 90.62 701 ALA A N 1
ATOM 5737 C CA . ALA A 1 701 ? 25.656 -23.75 -1.854 1 90.62 701 ALA A CA 1
ATOM 5738 C C . ALA A 1 701 ? 25.031 -23.438 -0.501 1 90.62 701 ALA A C 1
ATOM 5740 O O . ALA A 1 701 ? 24.75 -22.281 -0.181 1 90.62 701 ALA A O 1
ATOM 5741 N N . LEU A 1 702 ? 24.812 -24.438 0.274 1 90.31 702 LEU A N 1
ATOM 5742 C CA . LEU A 1 702 ? 24.203 -24.266 1.588 1 90.31 702 LEU A CA 1
ATOM 5743 C C . LEU A 1 702 ? 25.141 -23.5 2.523 1 90.31 702 LEU A C 1
ATOM 5745 O O . LEU A 1 702 ? 24.703 -22.625 3.258 1 90.31 702 LEU A O 1
ATOM 5749 N N . LEU A 1 703 ? 26.406 -23.844 2.477 1 89.06 703 LEU A N 1
ATOM 5750 C CA . LEU A 1 703 ? 27.375 -23.156 3.326 1 89.06 703 LEU A CA 1
ATOM 5751 C C . LEU A 1 703 ? 27.531 -21.703 2.92 1 89.06 703 LEU A C 1
ATOM 5753 O O . LEU A 1 703 ? 27.688 -20.828 3.775 1 89.06 703 LEU A O 1
ATOM 5757 N N . ALA A 1 704 ? 27.5 -21.484 1.631 1 92.31 704 ALA A N 1
ATOM 5758 C CA . ALA A 1 704 ? 27.562 -20.109 1.142 1 92.31 704 ALA A CA 1
ATOM 5759 C C . ALA A 1 704 ? 26.344 -19.312 1.6 1 92.31 704 ALA A C 1
ATOM 5761 O O . ALA A 1 704 ? 26.453 -18.141 1.962 1 92.31 704 ALA A O 1
ATOM 5762 N N . ALA A 1 705 ? 25.188 -19.953 1.58 1 94.06 705 ALA A N 1
ATOM 5763 C CA . ALA A 1 705 ? 23.969 -19.312 2.023 1 94.06 705 ALA A CA 1
ATOM 5764 C C . ALA A 1 705 ? 24.031 -18.953 3.508 1 94.06 705 ALA A C 1
ATOM 5766 O O . ALA A 1 705 ? 23.609 -17.875 3.916 1 94.06 705 ALA A O 1
ATOM 5767 N N . LEU A 1 706 ? 24.594 -19.828 4.281 1 93.81 706 LEU A N 1
ATOM 5768 C CA . LEU A 1 706 ? 24.703 -19.578 5.715 1 93.81 706 LEU A CA 1
ATOM 5769 C C . LEU A 1 706 ? 25.656 -18.422 5.996 1 93.81 706 LEU A C 1
ATOM 5771 O O . LEU A 1 706 ? 25.438 -17.641 6.922 1 93.81 706 LEU A O 1
ATOM 5775 N N . GLU A 1 707 ? 26.656 -18.281 5.242 1 93.38 707 GLU A N 1
ATOM 5776 C CA . GLU A 1 707 ? 27.594 -17.156 5.383 1 93.38 707 GLU A CA 1
ATOM 5777 C C . GLU A 1 707 ? 26.922 -15.836 5.066 1 93.38 707 GLU A C 1
ATOM 5779 O O . GLU A 1 707 ? 27.156 -14.836 5.746 1 93.38 707 GLU A O 1
ATOM 5784 N N . ILE A 1 708 ? 26.094 -15.883 4.09 1 96.06 708 ILE A N 1
ATOM 5785 C CA . ILE A 1 708 ? 25.375 -14.672 3.717 1 96.06 708 ILE A CA 1
ATOM 5786 C C . ILE A 1 708 ? 24.422 -14.273 4.836 1 96.06 708 ILE A C 1
ATOM 5788 O O . ILE A 1 708 ? 24.297 -13.094 5.164 1 96.06 708 ILE A O 1
ATOM 5792 N N . ILE A 1 709 ? 23.781 -15.234 5.445 1 96.44 709 ILE A N 1
ATOM 5793 C CA . ILE A 1 709 ? 22.875 -14.977 6.559 1 96.44 709 ILE A CA 1
ATOM 5794 C C . ILE A 1 709 ? 23.672 -14.414 7.742 1 96.44 709 ILE A C 1
ATOM 5796 O O . ILE A 1 709 ? 23.219 -13.469 8.391 1 96.44 709 ILE A O 1
ATOM 5800 N N . ARG A 1 710 ? 24.828 -14.977 7.98 1 95.75 710 ARG A N 1
ATOM 5801 C CA . ARG A 1 710 ? 25.672 -14.469 9.047 1 95.75 710 ARG A CA 1
ATOM 5802 C C . ARG A 1 710 ? 26.016 -13 8.828 1 95.75 710 ARG A C 1
ATOM 5804 O O . ARG A 1 710 ? 25.938 -12.195 9.758 1 95.75 710 ARG A O 1
ATOM 5811 N N . ARG A 1 711 ? 26.297 -12.68 7.664 1 95.88 711 ARG A N 1
ATOM 5812 C CA . ARG A 1 711 ? 26.656 -11.305 7.324 1 95.88 711 ARG A CA 1
ATOM 5813 C C . ARG A 1 711 ? 25.453 -10.383 7.48 1 95.88 711 ARG A C 1
ATOM 5815 O O . ARG A 1 711 ? 25.594 -9.234 7.902 1 95.88 711 ARG A O 1
ATOM 5822 N N . GLY A 1 712 ? 24.328 -10.859 7.121 1 97.25 712 GLY A N 1
ATOM 5823 C CA . GLY A 1 712 ? 23.125 -10.07 7.32 1 97.25 712 GLY A CA 1
ATOM 5824 C C . GLY A 1 712 ? 22.891 -9.711 8.773 1 97.25 712 GLY A C 1
ATOM 5825 O O . GLY A 1 712 ? 22.516 -8.578 9.086 1 97.25 712 GLY A O 1
ATOM 5826 N N . ILE A 1 713 ? 23.188 -10.641 9.625 1 96.94 713 ILE A N 1
ATOM 5827 C CA . ILE A 1 713 ? 23.031 -10.398 11.055 1 96.94 713 ILE A CA 1
ATOM 5828 C C . ILE A 1 713 ? 24.109 -9.414 11.523 1 96.94 713 ILE A C 1
ATOM 5830 O O . ILE A 1 713 ? 23.812 -8.492 12.289 1 96.94 713 ILE A O 1
ATOM 5834 N N . TRP A 1 714 ? 25.266 -9.586 11.016 1 97 714 TRP A N 1
ATOM 5835 C CA . TRP A 1 714 ? 26.375 -8.695 11.344 1 9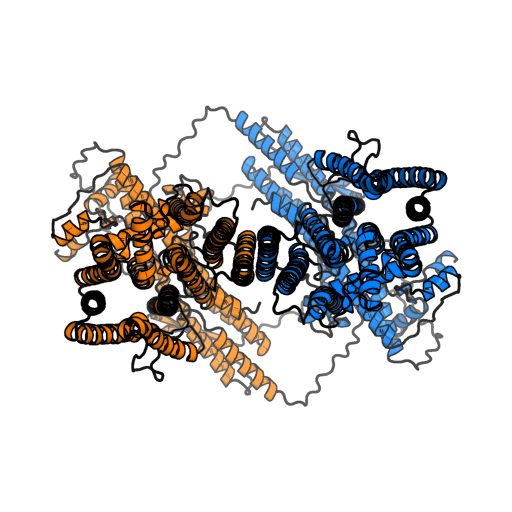7 714 TRP A CA 1
ATOM 5836 C C . TRP A 1 714 ? 26.062 -7.258 10.938 1 97 714 TRP A C 1
ATOM 5838 O O . TRP A 1 714 ? 26.328 -6.32 11.695 1 97 714 TRP A O 1
ATOM 5848 N N . ASN A 1 715 ? 25.406 -7.098 9.828 1 97.62 715 ASN A N 1
ATOM 5849 C CA . ASN A 1 715 ? 25.078 -5.777 9.305 1 97.62 715 ASN A CA 1
ATOM 5850 C C . ASN A 1 715 ? 24.188 -5 10.266 1 97.62 715 ASN A C 1
ATOM 5852 O O . ASN A 1 715 ? 24.344 -3.793 10.438 1 97.62 715 ASN A O 1
ATOM 5856 N N . PHE A 1 716 ? 23.281 -5.652 10.852 1 97.19 716 PHE A N 1
ATOM 5857 C CA . PHE A 1 716 ? 22.312 -4.965 11.703 1 97.19 716 PHE A CA 1
ATOM 5858 C C . PHE A 1 716 ? 23.016 -4.336 12.906 1 97.19 716 PHE A C 1
ATOM 5860 O O . PHE A 1 716 ? 22.844 -3.146 13.18 1 97.19 716 PHE A O 1
ATOM 5867 N N . PHE A 1 717 ? 23.812 -5.062 13.555 1 96.25 717 PHE A N 1
ATOM 5868 C CA . PHE A 1 717 ? 24.406 -4.594 14.805 1 96.25 717 PHE A CA 1
ATOM 5869 C C . PHE A 1 717 ? 25.562 -3.656 14.531 1 96.25 717 PHE A C 1
ATOM 5871 O O . PHE A 1 717 ? 25.875 -2.785 15.352 1 96.25 717 PHE A O 1
ATOM 5878 N N . ARG A 1 718 ? 26.156 -3.848 13.398 1 96 718 ARG A N 1
ATOM 5879 C CA . ARG A 1 718 ? 27.219 -2.918 13.023 1 96 718 ARG A CA 1
ATOM 5880 C C . ARG A 1 718 ? 26.672 -1.513 12.812 1 96 718 ARG A C 1
ATOM 5882 O O . ARG A 1 718 ? 27.266 -0.53 13.266 1 96 718 ARG A O 1
ATOM 5889 N N . LEU A 1 719 ? 25.562 -1.426 12.141 1 96 719 LEU A N 1
ATOM 5890 C CA . LEU A 1 719 ? 24.969 -0.118 11.883 1 96 719 LEU A CA 1
ATOM 5891 C C . LEU A 1 719 ? 24.328 0.455 13.148 1 96 719 LEU A C 1
ATOM 5893 O O . LEU A 1 719 ? 24.281 1.675 13.328 1 96 719 LEU A O 1
ATOM 5897 N N . GLU A 1 720 ? 23.828 -0.418 13.984 1 94.69 720 GLU A N 1
ATOM 5898 C CA . GLU A 1 720 ? 23.328 0.049 15.273 1 94.69 720 GLU A CA 1
ATOM 5899 C C . GLU A 1 720 ? 24.422 0.749 16.078 1 94.69 720 GLU A C 1
ATOM 5901 O O . GLU A 1 720 ? 24.188 1.806 16.672 1 94.69 720 GLU A O 1
ATOM 5906 N N . ASN A 1 721 ? 25.578 0.104 16.078 1 93.38 721 ASN A N 1
ATOM 5907 C CA . ASN A 1 721 ? 26.703 0.682 16.812 1 93.38 721 ASN A CA 1
ATOM 5908 C C . ASN A 1 721 ? 27.109 2.033 16.219 1 93.38 721 ASN A C 1
ATOM 5910 O O . ASN A 1 721 ? 27.406 2.969 16.969 1 93.38 721 ASN A O 1
ATOM 5914 N N . GLU A 1 722 ? 27.094 2.107 14.938 1 92.12 722 GLU A N 1
ATOM 5915 C CA . GLU A 1 722 ? 27.422 3.369 14.281 1 92.12 722 GLU A CA 1
ATOM 5916 C C . GLU A 1 722 ? 26.391 4.445 14.602 1 92.12 722 GLU A C 1
ATOM 5918 O O . GLU A 1 722 ? 26.75 5.605 14.836 1 92.12 722 GLU A O 1
ATOM 5923 N N . HIS A 1 723 ? 25.188 4.078 14.602 1 92.69 723 HIS A N 1
ATOM 5924 C CA . HIS A 1 723 ? 24.125 5.016 14.922 1 92.69 723 HIS A CA 1
ATOM 5925 C C . HIS A 1 723 ? 24.25 5.531 16.359 1 92.69 723 HIS A C 1
ATOM 5927 O O . HIS A 1 723 ? 24.109 6.73 16.594 1 92.69 723 HIS A O 1
ATOM 5933 N N . LEU A 1 724 ? 24.516 4.68 17.281 1 91.12 724 LEU A N 1
ATOM 5934 C CA . LEU A 1 724 ? 24.625 5.066 18.672 1 91.12 724 LEU A CA 1
ATOM 5935 C C . LEU A 1 724 ? 25.844 5.965 18.891 1 91.12 724 LEU A C 1
ATOM 5937 O O . LEU A 1 724 ? 25.812 6.855 19.734 1 91.12 724 LEU A O 1
ATOM 5941 N N . ASN A 1 725 ? 26.875 5.727 18.125 1 88.31 725 ASN A N 1
ATOM 5942 C CA . ASN A 1 725 ? 28.016 6.629 18.172 1 88.31 725 ASN A CA 1
ATOM 5943 C C . ASN A 1 725 ? 27.656 8.023 17.672 1 88.31 725 ASN A C 1
ATOM 5945 O O . ASN A 1 725 ? 28.109 9.023 18.234 1 88.31 725 ASN A O 1
ATOM 5949 N N . ASN A 1 726 ? 26.812 8.086 16.703 1 86.44 726 ASN A N 1
ATOM 5950 C CA . ASN A 1 726 ? 26.328 9.359 16.203 1 86.44 726 ASN A CA 1
ATOM 5951 C C . ASN A 1 726 ? 25.406 10.055 17.203 1 86.44 726 ASN A C 1
ATOM 5953 O O . ASN A 1 726 ? 25.438 11.273 17.344 1 86.44 726 ASN A O 1
ATOM 5957 N N . VAL A 1 727 ? 24.641 9.312 17.828 1 86.81 727 VAL A N 1
ATOM 5958 C CA . VAL A 1 727 ? 23.734 9.828 18.844 1 86.81 727 VAL A CA 1
ATOM 5959 C C . VAL A 1 727 ? 24.547 10.406 20.016 1 86.81 727 VAL A C 1
ATOM 5961 O O . VAL A 1 727 ? 24.203 11.469 20.547 1 86.81 727 VAL A O 1
ATOM 5964 N N . GLY A 1 728 ? 25.562 9.703 20.375 1 81.31 728 GLY A N 1
ATOM 5965 C CA . GLY A 1 728 ? 26.406 10.18 21.469 1 81.31 728 GLY A CA 1
ATOM 5966 C C . GLY A 1 728 ? 27.078 11.516 21.172 1 81.31 728 GLY A C 1
ATOM 5967 O O . GLY A 1 728 ? 27.172 12.375 22.047 1 81.31 728 GLY A O 1
ATOM 5968 N N . LYS A 1 729 ? 27.328 11.758 19.906 1 81.62 729 LYS A N 1
ATOM 5969 C CA . LYS A 1 729 ? 27.984 13 19.5 1 81.62 729 LYS A CA 1
ATOM 5970 C C . LYS A 1 729 ? 26.969 13.992 18.922 1 81.62 729 LYS A C 1
ATOM 5972 O O . LYS A 1 729 ? 27.359 15.078 18.484 1 81.62 729 LYS A O 1
ATOM 5977 N N . PHE A 1 730 ? 25.703 13.68 18.938 1 82.88 730 PHE A N 1
ATOM 5978 C CA . PHE A 1 730 ? 24.594 14.5 18.453 1 82.88 730 PHE A CA 1
ATOM 5979 C C . PHE A 1 730 ? 24.844 14.93 17 1 82.88 730 PHE A C 1
ATOM 5981 O O . PHE A 1 730 ? 24.562 16.062 16.641 1 82.88 730 PHE A O 1
ATOM 5988 N N . ARG A 1 731 ? 25.438 13.992 16.281 1 81.56 731 ARG A N 1
ATOM 5989 C CA . ARG A 1 731 ? 25.672 14.258 14.875 1 81.56 731 ARG A CA 1
ATOM 5990 C C . ARG A 1 731 ? 24.469 13.859 14.031 1 81.56 731 ARG A C 1
ATOM 5992 O O . ARG A 1 731 ? 24.25 12.672 13.773 1 81.56 731 ARG A O 1
ATOM 5999 N N . ALA A 1 732 ? 23.75 14.859 13.609 1 81.31 732 ALA A N 1
ATOM 6000 C CA . ALA A 1 732 ? 22.531 14.547 12.867 1 81.31 732 ALA A CA 1
ATOM 6001 C C . ALA A 1 732 ? 22.641 14.992 11.414 1 81.31 732 ALA A C 1
ATOM 6003 O O . ALA A 1 732 ? 21.781 14.656 10.594 1 81.31 732 ALA A O 1
ATOM 6004 N N . PHE A 1 733 ? 23.781 15.664 11.078 1 80.94 733 PHE A N 1
ATOM 6005 C CA . PHE A 1 733 ? 23.844 16.234 9.742 1 80.94 733 PHE A CA 1
ATOM 6006 C C . PHE A 1 733 ? 25.156 15.891 9.07 1 80.94 733 PHE A C 1
ATOM 6008 O O . PHE A 1 733 ? 26.172 15.695 9.742 1 80.94 733 PHE A O 1
ATOM 6015 N N . LYS A 1 734 ? 24.984 15.781 7.754 1 76.44 734 LYS A N 1
ATOM 6016 C CA . LYS A 1 734 ? 26.172 15.531 6.945 1 76.44 734 LYS A CA 1
ATOM 6017 C C . LYS A 1 734 ? 27 16.797 6.785 1 76.44 734 LYS A C 1
ATOM 6019 O O . LYS A 1 734 ? 26.453 17.891 6.652 1 76.44 734 LYS A O 1
ATOM 6024 N N . SER A 1 735 ? 28.266 16.672 6.965 1 75.38 735 SER A N 1
ATOM 6025 C CA . SER A 1 735 ? 29.141 17.812 6.723 1 75.38 735 SER A CA 1
ATOM 6026 C C . SER A 1 735 ? 29.547 17.906 5.254 1 75.38 735 SER A C 1
ATOM 6028 O O . SER A 1 735 ? 30.094 16.953 4.695 1 75.38 735 SER A O 1
ATOM 6030 N N . VAL A 1 736 ? 29 18.859 4.574 1 73.94 736 VAL A N 1
ATOM 6031 C CA . VAL A 1 736 ? 29.422 19.094 3.197 1 73.94 736 VAL A CA 1
ATOM 6032 C C . VAL A 1 736 ? 30.656 20 3.182 1 73.94 736 VAL A C 1
ATOM 6034 O O . VAL A 1 736 ? 30.703 21 3.887 1 73.94 736 VAL A O 1
ATOM 6037 N N . PRO A 1 737 ? 31.609 19.5 2.498 1 76.44 737 PRO A N 1
ATOM 6038 C CA . PRO A 1 737 ? 32.812 20.328 2.473 1 76.44 737 PRO A CA 1
ATOM 6039 C C . PRO A 1 737 ? 32.594 21.672 1.775 1 76.44 737 PRO A C 1
ATOM 6041 O O . PRO A 1 737 ? 31.906 21.734 0.767 1 76.44 737 PRO A O 1
ATOM 6044 N N . LEU A 1 738 ? 33.156 22.688 2.338 1 80.56 738 LEU A N 1
ATOM 6045 C CA . LEU A 1 738 ? 33.062 24.031 1.786 1 80.56 738 LEU A CA 1
ATOM 6046 C C . LEU A 1 738 ? 34.062 24.219 0.643 1 80.56 738 LEU A C 1
ATOM 6048 O O . LEU A 1 738 ? 35.156 23.656 0.67 1 80.56 738 LEU A O 1
ATOM 6052 N N . PRO A 1 739 ? 33.656 24.797 -0.338 1 78 739 PRO A N 1
ATOM 6053 C CA . PRO A 1 739 ? 34.531 24.969 -1.509 1 78 739 PRO A CA 1
ATOM 6054 C C . PRO A 1 739 ? 35.719 25.875 -1.235 1 78 739 PRO A C 1
ATOM 6056 O O . PRO A 1 739 ? 36.812 25.641 -1.771 1 78 739 PRO A O 1
ATOM 6059 N N . PHE A 1 740 ? 35.562 26.922 -0.329 1 79.12 740 PHE A N 1
ATOM 6060 C CA . PHE A 1 740 ? 36.625 27.906 -0.141 1 79.12 740 PHE A CA 1
ATOM 6061 C C . PHE A 1 740 ? 37.219 27.797 1.255 1 79.12 740 PHE A C 1
ATOM 6063 O O . PHE A 1 740 ? 36.5 27.531 2.227 1 79.12 740 PHE A O 1
ATOM 6070 N N . ASN A 1 741 ? 38.625 27.656 1.361 1 76.12 741 ASN A N 1
ATOM 6071 C CA . ASN A 1 741 ? 39.312 27.719 2.654 1 76.12 741 ASN A CA 1
ATOM 6072 C C . ASN A 1 741 ? 40 29.047 2.865 1 76.12 741 ASN A C 1
ATOM 6074 O O . ASN A 1 741 ? 40.688 29.547 1.972 1 76.12 741 ASN A O 1
ATOM 6078 N N . TYR A 1 742 ? 39.656 29.75 3.932 1 61.44 742 TYR A N 1
ATOM 6079 C CA . TYR A 1 742 ? 40.281 31.016 4.258 1 61.44 742 TYR A CA 1
ATOM 6080 C C . TYR A 1 742 ? 41.562 30.797 5.035 1 61.44 742 TYR A C 1
ATOM 6082 O O . TYR A 1 742 ? 41.625 29.984 5.949 1 61.44 742 TYR A O 1
ATOM 6090 N N . ASN A 1 743 ? 42.844 31.016 4.543 1 54.28 743 ASN A N 1
ATOM 6091 C CA . ASN A 1 743 ? 44.156 30.922 5.223 1 54.28 743 ASN A CA 1
ATOM 6092 C C . ASN A 1 743 ? 44.188 31.844 6.441 1 54.28 743 ASN A C 1
ATOM 6094 O O . ASN A 1 743 ? 44.219 33.062 6.305 1 54.28 743 ASN A O 1
ATOM 6098 N N . GLU A 1 744 ? 43.719 31.609 7.547 1 48.03 744 GLU A N 1
ATOM 6099 C CA . GLU A 1 744 ? 43.938 32.438 8.734 1 48.03 744 GLU A CA 1
ATOM 6100 C C . GLU A 1 744 ? 45.406 32.344 9.195 1 48.03 744 GLU A C 1
ATOM 6102 O O . GLU A 1 744 ? 45.781 33 10.188 1 48.03 744 GLU A O 1
ATOM 6107 N N . GLU A 1 745 ? 46.406 31.625 8.82 1 41.75 745 GLU A N 1
ATOM 6108 C CA . GLU A 1 745 ? 47.688 31.562 9.484 1 41.75 745 GLU A CA 1
ATOM 6109 C C . GLU A 1 745 ? 48.312 32.969 9.586 1 41.75 745 GLU A C 1
ATOM 6111 O O . GLU A 1 745 ? 49.188 33.188 10.43 1 41.75 745 GLU A O 1
ATOM 6116 N N . GLU A 1 746 ? 48.25 33.938 8.711 1 37.94 746 GLU A N 1
ATOM 6117 C CA . GLU A 1 746 ? 49.25 34.969 8.859 1 37.94 746 GLU A CA 1
ATOM 6118 C C . GLU A 1 746 ? 49 35.812 10.109 1 37.94 746 GLU A C 1
ATOM 6120 O O . GLU A 1 746 ? 49.906 36.562 10.555 1 37.94 746 GLU A O 1
ATOM 6125 N N . ASP A 1 747 ? 47.875 35.938 10.727 1 36.28 747 ASP A N 1
ATOM 6126 C CA . ASP A 1 747 ? 47.875 36.938 11.789 1 36.28 747 ASP A CA 1
ATOM 6127 C C . ASP A 1 747 ? 48.469 36.375 13.078 1 36.28 747 ASP A C 1
ATOM 6129 O O . ASP A 1 747 ? 48.5 37.031 14.109 1 36.28 747 ASP A O 1
ATOM 6133 N N . ARG A 1 748 ? 48.625 35.062 13.359 1 35.59 748 ARG A N 1
ATOM 6134 C CA . ARG A 1 748 ? 49.219 34.781 14.648 1 35.59 748 ARG A CA 1
ATOM 6135 C C . ARG A 1 748 ? 50.719 35.094 14.617 1 35.59 748 ARG A C 1
ATOM 6137 O O . ARG A 1 748 ? 51.375 35.062 15.656 1 35.59 748 ARG A O 1
ATOM 6144 N N . ASP A 1 749 ? 51.438 35.062 13.492 1 31.58 749 ASP A N 1
ATOM 6145 C CA . ASP A 1 749 ? 52.844 35.375 13.672 1 31.58 749 ASP A CA 1
ATOM 6146 C C . ASP A 1 749 ? 53.062 36.875 13.797 1 31.58 749 ASP A C 1
ATOM 6148 O O . ASP A 1 749 ? 54.188 37.344 13.992 1 31.58 749 ASP A O 1
ATOM 6152 N N . SER A 1 750 ? 52.062 37.781 13.5 1 25.14 750 SER A N 1
ATOM 6153 C CA . SER A 1 750 ? 52.438 39.094 14.031 1 25.14 750 SER A CA 1
ATOM 6154 C C . SER A 1 750 ? 52 39.25 15.477 1 25.14 750 SER A C 1
ATOM 6156 O O . SER A 1 750 ? 50.906 38.781 15.836 1 25.14 750 SER A O 1
ATOM 6158 N N . MET B 1 1 ? -0.161 19.25 -5.129 1 56.72 1 MET B N 1
ATOM 6159 C CA . MET B 1 1 ? -1.378 18.984 -5.895 1 56.72 1 MET B CA 1
ATOM 6160 C C . MET B 1 1 ? -2.121 20.297 -6.191 1 56.72 1 MET B C 1
ATOM 6162 O O . MET B 1 1 ? -2.094 21.219 -5.387 1 56.72 1 MET B O 1
ATOM 6166 N N . LYS B 1 2 ? -2.574 20.406 -7.461 1 79.12 2 LYS B N 1
ATOM 6167 C CA . LYS B 1 2 ? -3.322 21.578 -7.918 1 79.12 2 LYS B CA 1
ATOM 6168 C C . LYS B 1 2 ? -4.676 21.672 -7.215 1 79.12 2 LYS B C 1
ATOM 6170 O O . LYS B 1 2 ? -5.309 20.656 -6.941 1 79.12 2 LYS B O 1
ATOM 6175 N N . PHE B 1 3 ? -5.09 22.734 -6.699 1 85.5 3 PHE B N 1
ATOM 6176 C CA . PHE B 1 3 ? -6.32 22.969 -5.949 1 85.5 3 PHE B CA 1
ATOM 6177 C C . PHE B 1 3 ? -7.531 22.469 -6.727 1 85.5 3 PHE B C 1
ATOM 6179 O O . PHE B 1 3 ? -8.461 21.922 -6.141 1 85.5 3 PHE B O 1
ATOM 6186 N N . GLY B 1 4 ? -7.492 22.641 -7.969 1 86.25 4 GLY B N 1
ATOM 6187 C CA . GLY B 1 4 ? -8.625 22.203 -8.773 1 86.25 4 GLY B CA 1
ATOM 6188 C C . GLY B 1 4 ? -8.922 20.719 -8.625 1 86.25 4 GLY B C 1
ATOM 6189 O O . GLY B 1 4 ? -10.078 20.328 -8.492 1 86.25 4 GLY B O 1
ATOM 6190 N N . LYS B 1 5 ? -7.922 20 -8.625 1 86.31 5 LYS B N 1
ATOM 6191 C CA . LYS B 1 5 ? -8.102 18.547 -8.5 1 86.31 5 LYS B CA 1
ATOM 6192 C C . LYS B 1 5 ? -8.531 18.172 -7.082 1 86.31 5 LYS B C 1
ATOM 6194 O O . LYS B 1 5 ? -9.375 17.297 -6.898 1 86.31 5 LYS B O 1
ATOM 6199 N N . ASP B 1 6 ? -8.039 18.875 -6.137 1 86.88 6 ASP B N 1
ATOM 6200 C CA . ASP B 1 6 ? -8.414 18.625 -4.75 1 86.88 6 ASP B CA 1
ATOM 6201 C C . ASP B 1 6 ? -9.852 19.047 -4.48 1 86.88 6 ASP B C 1
ATOM 6203 O O . ASP B 1 6 ? -10.555 18.422 -3.686 1 86.88 6 ASP B O 1
ATOM 6207 N N . PHE B 1 7 ? -10.258 20.141 -5.129 1 90.25 7 PHE B N 1
ATOM 6208 C CA . PHE B 1 7 ? -11.617 20.641 -5 1 90.25 7 PHE B CA 1
ATOM 6209 C C . PHE B 1 7 ? -12.625 19.594 -5.473 1 90.25 7 PHE B C 1
ATOM 6211 O O . PHE B 1 7 ? -13.602 19.312 -4.777 1 90.25 7 PHE B O 1
ATOM 6218 N N . VAL B 1 8 ? -12.336 19.016 -6.516 1 87.94 8 VAL B N 1
ATOM 6219 C CA . VAL B 1 8 ? -13.242 18.016 -7.094 1 87.94 8 VAL B CA 1
ATOM 6220 C C . VAL B 1 8 ? -13.234 16.75 -6.242 1 87.94 8 VAL B C 1
ATOM 6222 O O . VAL B 1 8 ? -14.273 16.109 -6.059 1 87.94 8 VAL B O 1
ATOM 6225 N N . ARG B 1 9 ? -12.109 16.469 -5.676 1 86.06 9 ARG B N 1
ATOM 6226 C CA . ARG B 1 9 ? -11.984 15.258 -4.867 1 86.06 9 ARG B CA 1
ATOM 6227 C C . ARG B 1 9 ? -12.773 15.391 -3.568 1 86.06 9 ARG B C 1
ATOM 6229 O O . ARG B 1 9 ? -13.289 14.398 -3.049 1 86.06 9 ARG B O 1
ATOM 6236 N N . GLN B 1 10 ? -12.992 16.547 -3.111 1 88.12 10 GLN B N 1
ATOM 6237 C CA . GLN B 1 10 ? -13.633 16.734 -1.815 1 88.12 10 GLN B CA 1
ATOM 6238 C C . GLN B 1 10 ? -15.133 16.984 -1.974 1 88.12 10 GLN B C 1
ATOM 6240 O O . GLN B 1 10 ? -15.875 17 -0.988 1 88.12 10 GLN B O 1
ATOM 6245 N N . MET B 1 11 ? -15.562 17.062 -3.166 1 90 11 MET B N 1
ATOM 6246 C CA . MET B 1 11 ? -16.984 17.312 -3.426 1 90 11 MET B CA 1
ATOM 6247 C C . MET B 1 11 ? -17.812 16.062 -3.152 1 90 11 MET B C 1
ATOM 6249 O O . MET B 1 11 ? -17.312 14.945 -3.279 1 90 11 MET B O 1
ATOM 6253 N N . ILE B 1 12 ? -18.969 16.328 -2.719 1 88.25 12 ILE B N 1
ATOM 6254 C CA . ILE B 1 12 ? -19.938 15.25 -2.664 1 88.25 12 ILE B CA 1
ATOM 6255 C C . ILE B 1 12 ? -20.406 14.898 -4.074 1 88.25 12 ILE B C 1
ATOM 6257 O O . ILE B 1 12 ? -20.906 15.766 -4.797 1 88.25 12 ILE B O 1
ATOM 6261 N N . PRO B 1 13 ? -20.219 13.734 -4.441 1 86.31 13 PRO B N 1
ATOM 6262 C CA . PRO B 1 13 ? -20.5 13.367 -5.832 1 86.31 13 PRO B CA 1
ATOM 6263 C C . PRO B 1 13 ? -21.938 13.672 -6.246 1 86.31 13 PRO B C 1
ATOM 6265 O O . PRO B 1 13 ? -22.188 14.062 -7.391 1 86.31 13 PRO B O 1
ATOM 6268 N N . GLU B 1 14 ? -22.844 13.562 -5.379 1 87.75 14 GLU B N 1
ATOM 6269 C CA . GLU B 1 14 ? -24.25 13.789 -5.707 1 87.75 14 GLU B CA 1
ATOM 6270 C C . GLU B 1 14 ? -24.562 15.281 -5.836 1 87.75 14 GLU B C 1
ATOM 6272 O O . GLU B 1 14 ? -25.547 15.664 -6.469 1 87.75 14 GLU B O 1
ATOM 6277 N N . TRP B 1 15 ? -23.688 16.188 -5.227 1 89.44 15 TRP B N 1
ATOM 6278 C CA . TRP B 1 15 ? -23.906 17.625 -5.246 1 89.44 15 TRP B CA 1
ATOM 6279 C C . TRP B 1 15 ? -22.906 18.312 -6.18 1 89.44 15 TRP B C 1
ATOM 6281 O O . TRP B 1 15 ? -22.656 19.516 -6.059 1 89.44 15 TRP B O 1
ATOM 6291 N N . GLN B 1 16 ? -22.375 17.625 -7.062 1 87.75 16 GLN B N 1
ATOM 6292 C CA . GLN B 1 16 ? -21.297 18.156 -7.887 1 87.75 16 GLN B CA 1
ATOM 6293 C C . GLN B 1 16 ? -21.766 19.375 -8.68 1 87.75 16 GLN B C 1
ATOM 6295 O O . GLN B 1 16 ? -21.031 20.359 -8.82 1 87.75 16 GLN B O 1
ATOM 6300 N N . GLN B 1 17 ? -23.016 19.375 -9.125 1 86.88 17 GLN B N 1
ATOM 6301 C CA . GLN B 1 17 ? -23.547 20.453 -9.953 1 86.88 17 GLN B CA 1
ATOM 6302 C C . GLN B 1 17 ? -23.859 21.688 -9.109 1 86.88 17 GLN B C 1
ATOM 6304 O O . GLN B 1 17 ? -23.984 22.797 -9.633 1 86.88 17 GLN B O 1
ATOM 6309 N N . ALA B 1 18 ? -23.906 21.484 -7.836 1 91.69 18 ALA B N 1
ATOM 6310 C CA . ALA B 1 18 ? -24.281 22.578 -6.953 1 91.69 18 ALA B CA 1
ATOM 6311 C C . ALA B 1 18 ? -23.047 23.344 -6.48 1 91.69 18 ALA B C 1
ATOM 6313 O O . ALA B 1 18 ? -23.156 24.469 -5.977 1 91.69 18 ALA B O 1
ATOM 6314 N N . TYR B 1 19 ? -21.891 22.797 -6.695 1 93.25 19 TYR B N 1
ATOM 6315 C CA . TYR B 1 19 ? -20.656 23.469 -6.32 1 93.25 19 TYR B CA 1
ATOM 6316 C C . TYR B 1 19 ? -20.266 24.516 -7.363 1 93.25 19 TYR B C 1
ATOM 6318 O O . TYR B 1 19 ? -20.797 24.516 -8.484 1 93.25 19 TYR B O 1
ATOM 6326 N N . MET B 1 20 ? -19.359 25.391 -6.887 1 93.56 20 MET B N 1
ATOM 6327 C CA . MET B 1 20 ? -18.875 26.438 -7.789 1 93.56 20 MET B CA 1
ATOM 6328 C C . MET B 1 20 ? -18.062 25.828 -8.93 1 93.56 20 MET B C 1
ATOM 6330 O O . MET B 1 20 ? -17.281 24.891 -8.719 1 93.56 20 MET B O 1
ATOM 6334 N N . ASP B 1 21 ? -18.297 26.375 -10.102 1 92.31 21 ASP B N 1
ATOM 6335 C CA . ASP B 1 21 ? -17.531 25.906 -11.258 1 92.31 21 ASP B CA 1
ATOM 6336 C C . ASP B 1 21 ? -16.141 26.562 -11.297 1 92.31 21 ASP B C 1
ATOM 6338 O O . ASP B 1 21 ? -15.922 27.5 -12.055 1 92.31 21 ASP B O 1
ATOM 6342 N N . TYR B 1 22 ? -15.258 26 -10.555 1 93.19 22 TYR B N 1
ATOM 6343 C CA . TYR B 1 22 ? -13.914 26.547 -10.422 1 93.19 22 TYR B CA 1
ATOM 6344 C C . TYR B 1 22 ? -13.148 26.438 -11.734 1 93.19 22 TYR B C 1
ATOM 6346 O O . TYR B 1 22 ? -12.445 27.359 -12.125 1 93.19 22 TYR B O 1
ATOM 6354 N N . ALA B 1 23 ? -13.328 25.391 -12.508 1 90.88 23 ALA B N 1
ATOM 6355 C CA . ALA B 1 23 ? -12.633 25.172 -13.781 1 90.88 23 ALA B CA 1
ATOM 6356 C C . ALA B 1 23 ? -13.094 26.188 -14.828 1 90.88 23 ALA B C 1
ATOM 6358 O O . ALA B 1 23 ? -12.281 26.703 -15.602 1 90.88 23 ALA B O 1
ATOM 6359 N N . GLY B 1 24 ? -14.375 26.453 -14.859 1 91.31 24 GLY B N 1
ATOM 6360 C CA . GLY B 1 24 ? -14.898 27.438 -15.781 1 91.31 24 GLY B CA 1
ATOM 6361 C C . GLY B 1 24 ? -14.375 28.844 -15.508 1 91.31 24 GLY B C 1
ATOM 6362 O O . GLY B 1 24 ? -14.031 29.578 -16.438 1 91.31 24 GLY B O 1
ATOM 6363 N N . LEU B 1 25 ? -14.281 29.188 -14.273 1 93.12 25 LEU B N 1
ATOM 6364 C CA . LEU B 1 25 ? -13.781 30.5 -13.891 1 93.12 25 LEU B CA 1
ATOM 6365 C C . LEU B 1 25 ? -12.289 30.625 -14.18 1 93.12 25 LEU B C 1
ATOM 6367 O O . LEU B 1 25 ? -11.812 31.688 -14.586 1 93.12 25 LEU B O 1
ATOM 6371 N N . LYS B 1 26 ? -11.562 29.562 -13.992 1 92.12 26 LYS B N 1
ATOM 6372 C CA . LYS B 1 26 ? -10.141 29.562 -14.305 1 92.12 26 LYS B CA 1
ATOM 6373 C C . LYS B 1 26 ? -9.891 29.766 -15.797 1 92.12 26 LYS B C 1
ATOM 6375 O O . LYS B 1 26 ? -8.945 30.453 -16.188 1 92.12 26 LYS B O 1
ATOM 6380 N N . SER B 1 27 ? -10.773 29.203 -16.609 1 92.31 27 SER B N 1
ATOM 6381 C CA . SER B 1 27 ? -10.648 29.391 -18.062 1 92.31 27 SER B CA 1
ATOM 6382 C C . SER B 1 27 ? -10.867 30.844 -18.453 1 92.31 27 SER B C 1
ATOM 6384 O O . SER B 1 27 ? -10.195 31.344 -19.359 1 92.31 27 SER B O 1
ATOM 6386 N N . ILE B 1 28 ? -11.719 31.453 -17.844 1 91.56 28 ILE B N 1
ATOM 6387 C CA . ILE B 1 28 ? -11.969 32.875 -18.125 1 91.56 28 ILE B CA 1
ATOM 6388 C C . ILE B 1 28 ? -10.773 33.719 -17.688 1 91.56 28 ILE B C 1
ATOM 6390 O O . ILE B 1 28 ? -10.391 34.656 -18.359 1 91.56 28 ILE B O 1
ATOM 6394 N N . LEU B 1 29 ? -10.164 33.344 -16.625 1 90.88 29 LEU B N 1
ATOM 6395 C CA . LEU B 1 29 ? -8.992 34.062 -16.141 1 90.88 29 LEU B CA 1
ATOM 6396 C C . LEU B 1 29 ? -7.82 33.906 -17.094 1 90.88 29 LEU B C 1
ATOM 6398 O O . LEU B 1 29 ? -7.035 34.844 -17.266 1 90.88 29 LEU B O 1
ATOM 6402 N N . GLN B 1 30 ? -7.688 32.75 -17.656 1 90.19 30 GLN B N 1
ATOM 6403 C CA . GLN B 1 30 ? -6.625 32.531 -18.641 1 90.19 30 GLN B CA 1
ATOM 6404 C C . GLN B 1 30 ? -6.836 33.406 -19.875 1 90.19 30 GLN B C 1
ATOM 6406 O O . GLN B 1 30 ? -5.867 33.875 -20.469 1 90.19 30 GLN B O 1
ATOM 6411 N N . GLU B 1 31 ? -8.07 33.594 -20.203 1 87.38 31 GLU B N 1
ATOM 6412 C CA . GLU B 1 31 ? -8.383 34.5 -21.297 1 87.38 31 GLU B CA 1
ATOM 6413 C C . GLU B 1 31 ? -8.016 35.938 -20.969 1 87.38 31 GLU B C 1
ATOM 6415 O O . GLU B 1 31 ? -7.543 36.688 -21.828 1 87.38 31 GLU B O 1
ATOM 6420 N N . ILE B 1 32 ? -8.188 36.25 -19.766 1 85.88 32 ILE B N 1
ATOM 6421 C CA . ILE B 1 32 ? -7.812 37.594 -19.312 1 85.88 32 ILE B CA 1
ATOM 6422 C C . ILE B 1 32 ? -6.297 37.75 -19.359 1 85.88 32 ILE B C 1
ATOM 6424 O O . ILE B 1 32 ? -5.785 38.781 -19.812 1 85.88 32 ILE B O 1
ATOM 6428 N N . GLN B 1 33 ? -5.613 36.75 -19 1 86.38 33 GLN B N 1
ATOM 6429 C CA . GLN B 1 33 ? -4.156 36.781 -18.984 1 86.38 33 GLN B CA 1
ATOM 6430 C C . GLN B 1 33 ? -3.604 36.906 -20.406 1 86.38 33 GLN B C 1
ATOM 6432 O O . GLN B 1 33 ? -2.67 37.656 -20.656 1 86.38 33 GLN B O 1
ATOM 6437 N N . THR B 1 34 ? -4.199 36.219 -21.297 1 85.75 34 THR B N 1
ATOM 6438 C CA . THR B 1 34 ? -3.754 36.25 -22.688 1 85.75 34 THR B CA 1
ATOM 6439 C C . THR B 1 34 ? -4.066 37.594 -23.328 1 85.75 34 THR B C 1
ATOM 6441 O O . THR B 1 34 ? -3.27 38.125 -24.125 1 85.75 34 THR B O 1
ATOM 6444 N N . SER B 1 35 ? -5.168 38.156 -23.016 1 81.56 35 SER B N 1
ATOM 6445 C CA . SER B 1 35 ? -5.547 39.438 -23.578 1 81.56 35 SER B CA 1
ATOM 6446 C C . SER B 1 35 ? -4.641 40.562 -23.047 1 81.56 35 SER B C 1
ATOM 6448 O O . SER B 1 35 ? -4.289 41.469 -23.797 1 81.56 35 SER B O 1
ATOM 6450 N N . ARG B 1 36 ? -4.23 40.469 -21.891 1 77.69 36 ARG B N 1
ATOM 6451 C CA . ARG B 1 36 ? -3.336 41.438 -21.312 1 77.69 36 ARG B CA 1
ATOM 6452 C C . ARG B 1 36 ? -1.935 41.344 -21.891 1 77.69 36 ARG B C 1
ATOM 6454 O O . ARG B 1 36 ? -1.269 42.344 -22.125 1 77.69 36 ARG B O 1
ATOM 6461 N N . LYS B 1 37 ? -1.443 40.219 -22.109 1 75.88 37 LYS B N 1
ATOM 6462 C CA . LYS B 1 37 ? -0.13 40 -22.703 1 75.88 37 LYS B CA 1
ATOM 6463 C C . LYS B 1 37 ? -0.102 40.5 -24.141 1 75.88 37 LYS B C 1
ATOM 6465 O O . LYS B 1 37 ? 0.917 41.031 -24.609 1 75.88 37 LYS B O 1
ATOM 6470 N N . ARG B 1 38 ? -1.109 40.406 -24.875 1 70.62 38 ARG B N 1
ATOM 6471 C CA . ARG B 1 38 ? -1.194 40.906 -26.25 1 70.62 38 ARG B CA 1
ATOM 6472 C C . ARG B 1 38 ? -1.152 42.438 -26.297 1 70.62 38 ARG B C 1
ATOM 6474 O O . ARG B 1 38 ? -0.607 43.031 -27.234 1 70.62 38 ARG B O 1
ATOM 6481 N N . SER B 1 39 ? -1.771 43.031 -25.281 1 62.59 39 SER B N 1
ATOM 6482 C CA . SER B 1 39 ? -1.803 44.5 -25.281 1 62.59 39 SER B CA 1
ATOM 6483 C C . SER B 1 39 ? -0.475 45.062 -24.797 1 62.59 39 SER B C 1
ATOM 6485 O O . SER B 1 39 ? -0.172 46.219 -25.062 1 62.59 39 SER B O 1
ATOM 6487 N N . GLU B 1 40 ? 0.176 44.438 -23.922 1 59.22 40 GLU B N 1
ATOM 6488 C CA . GLU B 1 40 ? 1.496 44.938 -23.516 1 59.22 40 GLU B CA 1
ATOM 6489 C C . GLU B 1 40 ? 2.477 44.875 -24.688 1 59.22 40 GLU B C 1
ATOM 6491 O O . GLU B 1 40 ? 2.791 43.781 -25.188 1 59.22 40 GLU B O 1
ATOM 6496 N N . ARG B 1 41 ? 2.555 45.844 -25.734 1 47.78 41 ARG B N 1
ATOM 6497 C CA . ARG B 1 41 ? 3.545 46 -26.797 1 47.78 41 ARG B CA 1
ATOM 6498 C C . ARG B 1 41 ? 4.957 45.781 -26.266 1 47.78 41 ARG B C 1
ATOM 6500 O O . ARG B 1 41 ? 5.262 46.156 -25.125 1 47.78 41 ARG B O 1
ATOM 6507 N N . PRO B 1 42 ? 5.812 45.031 -27.078 1 45.66 42 PRO B N 1
ATOM 6508 C CA . PRO B 1 42 ? 7.203 44.688 -26.797 1 45.66 42 PRO B CA 1
ATOM 6509 C C . PRO B 1 42 ? 8.031 45.844 -26.297 1 45.66 42 PRO B C 1
ATOM 6511 O O . PRO B 1 42 ? 9.242 45.719 -26.094 1 45.66 42 PRO B O 1
ATOM 6514 N N . GLY B 1 43 ? 7.637 47.156 -26.531 1 39.22 43 GLY B N 1
ATOM 6515 C CA . GLY B 1 43 ? 8.688 48.156 -26.453 1 39.22 43 GLY B CA 1
ATOM 6516 C C . GLY B 1 43 ? 9.258 48.312 -25.062 1 39.22 43 GLY B C 1
ATOM 6517 O O . GLY B 1 43 ? 10.195 49.062 -24.844 1 39.22 43 GLY B O 1
ATOM 6518 N N . ILE B 1 44 ? 8.422 48.406 -24.141 1 37.53 44 ILE B N 1
ATOM 6519 C CA . ILE B 1 44 ? 9.102 48.844 -22.922 1 37.53 44 ILE B CA 1
ATOM 6520 C C . ILE B 1 44 ? 10.039 47.75 -22.438 1 37.53 44 ILE B C 1
ATOM 6522 O O . ILE B 1 44 ? 9.609 46.625 -22.156 1 37.53 44 ILE B O 1
ATOM 6526 N N . LEU B 1 45 ? 11.312 47.875 -22.859 1 34.94 45 LEU B N 1
ATOM 6527 C CA . LEU B 1 45 ? 12.492 47.156 -22.438 1 34.94 45 LEU B CA 1
ATOM 6528 C C . LEU B 1 45 ? 12.414 46.781 -20.969 1 34.94 45 LEU B C 1
ATOM 6530 O O . LEU B 1 45 ? 12.266 47.656 -20.109 1 34.94 45 LEU B O 1
ATOM 6534 N N . LYS B 1 46 ? 11.844 45.75 -20.594 1 39.94 46 LYS B N 1
ATOM 6535 C CA . LYS B 1 46 ? 12.016 45.188 -19.266 1 39.94 46 LYS B CA 1
ATOM 6536 C C . LYS B 1 46 ? 13.406 45.469 -18.719 1 39.94 46 LYS B C 1
ATOM 6538 O O . LYS B 1 46 ? 14.414 45.062 -19.297 1 39.94 46 LYS B O 1
ATOM 6543 N N . ARG B 1 47 ? 13.719 46.719 -18.203 1 32.72 47 ARG B N 1
ATOM 6544 C CA . ARG B 1 47 ? 14.938 46.938 -17.438 1 32.72 47 ARG B CA 1
ATOM 6545 C C . ARG B 1 47 ? 15.352 45.719 -16.656 1 32.72 47 ARG B C 1
ATOM 6547 O O . ARG B 1 47 ? 14.578 45.188 -15.852 1 32.72 47 ARG B O 1
ATOM 6554 N N . LYS B 1 48 ? 16.094 44.906 -17.281 1 34.94 48 LYS B N 1
ATOM 6555 C CA . LYS B 1 48 ? 16.859 43.844 -16.609 1 34.94 48 LYS B CA 1
ATOM 6556 C C . LYS B 1 48 ? 17.344 44.312 -15.242 1 34.94 48 LYS B C 1
ATOM 6558 O O . LYS B 1 48 ? 18.109 45.281 -15.148 1 34.94 48 LYS B O 1
ATOM 6563 N N . LEU B 1 49 ? 16.484 44.406 -14.242 1 31.11 49 LEU B N 1
ATOM 6564 C CA . LEU B 1 49 ? 17.031 44.594 -12.898 1 31.11 49 LEU B CA 1
ATOM 6565 C C . LEU B 1 49 ? 18.406 43.938 -12.789 1 31.11 49 LEU B C 1
ATOM 6567 O O . LEU B 1 49 ? 18.562 42.75 -13.086 1 31.11 49 LEU B O 1
ATOM 6571 N N . SER B 1 50 ? 19.438 44.594 -13.211 1 31.03 50 SER B N 1
ATOM 6572 C CA . SER B 1 50 ? 20.828 44.312 -12.93 1 31.03 50 SER B CA 1
ATOM 6573 C C . SER B 1 50 ? 20.984 43.531 -11.609 1 31.03 50 SER B C 1
ATOM 6575 O O . SER B 1 50 ? 20.5 44 -10.57 1 31.03 50 SER B O 1
ATOM 6577 N N . GLY B 1 51 ? 20.984 42.281 -11.625 1 33.41 51 GLY B N 1
ATOM 6578 C CA . GLY B 1 51 ? 21.188 41.188 -10.688 1 33.41 51 GLY B CA 1
ATOM 6579 C C . GLY B 1 51 ? 22.234 41.5 -9.633 1 33.41 51 GLY B C 1
ATOM 6580 O O . GLY B 1 51 ? 22.641 40.625 -8.875 1 33.41 51 GLY B O 1
ATOM 6581 N N . SER B 1 52 ? 23.125 42.5 -9.898 1 33.06 52 SER B N 1
ATOM 6582 C CA . SER B 1 52 ? 24.25 42.469 -8.984 1 33.06 52 SER B CA 1
ATOM 6583 C C . SER B 1 52 ? 23.844 42.906 -7.582 1 33.06 52 SER B C 1
ATOM 6585 O O . SER B 1 52 ? 24.031 44.062 -7.203 1 33.06 52 SER B O 1
ATOM 6587 N N . ARG B 1 53 ? 22.672 42.875 -7.113 1 36.88 53 ARG B N 1
ATOM 6588 C CA . ARG B 1 53 ? 22.484 43.344 -5.75 1 36.88 53 ARG B CA 1
ATOM 6589 C C . ARG B 1 53 ? 23.406 42.625 -4.777 1 36.88 53 ARG B C 1
ATOM 6591 O O . ARG B 1 53 ? 23.641 41.406 -4.93 1 36.88 53 ARG B O 1
ATOM 6598 N N . ASN B 1 54 ? 24.297 43.344 -4.031 1 34.69 54 ASN B N 1
ATOM 6599 C CA . ASN B 1 54 ? 25.188 43 -2.932 1 34.69 54 ASN B CA 1
ATOM 6600 C C . ASN B 1 54 ? 24.516 42.031 -1.959 1 34.69 54 ASN B C 1
ATOM 6602 O O . ASN B 1 54 ? 23.328 42.156 -1.666 1 34.69 54 ASN B O 1
ATOM 6606 N N . PHE B 1 55 ? 24.984 40.812 -2.035 1 44.91 55 PHE B N 1
ATOM 6607 C CA . PHE B 1 55 ? 24.625 39.812 -1.03 1 44.91 55 PHE B CA 1
ATOM 6608 C C . PHE B 1 55 ? 24.562 40.438 0.356 1 44.91 55 PHE B C 1
ATOM 6610 O O . PHE B 1 55 ? 25.562 40.938 0.867 1 44.91 55 PHE B O 1
ATOM 6617 N N . SER B 1 56 ? 23.484 41.094 0.668 1 40.69 56 SER B N 1
ATOM 6618 C CA . SER B 1 56 ? 23.359 41.531 2.061 1 40.69 56 SER B CA 1
ATOM 6619 C C . SER B 1 56 ? 23.484 40.344 3.008 1 40.69 56 SER B C 1
ATOM 6621 O O . SER B 1 56 ? 23 39.25 2.705 1 40.69 56 SER B O 1
ATOM 6623 N N . GLY B 1 57 ? 24.578 40.031 3.508 1 50.19 57 GLY B N 1
ATOM 6624 C CA . GLY B 1 57 ? 24.938 39 4.469 1 50.19 57 GLY B CA 1
ATOM 6625 C C . GLY B 1 57 ? 23.75 38.375 5.164 1 50.19 57 GLY B C 1
ATOM 6626 O O . GLY B 1 57 ? 22.656 38.938 5.18 1 50.19 57 GLY B O 1
ATOM 6627 N N . LEU B 1 58 ? 23.672 37.094 5.172 1 52.31 58 LEU B N 1
ATOM 6628 C CA . LEU B 1 58 ? 22.641 36.344 5.891 1 52.31 58 LEU B CA 1
ATOM 6629 C C . LEU B 1 58 ? 22.375 36.969 7.258 1 52.31 58 LEU B C 1
ATOM 6631 O O . LEU B 1 58 ? 21.328 36.719 7.863 1 52.31 58 LEU B O 1
ATOM 6635 N N . THR B 1 59 ? 23.391 37.719 7.797 1 46.94 59 THR B N 1
ATOM 6636 C CA . THR B 1 59 ? 23.25 38.25 9.148 1 46.94 59 THR B CA 1
ATOM 6637 C C . THR B 1 59 ? 22.75 39.688 9.133 1 46.94 59 THR B C 1
ATOM 6639 O O . THR B 1 59 ? 22.609 40.312 10.188 1 46.94 59 THR B O 1
ATOM 6642 N N . LYS B 1 60 ? 22.562 40.344 7.922 1 48.12 60 LYS B N 1
ATOM 6643 C CA . LYS B 1 60 ? 22.188 41.75 7.973 1 48.12 60 LYS B CA 1
ATOM 6644 C C . LYS B 1 60 ? 20.672 41.906 8.195 1 48.12 60 LYS B C 1
ATOM 6646 O O . LYS B 1 60 ? 19.891 41.094 7.703 1 48.12 60 LYS B O 1
ATOM 6651 N N . ARG B 1 61 ? 20.203 42.719 9.125 1 40.75 61 ARG B N 1
ATOM 6652 C CA . ARG B 1 61 ? 18.875 43.031 9.641 1 40.75 61 ARG B CA 1
ATOM 6653 C C . ARG B 1 61 ? 18.016 43.688 8.555 1 40.75 61 ARG B C 1
ATOM 6655 O O . ARG B 1 61 ? 18.422 44.688 7.953 1 40.75 61 ARG B O 1
ATOM 6662 N N . TYR B 1 62 ? 17.359 43.062 7.738 1 36.84 62 TYR B N 1
ATOM 6663 C CA . TYR B 1 62 ? 16.391 43.688 6.852 1 36.84 62 TYR B CA 1
ATOM 6664 C C . TYR B 1 62 ? 15.438 44.594 7.637 1 36.84 62 TYR B C 1
ATOM 6666 O O . TYR B 1 62 ? 14.773 44.156 8.578 1 36.84 62 TYR B O 1
ATOM 6674 N N . SER B 1 63 ? 15.75 45.875 7.902 1 31.06 63 SER B N 1
ATOM 6675 C CA . SER B 1 63 ? 14.734 46.781 8.406 1 31.06 63 SER B CA 1
ATOM 6676 C C . SER B 1 63 ? 13.555 46.906 7.441 1 31.06 63 SER B C 1
ATOM 6678 O O . SER B 1 63 ? 13.734 47.25 6.27 1 31.06 63 SER B O 1
ATOM 6680 N N . ARG B 1 64 ? 12.602 46.125 7.547 1 37.5 64 ARG B N 1
ATOM 6681 C CA . ARG B 1 64 ? 11.344 46.344 6.836 1 37.5 64 ARG B CA 1
ATOM 6682 C C . ARG B 1 64 ? 10.828 47.75 7.07 1 37.5 64 ARG B C 1
ATOM 6684 O O . ARG B 1 64 ? 10.414 48.094 8.18 1 37.5 64 ARG B O 1
ATOM 6691 N N . THR B 1 65 ? 11.336 48.75 6.492 1 32.59 65 THR B N 1
ATOM 6692 C CA . THR B 1 65 ? 10.523 49.938 6.473 1 32.59 65 THR B CA 1
ATOM 6693 C C . THR B 1 65 ? 9.102 49.656 5.992 1 32.59 65 THR B C 1
ATOM 6695 O O . THR B 1 65 ? 8.922 49.062 4.926 1 32.59 65 THR B O 1
ATOM 6698 N N . ALA B 1 66 ? 8.156 49.594 6.879 1 36.09 66 ALA B N 1
ATOM 6699 C CA . ALA B 1 66 ? 6.711 49.562 6.672 1 36.09 66 ALA B CA 1
ATOM 6700 C C . ALA B 1 66 ? 6.297 50.625 5.645 1 36.09 66 ALA B C 1
ATOM 6702 O O . ALA B 1 66 ? 6.387 51.812 5.902 1 36.09 66 ALA B O 1
ATOM 6703 N N . SER B 1 67 ? 6.59 50.594 4.402 1 33.72 67 SER B N 1
ATOM 6704 C CA . SER B 1 67 ? 5.895 51.5 3.504 1 33.72 67 SER B CA 1
ATOM 6705 C C . SER B 1 67 ? 4.418 51.625 3.871 1 33.72 67 SER B C 1
ATOM 6707 O O . SER B 1 67 ? 3.771 50.625 4.188 1 33.72 67 SER B O 1
ATOM 6709 N N . THR B 1 68 ? 3.998 52.719 4.371 1 33.97 68 THR B N 1
ATOM 6710 C CA . THR B 1 68 ? 2.652 53.219 4.602 1 33.97 68 THR B CA 1
ATOM 6711 C C . THR B 1 68 ? 1.736 52.875 3.43 1 33.97 68 THR B C 1
ATOM 6713 O O . THR B 1 68 ? 2.014 53.25 2.289 1 33.97 68 THR B O 1
ATOM 6716 N N . ARG B 1 69 ? 1.015 51.812 3.432 1 37.56 69 ARG B N 1
ATOM 6717 C CA . ARG B 1 69 ? -0.076 51.406 2.557 1 37.56 69 ARG B CA 1
ATOM 6718 C C . ARG B 1 69 ? -0.978 52.594 2.207 1 37.56 69 ARG B C 1
ATOM 6720 O O . ARG B 1 69 ? -1.53 53.25 3.096 1 37.56 69 ARG B O 1
ATOM 6727 N N . GLU B 1 70 ? -0.76 53.406 1.15 1 38.5 70 GLU B N 1
ATOM 6728 C CA . GLU B 1 70 ? -1.738 54.281 0.536 1 38.5 70 GLU B CA 1
ATOM 6729 C C . GLU B 1 70 ? -3.148 53.719 0.633 1 38.5 70 GLU B C 1
ATOM 6731 O O . GLU B 1 70 ? -3.322 52.5 0.7 1 38.5 70 GLU B O 1
ATOM 6736 N N . PRO B 1 71 ? -4.117 54.531 0.952 1 40 71 PRO B N 1
ATOM 6737 C CA . PRO B 1 71 ? -5.531 54.156 1.031 1 40 71 PRO B CA 1
ATOM 6738 C C . PRO B 1 71 ? -5.996 53.312 -0.158 1 40 71 PRO B C 1
ATOM 6740 O O . PRO B 1 71 ? -5.691 53.656 -1.308 1 40 71 PRO B O 1
ATOM 6743 N N . GLU B 1 72 ? -6.168 52.031 -0.059 1 44.56 72 GLU B N 1
ATOM 6744 C CA . GLU B 1 72 ? -6.562 50.969 -0.99 1 44.56 72 GLU B CA 1
ATOM 6745 C C . GLU B 1 72 ? -7.719 51.438 -1.878 1 44.56 72 GLU B C 1
ATOM 6747 O O . GLU B 1 72 ? -8.812 51.688 -1.386 1 44.56 72 GLU B O 1
ATOM 6752 N N . ILE B 1 73 ? -7.625 52.219 -2.826 1 45.62 73 ILE B N 1
ATOM 6753 C CA . ILE B 1 73 ? -8.602 52.438 -3.891 1 45.62 73 ILE B CA 1
ATOM 6754 C C . ILE B 1 73 ? -9.281 51.094 -4.215 1 45.62 73 ILE B C 1
ATOM 6756 O O . ILE B 1 73 ? -8.617 50.125 -4.586 1 45.62 73 ILE B O 1
ATOM 6760 N N . GLN B 1 74 ? -10.43 50.969 -3.719 1 58.44 74 GLN B N 1
ATOM 6761 C CA . GLN B 1 74 ? -11.289 49.812 -3.955 1 58.44 74 GLN B CA 1
ATOM 6762 C C . GLN B 1 74 ? -11.594 49.656 -5.441 1 58.44 74 GLN B C 1
AT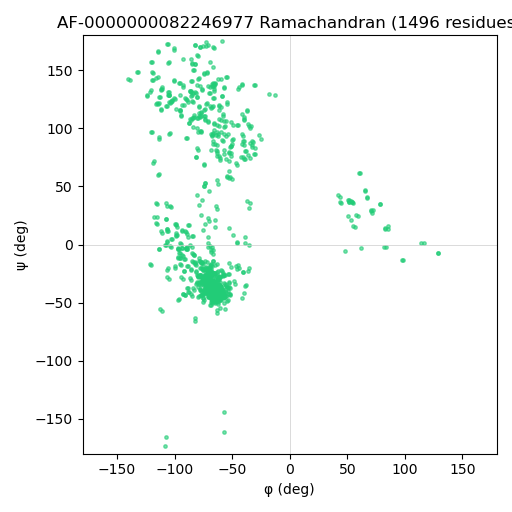OM 6764 O O . GLN B 1 74 ? -12.156 50.531 -6.07 1 58.44 74 GLN B O 1
ATOM 6769 N N . ASP B 1 75 ? -11.078 48.75 -6.141 1 70.25 75 ASP B N 1
ATOM 6770 C CA . ASP B 1 75 ? -11.148 48.469 -7.57 1 70.25 75 ASP B CA 1
ATOM 6771 C C . ASP B 1 75 ? -12.516 47.906 -7.961 1 70.25 75 ASP B C 1
ATOM 6773 O O . ASP B 1 75 ? -12.945 48.062 -9.109 1 70.25 75 ASP B O 1
ATOM 6777 N N . ILE B 1 76 ? -13.336 47.344 -6.957 1 75.06 76 ILE B N 1
ATOM 6778 C CA . ILE B 1 76 ? -14.625 46.781 -7.305 1 75.06 76 ILE B CA 1
ATOM 6779 C C . ILE B 1 76 ? -15.664 47.125 -6.246 1 75.06 76 ILE B C 1
ATOM 6781 O O . ILE B 1 76 ? -15.312 47.438 -5.102 1 75.06 76 ILE B O 1
ATOM 6785 N N . LEU B 1 77 ? -16.906 47.406 -6.656 1 75.31 77 LEU B N 1
ATOM 6786 C CA . LEU B 1 77 ? -18.047 47.562 -5.754 1 75.31 77 LEU B CA 1
ATOM 6787 C C . LEU B 1 77 ? -19.062 46.469 -5.953 1 75.31 77 LEU B C 1
ATOM 6789 O O . LEU B 1 77 ? -19.469 46.188 -7.082 1 75.31 77 LEU B O 1
ATOM 6793 N N . VAL B 1 78 ? -19.312 45.781 -4.93 1 78.56 78 VAL B N 1
ATOM 6794 C CA . VAL B 1 78 ? -20.281 44.688 -4.996 1 78.56 78 VAL B CA 1
ATOM 6795 C C . VAL B 1 78 ? -21.578 45.094 -4.336 1 78.56 78 VAL B C 1
ATOM 6797 O O . VAL B 1 78 ? -21.578 45.625 -3.219 1 78.56 78 VAL B O 1
ATOM 6800 N N . HIS B 1 79 ? -22.719 45.062 -4.996 1 75.75 79 HIS B N 1
ATOM 6801 C CA . HIS B 1 79 ? -24.031 45.406 -4.465 1 75.75 79 HIS B CA 1
ATOM 6802 C C . HIS B 1 79 ? -24.922 44.156 -4.336 1 75.75 79 HIS B C 1
ATOM 6804 O O . HIS B 1 79 ? -24.875 43.281 -5.188 1 75.75 79 HIS B O 1
ATOM 6810 N N . ALA B 1 80 ? -25.609 44.031 -3.209 1 78.38 80 ALA B N 1
ATOM 6811 C CA . ALA B 1 80 ? -26.562 42.938 -2.977 1 78.38 80 ALA B CA 1
ATOM 6812 C C . ALA B 1 80 ? -28 43.406 -3.24 1 78.38 80 ALA B C 1
ATOM 6814 O O . ALA B 1 80 ? -28.422 44.438 -2.746 1 78.38 80 ALA B O 1
ATOM 6815 N N . THR B 1 81 ? -28.688 42.844 -4.215 1 76 81 THR B N 1
ATOM 6816 C CA . THR B 1 81 ? -30.078 43.156 -4.48 1 76 81 THR B CA 1
ATOM 6817 C C . THR B 1 81 ? -30.969 41.938 -4.148 1 76 81 THR B C 1
ATOM 6819 O O . THR B 1 81 ? -30.547 40.812 -4.258 1 76 81 THR B O 1
ATOM 6822 N N . THR B 1 82 ? -32.031 42.125 -3.471 1 73.12 82 THR B N 1
ATOM 6823 C CA . THR B 1 82 ? -32.969 41.062 -3.188 1 73.12 82 THR B CA 1
ATOM 6824 C C . THR B 1 82 ? -33.938 40.844 -4.363 1 73.12 82 THR B C 1
ATOM 6826 O O . THR B 1 82 ? -34.594 41.781 -4.789 1 73.12 82 THR B O 1
ATOM 6829 N N . GLY B 1 83 ? -33.781 39.75 -5.043 1 66.12 83 GLY B N 1
ATOM 6830 C CA . GLY B 1 83 ? -34.656 39.469 -6.164 1 66.12 83 GLY B CA 1
ATOM 6831 C C . GLY B 1 83 ? -36.125 39.25 -5.754 1 66.12 83 GLY B C 1
ATOM 6832 O O . GLY B 1 83 ? -36.438 39.188 -4.562 1 66.12 83 GLY B O 1
ATOM 6833 N N . ASP B 1 84 ? -37 39.219 -6.75 1 63.06 84 ASP B N 1
ATOM 6834 C CA . ASP B 1 84 ? -38.438 39 -6.543 1 63.06 84 ASP B CA 1
ATOM 6835 C C . ASP B 1 84 ? -38.688 37.656 -5.852 1 63.06 84 ASP B C 1
ATOM 6837 O O . ASP B 1 84 ? -39.719 37.469 -5.207 1 63.06 84 ASP B O 1
ATOM 6841 N N . ASP B 1 85 ? -37.719 36.781 -5.988 1 63.72 85 ASP B N 1
ATOM 6842 C CA . ASP B 1 85 ? -37.906 35.469 -5.406 1 63.72 85 ASP B CA 1
ATOM 6843 C C . ASP B 1 85 ? -37.406 35.438 -3.959 1 63.72 85 ASP B C 1
ATOM 6845 O O . ASP B 1 85 ? -37.5 34.406 -3.293 1 63.72 85 ASP B O 1
ATOM 6849 N N . GLY B 1 86 ? -37.094 36.531 -3.428 1 60.91 86 GLY B N 1
ATOM 6850 C CA . GLY B 1 86 ? -36.688 36.625 -2.035 1 60.91 86 GLY B CA 1
ATOM 6851 C C . GLY B 1 86 ? -35.219 36.281 -1.804 1 60.91 86 GLY B C 1
ATOM 6852 O O . GLY B 1 86 ? -34.719 36.375 -0.681 1 60.91 86 GLY B O 1
ATOM 6853 N N . PHE B 1 87 ? -34.625 35.906 -3.016 1 70.88 87 PHE B N 1
ATOM 6854 C CA . PHE B 1 87 ? -33.219 35.5 -2.83 1 70.88 87 PHE B CA 1
ATOM 6855 C C . PHE B 1 87 ? -32.281 36.688 -3.109 1 70.88 87 PHE B C 1
ATOM 6857 O O . PHE B 1 87 ? -32.562 37.531 -3.945 1 70.88 87 PHE B O 1
ATOM 6864 N N . GLU B 1 88 ? -31.266 36.812 -2.285 1 74.31 88 GLU B N 1
ATOM 6865 C CA . GLU B 1 88 ? -30.25 37.875 -2.445 1 74.31 88 GLU B CA 1
ATOM 6866 C C . GLU B 1 88 ? -29.391 37.625 -3.688 1 74.31 88 GLU B C 1
ATOM 6868 O O . GLU B 1 88 ? -28.969 36.5 -3.936 1 74.31 88 GLU B O 1
ATOM 6873 N N . ARG B 1 89 ? -29.391 38.531 -4.66 1 78.31 89 ARG B N 1
ATOM 6874 C CA . ARG B 1 89 ? -28.531 38.469 -5.84 1 78.31 89 ARG B CA 1
ATOM 6875 C C . ARG B 1 89 ? -27.406 39.5 -5.738 1 78.31 89 ARG B C 1
ATOM 6877 O O . ARG B 1 89 ? -27.625 40.625 -5.258 1 78.31 89 ARG B O 1
ATOM 6884 N N . TYR B 1 90 ? -26.219 39.031 -5.992 1 80.38 90 TYR B N 1
ATOM 6885 C CA . TYR B 1 90 ? -25.031 39.906 -5.875 1 80.38 90 TYR B CA 1
ATOM 6886 C C . TYR B 1 90 ? -24.531 40.312 -7.25 1 80.38 90 TYR B C 1
ATOM 6888 O O . TYR B 1 90 ? -24.531 39.531 -8.195 1 80.38 90 TYR B O 1
ATOM 6896 N N . GLU B 1 91 ? -24.328 41.562 -7.488 1 80.31 91 GLU B N 1
ATOM 6897 C CA . GLU B 1 91 ? -23.781 42.094 -8.734 1 80.31 91 GLU B CA 1
ATOM 6898 C C . GLU B 1 91 ? -22.531 42.938 -8.469 1 80.31 91 GLU B C 1
ATOM 6900 O O . GLU B 1 91 ? -22.531 43.781 -7.578 1 80.31 91 GLU B O 1
ATOM 6905 N N . THR B 1 92 ? -21.422 42.625 -9.219 1 84.81 92 THR B N 1
ATOM 6906 C CA . THR B 1 92 ? -20.141 43.344 -9.055 1 84.81 92 THR B CA 1
ATOM 6907 C C . THR B 1 92 ? -19.969 44.375 -10.148 1 84.81 92 THR B C 1
ATOM 6909 O O . THR B 1 92 ? -20.188 44.094 -11.328 1 84.81 92 THR B O 1
ATOM 6912 N N . THR B 1 93 ? -19.719 45.625 -9.805 1 76.81 93 THR B N 1
ATOM 6913 C CA . THR B 1 93 ? -19.375 46.688 -10.742 1 76.81 93 THR B CA 1
ATOM 6914 C C . THR B 1 93 ? -17.875 47.031 -10.656 1 76.81 93 THR B C 1
ATOM 6916 O O . THR B 1 93 ? -17.328 47.156 -9.562 1 76.81 93 THR B O 1
ATOM 6919 N N . ILE B 1 94 ? -17.25 47.031 -11.844 1 78.38 94 ILE B N 1
ATOM 6920 C CA . ILE B 1 94 ? -15.828 47.312 -11.906 1 78.38 94 ILE B CA 1
ATOM 6921 C C . ILE B 1 94 ? -15.609 48.812 -12.094 1 78.38 94 ILE B C 1
ATOM 6923 O O . ILE B 1 94 ? -16.203 49.406 -12.977 1 78.38 94 ILE B O 1
ATOM 6927 N N . LEU B 1 95 ? -14.852 49.5 -11.297 1 67.31 95 LEU B N 1
ATOM 6928 C CA . LEU B 1 95 ? -14.695 50.969 -11.359 1 67.31 95 LEU B CA 1
ATOM 6929 C C . LEU B 1 95 ? -13.672 51.344 -12.422 1 67.31 95 LEU B C 1
ATOM 6931 O O . LEU B 1 95 ? -13.914 52.281 -13.211 1 67.31 95 LEU B O 1
ATOM 6935 N N . GLU B 1 96 ? -12.336 51 -12.305 1 62.59 96 GLU B N 1
ATOM 6936 C CA . GLU B 1 96 ? -11.328 51.469 -13.242 1 62.59 96 GLU B CA 1
ATOM 6937 C C . GLU B 1 96 ? -10.742 50.344 -14.062 1 62.59 96 GLU B C 1
ATOM 6939 O O . GLU B 1 96 ? -10.219 49.375 -13.5 1 62.59 96 GLU B O 1
ATOM 6944 N N . VAL B 1 97 ? -11.273 50.062 -15.211 1 59.53 97 VAL B N 1
ATOM 6945 C CA . VAL B 1 97 ? -10.648 49.031 -16.031 1 59.53 97 VAL B CA 1
ATOM 6946 C C . VAL B 1 97 ? -9.945 49.656 -17.219 1 59.53 97 VAL B C 1
ATOM 6948 O O . VAL B 1 97 ? -10.484 50.594 -17.844 1 59.53 97 VAL B O 1
ATOM 6951 N N . ALA B 1 98 ? -8.656 49.5 -17.359 1 56 98 ALA B N 1
ATOM 6952 C CA . ALA B 1 98 ? -8.008 49.812 -18.625 1 56 98 ALA B CA 1
ATOM 6953 C C . ALA B 1 98 ? -8.797 49.25 -19.812 1 56 98 ALA B C 1
ATOM 6955 O O . ALA B 1 98 ? -9.523 48.281 -19.672 1 56 98 ALA B O 1
ATOM 6956 N N . GLU B 1 99 ? -8.992 50 -20.797 1 57.56 99 GLU B N 1
ATOM 6957 C CA . GLU B 1 99 ? -9.766 49.75 -22.016 1 57.56 99 GLU B CA 1
ATOM 6958 C C . GLU B 1 99 ? -9.555 48.312 -22.5 1 57.56 99 GLU B C 1
ATOM 6960 O O . GLU B 1 99 ? -10.508 47.656 -22.891 1 57.56 99 GLU B O 1
ATOM 6965 N N . ALA B 1 100 ? -8.234 47.812 -22.438 1 57.12 100 ALA B N 1
ATOM 6966 C CA . ALA B 1 100 ? -7.922 46.531 -23 1 57.12 100 ALA B CA 1
ATOM 6967 C C . ALA B 1 100 ? -8.242 45.406 -22.016 1 57.12 100 ALA B C 1
ATOM 6969 O O . ALA B 1 100 ? -7.762 45.406 -20.891 1 57.12 100 ALA B O 1
ATOM 6970 N N . GLY B 1 101 ? -9.461 44.656 -22.188 1 64.94 101 GLY B N 1
ATOM 6971 C CA . GLY B 1 101 ? -9.812 43.469 -21.406 1 64.94 101 GLY B CA 1
ATOM 6972 C C . GLY B 1 101 ? -11.016 43.688 -20.516 1 64.94 101 GLY B C 1
ATOM 6973 O O . GLY B 1 101 ? -11.336 42.812 -19.688 1 64.94 101 GLY B O 1
ATOM 6974 N N . ARG B 1 102 ? -11.531 44.812 -20.609 1 74.69 102 ARG B N 1
ATOM 6975 C CA . ARG B 1 102 ? -12.695 45.188 -19.797 1 74.69 102 ARG B CA 1
ATOM 6976 C C . ARG B 1 102 ? -13.812 44.156 -19.969 1 74.69 102 ARG B C 1
ATOM 6978 O O . ARG B 1 102 ? -14.453 43.75 -19 1 74.69 102 ARG B O 1
ATOM 6985 N N . GLU B 1 103 ? -13.969 43.719 -21.188 1 80.69 103 GLU B N 1
ATOM 6986 C CA . GLU B 1 103 ? -15.062 42.781 -21.453 1 80.69 103 GLU B CA 1
ATOM 6987 C C . GLU B 1 103 ? -14.828 41.438 -20.766 1 80.69 103 GLU B C 1
ATOM 6989 O O . GLU B 1 103 ? -15.758 40.844 -20.203 1 80.69 103 GLU B O 1
ATOM 6994 N N . SER B 1 104 ? -13.578 41.062 -20.812 1 84.44 104 SER B N 1
ATOM 6995 C CA . SER B 1 104 ? -13.281 39.781 -20.203 1 84.44 104 SER B CA 1
ATOM 6996 C C . SER B 1 104 ? -13.359 39.844 -18.688 1 84.44 104 SER B C 1
ATOM 6998 O O . SER B 1 104 ? -13.766 38.906 -18.016 1 84.44 104 SER B O 1
ATOM 7000 N N . GLU B 1 105 ? -13.062 40.938 -18.172 1 86.25 105 GLU B N 1
ATOM 7001 C CA . GLU B 1 105 ? -13.164 41.094 -16.719 1 86.25 105 GLU B CA 1
ATOM 7002 C C . GLU B 1 105 ? -14.617 41.188 -16.281 1 86.25 105 GLU B C 1
ATOM 7004 O O . GLU B 1 105 ? -14.992 40.656 -15.234 1 86.25 105 GLU B O 1
ATOM 7009 N N . LEU B 1 106 ? -15.414 41.875 -17.078 1 86.31 106 LEU B N 1
ATOM 7010 C CA . LEU B 1 106 ? -16.844 41.938 -16.781 1 86.31 106 LEU B CA 1
ATOM 7011 C C . LEU B 1 106 ? -17.484 40.562 -16.875 1 86.31 106 LEU B C 1
ATOM 7013 O O . LEU B 1 106 ? -18.344 40.219 -16.062 1 86.31 106 LEU B O 1
ATOM 7017 N N . ALA B 1 107 ? -17.047 39.875 -17.797 1 88.06 107 ALA B N 1
ATOM 7018 C CA . ALA B 1 107 ? -17.562 38.531 -17.953 1 88.06 107 ALA B CA 1
ATOM 7019 C C . ALA B 1 107 ? -17.172 37.656 -16.766 1 88.06 107 ALA B C 1
ATOM 7021 O O . ALA B 1 107 ? -17.953 36.812 -16.344 1 88.06 107 ALA B O 1
ATOM 7022 N N . PHE B 1 108 ? -16.016 37.875 -16.25 1 91.19 108 PHE B N 1
ATOM 7023 C CA . PHE B 1 108 ? -15.547 37.125 -15.109 1 91.19 108 PHE B CA 1
ATOM 7024 C C . PHE B 1 108 ? -16.406 37.406 -13.875 1 91.19 108 PHE B C 1
ATOM 7026 O O . PHE B 1 108 ? -16.875 36.469 -13.219 1 91.19 108 PHE B O 1
ATOM 7033 N N . PHE B 1 109 ? -16.609 38.594 -13.602 1 90.38 109 PHE B N 1
ATOM 7034 C CA . PHE B 1 109 ? -17.359 38.938 -12.398 1 90.38 109 PHE B CA 1
ATOM 7035 C C . PHE B 1 109 ? -18.828 38.625 -12.555 1 90.38 109 PHE B C 1
ATOM 7037 O O . PHE B 1 109 ? -19.5 38.25 -11.594 1 90.38 109 PHE B O 1
ATOM 7044 N N . LYS B 1 110 ? -19.375 38.688 -13.695 1 90.62 110 LYS B N 1
ATOM 7045 C CA . LYS B 1 110 ? -20.75 38.281 -13.93 1 90.62 110 LYS B CA 1
ATOM 7046 C C . LYS B 1 110 ? -20.922 36.781 -13.688 1 90.62 110 LYS B C 1
ATOM 7048 O O . LYS B 1 110 ? -21.891 36.375 -13.023 1 90.62 110 LYS B O 1
ATOM 7053 N N . THR B 1 111 ? -20.047 36.031 -14.219 1 92.62 111 THR B N 1
ATOM 7054 C CA . THR B 1 111 ? -20.094 34.594 -14.023 1 92.62 111 THR B CA 1
ATOM 7055 C C . THR B 1 111 ? -19.859 34.219 -12.555 1 92.62 111 THR B C 1
ATOM 7057 O O . THR B 1 111 ? -20.484 33.312 -12.023 1 92.62 111 THR B O 1
ATOM 7060 N N . LEU B 1 112 ? -18.938 34.906 -11.945 1 93.19 112 LEU B N 1
ATOM 7061 C CA . LEU B 1 112 ? -18.656 34.688 -10.531 1 93.19 112 LEU B CA 1
ATOM 7062 C C . LEU B 1 112 ? -19.891 34.969 -9.68 1 93.19 112 LEU B C 1
ATOM 7064 O O . LEU B 1 112 ? -20.219 34.219 -8.766 1 93.19 112 LEU B O 1
ATOM 7068 N N . ASP B 1 113 ? -20.594 36.031 -10.008 1 91.75 113 ASP B N 1
ATOM 7069 C CA . ASP B 1 113 ? -21.812 36.375 -9.273 1 91.75 113 ASP B CA 1
ATOM 7070 C C . ASP B 1 113 ? -22.906 35.344 -9.484 1 91.75 113 ASP B C 1
ATOM 7072 O O . ASP B 1 113 ? -23.609 35 -8.539 1 91.75 113 ASP B O 1
ATOM 7076 N N . LEU B 1 114 ? -23.016 34.906 -10.641 1 91.81 114 LEU B N 1
ATOM 7077 C CA . LEU B 1 114 ? -24.016 33.875 -10.938 1 91.81 114 LEU B CA 1
ATOM 7078 C C . LEU B 1 114 ? -23.719 32.594 -10.188 1 91.81 114 LEU B C 1
ATOM 7080 O O . LEU B 1 114 ? -24.625 31.938 -9.656 1 91.81 114 LEU B O 1
ATOM 7084 N N . GLU B 1 115 ? -22.5 32.25 -10.227 1 93.62 115 GLU B N 1
ATOM 7085 C CA . GLU B 1 115 ? -22.094 31.031 -9.516 1 93.62 115 GLU B CA 1
ATOM 7086 C C . GLU B 1 115 ? -22.266 31.188 -8.008 1 93.62 115 GLU B C 1
ATOM 7088 O O . GLU B 1 115 ? -22.656 30.234 -7.324 1 93.62 115 GLU B O 1
ATOM 7093 N N . PHE B 1 116 ? -21.969 32.312 -7.508 1 93.06 116 PHE B N 1
ATOM 7094 C CA . PHE B 1 116 ? -22.141 32.562 -6.078 1 93.06 116 PHE B CA 1
ATOM 7095 C C . PHE B 1 116 ? -23.609 32.5 -5.684 1 93.06 116 PHE B C 1
ATOM 7097 O O . PHE B 1 116 ? -23.953 31.953 -4.629 1 93.06 116 PHE B O 1
ATOM 7104 N N . ASP B 1 117 ? -24.453 32.969 -6.5 1 92 117 ASP B N 1
ATOM 7105 C CA . ASP B 1 117 ? -25.891 32.906 -6.238 1 92 117 ASP B CA 1
ATOM 7106 C C . ASP B 1 117 ? -26.391 31.484 -6.242 1 92 117 ASP B C 1
ATOM 7108 O O . ASP B 1 117 ? -27.234 31.109 -5.414 1 92 117 ASP B O 1
ATOM 7112 N N . LYS B 1 118 ? -25.906 30.797 -7.121 1 92.69 118 LYS B N 1
ATOM 7113 C CA . LYS B 1 118 ? -26.281 29.391 -7.199 1 92.69 118 LYS B CA 1
ATOM 7114 C C . LYS B 1 118 ? -25.891 28.641 -5.922 1 92.69 118 LYS B C 1
ATOM 7116 O O . LYS B 1 118 ? -26.688 27.906 -5.363 1 92.69 118 LYS B O 1
ATOM 7121 N N . VAL B 1 119 ? -24.672 28.875 -5.496 1 94.06 119 VAL B N 1
ATOM 7122 C CA . VAL B 1 119 ? -24.156 28.203 -4.305 1 94.06 119 VAL B CA 1
ATOM 7123 C C . VAL B 1 119 ? -24.938 28.656 -3.076 1 94.06 119 VAL B C 1
ATOM 7125 O O . VAL B 1 119 ? -25.312 27.844 -2.234 1 94.06 119 VAL B O 1
ATOM 7128 N N . ASN B 1 120 ? -25.219 29.922 -2.996 1 92.31 120 ASN B N 1
ATOM 7129 C CA . ASN B 1 120 ? -25.938 30.469 -1.855 1 92.31 120 ASN B CA 1
ATOM 7130 C C . ASN B 1 120 ? -27.391 29.969 -1.811 1 92.31 120 ASN B C 1
ATOM 7132 O O . ASN B 1 120 ? -27.906 29.656 -0.737 1 92.31 120 ASN B O 1
ATOM 7136 N N . HIS B 1 121 ? -27.984 29.812 -2.922 1 91.69 121 HIS B N 1
ATOM 7137 C CA . HIS B 1 121 ? -29.359 29.328 -2.982 1 91.69 121 HIS B CA 1
ATOM 7138 C C . HIS B 1 121 ? -29.438 27.859 -2.602 1 91.69 121 HIS B C 1
ATOM 7140 O O . HIS B 1 121 ? -30.344 27.438 -1.88 1 91.69 121 HIS B O 1
ATOM 7146 N N . PHE B 1 122 ? -28.578 27.156 -3.105 1 93.25 122 PHE B N 1
ATOM 7147 C CA . PHE B 1 122 ? -28.547 25.734 -2.777 1 93.25 122 PHE B CA 1
ATOM 7148 C C . PHE B 1 122 ? -28.297 25.531 -1.29 1 93.25 122 PHE B C 1
ATOM 7150 O O . PHE B 1 122 ? -28.953 24.719 -0.649 1 93.25 122 PHE B O 1
ATOM 7157 N N . TYR B 1 123 ? -27.344 26.281 -0.793 1 93.75 123 TYR B N 1
ATOM 7158 C CA . TYR B 1 123 ? -27 26.172 0.622 1 93.75 123 TYR B CA 1
ATOM 7159 C C . TYR B 1 123 ? -28.203 26.531 1.496 1 93.75 123 TYR B C 1
ATOM 7161 O O . TYR B 1 123 ? -28.516 25.812 2.449 1 93.75 123 TYR B O 1
ATOM 7169 N N . ARG B 1 124 ? -28.891 27.516 1.162 1 91.62 124 ARG B N 1
ATOM 7170 C CA . ARG B 1 124 ? -30.047 27.969 1.93 1 91.62 124 ARG B CA 1
ATOM 7171 C C . ARG B 1 124 ? -31.172 26.938 1.873 1 91.62 124 ARG B C 1
ATOM 7173 O O . ARG B 1 124 ? -31.812 26.656 2.887 1 91.62 124 ARG B O 1
ATOM 7180 N N . SER B 1 125 ? -31.344 26.438 0.748 1 92.12 125 SER B N 1
ATOM 7181 C CA . SER B 1 125 ? -32.375 25.422 0.592 1 92.12 125 SER B CA 1
ATOM 7182 C C . SER B 1 125 ? -32.062 24.188 1.422 1 92.12 125 SER B C 1
ATOM 7184 O O . SER B 1 125 ? -32.969 23.609 2.061 1 92.12 125 SER B O 1
ATOM 7186 N N . LYS B 1 126 ? -30.859 23.797 1.438 1 92.88 126 LYS B N 1
ATOM 7187 C CA . LYS B 1 126 ? -30.469 22.594 2.182 1 92.88 126 LYS B CA 1
ATOM 7188 C C . LYS B 1 126 ? -30.5 22.859 3.686 1 92.88 126 LYS B C 1
ATOM 7190 O O . LYS B 1 126 ? -30.828 21.969 4.469 1 92.88 126 LYS B O 1
ATOM 7195 N N . VAL B 1 127 ? -30.156 24.062 4.102 1 93.19 127 VAL B N 1
ATOM 7196 C CA . VAL B 1 127 ? -30.219 24.422 5.516 1 93.19 127 VAL B CA 1
ATOM 7197 C C . VAL B 1 127 ? -31.656 24.375 6 1 93.19 127 VAL B C 1
ATOM 7199 O O . VAL B 1 127 ? -31.938 23.875 7.09 1 93.19 127 VAL B O 1
ATOM 7202 N N . GLU B 1 128 ? -32.531 24.828 5.184 1 91.62 128 GLU B N 1
ATOM 7203 C CA . GLU B 1 128 ? -33.938 24.797 5.539 1 91.62 128 GLU B CA 1
ATOM 7204 C C . GLU B 1 128 ? -34.438 23.359 5.684 1 91.62 128 GLU B C 1
ATOM 7206 O O . GLU B 1 128 ? -35.219 23.062 6.598 1 91.62 128 GLU B O 1
ATOM 7211 N N . GLU B 1 129 ? -34 22.609 4.848 1 91.38 129 GLU B N 1
ATOM 7212 C CA . GLU B 1 129 ? -34.344 21.188 4.93 1 91.38 129 GLU B CA 1
ATOM 7213 C C . GLU B 1 129 ? -33.812 20.562 6.215 1 91.38 129 GLU B C 1
ATOM 7215 O O . GLU B 1 129 ? -34.5 19.75 6.844 1 91.38 129 GLU B O 1
ATOM 7220 N N . MET B 1 130 ? -32.656 20.875 6.617 1 92 130 MET B N 1
ATOM 7221 C CA . MET B 1 130 ? -32.062 20.328 7.828 1 92 130 MET B CA 1
ATOM 7222 C C . MET B 1 130 ? -32.75 20.828 9.078 1 92 130 MET B C 1
ATOM 7224 O O . MET B 1 130 ? -32.938 20.094 10.047 1 92 130 MET B O 1
ATOM 7228 N N . VAL B 1 131 ? -33.188 22.062 9.047 1 91 131 VAL B N 1
ATOM 7229 C CA . VAL B 1 131 ? -33.906 22.625 10.195 1 91 131 VAL B CA 1
ATOM 7230 C C . VAL B 1 131 ? -35.25 21.938 10.359 1 91 131 VAL B C 1
ATOM 7232 O O . VAL B 1 131 ? -35.656 21.625 11.477 1 91 131 VAL B O 1
ATOM 7235 N N . LYS B 1 132 ? -35.875 21.641 9.25 1 90.56 132 LYS B N 1
ATOM 7236 C CA . LYS B 1 132 ? -37.125 20.906 9.305 1 90.56 132 LYS B CA 1
ATOM 7237 C C . LYS B 1 132 ? -36.938 19.516 9.867 1 90.56 132 LYS B C 1
ATOM 7239 O O . LYS B 1 132 ? -37.75 19.031 10.672 1 90.56 132 LYS B O 1
ATOM 7244 N N . GLU B 1 133 ? -35.875 18.953 9.438 1 90.88 133 GLU B N 1
ATOM 7245 C CA . GLU B 1 133 ? -35.562 17.625 9.945 1 90.88 133 GLU B CA 1
ATOM 7246 C C . GLU B 1 133 ? -35.219 17.672 11.43 1 90.88 133 GLU B C 1
ATOM 7248 O O . GLU B 1 133 ? -35.531 16.734 12.172 1 90.88 133 GLU B O 1
ATOM 7253 N N . ALA B 1 134 ? -34.625 18.688 11.875 1 91.25 134 ALA B N 1
ATOM 7254 C CA . ALA B 1 134 ? -34.281 18.844 13.289 1 91.25 134 ALA B CA 1
ATOM 7255 C C . ALA B 1 134 ? -35.531 18.953 14.148 1 91.25 134 ALA B C 1
ATOM 7257 O O . ALA B 1 134 ? -35.562 18.438 15.266 1 91.25 134 ALA B O 1
ATOM 7258 N N . VAL B 1 135 ? -36.562 19.578 13.625 1 89.06 135 VAL B N 1
ATOM 7259 C CA . VAL B 1 135 ? -37.812 19.719 14.352 1 89.06 135 VAL B CA 1
ATOM 7260 C C . VAL B 1 135 ? -38.469 18.359 14.508 1 89.06 135 VAL B C 1
ATOM 7262 O O . VAL B 1 135 ? -39 18.031 15.578 1 89.06 135 VAL B O 1
ATOM 7265 N N . VAL B 1 136 ? -38.375 17.641 13.492 1 88.62 136 VAL B N 1
ATOM 7266 C CA . VAL B 1 136 ? -38.969 16.312 13.531 1 88.62 136 VAL B CA 1
ATOM 7267 C C . VAL B 1 136 ? -38.188 15.438 14.523 1 88.62 136 VAL B C 1
ATOM 7269 O O . VAL B 1 136 ? -38.781 14.648 15.258 1 88.62 136 VAL B O 1
ATOM 7272 N N . LEU B 1 137 ? -36.906 15.562 14.539 1 90.19 137 LEU B N 1
ATOM 7273 C CA . LEU B 1 137 ? -36.062 14.773 15.453 1 90.19 137 LEU B CA 1
ATOM 7274 C C . LEU B 1 137 ? -36.344 15.164 16.906 1 90.19 137 LEU B C 1
ATOM 7276 O O . LEU B 1 137 ? -36.281 14.32 17.797 1 90.19 137 LEU B O 1
ATOM 7280 N N . ASN B 1 138 ? -36.625 16.406 17.109 1 86.88 138 ASN B N 1
ATOM 7281 C CA . ASN B 1 138 ? -37 16.844 18.453 1 86.88 138 ASN B CA 1
ATOM 7282 C C . ASN B 1 138 ? -38.281 16.188 18.938 1 86.88 138 ASN B C 1
ATOM 7284 O O . ASN B 1 138 ? -38.406 15.797 20.094 1 86.88 138 ASN B O 1
ATOM 7288 N N . LYS B 1 139 ? -39.156 16.047 17.984 1 84.75 139 LYS B N 1
ATOM 7289 C CA . LYS B 1 139 ? -40.406 15.367 18.328 1 84.75 139 LYS B CA 1
ATOM 7290 C C . LYS B 1 139 ? -40.156 13.898 18.641 1 84.75 139 LYS B C 1
ATOM 7292 O O . LYS B 1 139 ? -40.781 13.344 19.562 1 84.75 139 LYS B O 1
ATOM 7297 N N . GLN B 1 140 ? -39.25 13.398 17.906 1 87.69 140 GLN B N 1
ATOM 7298 C CA . GLN B 1 140 ? -38.906 11.992 18.141 1 87.69 140 GLN B CA 1
ATOM 7299 C C . GLN B 1 140 ? -38.219 11.812 19.5 1 87.69 140 GLN B C 1
ATOM 7301 O O . GLN B 1 140 ? -38.469 10.812 20.188 1 87.69 140 GLN B O 1
ATOM 7306 N N . MET B 1 141 ? -37.438 12.695 19.891 1 87.69 141 MET B N 1
ATOM 7307 C CA . MET B 1 141 ? -36.75 12.617 21.172 1 87.69 141 MET B CA 1
ATOM 7308 C C . MET B 1 141 ? -37.719 12.766 22.328 1 87.69 141 MET B C 1
ATOM 7310 O O . MET B 1 141 ? -37.594 12.086 23.359 1 87.69 141 MET B O 1
ATOM 7314 N N . ASP B 1 142 ? -38.719 13.578 22.141 1 82.44 142 ASP B N 1
ATOM 7315 C CA . ASP B 1 142 ? -39.75 13.742 23.156 1 82.44 142 ASP B CA 1
ATOM 7316 C C . ASP B 1 142 ? -40.562 12.453 23.328 1 82.44 142 ASP B C 1
ATOM 7318 O O . ASP B 1 142 ? -40.875 12.078 24.453 1 82.44 142 ASP B O 1
ATOM 7322 N N . ALA B 1 143 ? -40.719 11.883 22.172 1 83.94 143 ALA B N 1
ATOM 7323 C CA . ALA B 1 143 ? -41.438 10.609 22.219 1 83.94 143 ALA B CA 1
ATOM 7324 C C . ALA B 1 143 ? -40.594 9.539 22.906 1 83.94 143 ALA B C 1
ATOM 7326 O O . ALA B 1 143 ? -41.125 8.711 23.641 1 83.94 143 ALA B O 1
ATOM 7327 N N . LEU B 1 144 ? -39.344 9.539 22.672 1 87.25 144 LEU B N 1
ATOM 7328 C CA . LEU B 1 144 ? -38.469 8.562 23.312 1 87.25 144 LEU B CA 1
ATOM 7329 C C . LEU B 1 144 ? -38.438 8.766 24.828 1 87.25 144 LEU B C 1
ATOM 7331 O O . LEU B 1 144 ? -38.469 7.797 25.578 1 87.25 144 LEU B O 1
ATOM 7335 N N . ILE B 1 145 ? -38.406 9.984 25.25 1 82.5 145 ILE B N 1
ATOM 7336 C CA . ILE B 1 145 ? -38.375 10.289 26.672 1 82.5 145 ILE B CA 1
ATOM 7337 C C . ILE B 1 145 ? -39.688 9.875 27.344 1 82.5 145 ILE B C 1
ATOM 7339 O O . ILE B 1 145 ? -39.656 9.305 28.438 1 82.5 145 ILE B O 1
ATOM 7343 N N . ALA B 1 146 ? -40.719 10.062 26.625 1 78.75 146 ALA B N 1
ATOM 7344 C CA . ALA B 1 146 ? -42.031 9.633 27.125 1 78.75 146 ALA B CA 1
ATOM 7345 C C . ALA B 1 146 ? -42.125 8.109 27.203 1 78.75 146 ALA B C 1
ATOM 7347 O O . ALA B 1 146 ? -42.656 7.562 28.172 1 78.75 146 ALA B O 1
ATOM 7348 N N . PHE B 1 147 ? -41.562 7.562 26.203 1 82.75 147 PHE B N 1
ATOM 7349 C CA . PHE B 1 147 ? -41.531 6.102 26.172 1 82.75 147 PHE B CA 1
ATOM 7350 C C . PHE B 1 147 ? -40.688 5.547 27.312 1 82.75 147 PHE B C 1
ATOM 7352 O O . PHE B 1 147 ? -41.062 4.555 27.953 1 82.75 147 PHE B O 1
ATOM 7359 N N . ARG B 1 148 ? -39.625 6.098 27.656 1 83.88 148 ARG B N 1
ATOM 7360 C CA . ARG B 1 148 ? -38.719 5.691 28.734 1 83.88 148 ARG B CA 1
ATOM 7361 C C . ARG B 1 148 ? -39.438 5.801 30.094 1 83.88 148 ARG B C 1
ATOM 7363 O O . ARG B 1 148 ? -39.312 4.91 30.938 1 83.88 148 ARG B O 1
ATOM 7370 N N . ILE B 1 149 ? -40.188 6.828 30.266 1 77.31 149 ILE B N 1
ATOM 7371 C CA . ILE B 1 149 ? -40.875 7.082 31.516 1 77.31 149 ILE B CA 1
ATOM 7372 C C . ILE B 1 149 ? -42 6.047 31.719 1 77.31 149 ILE B C 1
ATOM 7374 O O . ILE B 1 149 ? -42.188 5.527 32.812 1 77.31 149 ILE B O 1
ATOM 7378 N N . LYS B 1 150 ? -42.562 5.707 30.641 1 77.12 150 LYS B N 1
ATOM 7379 C CA . LYS B 1 150 ? -43.656 4.742 30.719 1 77.12 150 LYS B CA 1
ATOM 7380 C C . LYS B 1 150 ? -43.125 3.342 31.016 1 77.12 150 LYS B C 1
ATOM 7382 O O . LYS B 1 150 ? -43.75 2.566 31.719 1 77.12 150 LYS B O 1
ATOM 7387 N N . VAL B 1 151 ? -42.062 3.012 30.391 1 82.25 151 VAL B N 1
ATOM 7388 C CA . VAL B 1 151 ? -41.469 1.691 30.609 1 82.25 151 VAL B CA 1
ATOM 7389 C C . VAL B 1 151 ? -40.938 1.588 32.031 1 82.25 151 VAL B C 1
ATOM 7391 O O . VAL B 1 151 ? -41.062 0.539 32.656 1 82.25 151 VAL B O 1
ATOM 7394 N N . GLU B 1 152 ? -40.406 2.568 32.625 1 75.62 152 GLU B N 1
ATOM 7395 C CA . GLU B 1 152 ? -39.844 2.539 33.969 1 75.62 152 GLU B CA 1
ATOM 7396 C C . GLU B 1 152 ? -40.938 2.633 35.031 1 75.62 152 GLU B C 1
ATOM 7398 O O . GLU B 1 152 ? -40.812 2.029 36.125 1 75.62 152 GLU B O 1
ATOM 7403 N N . ARG B 1 153 ? -42.094 3.387 34.938 1 66.12 153 ARG B N 1
ATOM 7404 C CA . ARG B 1 153 ? -43.156 3.486 35.906 1 66.12 153 ARG B CA 1
ATOM 7405 C C . ARG B 1 153 ? -44.469 2.973 35.312 1 66.12 153 ARG B C 1
ATOM 7407 O O . ARG B 1 153 ? -45.312 3.758 34.875 1 66.12 153 ARG B O 1
ATOM 7414 N N . PRO B 1 154 ? -44.562 1.669 35.125 1 58.5 154 PRO B N 1
ATOM 7415 C CA . PRO B 1 154 ? -45.781 1.128 34.5 1 58.5 154 PRO B CA 1
ATOM 7416 C C . PRO B 1 154 ? -47.062 1.537 35.188 1 58.5 154 PRO B C 1
ATOM 7418 O O . PRO B 1 154 ? -48.125 1.622 34.562 1 58.5 154 PRO B O 1
ATOM 7421 N N . SER B 1 155 ? -47.25 1.435 36.688 1 48.09 155 SER B N 1
ATOM 7422 C CA . SER B 1 155 ? -48.5 1.399 37.438 1 48.09 155 SER B CA 1
ATOM 7423 C C . SER B 1 155 ? -49.219 2.744 37.375 1 48.09 155 SER B C 1
ATOM 7425 O O . SER B 1 155 ? -50.281 2.904 37.969 1 48.09 155 SER B O 1
ATOM 7427 N N . SER B 1 156 ? -48.656 3.963 37.375 1 39.81 156 SER B N 1
ATOM 7428 C CA . SER B 1 156 ? -49.5 5.066 37.781 1 39.81 156 SER B CA 1
ATOM 7429 C C . SER B 1 156 ? -50.656 5.266 36.812 1 39.81 156 SER B C 1
ATOM 7431 O O . SER B 1 156 ? -50.438 5.43 35.594 1 39.81 156 SER B O 1
ATOM 7433 N N . SER B 1 157 ? -51.844 4.699 37.031 1 37 157 SER B N 1
ATOM 7434 C CA . SER B 1 157 ? -53.188 4.996 36.531 1 37 157 SER B CA 1
ATOM 7435 C C . SER B 1 157 ? -53.375 6.496 36.344 1 37 157 SER B C 1
ATOM 7437 O O . SER B 1 157 ? -53.719 7.207 37.312 1 37 157 SER B O 1
ATOM 7439 N N . TRP B 1 158 ? -52.531 7.309 35.969 1 35.31 158 TRP B N 1
ATOM 7440 C CA . TRP B 1 158 ? -52.812 8.734 35.812 1 35.31 158 TRP B CA 1
ATOM 7441 C C . TRP B 1 158 ? -54.062 8.961 34.969 1 35.31 158 TRP B C 1
ATOM 7443 O O . TRP B 1 158 ? -54.156 8.508 33.844 1 35.31 158 TRP B O 1
ATOM 7453 N N . SER B 1 159 ? -55.281 8.781 35.656 1 30.3 159 SER B N 1
ATOM 7454 C CA . SER B 1 159 ? -56.531 9.352 35.156 1 30.3 159 SER B CA 1
ATOM 7455 C C . SER B 1 159 ? -56.312 10.703 34.469 1 30.3 159 SER B C 1
ATOM 7457 O O . SER B 1 159 ? -55.656 11.578 35.062 1 30.3 159 SER B O 1
ATOM 7459 N N . CYS B 1 160 ? -56.25 10.867 33.219 1 31.39 160 CYS B N 1
ATOM 7460 C CA . CYS B 1 160 ? -56.219 11.93 32.219 1 31.39 160 CYS B CA 1
ATOM 7461 C C . CYS B 1 160 ? -57.094 13.102 32.656 1 31.39 160 CYS B C 1
ATOM 7463 O O . CYS B 1 160 ? -57.438 13.969 31.844 1 31.39 160 CYS B O 1
ATOM 7465 N N . SER B 1 161 ? -57.812 13.117 33.844 1 26.94 161 SER B N 1
ATOM 7466 C CA . SER B 1 161 ? -58.781 14.188 33.906 1 26.94 161 SER B CA 1
ATOM 7467 C C . SER B 1 161 ? -58.125 15.562 33.875 1 26.94 161 SER B C 1
ATOM 7469 O O . SER B 1 161 ? -58.781 16.562 33.594 1 26.94 161 SER B O 1
ATOM 7471 N N . GLU B 1 162 ? -57.219 15.938 34.75 1 26.03 162 GLU B N 1
ATOM 7472 C CA . GLU B 1 162 ? -57.062 17.359 35 1 26.03 162 GLU B CA 1
ATOM 7473 C C . GLU B 1 162 ? -56.25 18.031 33.875 1 26.03 162 GLU B C 1
ATOM 7475 O O . GLU B 1 162 ? -55.125 17.625 33.625 1 26.03 162 GLU B O 1
ATOM 7480 N N . THR B 1 163 ? -56.906 18.672 32.875 1 25.95 163 THR B N 1
ATOM 7481 C CA . THR B 1 163 ? -56.594 19.531 31.734 1 25.95 163 THR B CA 1
ATOM 7482 C C . THR B 1 163 ? -55.75 20.719 32.188 1 25.95 163 THR B C 1
ATOM 7484 O O . THR B 1 163 ? -56.219 21.578 32.938 1 25.95 163 THR B O 1
ATOM 7487 N N . VAL B 1 164 ? -54.625 20.562 32.781 1 25.61 164 VAL B N 1
ATOM 7488 C CA . VAL B 1 164 ? -53.938 21.781 33.219 1 25.61 164 VAL B CA 1
ATOM 7489 C C . VAL B 1 164 ? -53.594 22.609 31.984 1 25.61 164 VAL B C 1
ATOM 7491 O O . VAL B 1 164 ? -52.938 22.125 31.062 1 25.61 164 VAL B O 1
ATOM 7494 N N . SER B 1 165 ? -54.312 23.719 31.625 1 24.7 165 SER B N 1
ATOM 7495 C CA . SER B 1 165 ? -54.188 24.797 30.641 1 24.7 165 SER B CA 1
ATOM 7496 C C . SER B 1 165 ? -52.938 25.609 30.844 1 24.7 165 SER B C 1
ATOM 7498 O O . SER B 1 165 ? -52.719 26.203 31.906 1 24.7 165 SER B O 1
ATOM 7500 N N . VAL B 1 166 ? -51.781 25.109 30.5 1 24.64 166 VAL B N 1
ATOM 7501 C CA . VAL B 1 166 ? -50.5 25.844 30.578 1 24.64 166 VAL B CA 1
ATOM 7502 C C . VAL B 1 166 ? -50.625 27.141 29.766 1 24.64 166 VAL B C 1
ATOM 7504 O O . VAL B 1 166 ? -51 27.109 28.594 1 24.64 166 VAL B O 1
ATOM 7507 N N . ASP B 1 167 ? -50.812 28.281 30.406 1 24.17 167 ASP B N 1
ATOM 7508 C CA . ASP B 1 167 ? -50.906 29.641 29.891 1 24.17 167 ASP B CA 1
ATOM 7509 C C . ASP B 1 167 ? -49.594 30.062 29.234 1 24.17 167 ASP B C 1
ATOM 7511 O O . ASP B 1 167 ? -48.531 30.109 29.891 1 24.17 167 ASP B O 1
ATOM 7515 N N . MET B 1 168 ? -49.312 29.641 28.031 1 25.3 168 MET B N 1
ATOM 7516 C CA . MET B 1 168 ? -48.219 30 27.109 1 25.3 168 MET B CA 1
ATOM 7517 C C . MET B 1 168 ? -48.094 31.516 26.984 1 25.3 168 MET B C 1
ATOM 7519 O O . MET B 1 168 ? -47.344 32.031 26.141 1 25.3 168 MET B O 1
ATOM 7523 N N . ASN B 1 169 ? -48.812 32.344 27.781 1 25.91 169 ASN B N 1
ATOM 7524 C CA . ASN B 1 169 ? -48.875 33.781 27.484 1 25.91 169 ASN B CA 1
ATOM 7525 C C . ASN B 1 169 ? -47.531 34.469 27.734 1 25.91 169 ASN B C 1
ATOM 7527 O O . ASN B 1 169 ? -47.344 35.656 27.469 1 25.91 169 ASN B O 1
ATOM 7531 N N . ALA B 1 170 ? -46.688 33.938 28.609 1 25.53 170 ALA B N 1
ATOM 7532 C CA . ALA B 1 170 ? -45.656 34.906 29.047 1 25.53 170 ALA B CA 1
ATOM 7533 C C . ALA B 1 170 ? -44.656 35.156 27.922 1 25.53 170 ALA B C 1
ATOM 7535 O O . ALA B 1 170 ? -43.688 35.906 28.109 1 25.53 170 ALA B O 1
ATOM 7536 N N . LEU B 1 171 ? -44.594 34.312 26.828 1 25.11 171 LEU B N 1
ATOM 7537 C CA . LEU B 1 171 ? -43.531 34.625 25.906 1 25.11 171 LEU B CA 1
ATOM 7538 C C . LEU B 1 171 ? -43.844 35.875 25.094 1 25.11 171 LEU B C 1
ATOM 7540 O O . LEU B 1 171 ? -44.125 35.781 23.891 1 25.11 171 LEU B O 1
ATOM 7544 N N . ASP B 1 172 ? -44.781 36.75 25.484 1 23.94 172 ASP B N 1
ATOM 7545 C CA . ASP B 1 172 ? -45.125 37.875 24.609 1 23.94 172 ASP B CA 1
ATOM 7546 C C . ASP B 1 172 ? -43.938 38.844 24.484 1 23.94 172 ASP B C 1
ATOM 7548 O O . ASP B 1 172 ? -44.125 40 24.047 1 23.94 172 ASP B O 1
ATOM 7552 N N . SER B 1 173 ? -42.875 38.625 25.203 1 24.25 173 SER B N 1
ATOM 7553 C CA . SER B 1 173 ? -42.094 39.844 25.031 1 24.25 173 SER B CA 1
ATOM 7554 C C . SER B 1 173 ? -41.75 40.062 23.562 1 24.25 173 SER B C 1
ATOM 7556 O O . SER B 1 173 ? -41.469 39.094 22.828 1 24.25 173 SER B O 1
ATOM 7558 N N . ASN B 1 174 ? -42.188 41.156 22.891 1 23.78 174 ASN B N 1
ATOM 7559 C CA . ASN B 1 174 ? -42.25 41.781 21.578 1 23.78 174 ASN B CA 1
ATOM 7560 C C . ASN B 1 174 ? -40.875 41.875 20.938 1 23.78 174 ASN B C 1
ATOM 7562 O O . ASN B 1 174 ? -40.656 42.594 19.953 1 23.78 174 ASN B O 1
ATOM 7566 N N . ASP B 1 175 ? -39.75 41.719 21.656 1 25.48 175 ASP B N 1
ATOM 7567 C CA . ASP B 1 175 ? -38.688 42.25 20.875 1 25.48 175 ASP B CA 1
ATOM 7568 C C . ASP B 1 175 ? -38.562 41.562 19.516 1 25.48 175 ASP B C 1
ATOM 7570 O O . ASP B 1 175 ? -38.656 40.312 19.453 1 25.48 175 ASP B O 1
ATOM 7574 N N . GLN B 1 176 ? -38.875 42.25 18.391 1 26.5 176 GLN B N 1
ATOM 7575 C CA . GLN B 1 176 ? -39 42.062 16.938 1 26.5 176 GLN B CA 1
ATOM 7576 C C . GLN B 1 176 ? -37.844 41.312 16.359 1 26.5 176 GLN B C 1
ATOM 7578 O O . GLN B 1 176 ? -37.562 41.375 15.164 1 26.5 176 GLN B O 1
ATOM 7583 N N . ARG B 1 177 ? -36.844 40.875 17.203 1 28.8 177 ARG B N 1
ATOM 7584 C CA . ARG B 1 177 ? -35.812 40.438 16.25 1 28.8 177 ARG B CA 1
ATOM 7585 C C . ARG B 1 177 ? -36.312 39.312 15.391 1 28.8 177 ARG B C 1
ATOM 7587 O O . ARG B 1 177 ? -36.781 38.281 15.906 1 28.8 177 ARG B O 1
ATOM 7594 N N . ASN B 1 178 ? -36.844 39.656 14.148 1 28.53 178 ASN B N 1
ATOM 7595 C CA . ASN B 1 178 ? -37.281 38.875 12.992 1 28.53 178 ASN B CA 1
ATOM 7596 C C . ASN B 1 178 ? -36.406 37.656 12.797 1 28.53 178 ASN B C 1
ATOM 7598 O O . ASN B 1 178 ? -35.594 37.625 11.891 1 28.53 178 ASN B O 1
ATOM 7602 N N . THR B 1 179 ? -35.906 37.125 13.844 1 27.78 179 THR B N 1
ATOM 7603 C CA . THR B 1 179 ? -35 36.062 13.43 1 27.78 179 THR B CA 1
ATOM 7604 C C . THR B 1 179 ? -35.719 35 12.594 1 27.78 179 THR B C 1
ATOM 7606 O O . THR B 1 179 ? -36.969 35 12.555 1 27.78 179 THR B O 1
ATOM 7609 N N . LEU B 1 180 ? -35.156 34 12.016 1 29.38 180 LEU B N 1
ATOM 7610 C CA . LEU B 1 180 ? -35.531 33.062 10.977 1 29.38 180 LEU B CA 1
ATOM 7611 C C . LEU B 1 180 ? -36.75 32.281 11.375 1 29.38 180 LEU B C 1
ATOM 7613 O O . LEU B 1 180 ? -37.625 32.031 10.539 1 29.38 180 LEU B O 1
ATOM 7617 N N . ALA B 1 181 ? -37.031 31.953 12.641 1 28.5 181 ALA B N 1
ATOM 7618 C CA . ALA B 1 181 ? -38.219 31.156 12.961 1 28.5 181 ALA B CA 1
ATOM 7619 C C . ALA B 1 181 ? -39.5 31.938 12.711 1 28.5 181 ALA B C 1
ATOM 7621 O O . ALA B 1 181 ? -40.5 31.391 12.219 1 28.5 181 ALA B O 1
ATOM 7622 N N . GLU B 1 182 ? -39.531 33.281 13.117 1 33.12 182 GLU B N 1
ATOM 7623 C CA . GLU B 1 182 ? -40.75 34.062 13.016 1 33.12 182 GLU B CA 1
ATOM 7624 C C . GLU B 1 182 ? -41.156 34.25 11.555 1 33.12 182 GLU B C 1
ATOM 7626 O O . GLU B 1 182 ? -42.344 34.375 11.25 1 33.12 182 GLU B O 1
ATOM 7631 N N . GLU B 1 183 ? -40.094 34.406 10.633 1 30.53 183 GLU B N 1
ATOM 7632 C CA . GLU B 1 183 ? -40.562 34.469 9.25 1 30.53 183 GLU B CA 1
ATOM 7633 C C . GLU B 1 183 ? -41.281 33.188 8.867 1 30.53 183 GLU B C 1
ATOM 7635 O O . GLU B 1 183 ? -42.125 33.188 7.977 1 30.53 183 GLU B O 1
ATOM 7640 N N . MET B 1 184 ? -40.75 32 9.312 1 29.75 184 MET B N 1
ATOM 7641 C CA . MET B 1 184 ? -41.312 30.797 8.688 1 29.75 184 MET B CA 1
ATOM 7642 C C . MET B 1 184 ? -42.688 30.484 9.242 1 29.75 184 MET B C 1
ATOM 7644 O O . MET B 1 184 ? -43.281 29.469 8.891 1 29.75 184 MET B O 1
ATOM 7648 N N . GLY B 1 185 ? -43.719 31.328 9.602 1 29.56 185 GLY B N 1
ATOM 7649 C CA . GLY B 1 185 ? -45.156 31.438 9.852 1 29.56 185 GLY B CA 1
ATOM 7650 C C . GLY B 1 185 ? -45.625 30.562 11 1 29.56 185 GLY B C 1
ATOM 7651 O O . GLY B 1 185 ? -46.812 30.234 11.109 1 29.56 185 GLY B O 1
ATOM 7652 N N . ILE B 1 186 ? -44.812 29.75 11.656 1 28.33 186 ILE B N 1
ATOM 7653 C CA . ILE B 1 186 ? -45.438 28.922 12.672 1 28.33 186 ILE B CA 1
ATOM 7654 C C . ILE B 1 186 ? -45.906 29.797 13.828 1 28.33 186 ILE B C 1
ATOM 7656 O O . ILE B 1 186 ? -45.094 30.406 14.523 1 28.33 186 ILE B O 1
ATOM 7660 N N . ARG B 1 187 ? -47.062 30.453 13.711 1 29.36 187 ARG B N 1
ATOM 7661 C CA . ARG B 1 187 ? -47.844 31.219 14.688 1 29.36 187 ARG B CA 1
ATOM 7662 C C . ARG B 1 187 ? -48.156 30.375 15.922 1 29.36 187 ARG B C 1
ATOM 7664 O O . ARG B 1 187 ? -48.906 29.406 15.836 1 29.36 187 ARG B O 1
ATOM 7671 N N . VAL B 1 188 ? -47.281 30.062 16.828 1 27.12 188 VAL B N 1
ATOM 7672 C CA . VAL B 1 188 ? -47.781 29.469 18.078 1 27.12 188 VAL B CA 1
ATOM 7673 C C . VAL B 1 188 ? -48.75 30.438 18.766 1 27.12 188 VAL B C 1
ATOM 7675 O O . VAL B 1 188 ? -48.406 31.594 19 1 27.12 188 VAL B O 1
ATOM 7678 N N . GLU B 1 189 ? -50.031 30.25 18.562 1 24.94 189 GLU B N 1
ATOM 7679 C CA . GLU B 1 189 ? -51.125 30.969 19.203 1 24.94 189 GLU B CA 1
ATOM 7680 C C . GLU B 1 189 ? -50.969 31 20.719 1 24.94 189 GLU B C 1
ATOM 7682 O O . GLU B 1 189 ? -50.812 29.953 21.344 1 24.94 189 GLU B O 1
ATOM 7687 N N . GLY B 1 190 ? -50.281 32.031 21.312 1 24.39 190 GLY B N 1
ATOM 7688 C CA . GLY B 1 190 ? -50.062 32.406 22.703 1 24.39 190 GLY B CA 1
ATOM 7689 C C . GLY B 1 190 ? -51.344 32.531 23.5 1 24.39 190 GLY B C 1
ATOM 7690 O O . GLY B 1 190 ? -52.062 33.531 23.391 1 24.39 190 GLY B O 1
ATOM 7691 N N . ASN B 1 191 ? -52.188 31.453 23.719 1 22.52 191 ASN B N 1
ATOM 7692 C CA . ASN B 1 191 ? -53.344 31.672 24.594 1 22.52 191 ASN B CA 1
ATOM 7693 C C . ASN B 1 191 ? -52.906 32.062 26 1 22.52 191 ASN B C 1
ATOM 7695 O O . ASN B 1 191 ? -51.938 31.5 26.531 1 22.52 191 ASN B O 1
ATOM 7699 N N . GLY B 1 192 ? -53.125 33.188 26.594 1 22.17 192 GLY B N 1
ATOM 7700 C CA . GLY B 1 192 ? -52.844 34.094 27.719 1 22.17 192 GLY B CA 1
ATOM 7701 C C . GLY B 1 192 ? -53.312 33.5 29.047 1 22.17 192 GLY B C 1
ATOM 7702 O O . GLY B 1 192 ? -53.438 34.25 30.031 1 22.17 192 GLY B O 1
ATOM 7703 N N . SER B 1 193 ? -53.531 32.125 29.281 1 22.14 193 SER B N 1
ATOM 7704 C CA . SER B 1 193 ? -54.281 32.031 30.531 1 22.14 193 SER B CA 1
ATOM 7705 C C . SER B 1 193 ? -53.406 32.344 31.734 1 22.14 193 SER B C 1
ATOM 7707 O O . SER B 1 193 ? -52.156 32.281 31.641 1 22.14 193 SER B O 1
ATOM 7709 N N . ASN B 1 194 ? -54 32.5 33 1 21.48 194 ASN B N 1
ATOM 7710 C CA . ASN B 1 194 ? -53.812 33.062 34.344 1 21.48 194 ASN B CA 1
ATOM 7711 C C . ASN B 1 194 ? -52.75 32.312 35.125 1 21.48 194 ASN B C 1
ATOM 7713 O O . ASN B 1 194 ? -52.406 31.156 34.781 1 21.48 194 ASN B O 1
ATOM 7717 N N . GLY B 1 195 ? -52.062 32.875 36.188 1 23.27 195 GLY B N 1
ATOM 7718 C CA . GLY B 1 195 ? -50.875 33 37.062 1 23.27 195 GLY B CA 1
ATOM 7719 C C . GLY B 1 195 ? -50.719 31.797 37.969 1 23.27 195 GLY B C 1
ATOM 7720 O O . GLY B 1 195 ? -49.844 31.812 38.844 1 23.27 195 GLY B O 1
ATOM 7721 N N . GLY B 1 196 ? -51.562 30.688 38.062 1 24.23 196 GLY B N 1
ATOM 7722 C CA . GLY B 1 196 ? -51.406 30 39.344 1 24.23 196 GLY B CA 1
ATOM 7723 C C . GLY B 1 196 ? -50.156 29.188 39.438 1 24.23 196 GLY B C 1
ATOM 7724 O O . GLY B 1 196 ? -49.438 28.969 38.469 1 24.23 196 GLY B O 1
ATOM 7725 N N . ASP B 1 197 ? -49.75 28.609 40.688 1 27.31 197 ASP B N 1
ATOM 7726 C CA . ASP B 1 197 ? -48.625 28 41.375 1 27.31 197 ASP B CA 1
ATOM 7727 C C . ASP B 1 197 ? -48.188 26.719 40.719 1 27.31 197 ASP B C 1
ATOM 7729 O O . ASP B 1 197 ? -48.094 25.672 41.344 1 27.31 197 ASP B O 1
ATOM 7733 N N . SER B 1 198 ? -47.906 26.688 39.281 1 27.86 198 SER B N 1
ATOM 7734 C CA . SER B 1 198 ? -47.875 25.453 38.469 1 27.86 198 SER B CA 1
ATOM 7735 C C . SER B 1 198 ? -46.562 24.734 38.625 1 27.86 198 SER B C 1
ATOM 7737 O O . SER B 1 198 ? -45.688 24.828 37.75 1 27.86 198 SER B O 1
ATOM 7739 N N . THR B 1 199 ? -45.969 24.594 39.844 1 31.91 199 THR B N 1
ATOM 7740 C CA . THR B 1 199 ? -44.688 23.938 39.906 1 31.91 199 THR B CA 1
ATOM 7741 C C . THR B 1 199 ? -44.75 22.547 39.281 1 31.91 199 THR B C 1
ATOM 7743 O O . THR B 1 199 ? -43.719 22.031 38.812 1 31.91 199 THR B O 1
ATOM 7746 N N . LYS B 1 200 ? -45.656 21.688 39.75 1 34.78 200 LYS B N 1
ATOM 7747 C CA . LYS B 1 200 ? -45.625 20.234 39.594 1 34.78 200 LYS B CA 1
ATOM 7748 C C . LYS B 1 200 ? -45.906 19.828 38.156 1 34.78 200 LYS B C 1
ATOM 7750 O O . LYS B 1 200 ? -46.094 18.641 37.875 1 34.78 200 LYS B O 1
ATOM 7755 N N . GLU B 1 201 ? -46.125 20.844 37.188 1 32.72 201 GLU B N 1
ATOM 7756 C CA . GLU B 1 201 ? -46.875 20.594 35.969 1 32.72 201 GLU B CA 1
ATOM 7757 C C . GLU B 1 201 ? -45.969 20.047 34.875 1 32.72 201 GLU B C 1
ATOM 7759 O O . GLU B 1 201 ? -46.438 19.859 33.75 1 32.72 201 GLU B O 1
ATOM 7764 N N . SER B 1 202 ? -44.719 19.891 35.156 1 36.28 202 SER B N 1
ATOM 7765 C CA . SER B 1 202 ? -43.875 19.719 33.969 1 36.28 202 SER B CA 1
ATOM 7766 C C . SER B 1 202 ? -44 18.312 33.406 1 36.28 202 SER B C 1
ATOM 7768 O O . SER B 1 202 ? -43.812 18.109 32.188 1 36.28 202 SER B O 1
ATOM 7770 N N . VAL B 1 203 ? -44.281 17.25 34.125 1 41.72 203 VAL B N 1
ATOM 7771 C CA . VAL B 1 203 ? -44.188 15.859 33.688 1 41.72 203 VAL B CA 1
ATOM 7772 C C . VAL B 1 203 ? -45.344 15.539 32.75 1 41.72 203 VAL B C 1
ATOM 7774 O O . VAL B 1 203 ? -45.219 14.719 31.859 1 41.72 203 VAL B O 1
ATOM 7777 N N . PRO B 1 204 ? -46.5 16.109 32.906 1 43.91 204 PRO B N 1
ATOM 7778 C CA . PRO B 1 204 ? -47.719 15.641 32.219 1 43.91 204 PRO B CA 1
ATOM 7779 C C . PRO B 1 204 ? -47.625 15.844 30.719 1 43.91 204 PRO B C 1
ATOM 7781 O O . PRO B 1 204 ? -48.25 15.078 29.969 1 43.91 204 PRO B O 1
ATOM 7784 N N . GLN B 1 205 ? -46.969 16.828 30.25 1 47.09 205 GLN B N 1
ATOM 7785 C CA . GLN B 1 205 ? -47 17.172 28.844 1 47.09 205 GLN B CA 1
ATOM 7786 C C . GLN B 1 205 ? -46.25 16.156 28 1 47.09 205 GLN B C 1
ATOM 7788 O O . GLN B 1 205 ? -46.625 15.859 26.875 1 47.09 205 GLN B O 1
ATOM 7793 N N . VAL B 1 206 ? -45.25 15.555 28.516 1 52.62 206 VAL B N 1
ATOM 7794 C CA . VAL B 1 206 ? -44.438 14.633 27.75 1 52.62 206 VAL B CA 1
ATOM 7795 C C . VAL B 1 206 ? -45.188 13.336 27.484 1 52.62 206 VAL B C 1
ATOM 7797 O O . VAL B 1 206 ? -45.094 12.766 26.391 1 52.62 206 VAL B O 1
ATOM 7800 N N . LEU B 1 207 ? -46.031 12.891 28.391 1 55.53 207 LEU B N 1
ATOM 7801 C CA . LEU B 1 207 ? -46.688 11.594 28.266 1 55.53 207 LEU B CA 1
ATOM 7802 C C . LEU B 1 207 ? -47.875 11.664 27.281 1 55.53 207 LEU B C 1
ATOM 7804 O O . LEU B 1 207 ? -48.25 10.656 26.703 1 55.53 207 LEU B O 1
ATOM 7808 N N . SER B 1 208 ? -48.438 12.836 27.141 1 53.81 208 SER B N 1
ATOM 7809 C CA . SER B 1 208 ? -49.531 12.969 26.203 1 53.81 208 SER B CA 1
ATOM 7810 C C . SER B 1 208 ? -49.062 12.727 24.766 1 53.81 208 SER B C 1
ATOM 7812 O O . SER B 1 208 ? -49.875 12.406 23.891 1 53.81 208 SER B O 1
ATOM 7814 N N . VAL B 1 209 ? -47.812 12.805 24.562 1 59.69 209 VAL B N 1
ATOM 7815 C CA . VAL B 1 209 ? -47.25 12.594 23.234 1 59.69 209 VAL B CA 1
ATOM 7816 C C . VAL B 1 209 ? -47.375 11.117 22.859 1 59.69 209 VAL B C 1
ATOM 7818 O O . VAL B 1 209 ? -47.5 10.789 21.672 1 59.69 209 VAL B O 1
ATOM 7821 N N . LEU B 1 210 ? -47.469 10.266 23.828 1 61.72 210 LEU B N 1
ATOM 7822 C CA . LEU B 1 210 ? -47.469 8.828 23.547 1 61.72 210 LEU B CA 1
ATOM 7823 C C . LEU B 1 210 ? -48.812 8.383 22.969 1 61.72 210 LEU B C 1
ATOM 7825 O O . LEU B 1 210 ? -48.875 7.367 22.281 1 61.72 210 LEU B O 1
ATOM 7829 N N . GLU B 1 211 ? -49.875 9.125 23.422 1 59.03 211 GLU B N 1
ATOM 7830 C CA . GLU B 1 211 ? -51.156 8.719 22.906 1 59.03 211 GLU B CA 1
ATOM 7831 C C . GLU B 1 211 ? -51.281 8.961 21.406 1 59.03 211 GLU B C 1
ATOM 7833 O O . GLU B 1 211 ? -52.062 8.312 20.734 1 59.03 211 GLU B O 1
ATOM 7838 N N . ARG B 1 212 ? -50.406 9.711 20.844 1 59.69 212 ARG B N 1
ATOM 7839 C CA . ARG B 1 212 ? -50.5 10.07 19.438 1 59.69 212 ARG B CA 1
ATOM 7840 C C . ARG B 1 212 ? -49.406 9.406 18.625 1 59.69 212 ARG B C 1
ATOM 7842 O O . ARG B 1 212 ? -49.219 9.719 17.438 1 59.69 212 ARG B O 1
ATOM 7849 N N . ILE B 1 213 ? -48.688 8.484 19.25 1 65.62 213 ILE B N 1
ATOM 7850 C CA . ILE B 1 213 ? -47.531 7.996 18.531 1 65.62 213 ILE B CA 1
ATOM 7851 C C . ILE B 1 213 ? -47.688 6.52 18.188 1 65.62 213 ILE B C 1
ATOM 7853 O O . ILE B 1 213 ? -48.25 5.75 18.984 1 65.62 213 ILE B O 1
ATOM 7857 N N . ARG B 1 214 ? -47.625 6.27 16.969 1 63.66 214 ARG B N 1
ATOM 7858 C CA . ARG B 1 214 ? -47.594 4.883 16.516 1 63.66 214 ARG B CA 1
ATOM 7859 C C . ARG B 1 214 ? -46.156 4.465 16.172 1 63.66 214 ARG B C 1
ATOM 7861 O O . ARG B 1 214 ? -45.344 5.301 15.781 1 63.66 214 ARG B O 1
ATOM 7868 N N . LEU B 1 215 ? -45.781 3.281 16.469 1 64.69 215 LEU B N 1
ATOM 7869 C CA . LEU B 1 215 ? -44.469 2.746 16.141 1 64.69 215 LEU B CA 1
ATOM 7870 C C . LEU B 1 215 ? -44.375 2.312 14.688 1 64.69 215 LEU B C 1
ATOM 7872 O O . LEU B 1 215 ? -45.312 1.655 14.188 1 64.69 215 LEU B O 1
ATOM 7876 N N . ASN B 1 216 ? -43.5 2.928 13.93 1 59.41 216 ASN B N 1
ATOM 7877 C CA . ASN B 1 216 ? -43.281 2.514 12.547 1 59.41 216 ASN B CA 1
ATOM 7878 C C . ASN B 1 216 ? -42.562 1.165 12.469 1 59.41 216 ASN B C 1
ATOM 7880 O O . ASN B 1 216 ? -41.562 0.948 13.141 1 59.41 216 ASN B O 1
ATOM 7884 N N . LYS B 1 217 ? -43.25 0.062 12.117 1 52 217 LYS B N 1
ATOM 7885 C CA . LYS B 1 217 ? -42.625 -1.255 11.977 1 52 217 LYS B CA 1
ATOM 7886 C C . LYS B 1 217 ? -41.688 -1.29 10.781 1 52 217 LYS B C 1
ATOM 7888 O O . LYS B 1 217 ? -42.062 -0.939 9.664 1 52 217 LYS B O 1
ATOM 7893 N N . THR B 1 218 ? -40.5 -1.079 10.922 1 51.53 218 THR B N 1
ATOM 7894 C CA . THR B 1 218 ? -39.562 -1.031 9.82 1 51.53 218 THR B CA 1
ATOM 7895 C C . THR B 1 218 ? -39.5 -2.373 9.102 1 51.53 218 THR B C 1
ATOM 7897 O O . THR B 1 218 ? -39.125 -2.434 7.922 1 51.53 218 THR B O 1
ATOM 7900 N N . GLN B 1 219 ? -39.281 -3.574 9.836 1 52.19 219 GLN B N 1
ATOM 7901 C CA . GLN B 1 219 ? -38.844 -4.773 9.141 1 52.19 219 GLN B CA 1
ATOM 7902 C C . GLN B 1 219 ? -40.031 -5.609 8.68 1 52.19 219 GLN B C 1
ATOM 7904 O O . GLN B 1 219 ? -40.844 -6.07 9.508 1 52.19 219 GLN B O 1
ATOM 7909 N N . GLU B 1 220 ? -40.469 -5.352 7.441 1 55.28 220 GLU B N 1
ATOM 7910 C CA . GLU B 1 220 ? -41.531 -6.176 6.879 1 55.28 220 GLU B CA 1
ATOM 7911 C C . GLU B 1 220 ? -41.188 -7.66 6.988 1 55.28 220 GLU B C 1
ATOM 7913 O O . GLU B 1 220 ? -40.188 -8.109 6.465 1 55.28 220 GLU B O 1
ATOM 7918 N N . THR B 1 221 ? -41.406 -8.336 8.008 1 57.81 221 THR B N 1
ATOM 7919 C CA . THR B 1 221 ? -41.312 -9.789 8.133 1 57.81 221 THR B CA 1
ATOM 7920 C C . THR B 1 221 ? -42.281 -10.477 7.164 1 57.81 221 THR B C 1
ATOM 7922 O O . THR B 1 221 ? -43.25 -9.875 6.711 1 57.81 221 THR B O 1
ATOM 7925 N N . PRO B 1 222 ? -41.812 -11.617 6.594 1 61.91 222 PRO B N 1
ATOM 7926 C CA . PRO B 1 222 ? -42.688 -12.391 5.703 1 61.91 222 PRO B CA 1
ATOM 7927 C C . PRO B 1 222 ? -44.125 -12.438 6.18 1 61.91 222 PRO B C 1
ATOM 7929 O O . PRO B 1 222 ? -45.062 -12.336 5.371 1 61.91 222 PRO B O 1
ATOM 7932 N N . LEU B 1 223 ? -44.219 -12.484 7.473 1 56.5 223 LEU B N 1
ATOM 7933 C CA . LEU B 1 223 ? -45.562 -12.602 8.016 1 56.5 223 LEU B CA 1
ATOM 7934 C C . LEU B 1 223 ? -46.344 -11.297 7.836 1 56.5 223 LEU B C 1
ATOM 7936 O O . LEU B 1 223 ? -47.531 -11.312 7.504 1 56.5 223 LEU B O 1
ATOM 7940 N N . SER B 1 224 ? -45.625 -10.242 8.047 1 58.56 224 SER B N 1
ATOM 7941 C CA . SER B 1 224 ? -46.312 -8.961 7.906 1 58.56 224 SER B CA 1
ATOM 7942 C C . SER B 1 224 ? -46.688 -8.68 6.453 1 58.56 224 SER B C 1
ATOM 7944 O O . SER B 1 224 ? -47.75 -8.102 6.176 1 58.56 224 SER B O 1
ATOM 7946 N N . THR B 1 225 ? -45.844 -9.156 5.598 1 60.28 225 THR B N 1
ATOM 7947 C CA . THR B 1 225 ? -46.156 -8.977 4.18 1 60.28 225 THR B CA 1
ATOM 7948 C C . THR B 1 225 ? -47.375 -9.797 3.775 1 60.28 225 THR B C 1
ATOM 7950 O O . THR B 1 225 ? -48.219 -9.312 3.041 1 60.28 225 THR B O 1
ATOM 7953 N N . ILE B 1 226 ? -47.25 -11.023 4.281 1 59.28 226 ILE B N 1
ATOM 7954 C CA . ILE B 1 226 ? -48.406 -11.875 3.979 1 59.28 226 ILE B CA 1
ATOM 7955 C C . ILE B 1 226 ? -49.656 -11.25 4.555 1 59.28 226 ILE B C 1
ATOM 7957 O O . ILE B 1 226 ? -50.719 -11.234 3.898 1 59.28 226 ILE B O 1
ATOM 7961 N N . LYS B 1 227 ? -49.5 -10.664 5.801 1 57.31 227 LYS B N 1
ATOM 7962 C CA . LYS B 1 227 ? -50.656 -10.055 6.453 1 57.31 227 LYS B CA 1
ATOM 7963 C C . LYS B 1 227 ? -51.062 -8.781 5.723 1 57.31 227 LYS B C 1
ATOM 7965 O O . LYS B 1 227 ? -52.281 -8.516 5.586 1 57.31 227 LYS B O 1
ATOM 7970 N N . ASN B 1 228 ? -50.094 -8.016 5.41 1 55.66 228 ASN B N 1
ATOM 7971 C CA . ASN B 1 228 ? -50.406 -6.793 4.684 1 55.66 228 ASN B CA 1
ATOM 7972 C C . ASN B 1 228 ? -51.062 -7.09 3.34 1 55.66 228 ASN B C 1
ATOM 7974 O O . ASN B 1 228 ? -52 -6.391 2.93 1 55.66 228 ASN B O 1
ATOM 7978 N N . VAL B 1 229 ? -50.438 -8.047 2.76 1 54.25 229 VAL B N 1
ATOM 7979 C CA . VAL B 1 229 ? -51.031 -8.43 1.49 1 54.25 229 VAL B CA 1
ATOM 7980 C C . VAL B 1 229 ? -52.469 -8.906 1.729 1 54.25 229 VAL B C 1
ATOM 7982 O O . VAL B 1 229 ? -53.375 -8.648 0.919 1 54.25 229 VAL B O 1
ATOM 7985 N N . LEU B 1 230 ? -52.562 -9.57 2.941 1 49.44 230 LEU B N 1
ATOM 7986 C CA . LEU B 1 230 ? -53.906 -10.055 3.273 1 49.44 230 LEU B CA 1
ATOM 7987 C C . LEU B 1 230 ? -54.719 -8.992 4.016 1 49.44 230 LEU B C 1
ATOM 7989 O O . LEU B 1 230 ? -55.844 -9.227 4.422 1 49.44 230 LEU B O 1
ATOM 7993 N N . LYS B 1 231 ? -54.375 -7.684 4.023 1 48.06 231 LYS B N 1
ATOM 7994 C CA . LYS B 1 231 ? -55.062 -6.523 4.578 1 48.06 231 LYS B CA 1
ATOM 7995 C C . LYS B 1 231 ? -55.469 -6.762 6.035 1 48.06 231 LYS B C 1
ATOM 7997 O O . LYS B 1 231 ? -56.531 -6.367 6.465 1 48.06 231 LYS B O 1
ATOM 8002 N N . LEU B 1 232 ? -54.75 -7.652 6.684 1 46.91 232 LEU B N 1
ATOM 8003 C CA . LEU B 1 232 ? -55.125 -7.883 8.078 1 46.91 232 LEU B CA 1
ATOM 8004 C C . LEU B 1 232 ? -54.594 -6.789 8.977 1 46.91 232 LEU B C 1
ATOM 8006 O O . LEU B 1 232 ? -53.438 -6.34 8.789 1 46.91 232 LEU B O 1
ATOM 8010 N N . SER B 1 233 ? -55.438 -5.914 9.547 1 43.41 233 SER B N 1
ATOM 8011 C CA . SER B 1 233 ? -55.219 -4.77 10.422 1 43.41 233 SER B CA 1
ATOM 8012 C C . SER B 1 233 ? -54.125 -5.047 11.43 1 43.41 233 SER B C 1
ATOM 8014 O O . SER B 1 233 ? -54.219 -5.984 12.219 1 43.41 233 SER B O 1
ATOM 8016 N N . ASN B 1 234 ? -53 -5.07 11.094 1 45.16 234 ASN B N 1
ATOM 8017 C CA . ASN B 1 234 ? -51.875 -5.297 11.992 1 45.16 234 ASN B CA 1
ATOM 8018 C C . ASN B 1 234 ? -51.75 -4.176 13.023 1 45.16 234 ASN B C 1
ATOM 8020 O O . ASN B 1 234 ? -50.906 -3.293 12.867 1 45.16 234 ASN B O 1
ATOM 8024 N N . GLN B 1 235 ? -52.75 -3.549 13.516 1 43 235 GLN B N 1
ATOM 8025 C CA . GLN B 1 235 ? -52.531 -2.594 14.594 1 43 235 GLN B CA 1
ATOM 8026 C C . GLN B 1 235 ? -51.781 -3.234 15.758 1 43 235 GLN B C 1
ATOM 8028 O O . GLN B 1 235 ? -52.375 -3.971 16.547 1 43 235 GLN B O 1
ATOM 8033 N N . GLU B 1 236 ? -50.656 -3.754 15.57 1 47.97 236 GLU B N 1
ATOM 8034 C CA . GLU B 1 236 ? -50 -4.254 16.781 1 47.97 236 GLU B CA 1
ATOM 8035 C C . GLU B 1 236 ? -49.844 -3.148 17.828 1 47.97 236 GLU B C 1
ATOM 8037 O O . GLU B 1 236 ? -49.375 -2.053 17.516 1 47.97 236 GLU B O 1
ATOM 8042 N N . GLU B 1 237 ? -50.562 -3.09 18.891 1 50.34 237 GLU B N 1
ATOM 8043 C CA . GLU B 1 237 ? -50.5 -2.314 20.125 1 50.34 237 GLU B CA 1
ATOM 8044 C C . GLU B 1 237 ? -49.062 -2.102 20.594 1 50.34 237 GLU B C 1
ATOM 8046 O O . GLU B 1 237 ? -48.219 -2.984 20.438 1 50.34 237 GLU B O 1
ATOM 8051 N N . LEU B 1 238 ? -48.656 -0.819 20.578 1 58.88 238 LEU B N 1
ATOM 8052 C CA . LEU B 1 238 ? -47.375 -0.374 21.172 1 58.88 238 LEU B CA 1
ATOM 8053 C C . LEU B 1 238 ? -47.125 -1.087 22.484 1 58.88 238 LEU B C 1
ATOM 8055 O O . LEU B 1 238 ? -47.875 -0.931 23.453 1 58.88 238 LEU B O 1
ATOM 8059 N N . LYS B 1 239 ? -46.531 -2.152 22.422 1 66.31 239 LYS B N 1
ATOM 8060 C CA . LYS B 1 239 ? -46.125 -2.797 23.672 1 66.31 239 LYS B CA 1
ATOM 8061 C C . LYS B 1 239 ? -44.938 -2.076 24.297 1 66.31 239 LYS B C 1
ATOM 8063 O O . LYS B 1 239 ? -43.938 -1.865 23.641 1 66.31 239 LYS B O 1
ATOM 8068 N N . PHE B 1 240 ? -45.156 -1.418 25.406 1 73.12 240 PHE B N 1
ATOM 8069 C CA . PHE B 1 240 ? -44.125 -0.704 26.172 1 73.12 240 PHE B CA 1
ATOM 8070 C C . PHE B 1 240 ? -43.219 -1.68 26.922 1 73.12 240 PHE B C 1
ATOM 8072 O O . PHE B 1 240 ? -43.406 -1.911 28.109 1 73.12 240 PHE B O 1
ATOM 8079 N N . THR B 1 241 ? -42.438 -2.414 26.188 1 79.06 241 THR B N 1
ATOM 8080 C CA . THR B 1 241 ? -41.5 -3.371 26.781 1 79.06 241 THR B CA 1
ATOM 8081 C C . THR B 1 241 ? -40.062 -2.848 26.703 1 79.06 241 THR B C 1
ATOM 8083 O O . THR B 1 241 ? -39.781 -1.933 25.938 1 79.06 241 THR B O 1
ATOM 8086 N N . ARG B 1 242 ? -39.219 -3.35 27.594 1 83.31 242 ARG B N 1
ATOM 8087 C CA . ARG B 1 242 ? -37.812 -2.971 27.656 1 83.31 242 ARG B CA 1
ATOM 8088 C C . ARG B 1 242 ? -37.094 -3.352 26.359 1 83.31 242 ARG B C 1
ATOM 8090 O O . ARG B 1 242 ? -36.188 -2.648 25.922 1 83.31 242 ARG B O 1
ATOM 8097 N N . GLU B 1 243 ? -37.5 -4.363 25.766 1 83 243 GLU B N 1
ATOM 8098 C CA . GLU B 1 243 ? -36.906 -4.809 24.531 1 83 243 GLU B CA 1
ATOM 8099 C C . GLU B 1 243 ? -37.188 -3.83 23.391 1 83 243 GLU B C 1
ATOM 8101 O O . GLU B 1 243 ? -36.281 -3.508 22.594 1 83 243 GLU B O 1
ATOM 8106 N N . ASN B 1 244 ? -38.406 -3.389 23.375 1 81.62 244 ASN B N 1
ATOM 8107 C CA . ASN B 1 244 ? -38.75 -2.412 22.359 1 81.62 244 ASN B CA 1
ATOM 8108 C C . ASN B 1 244 ? -38.062 -1.074 22.578 1 81.62 244 ASN B C 1
ATOM 8110 O O . ASN B 1 244 ? -37.719 -0.379 21.625 1 81.62 244 ASN B O 1
ATOM 8114 N N . LEU B 1 245 ? -37.812 -0.796 23.812 1 85.31 245 LEU B N 1
ATOM 8115 C CA . LEU B 1 245 ? -37.125 0.438 24.125 1 85.31 245 LEU B CA 1
ATOM 8116 C C . LEU B 1 245 ? -35.688 0.385 23.609 1 85.31 245 LEU B C 1
ATOM 8118 O O . LEU B 1 245 ? -35.188 1.351 23.016 1 85.31 245 LEU B O 1
ATOM 8122 N N . LYS B 1 246 ? -35.094 -0.708 23.797 1 87.25 246 LYS B N 1
ATOM 8123 C CA . LYS B 1 246 ? -33.719 -0.851 23.328 1 87.25 246 LYS B CA 1
ATOM 8124 C C . LYS B 1 246 ? -33.656 -0.753 21.812 1 87.25 246 LYS B C 1
ATOM 8126 O O . LYS B 1 246 ? -32.719 -0.137 21.266 1 87.25 246 LYS B O 1
ATOM 8131 N N . LYS B 1 247 ? -34.594 -1.329 21.141 1 84.69 247 LYS B N 1
ATOM 8132 C CA . LYS B 1 247 ? -34.625 -1.282 19.672 1 84.69 247 LYS B CA 1
ATOM 8133 C C . LYS B 1 247 ? -34.844 0.143 19.172 1 84.69 247 LYS B C 1
ATOM 8135 O O . LYS B 1 247 ? -34.219 0.577 18.219 1 84.69 247 LYS B O 1
ATOM 8140 N N . ILE B 1 248 ? -35.656 0.797 19.844 1 85.5 248 ILE B N 1
ATOM 8141 C CA . ILE B 1 248 ? -35.969 2.17 19.453 1 85.5 248 ILE B CA 1
ATOM 8142 C C . ILE B 1 248 ? -34.75 3.062 19.703 1 85.5 248 ILE B C 1
ATOM 8144 O O . ILE B 1 248 ? -34.438 3.939 18.906 1 85.5 248 ILE B O 1
ATOM 8148 N N . GLU B 1 249 ? -34.156 2.832 20.766 1 88.19 249 GLU B N 1
ATOM 8149 C CA . GLU B 1 249 ? -32.969 3.619 21.094 1 88.19 249 GLU B CA 1
ATOM 8150 C C . GLU B 1 249 ? -31.859 3.395 20.078 1 88.19 249 GLU B C 1
ATOM 8152 O O . GLU B 1 249 ? -31.188 4.344 19.672 1 88.19 249 GLU B O 1
ATOM 8157 N N . GLU B 1 250 ? -31.703 2.229 19.703 1 87.94 250 GLU B N 1
ATOM 8158 C CA . GLU B 1 250 ? -30.672 1.925 18.719 1 87.94 250 GLU B CA 1
ATOM 8159 C C . GLU B 1 250 ? -31 2.553 17.359 1 87.94 250 GLU B C 1
ATOM 8161 O O . GLU B 1 250 ? -30.109 3.053 16.672 1 87.94 250 GLU B O 1
ATOM 8166 N N . ARG B 1 251 ? -32.219 2.562 17.016 1 86.44 251 ARG B N 1
ATOM 8167 C CA . ARG B 1 251 ? -32.625 3.176 15.766 1 86.44 251 ARG B CA 1
ATOM 8168 C C . ARG B 1 251 ? -32.438 4.688 15.805 1 86.44 251 ARG B C 1
ATOM 8170 O O . ARG B 1 251 ? -31.984 5.281 14.828 1 86.44 251 ARG B O 1
ATOM 8177 N N . LEU B 1 252 ? -32.812 5.234 16.891 1 88.75 252 LEU B N 1
ATOM 8178 C CA . LEU B 1 252 ? -32.656 6.68 17.016 1 88.75 252 LEU B CA 1
ATOM 8179 C C . LEU B 1 252 ? -31.188 7.078 17.062 1 88.75 252 LEU B C 1
ATOM 8181 O O . LEU B 1 252 ? -30.812 8.141 16.547 1 88.75 252 LEU B O 1
ATOM 8185 N N . LYS B 1 253 ? -30.484 6.25 17.688 1 89.88 253 LYS B N 1
ATOM 8186 C CA . LYS B 1 253 ? -29.031 6.473 17.688 1 89.88 253 LYS B CA 1
ATOM 8187 C C . LYS B 1 253 ? -28.484 6.551 16.266 1 89.88 253 LYS B C 1
ATOM 8189 O O . LYS B 1 253 ? -27.734 7.473 15.93 1 89.88 253 LYS B O 1
ATOM 8194 N N . ASN B 1 254 ? -28.938 5.695 15.414 1 87.88 254 ASN B N 1
ATOM 8195 C CA . ASN B 1 254 ? -28.469 5.668 14.031 1 87.88 254 ASN B CA 1
ATOM 8196 C C . ASN B 1 254 ? -29 6.871 13.242 1 87.88 254 ASN B C 1
ATOM 8198 O O . ASN B 1 254 ? -28.312 7.395 12.367 1 87.88 254 ASN B O 1
ATOM 8202 N N . VAL B 1 255 ? -30.141 7.258 13.617 1 90.06 255 VAL B N 1
ATOM 8203 C CA . VAL B 1 255 ? -30.719 8.414 12.945 1 90.06 255 VAL B CA 1
ATOM 8204 C C . VAL B 1 255 ? -29.922 9.672 13.281 1 90.06 255 VAL B C 1
ATOM 8206 O O . VAL B 1 255 ? -29.672 10.508 12.414 1 90.06 255 VAL B O 1
ATOM 8209 N N . PHE B 1 256 ? -29.516 9.789 14.477 1 91.19 256 PHE B N 1
ATOM 8210 C CA . PHE B 1 256 ? -28.75 10.953 14.898 1 91.19 256 PHE B CA 1
ATOM 8211 C C . PHE B 1 256 ? -27.359 10.945 14.266 1 91.19 256 PHE B C 1
ATOM 8213 O O . PHE B 1 256 ? -26.828 12 13.914 1 91.19 256 PHE B O 1
ATOM 8220 N N . ILE B 1 257 ? -26.844 9.82 14.148 1 90 257 ILE B N 1
ATOM 8221 C CA . ILE B 1 257 ? -25.531 9.719 13.516 1 90 257 ILE B CA 1
ATOM 8222 C C . ILE B 1 257 ? -25.625 10.156 12.062 1 90 257 ILE B C 1
ATOM 8224 O O . ILE B 1 257 ? -24.781 10.914 11.578 1 90 257 ILE B O 1
ATOM 8228 N N . GLU B 1 258 ? -26.656 9.734 11.383 1 89.12 258 GLU B N 1
ATOM 8229 C CA . GLU B 1 258 ? -26.859 10.117 9.992 1 89.12 258 GLU B CA 1
ATOM 8230 C C . GLU B 1 258 ? -27.156 11.609 9.875 1 89.12 258 GLU B C 1
ATOM 8232 O O . GLU B 1 258 ? -26.719 12.266 8.922 1 89.12 258 GLU B O 1
ATOM 8237 N N . PHE B 1 259 ? -27.875 12.133 10.781 1 91.19 259 PHE B N 1
ATOM 8238 C CA . PHE B 1 259 ? -28.188 13.562 10.766 1 91.19 259 PHE B CA 1
ATOM 8239 C C . PHE B 1 259 ? -26.938 14.391 10.992 1 91.19 259 PHE B C 1
ATOM 8241 O O . PHE B 1 259 ? -26.734 15.414 10.328 1 91.19 259 PHE B O 1
ATOM 8248 N N . TYR B 1 260 ? -26.188 13.914 11.898 1 92.5 260 TYR B N 1
ATOM 8249 C CA . TYR B 1 260 ? -24.922 14.609 12.148 1 92.5 260 TYR B CA 1
ATOM 8250 C C . TYR B 1 260 ? -24.031 14.578 10.922 1 92.5 260 TYR B C 1
ATOM 8252 O O . TYR B 1 260 ? -23.375 15.57 10.602 1 92.5 260 TYR B O 1
ATOM 8260 N N . ARG B 1 261 ? -24.031 13.555 10.25 1 90.25 261 ARG B N 1
ATOM 8261 C CA . ARG B 1 261 ? -23.25 13.438 9.023 1 90.25 261 ARG B CA 1
ATOM 8262 C C . ARG B 1 261 ? -23.75 14.43 7.969 1 90.25 261 ARG B C 1
ATOM 8264 O O . ARG B 1 261 ? -22.938 15.039 7.258 1 90.25 261 ARG B O 1
ATOM 8271 N N . LYS B 1 262 ? -25.031 14.578 7.883 1 91.44 262 LYS B N 1
ATOM 8272 C CA . LYS B 1 262 ? -25.609 15.539 6.949 1 91.44 262 LYS B CA 1
ATOM 8273 C C . LYS B 1 262 ? -25.156 16.969 7.27 1 91.44 262 LYS B C 1
ATOM 8275 O O . LYS B 1 262 ? -24.812 17.734 6.367 1 91.44 262 LYS B O 1
ATOM 8280 N N . LEU B 1 263 ? -25.125 17.203 8.531 1 93.19 263 LEU B N 1
ATOM 8281 C CA . LEU B 1 263 ? -24.719 18.531 8.969 1 93.19 263 LEU B CA 1
ATOM 8282 C C . LEU B 1 263 ? -23.234 18.781 8.664 1 93.19 263 LEU B C 1
ATOM 8284 O O . LEU B 1 263 ? -22.875 19.875 8.227 1 93.19 263 LEU B O 1
ATOM 8288 N N . ARG B 1 264 ? -22.5 17.812 8.859 1 91.56 264 ARG B N 1
ATOM 8289 C CA . ARG B 1 264 ? -21.078 17.938 8.578 1 91.56 264 ARG B CA 1
ATOM 8290 C C . ARG B 1 264 ? -20.828 18.156 7.09 1 91.56 264 ARG B C 1
ATOM 8292 O O . ARG B 1 264 ? -19.969 18.953 6.711 1 91.56 264 ARG B O 1
ATOM 8299 N N . HIS B 1 265 ? -21.578 17.484 6.238 1 91.88 265 HIS B N 1
ATOM 8300 C CA . HIS B 1 265 ? -21.453 17.641 4.797 1 91.88 265 HIS B CA 1
ATOM 8301 C C . HIS B 1 265 ? -21.844 19.062 4.367 1 91.88 265 HIS B C 1
ATOM 8303 O O . HIS B 1 265 ? -21.203 19.641 3.482 1 91.88 265 HIS B O 1
ATOM 8309 N N . LEU B 1 266 ? -22.812 19.578 5.004 1 93.06 266 LEU B N 1
ATOM 8310 C CA . LEU B 1 266 ? -23.234 20.938 4.668 1 93.06 266 LEU B CA 1
ATOM 8311 C C . LEU B 1 266 ? -22.219 21.969 5.125 1 93.06 266 LEU B C 1
ATOM 8313 O O . LEU B 1 266 ? -21.969 22.953 4.434 1 93.06 266 LEU B O 1
ATOM 8317 N N . LYS B 1 267 ? -21.641 21.688 6.254 1 92.81 267 LYS B N 1
ATOM 8318 C CA . LYS B 1 267 ? -20.578 22.562 6.73 1 92.81 267 LYS B CA 1
ATOM 8319 C C . LYS B 1 267 ? -19.375 22.547 5.785 1 92.81 267 LYS B C 1
ATOM 8321 O O . LYS B 1 267 ? -18.797 23.578 5.465 1 92.81 267 LYS B O 1
ATOM 8326 N N . ASN B 1 268 ? -19.094 21.359 5.352 1 92 268 ASN B N 1
ATOM 8327 C CA . ASN B 1 268 ? -17.984 21.219 4.402 1 92 268 ASN B CA 1
ATOM 8328 C C . ASN B 1 268 ? -18.328 21.859 3.061 1 92 268 ASN B C 1
ATOM 8330 O O . ASN B 1 268 ? -17.438 22.391 2.383 1 92 268 ASN B O 1
ATOM 8334 N N . TYR B 1 269 ? -19.562 21.766 2.67 1 93.81 269 TYR B N 1
ATOM 8335 C CA . TYR B 1 269 ? -20.016 22.406 1.439 1 93.81 269 TYR B CA 1
ATOM 8336 C C . TYR B 1 269 ? -19.75 23.906 1.488 1 93.81 269 TYR B C 1
ATOM 8338 O O . TYR B 1 269 ? -19.234 24.484 0.535 1 93.81 269 TYR B O 1
ATOM 8346 N N . SER B 1 270 ? -20.078 24.531 2.623 1 94 270 SER B N 1
ATOM 8347 C CA . SER B 1 270 ? -19.859 25.969 2.803 1 94 270 SER B CA 1
ATOM 8348 C C . SER B 1 270 ? -18.375 26.312 2.824 1 94 270 SER B C 1
ATOM 8350 O O . SER B 1 270 ? -17.938 27.25 2.16 1 94 270 SER B O 1
ATOM 8352 N N . PHE B 1 271 ? -17.656 25.578 3.439 1 92.69 271 PHE B N 1
ATOM 8353 C CA . PHE B 1 271 ? -16.234 25.812 3.564 1 92.69 271 PHE B CA 1
ATOM 8354 C C . PHE B 1 271 ? -15.539 25.688 2.209 1 92.69 271 PHE B C 1
ATOM 8356 O O . PHE B 1 271 ? -14.742 26.547 1.829 1 92.69 271 PHE B O 1
ATOM 8363 N N . LEU B 1 272 ? -15.852 24.594 1.516 1 93.81 272 LEU B N 1
ATOM 8364 C CA . LEU B 1 272 ? -15.195 24.312 0.243 1 93.81 272 LEU B CA 1
ATOM 8365 C C . LEU B 1 272 ? -15.516 25.391 -0.782 1 93.81 272 LEU B C 1
ATOM 8367 O O . LEU B 1 272 ? -14.633 25.828 -1.535 1 93.81 272 LEU B O 1
ATOM 8371 N N . ASN B 1 273 ? -16.688 25.797 -0.795 1 94.25 273 ASN B N 1
ATOM 8372 C CA . ASN B 1 273 ? -17.062 26.828 -1.748 1 94.25 273 ASN B CA 1
ATOM 8373 C C . ASN B 1 273 ? -16.422 28.172 -1.388 1 94.25 273 ASN B C 1
ATOM 8375 O O . ASN B 1 273 ? -16 28.922 -2.27 1 94.25 273 ASN B O 1
ATOM 8379 N N . THR B 1 274 ? -16.328 28.5 -0.102 1 93.5 274 THR B N 1
ATOM 8380 C CA . THR B 1 274 ? -15.672 29.719 0.325 1 93.5 274 THR B CA 1
ATOM 8381 C C . THR B 1 274 ? -14.188 29.688 -0.027 1 93.5 274 THR B C 1
ATOM 8383 O O . THR B 1 274 ? -13.633 30.688 -0.493 1 93.5 274 THR B O 1
ATOM 8386 N N . LEU B 1 275 ? -13.648 28.562 0.247 1 93.75 275 LEU B N 1
ATOM 8387 C CA . LEU B 1 275 ? -12.242 28.391 -0.094 1 93.75 275 LEU B CA 1
ATOM 8388 C C . LEU B 1 275 ? -12.023 28.531 -1.597 1 93.75 275 LEU B C 1
ATOM 8390 O O . LEU B 1 275 ? -11.039 29.125 -2.031 1 93.75 275 LEU B O 1
ATOM 8394 N N . ALA B 1 276 ? -12.906 27.969 -2.389 1 94.56 276 ALA B N 1
ATOM 8395 C CA . ALA B 1 276 ? -12.797 28.062 -3.844 1 94.56 276 ALA B CA 1
ATOM 8396 C C . ALA B 1 276 ? -12.898 29.5 -4.316 1 94.56 276 ALA B C 1
ATOM 8398 O O . ALA B 1 276 ? -12.148 29.938 -5.203 1 94.56 276 ALA B O 1
ATOM 8399 N N . ILE B 1 277 ? -13.75 30.328 -3.744 1 94.06 277 ILE B N 1
ATOM 8400 C CA . ILE B 1 277 ? -13.922 31.734 -4.105 1 94.06 277 ILE B CA 1
ATOM 8401 C C . ILE B 1 277 ? -12.68 32.531 -3.707 1 94.06 277 ILE B C 1
ATOM 8403 O O . ILE B 1 277 ? -12.203 33.375 -4.473 1 94.06 277 ILE B O 1
ATOM 8407 N N . SER B 1 278 ? -12.211 32.219 -2.564 1 93.12 278 SER B N 1
ATOM 8408 C CA . SER B 1 278 ? -11.016 32.906 -2.096 1 93.12 278 SER B CA 1
ATOM 8409 C C . SER B 1 278 ? -9.82 32.594 -3.004 1 93.12 278 SER B C 1
ATOM 8411 O O . SER B 1 278 ? -9.07 33.5 -3.363 1 93.12 278 SER B O 1
ATOM 8413 N N . LYS B 1 279 ? -9.656 31.391 -3.391 1 92.69 279 LYS B N 1
ATOM 8414 C CA . LYS B 1 279 ? -8.531 30.984 -4.227 1 92.69 279 LYS B CA 1
ATOM 8415 C C . LYS B 1 279 ? -8.648 31.578 -5.629 1 92.69 279 LYS B C 1
ATOM 8417 O O . LYS B 1 279 ? -7.656 32.031 -6.211 1 92.69 279 LYS B O 1
ATOM 8422 N N . ILE B 1 280 ? -9.852 31.578 -6.145 1 92.75 280 ILE B N 1
ATOM 8423 C CA . ILE B 1 280 ? -10.055 32.094 -7.492 1 92.75 280 ILE B CA 1
ATOM 8424 C C . ILE B 1 280 ? -9.852 33.625 -7.5 1 92.75 280 ILE B C 1
ATOM 8426 O O . ILE B 1 280 ? -9.32 34.188 -8.461 1 92.75 280 ILE B O 1
ATOM 8430 N N . MET B 1 281 ? -10.211 34.281 -6.453 1 91.69 281 MET B N 1
ATOM 8431 C CA . MET B 1 281 ? -10.039 35.719 -6.359 1 91.69 281 MET B CA 1
ATOM 8432 C C . MET B 1 281 ? -8.578 36.094 -6.148 1 91.69 281 MET B C 1
ATOM 8434 O O . MET B 1 281 ? -8.109 37.125 -6.66 1 91.69 281 MET B O 1
ATOM 8438 N N . LYS B 1 282 ? -7.914 35.312 -5.422 1 89.88 282 LYS B N 1
ATOM 8439 C CA . LYS B 1 282 ? -6.48 35.531 -5.266 1 89.88 282 LYS B CA 1
ATOM 8440 C C . LYS B 1 282 ? -5.754 35.375 -6.602 1 89.88 282 LYS B C 1
ATOM 8442 O O . LYS B 1 282 ? -4.836 36.156 -6.895 1 89.88 282 LYS B O 1
ATOM 8447 N N . LYS B 1 283 ? -6.148 34.469 -7.383 1 90 283 LYS B N 1
ATOM 8448 C CA . LYS B 1 283 ? -5.566 34.281 -8.711 1 90 283 LYS B CA 1
ATOM 8449 C C . LYS B 1 283 ? -5.891 35.469 -9.625 1 90 283 LYS B C 1
ATOM 8451 O O . LYS B 1 283 ? -5.051 35.875 -10.422 1 90 283 LYS B O 1
ATOM 8456 N N . TYR B 1 284 ? -7.066 35.906 -9.516 1 90 284 TYR B N 1
ATOM 8457 C CA . TYR B 1 284 ? -7.465 37.062 -10.281 1 90 284 TYR B CA 1
ATOM 8458 C C . TYR B 1 284 ? -6.605 38.281 -9.914 1 90 284 TYR B C 1
ATOM 8460 O O . TYR B 1 284 ? -6.137 39 -10.797 1 90 284 TYR B O 1
ATOM 8468 N N . ASP B 1 285 ? -6.363 38.438 -8.641 1 88.5 285 ASP B N 1
ATOM 8469 C CA . ASP B 1 285 ? -5.559 39.562 -8.188 1 88.5 285 ASP B CA 1
ATOM 8470 C C . ASP B 1 285 ? -4.125 39.469 -8.695 1 88.5 285 ASP B C 1
ATOM 8472 O O . ASP B 1 285 ? -3.502 40.469 -9.031 1 88.5 285 ASP B O 1
ATOM 8476 N N . LYS B 1 286 ? -3.656 38.312 -8.75 1 84.19 286 LYS B N 1
ATOM 8477 C CA . LYS B 1 286 ? -2.295 38.094 -9.227 1 84.19 286 LYS B CA 1
ATOM 8478 C C . LYS B 1 286 ? -2.184 38.375 -10.719 1 84.19 286 LYS B C 1
ATOM 8480 O O . LYS B 1 286 ? -1.224 39 -11.172 1 84.19 286 LYS B O 1
ATOM 8485 N N . ILE B 1 287 ? -3.135 38 -11.438 1 84.69 287 ILE B N 1
ATOM 8486 C CA . ILE B 1 287 ? -3.107 38.156 -12.883 1 84.69 287 ILE B CA 1
ATOM 8487 C C . ILE B 1 287 ? -3.434 39.594 -13.273 1 84.69 287 ILE B C 1
ATOM 8489 O O . ILE B 1 287 ? -2.791 40.156 -14.156 1 84.69 287 ILE B O 1
ATOM 8493 N N . ALA B 1 288 ? -4.418 40.094 -12.641 1 80.44 288 ALA B N 1
ATOM 8494 C CA . ALA B 1 288 ? -4.887 41.438 -13 1 80.44 288 ALA B CA 1
ATOM 8495 C C . ALA B 1 288 ? -4.156 42.531 -12.203 1 80.44 288 ALA B C 1
ATOM 8497 O O . ALA B 1 288 ? -4.32 43.719 -12.461 1 80.44 288 ALA B O 1
ATOM 8498 N N . SER B 1 289 ? -3.287 42.156 -11.273 1 76.25 289 SER B N 1
ATOM 8499 C CA . SER B 1 289 ? -2.549 43.094 -10.422 1 76.25 289 SER B CA 1
ATOM 8500 C C . SER B 1 289 ? -3.484 44.094 -9.758 1 76.25 289 SER B C 1
ATOM 8502 O O . SER B 1 289 ? -3.238 45.312 -9.805 1 76.25 289 SER B O 1
ATOM 8504 N N . ARG B 1 290 ? -4.625 43.562 -9.414 1 80 290 ARG B N 1
ATOM 8505 C CA . ARG B 1 290 ? -5.617 44.375 -8.711 1 80 290 ARG B CA 1
ATOM 8506 C C . ARG B 1 290 ? -5.84 43.844 -7.297 1 80 290 ARG B C 1
ATOM 8508 O O . ARG B 1 290 ? -5.254 42.844 -6.902 1 80 290 ARG B O 1
ATOM 8515 N N . SER B 1 291 ? -6.488 44.625 -6.477 1 81.25 291 SER B N 1
ATOM 8516 C CA . SER B 1 291 ? -6.816 44.219 -5.121 1 81.25 291 SER B CA 1
ATOM 8517 C C . SER B 1 291 ? -8.32 44.094 -4.93 1 81.25 291 SER B C 1
ATOM 8519 O O . SER B 1 291 ? -8.906 44.781 -4.109 1 81.25 291 SER B O 1
ATOM 8521 N N . ALA B 1 292 ? -8.93 43.219 -5.703 1 85.75 292 ALA B N 1
ATOM 8522 C CA . ALA B 1 292 ? -10.375 43.031 -5.668 1 85.75 292 ALA B CA 1
ATOM 8523 C C . ALA B 1 292 ? -10.758 41.875 -4.754 1 85.75 292 ALA B C 1
ATOM 8525 O O . ALA B 1 292 ? -11.93 41.719 -4.391 1 85.75 292 ALA B O 1
ATOM 8526 N N . ALA B 1 293 ? -9.875 41.125 -4.348 1 88.31 293 ALA B N 1
ATOM 8527 C CA . ALA B 1 293 ? -10.164 39.938 -3.551 1 88.31 293 ALA B CA 1
ATOM 8528 C C . ALA B 1 293 ? -10.719 40.344 -2.18 1 88.31 293 ALA B C 1
ATOM 8530 O O . ALA B 1 293 ? -11.656 39.688 -1.687 1 88.31 293 ALA B O 1
ATOM 8531 N N . LYS B 1 294 ? -10.258 41.375 -1.545 1 86.56 294 LYS B N 1
ATOM 8532 C CA . LYS B 1 294 ? -10.641 41.75 -0.189 1 86.56 294 LYS B CA 1
ATOM 8533 C C . LYS B 1 294 ? -12.086 42.219 -0.14 1 86.56 294 LYS B C 1
ATOM 8535 O O . LYS B 1 294 ? -12.898 41.688 0.61 1 86.56 294 LYS B O 1
ATOM 8540 N N . PRO B 1 295 ? -12.445 43.125 -1.047 1 85.62 295 PRO B N 1
ATOM 8541 C CA . PRO B 1 295 ? -13.836 43.562 -0.995 1 85.62 295 PRO B CA 1
ATOM 8542 C C . PRO B 1 295 ? -14.82 42.438 -1.355 1 85.62 295 PRO B C 1
ATOM 8544 O O . PRO B 1 295 ? -15.914 42.375 -0.794 1 85.62 295 PRO B O 1
ATOM 8547 N N . TYR B 1 296 ? -14.469 41.688 -2.252 1 90.06 296 TYR B N 1
ATOM 8548 C CA . TYR B 1 296 ? -15.367 40.594 -2.633 1 90.06 296 TYR B CA 1
ATOM 8549 C C . TYR B 1 296 ? -15.516 39.594 -1.497 1 90.06 296 TYR B C 1
ATOM 8551 O O . TYR B 1 296 ? -16.625 39.094 -1.241 1 90.06 296 TYR B O 1
ATOM 8559 N N . MET B 1 297 ? -14.445 39.281 -0.87 1 90.81 297 MET B N 1
ATOM 8560 C CA . MET B 1 297 ? -14.5 38.312 0.229 1 90.81 297 MET B CA 1
ATOM 8561 C C . MET B 1 297 ? -15.258 38.906 1.418 1 90.81 297 MET B C 1
ATOM 8563 O O . MET B 1 297 ? -15.914 38.156 2.158 1 90.81 297 MET B O 1
ATOM 8567 N N . GLU B 1 298 ? -15.195 40.156 1.628 1 87.25 298 GLU B N 1
ATOM 8568 C CA . GLU B 1 298 ? -15.984 40.781 2.678 1 87.25 298 GLU B CA 1
ATOM 8569 C C . GLU B 1 298 ? -17.484 40.594 2.418 1 87.25 298 GLU B C 1
ATOM 8571 O O . GLU B 1 298 ? -18.266 40.406 3.354 1 87.25 298 GLU B O 1
ATOM 8576 N N . MET B 1 299 ? -17.797 40.688 1.188 1 87.5 299 MET B N 1
ATOM 8577 C CA . MET B 1 299 ? -19.188 40.469 0.811 1 87.5 299 MET B CA 1
ATOM 8578 C C . MET B 1 299 ? -19.578 39 1.051 1 87.5 299 MET B C 1
ATOM 8580 O O . MET B 1 299 ? -20.672 38.719 1.562 1 87.5 299 MET B O 1
ATOM 8584 N N . VAL B 1 300 ? -18.719 38.125 0.688 1 90.5 300 VAL B N 1
ATOM 8585 C CA . VAL B 1 300 ? -18.984 36.719 0.869 1 90.5 300 VAL B CA 1
ATOM 8586 C C . VAL B 1 300 ? -19.125 36.406 2.355 1 90.5 300 VAL B C 1
ATOM 8588 O O . VAL B 1 300 ? -19.969 35.594 2.748 1 90.5 300 VAL B O 1
ATOM 8591 N N . ASP B 1 301 ? -18.344 37.062 3.191 1 88.19 301 ASP B N 1
ATOM 8592 C CA . ASP B 1 301 ? -18.359 36.844 4.633 1 88.19 301 ASP B CA 1
ATOM 8593 C C . ASP B 1 301 ? -19.688 37.312 5.238 1 88.19 301 ASP B C 1
ATOM 8595 O O . ASP B 1 301 ? -20.125 36.781 6.262 1 88.19 301 ASP B O 1
ATOM 8599 N N . LYS B 1 302 ? -20.312 38.219 4.578 1 85.5 302 LYS B N 1
ATOM 8600 C CA . LYS B 1 302 ? -21.578 38.781 5.07 1 85.5 302 LYS B CA 1
ATOM 8601 C C . LYS B 1 302 ? -22.75 38 4.48 1 85.5 302 LYS B C 1
ATOM 8603 O O . LYS B 1 302 ? -23.891 38.156 4.953 1 85.5 302 LYS B O 1
ATOM 8608 N N . SER B 1 303 ? -22.5 37.219 3.607 1 88.25 303 SER B N 1
ATOM 8609 C CA . SER B 1 303 ? -23.562 36.469 2.971 1 88.25 303 SER B CA 1
ATOM 8610 C C . SER B 1 303 ? -24.016 35.312 3.848 1 88.25 303 SER B C 1
ATOM 8612 O O . SER B 1 303 ? -23.391 35 4.867 1 88.25 303 SER B O 1
ATOM 8614 N N . TYR B 1 304 ? -25.125 34.688 3.455 1 87.94 304 TYR B N 1
ATOM 8615 C CA . TYR B 1 304 ? -25.719 33.594 4.211 1 87.94 304 TYR B CA 1
ATOM 8616 C C . TYR B 1 304 ? -24.812 32.375 4.223 1 87.94 304 TYR B C 1
ATOM 8618 O O . TYR B 1 304 ? -24.766 31.609 5.199 1 87.94 304 TYR B O 1
ATOM 8626 N N . LEU B 1 305 ? -24.031 32.25 3.285 1 90.19 305 LEU B N 1
ATOM 8627 C CA . LEU B 1 305 ? -23.141 31.094 3.127 1 90.19 305 LEU B CA 1
ATOM 8628 C C . LEU B 1 305 ? -22.125 31.016 4.266 1 90.19 305 LEU B C 1
ATOM 8630 O O . LEU B 1 305 ? -21.875 29.938 4.805 1 90.19 305 LEU B O 1
ATOM 8634 N N . THR B 1 306 ? -21.562 32.094 4.633 1 87.69 306 THR B N 1
ATOM 8635 C CA . THR B 1 306 ? -20.5 32.094 5.629 1 87.69 306 THR B CA 1
ATOM 8636 C C . THR B 1 306 ? -21 32.656 6.965 1 87.69 306 THR B C 1
ATOM 8638 O O . THR B 1 306 ? -20.516 32.25 8.023 1 87.69 306 THR B O 1
ATOM 8641 N N . SER B 1 307 ? -21.906 33.469 7.02 1 82.56 307 SER B N 1
ATOM 8642 C CA . SER B 1 307 ? -22.344 34.156 8.234 1 82.56 307 SER B CA 1
ATOM 8643 C C . SER B 1 307 ? -23.359 33.344 9.008 1 82.56 307 SER B C 1
ATOM 8645 O O . SER B 1 307 ? -23.516 33.531 10.219 1 82.56 307 SER B O 1
ATOM 8647 N N . SER B 1 308 ? -24 32.438 8.289 1 82.75 308 SER B N 1
ATOM 8648 C CA . SER B 1 308 ? -25.031 31.672 8.984 1 82.75 308 SER B CA 1
ATOM 8649 C C . SER B 1 308 ? -24.406 30.656 9.938 1 82.75 308 SER B C 1
ATOM 8651 O O . SER B 1 308 ? -23.594 29.828 9.523 1 82.75 308 SER B O 1
ATOM 8653 N N . ASP B 1 309 ? -24.641 30.781 11.234 1 85.81 309 ASP B N 1
ATOM 8654 C CA . ASP B 1 309 ? -24.109 29.859 12.234 1 85.81 309 ASP B CA 1
ATOM 8655 C C . ASP B 1 309 ? -25.172 28.844 12.648 1 85.81 309 ASP B C 1
ATOM 8657 O O . ASP B 1 309 ? -25.062 28.219 13.711 1 85.81 309 ASP B O 1
ATOM 8661 N N . GLU B 1 310 ? -26.188 28.719 11.844 1 88.81 310 GLU B N 1
ATOM 8662 C CA . GLU B 1 310 ? -27.266 27.781 12.164 1 88.81 310 GLU B CA 1
ATOM 8663 C C . GLU B 1 310 ? -26.766 26.344 12.188 1 88.81 310 GLU B C 1
ATOM 8665 O O . GLU B 1 310 ? -27.094 25.578 13.094 1 88.81 310 GLU B O 1
ATOM 8670 N N . ILE B 1 311 ? -25.984 26.062 11.258 1 91.69 311 ILE B N 1
ATOM 8671 C CA . ILE B 1 311 ? -25.484 24.688 11.141 1 91.69 311 ILE B CA 1
ATOM 8672 C C . ILE B 1 311 ? -24.547 24.391 12.297 1 91.69 311 ILE B C 1
ATOM 8674 O O . ILE B 1 311 ? -24.609 23.297 12.883 1 91.69 311 ILE B O 1
ATOM 8678 N N . ASN B 1 312 ? -23.719 25.281 12.688 1 89.94 312 ASN B N 1
ATOM 8679 C CA . ASN B 1 312 ? -22.812 25.078 13.82 1 89.94 312 ASN B CA 1
ATOM 8680 C C . ASN B 1 312 ? -23.578 24.922 15.125 1 89.94 312 ASN B C 1
ATOM 8682 O O . ASN B 1 312 ? -23.234 24.078 15.961 1 89.94 312 ASN B O 1
ATOM 8686 N N . LYS B 1 313 ? -24.562 25.688 15.281 1 88.75 313 LYS B N 1
ATOM 8687 C CA . LYS B 1 313 ? -25.406 25.578 16.469 1 88.75 313 LYS B CA 1
ATOM 8688 C C . LYS B 1 313 ? -26.141 24.25 16.531 1 88.75 313 LYS B C 1
ATOM 8690 O O . LYS B 1 313 ? -26.188 23.609 17.578 1 88.75 313 LYS B O 1
ATOM 8695 N N . LEU B 1 314 ? -26.641 23.953 15.375 1 91.31 314 LEU B N 1
ATOM 8696 C CA . LEU B 1 314 ? -27.344 22.672 15.297 1 91.31 314 LEU B CA 1
ATOM 8697 C C . LEU B 1 314 ? -26.391 21.516 15.578 1 91.31 314 LEU B C 1
ATOM 8699 O O . LEU B 1 314 ? -26.766 20.547 16.234 1 91.31 314 LEU B O 1
ATOM 8703 N N . MET B 1 315 ? -25.203 21.594 15.094 1 92.94 315 MET B N 1
ATOM 8704 C CA . MET B 1 315 ? -24.219 20.547 15.32 1 92.94 315 MET B CA 1
ATOM 8705 C C . MET B 1 315 ? -23.875 20.438 16.812 1 92.94 315 MET B C 1
ATOM 8707 O O . MET B 1 315 ? -23.797 19.328 17.344 1 92.94 315 MET B O 1
ATOM 8711 N N . LEU B 1 316 ? -23.719 21.5 17.484 1 90.44 316 LEU B N 1
ATOM 8712 C CA . LEU B 1 316 ? -23.406 21.5 18.906 1 90.44 316 LEU B CA 1
ATOM 8713 C C . LEU B 1 316 ? -24.562 20.906 19.703 1 90.44 316 LEU B C 1
ATOM 8715 O O . LEU B 1 316 ? -24.359 20.156 20.656 1 90.44 316 LEU B O 1
ATOM 8719 N N . ARG B 1 317 ? -25.766 21.188 19.266 1 89.25 317 ARG B N 1
ATOM 8720 C CA . ARG B 1 317 ? -26.938 20.672 19.953 1 89.25 317 ARG B CA 1
ATOM 8721 C C . ARG B 1 317 ? -27.062 19.156 19.766 1 89.25 317 ARG B C 1
ATOM 8723 O O . ARG B 1 317 ? -27.406 18.438 20.703 1 89.25 317 ARG B O 1
ATOM 8730 N N . VAL B 1 318 ? -26.797 18.828 18.594 1 92.94 318 VAL B N 1
ATOM 8731 C CA . VAL B 1 318 ? -26.859 17.391 18.312 1 92.94 318 VAL B CA 1
ATOM 8732 C C . VAL B 1 318 ? -25.781 16.672 19.125 1 92.94 318 VAL B C 1
ATOM 8734 O O . VAL B 1 318 ? -26.031 15.594 19.688 1 92.94 318 VAL B O 1
ATOM 8737 N N . GLU B 1 319 ? -24.562 17.203 19.188 1 92.25 319 GLU B N 1
ATOM 8738 C CA . GLU B 1 319 ? -23.5 16.609 19.969 1 92.25 319 GLU B CA 1
ATOM 8739 C C . GLU B 1 319 ? -23.875 16.516 21.438 1 92.25 319 GLU B C 1
ATOM 8741 O O . GLU B 1 319 ? -23.688 15.469 22.078 1 92.25 319 GLU B O 1
ATOM 8746 N N . SER B 1 320 ? -24.484 17.516 21.984 1 88.25 320 SER B N 1
ATOM 8747 C CA . SER B 1 320 ? -24.875 17.547 23.391 1 88.25 320 SER B CA 1
ATOM 8748 C C . SER B 1 320 ? -25.984 16.547 23.672 1 88.25 320 SER B C 1
ATOM 8750 O O . SER B 1 320 ? -25.938 15.82 24.656 1 88.25 320 SER B O 1
ATOM 8752 N N . THR B 1 321 ? -26.969 16.547 22.781 1 89 321 THR B N 1
ATOM 8753 C CA . THR B 1 321 ? -28.094 15.617 22.938 1 89 321 THR B CA 1
ATOM 8754 C C . THR B 1 321 ? -27.609 14.172 22.828 1 89 321 THR B C 1
ATOM 8756 O O . THR B 1 321 ? -28.047 13.305 23.578 1 89 321 THR B O 1
ATOM 8759 N N . PHE B 1 322 ? -26.766 13.969 21.906 1 92.06 322 PHE B N 1
ATOM 8760 C CA . PHE B 1 322 ? -26.25 12.617 21.656 1 92.06 322 PHE B CA 1
ATOM 8761 C C . PHE B 1 322 ? -25.422 12.133 22.844 1 92.06 322 PHE B C 1
ATOM 8763 O O . PHE B 1 322 ? -25.547 10.984 23.266 1 92.06 322 PHE B O 1
ATOM 8770 N N . VAL B 1 323 ? -24.594 12.953 23.422 1 90.75 323 VAL B N 1
ATOM 8771 C CA . VAL B 1 323 ? -23.75 12.594 24.562 1 90.75 323 VAL B CA 1
ATOM 8772 C C . VAL B 1 323 ? -24.609 12.359 25.797 1 90.75 323 VAL B C 1
ATOM 8774 O O . VAL B 1 323 ? -24.359 11.43 26.578 1 90.75 323 VAL B O 1
ATOM 8777 N N . GLU B 1 324 ? -25.641 13.055 25.938 1 86.5 324 GLU B N 1
ATOM 8778 C CA . GLU B 1 324 ? -26.5 12.992 27.125 1 86.5 324 GLU B CA 1
ATOM 8779 C C . GLU B 1 324 ? -27.391 11.75 27.094 1 86.5 324 GLU B C 1
AT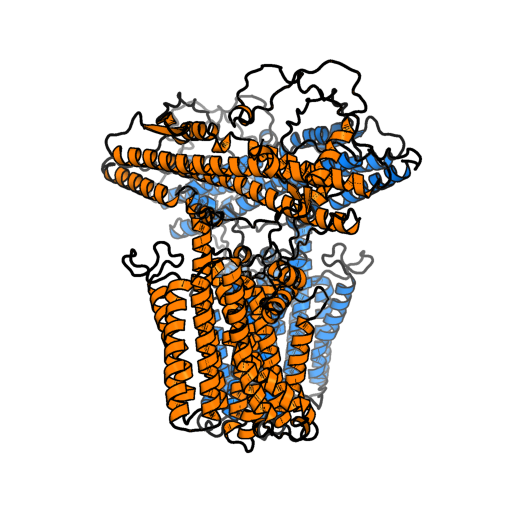OM 8781 O O . GLU B 1 324 ? -27.531 11.062 28.109 1 86.5 324 GLU B O 1
ATOM 8786 N N . HIS B 1 325 ? -27.891 11.445 25.938 1 86.81 325 HIS B N 1
ATOM 8787 C CA . HIS B 1 325 ? -28.938 10.438 25.922 1 86.81 325 HIS B CA 1
ATOM 8788 C C . HIS B 1 325 ? -28.422 9.109 25.375 1 86.81 325 HIS B C 1
ATOM 8790 O O . HIS B 1 325 ? -28.969 8.055 25.688 1 86.81 325 HIS B O 1
ATOM 8796 N N . PHE B 1 326 ? -27.312 9.125 24.625 1 88.88 326 PHE B N 1
ATOM 8797 C CA . PHE B 1 326 ? -26.938 7.887 23.953 1 88.88 326 PHE B CA 1
ATOM 8798 C C . PHE B 1 326 ? -25.547 7.438 24.375 1 88.88 326 PHE B C 1
ATOM 8800 O O . PHE B 1 326 ? -25.141 6.305 24.109 1 88.88 326 PHE B O 1
ATOM 8807 N N . ALA B 1 327 ? -24.75 8.289 24.953 1 87.5 327 ALA B N 1
ATOM 8808 C CA . ALA B 1 327 ? -23.375 7.902 25.328 1 87.5 327 ALA B CA 1
ATOM 8809 C C . ALA B 1 327 ? -23.188 7.961 26.828 1 87.5 327 ALA B C 1
ATOM 8811 O O . ALA B 1 327 ? -22.047 8.039 27.312 1 87.5 327 ALA B O 1
ATOM 8812 N N . GLY B 1 328 ? -24.172 7.965 27.672 1 81.31 328 GLY B N 1
ATOM 8813 C CA . GLY B 1 328 ? -24.047 7.914 29.125 1 81.31 328 GLY B CA 1
ATOM 8814 C C . GLY B 1 328 ? -23.219 9.055 29.688 1 81.31 328 GLY B C 1
ATOM 8815 O O . GLY B 1 328 ? -22.406 8.844 30.594 1 81.31 328 GLY B O 1
ATOM 8816 N N . LEU B 1 329 ? -23.109 10.195 29.031 1 80.06 329 LEU B N 1
ATOM 8817 C CA . LEU B 1 329 ? -22.453 11.414 29.484 1 80.06 329 LEU B CA 1
ATOM 8818 C C . LEU B 1 329 ? -20.953 11.352 29.25 1 80.06 329 LEU B C 1
ATOM 8820 O O . LEU B 1 329 ? -20.188 12.125 29.844 1 80.06 329 LEU B O 1
ATOM 8824 N N . ASN B 1 330 ? -20.672 10.391 28.469 1 83.5 330 ASN B N 1
ATOM 8825 C CA . ASN B 1 330 ? -19.266 10.305 28.062 1 83.5 330 ASN B CA 1
ATOM 8826 C C . ASN B 1 330 ? -19.031 11.008 26.734 1 83.5 330 ASN B C 1
ATOM 8828 O O . ASN B 1 330 ? -19.453 10.508 25.688 1 83.5 330 ASN B O 1
ATOM 8832 N N . ARG B 1 331 ? -18.344 12.086 26.719 1 83.62 331 ARG B N 1
ATOM 8833 C CA . ARG B 1 331 ? -18.172 12.914 25.531 1 83.62 331 ARG B CA 1
ATOM 8834 C C . ARG B 1 331 ? -17.25 12.234 24.531 1 83.62 331 ARG B C 1
ATOM 8836 O O . ARG B 1 331 ? -17.5 12.273 23.328 1 83.62 331 ARG B O 1
ATOM 8843 N N . SER B 1 332 ? -16.234 11.664 25 1 84.25 332 SER B N 1
ATOM 8844 C CA . SER B 1 332 ? -15.273 11.047 24.094 1 84.25 332 SER B CA 1
ATOM 8845 C C . SER B 1 332 ? -15.898 9.898 23.328 1 84.25 332 SER B C 1
ATOM 8847 O O . SER B 1 332 ? -15.711 9.773 22.109 1 84.25 332 SER B O 1
ATOM 8849 N N . LYS B 1 333 ? -16.609 9.203 24.062 1 87.19 333 LYS B N 1
ATOM 8850 C CA . LYS B 1 333 ? -17.281 8.078 23.422 1 87.19 333 LYS B CA 1
ATOM 8851 C C . LYS B 1 333 ? -18.328 8.562 22.438 1 87.19 333 LYS B C 1
ATOM 8853 O O . LYS B 1 333 ? -18.438 8.031 21.328 1 87.19 333 LYS B O 1
ATOM 8858 N N . GLY B 1 334 ? -19.062 9.547 22.812 1 88.56 334 GLY B N 1
ATOM 8859 C CA . GLY B 1 334 ? -20.094 10.094 21.938 1 88.56 334 GLY B CA 1
ATOM 8860 C C . GLY B 1 334 ? -19.516 10.703 20.672 1 88.56 334 GLY B C 1
ATOM 8861 O O . GLY B 1 334 ? -20.031 10.453 19.578 1 88.56 334 GLY B O 1
ATOM 8862 N N . MET B 1 335 ? -18.469 11.383 20.844 1 89.12 335 MET B N 1
ATOM 8863 C CA . MET B 1 335 ? -17.875 12.055 19.688 1 89.12 335 MET B CA 1
ATOM 8864 C C . MET B 1 335 ? -17.234 11.047 18.734 1 89.12 335 MET B C 1
ATOM 8866 O O . MET B 1 335 ? -17.25 11.242 17.516 1 89.12 335 MET B O 1
ATOM 8870 N N . ASN B 1 336 ? -16.703 10.008 19.266 1 86.75 336 ASN B N 1
ATOM 8871 C CA . ASN B 1 336 ? -16.109 8.969 18.422 1 86.75 336 ASN B CA 1
ATOM 8872 C C . ASN B 1 336 ? -17.156 8.281 17.547 1 86.75 336 ASN B C 1
ATOM 8874 O O . ASN B 1 336 ? -16.859 7.852 16.438 1 86.75 336 ASN B O 1
ATOM 8878 N N . LEU B 1 337 ? -18.328 8.258 18.094 1 86.44 337 LEU B N 1
ATOM 8879 C CA . LEU B 1 337 ? -19.406 7.629 17.328 1 86.44 337 LEU B CA 1
ATOM 8880 C C . LEU B 1 337 ? -19.938 8.578 16.266 1 86.44 337 LEU B C 1
ATOM 8882 O O . LEU B 1 337 ? -20.406 8.133 15.211 1 86.44 337 LEU B O 1
ATOM 8886 N N . LEU B 1 338 ? -19.812 9.852 16.531 1 88.25 338 LEU B N 1
ATOM 8887 C CA . LEU B 1 338 ? -20.359 10.844 15.609 1 88.25 338 LEU B CA 1
ATOM 8888 C C . LEU B 1 338 ? -19.359 11.172 14.508 1 88.25 338 LEU B C 1
ATOM 8890 O O . LEU B 1 338 ? -19.75 11.492 13.383 1 88.25 338 LEU B O 1
ATOM 8894 N N . ARG B 1 339 ? -18.109 11.047 14.828 1 83.56 339 ARG B N 1
ATOM 8895 C CA . ARG B 1 339 ? -17.094 11.398 13.844 1 83.56 339 ARG B CA 1
ATOM 8896 C C . ARG B 1 339 ? -16.906 10.281 12.828 1 83.56 339 ARG B C 1
ATOM 8898 O O . ARG B 1 339 ? -16.984 9.102 13.172 1 83.56 339 ARG B O 1
ATOM 8905 N N . PRO B 1 340 ? -16.688 10.859 11.531 1 78.12 340 PRO B N 1
ATOM 8906 C CA . PRO B 1 340 ? -16.516 9.852 10.484 1 78.12 340 PRO B CA 1
ATOM 8907 C C . PRO B 1 340 ? -15.195 9.086 10.617 1 78.12 340 PRO B C 1
ATOM 8909 O O . PRO B 1 340 ? -14.18 9.664 11.016 1 78.12 340 PRO B O 1
ATOM 8912 N N . LYS B 1 341 ? -15.242 7.816 10.57 1 74.56 341 LYS B N 1
ATOM 8913 C CA . LYS B 1 341 ? -14.047 6.98 10.594 1 74.56 341 LYS B CA 1
ATOM 8914 C C . LYS B 1 341 ? -13.391 6.91 9.219 1 74.56 341 LYS B C 1
ATOM 8916 O O . LYS B 1 341 ? -14.039 6.547 8.234 1 74.56 341 LYS B O 1
ATOM 8921 N N . VAL B 1 342 ? -12.234 7.562 9.102 1 75.06 342 VAL B N 1
ATOM 8922 C CA . VAL B 1 342 ? -11.508 7.523 7.836 1 75.06 342 VAL B CA 1
ATOM 8923 C C . VAL B 1 342 ? -10.797 6.18 7.688 1 75.06 342 VAL B C 1
ATOM 8925 O O . VAL B 1 342 ? -10.055 5.762 8.578 1 75.06 342 VAL B O 1
ATOM 8928 N N . LYS B 1 343 ? -11.258 5.395 6.695 1 75.5 343 LYS B N 1
ATOM 8929 C CA . LYS B 1 343 ? -10.578 4.125 6.43 1 75.5 343 LYS B CA 1
ATOM 8930 C C . LYS B 1 343 ? -9.281 4.344 5.664 1 75.5 343 LYS B C 1
ATOM 8932 O O . LYS B 1 343 ? -9.281 4.93 4.578 1 75.5 343 LYS B O 1
ATOM 8937 N N . LYS B 1 344 ? -8.172 4.117 6.324 1 77.56 344 LYS B N 1
ATOM 8938 C CA . LYS B 1 344 ? -6.883 4.195 5.637 1 77.56 344 LYS B CA 1
ATOM 8939 C C . LYS B 1 344 ? -6.535 2.865 4.973 1 77.56 344 LYS B C 1
ATOM 8941 O O . LYS B 1 344 ? -6.812 1.797 5.523 1 77.56 344 LYS B O 1
ATOM 8946 N N . GLU B 1 345 ? -6.141 2.99 3.688 1 83.94 345 GLU B N 1
ATOM 8947 C CA . GLU B 1 345 ? -5.695 1.793 2.984 1 83.94 345 GLU B CA 1
ATOM 8948 C C . GLU B 1 345 ? -4.391 1.258 3.572 1 83.94 345 GLU B C 1
ATOM 8950 O O . GLU B 1 345 ? -3.408 1.993 3.688 1 83.94 345 GLU B O 1
ATOM 8955 N N . LYS B 1 346 ? -4.445 0.072 4.059 1 86.25 346 LYS B N 1
ATOM 8956 C CA . LYS B 1 346 ? -3.277 -0.548 4.68 1 86.25 346 LYS B CA 1
ATOM 8957 C C . LYS B 1 346 ? -2.398 -1.23 3.635 1 86.25 346 LYS B C 1
ATOM 8959 O O . LYS B 1 346 ? -2.904 -1.861 2.705 1 86.25 346 LYS B O 1
ATOM 8964 N N . HIS B 1 347 ? -1.169 -1.147 3.756 1 89.69 347 HIS B N 1
ATOM 8965 C CA . HIS B 1 347 ? -0.194 -1.747 2.85 1 89.69 347 HIS B CA 1
ATOM 8966 C C . HIS B 1 347 ? -0.183 -3.268 2.98 1 89.69 347 HIS B C 1
ATOM 8968 O O . HIS B 1 347 ? 0.139 -3.975 2.023 1 89.69 347 HIS B O 1
ATOM 8974 N N . ARG B 1 348 ? -0.59 -3.742 4.09 1 90.62 348 ARG B N 1
ATOM 8975 C CA . ARG B 1 348 ? -0.594 -5.184 4.305 1 90.62 348 ARG B CA 1
ATOM 8976 C C . ARG B 1 348 ? -1.59 -5.871 3.37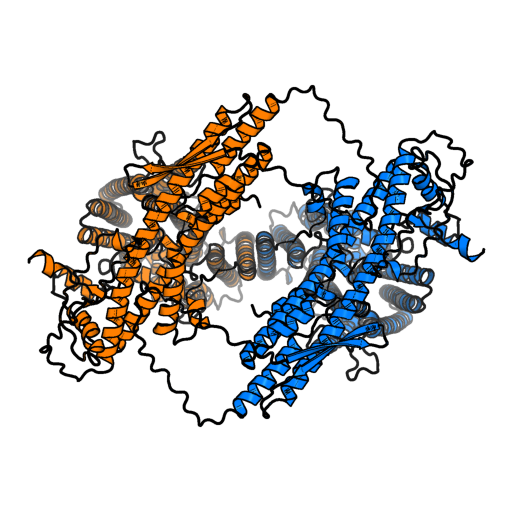5 1 90.62 348 ARG B C 1
ATOM 8978 O O . ARG B 1 348 ? -1.311 -6.949 2.846 1 90.62 348 ARG B O 1
ATOM 8985 N N . ILE B 1 349 ? -2.66 -5.254 3.162 1 93.31 349 ILE B N 1
ATOM 8986 C CA . ILE B 1 349 ? -3.689 -5.82 2.297 1 93.31 349 ILE B CA 1
ATOM 8987 C C . ILE B 1 349 ? -3.221 -5.777 0.844 1 93.31 349 ILE B C 1
ATOM 8989 O O . ILE B 1 349 ? -3.396 -6.746 0.101 1 93.31 349 ILE B O 1
ATOM 8993 N N . THR B 1 350 ? -2.602 -4.691 0.493 1 94.06 350 THR B N 1
ATOM 8994 C CA . THR B 1 350 ? -2.09 -4.559 -0.866 1 94.06 350 THR B CA 1
ATOM 8995 C C . THR B 1 350 ? -0.997 -5.59 -1.135 1 94.06 350 THR B C 1
ATOM 8997 O O . THR B 1 350 ? -0.949 -6.184 -2.213 1 94.06 350 THR B O 1
ATOM 9000 N N . PHE B 1 351 ? -0.186 -5.871 -0.146 1 95.75 351 PHE B N 1
ATOM 9001 C CA . PHE B 1 351 ? 0.869 -6.867 -0.278 1 95.75 351 PHE B CA 1
ATOM 9002 C C . PHE B 1 351 ? 0.279 -8.266 -0.435 1 95.75 351 PHE B C 1
ATOM 9004 O O . PHE B 1 351 ? 0.689 -9.023 -1.315 1 95.75 351 PHE B O 1
ATOM 9011 N N . SER B 1 352 ? -0.629 -8.555 0.427 1 96.06 352 SER B N 1
ATOM 9012 C CA . SER B 1 352 ? -1.238 -9.883 0.389 1 96.06 352 SER B CA 1
ATOM 9013 C C . SER B 1 352 ? -1.979 -10.109 -0.925 1 96.06 352 SER B C 1
ATOM 9015 O O . SER B 1 352 ? -1.974 -11.219 -1.459 1 96.06 352 SER B O 1
ATOM 9017 N N . THR B 1 353 ? -2.604 -9.07 -1.387 1 96.38 353 THR B N 1
ATOM 9018 C CA . THR B 1 353 ? -3.285 -9.188 -2.672 1 96.38 353 THR B CA 1
ATOM 9019 C C . THR B 1 353 ? -2.285 -9.461 -3.791 1 96.38 353 THR B C 1
ATOM 9021 O O . THR B 1 353 ? -2.49 -10.359 -4.609 1 96.38 353 THR B O 1
ATOM 9024 N N . GLY B 1 354 ? -1.221 -8.688 -3.793 1 96.19 354 GLY B N 1
ATOM 9025 C CA . GLY B 1 354 ? -0.184 -8.961 -4.777 1 96.19 354 GLY B CA 1
ATOM 9026 C C . GLY B 1 354 ? 0.414 -10.344 -4.648 1 96.19 354 GLY B C 1
ATOM 9027 O O . GLY B 1 354 ? 0.691 -11 -5.656 1 96.19 354 GLY B O 1
ATOM 9028 N N . PHE B 1 355 ? 0.56 -10.852 -3.455 1 96.5 355 PHE B N 1
ATOM 9029 C CA . PHE B 1 355 ? 1.111 -12.172 -3.174 1 96.5 355 PHE B CA 1
ATOM 9030 C C . PHE B 1 355 ? 0.247 -13.266 -3.795 1 96.5 355 PHE B C 1
ATOM 9032 O O . PHE B 1 355 ? 0.754 -14.141 -4.5 1 96.5 355 PHE B O 1
ATOM 9039 N N . PHE B 1 356 ? -0.975 -13.109 -3.629 1 97.31 356 PHE B N 1
ATOM 9040 C CA . PHE B 1 356 ? -1.866 -14.156 -4.113 1 97.31 356 PHE B CA 1
ATOM 9041 C C . PHE B 1 356 ? -2.057 -14.047 -5.625 1 97.31 356 PHE B C 1
ATOM 9043 O O . PHE B 1 356 ? -2.246 -15.062 -6.305 1 97.31 356 PHE B O 1
ATOM 9050 N N . VAL B 1 357 ? -2.027 -12.867 -6.188 1 96.94 357 VAL B N 1
ATOM 9051 C CA . VAL B 1 357 ? -2.07 -12.727 -7.641 1 96.94 357 VAL B CA 1
ATOM 9052 C C . VAL B 1 357 ? -0.851 -13.398 -8.258 1 96.94 357 VAL B C 1
ATOM 9054 O O . VAL B 1 357 ? -0.974 -14.125 -9.25 1 96.94 357 VAL B O 1
ATOM 9057 N N . GLY B 1 358 ? 0.311 -13.133 -7.613 1 96.62 358 GLY B N 1
ATOM 9058 C CA . GLY B 1 358 ? 1.521 -13.781 -8.094 1 96.62 358 GLY B CA 1
ATOM 9059 C C . GLY B 1 358 ? 1.466 -15.297 -7.992 1 96.62 358 GLY B C 1
ATOM 9060 O O . GLY B 1 358 ? 1.895 -16 -8.906 1 96.62 358 GLY B O 1
ATOM 9061 N N . CYS B 1 359 ? 0.903 -15.758 -6.906 1 96.19 359 CYS B N 1
ATOM 9062 C CA . CYS B 1 359 ? 0.748 -17.203 -6.746 1 96.19 359 CYS B CA 1
ATOM 9063 C C . CYS B 1 359 ? -0.146 -17.781 -7.836 1 96.19 359 CYS B C 1
ATOM 9065 O O . CYS B 1 359 ? 0.193 -18.781 -8.445 1 96.19 359 CYS B O 1
ATOM 9067 N N . THR B 1 360 ? -1.227 -17.078 -8.086 1 95.75 360 THR B N 1
ATOM 9068 C CA . THR B 1 360 ? -2.193 -17.578 -9.062 1 95.75 360 THR B CA 1
ATOM 9069 C C . THR B 1 360 ? -1.588 -17.609 -10.461 1 95.75 360 THR B C 1
ATOM 9071 O O . THR B 1 360 ? -1.714 -18.594 -11.18 1 95.75 360 THR B O 1
ATOM 9074 N N . VAL B 1 361 ? -0.878 -16.641 -10.82 1 94.38 361 VAL B N 1
ATOM 9075 C CA . VAL B 1 361 ? -0.291 -16.547 -12.148 1 94.38 361 VAL B CA 1
ATOM 9076 C C . VAL B 1 361 ? 0.771 -17.641 -12.312 1 94.38 361 VAL B C 1
ATOM 9078 O O . VAL B 1 361 ? 0.795 -18.344 -13.328 1 94.38 361 VAL B O 1
ATOM 9081 N N . SER B 1 362 ? 1.554 -17.797 -11.32 1 95.06 362 SER B N 1
ATOM 9082 C CA . SER B 1 362 ? 2.627 -18.781 -11.391 1 95.06 362 SER B CA 1
ATOM 9083 C C . SER B 1 362 ? 2.072 -20.203 -11.367 1 95.06 362 SER B C 1
ATOM 9085 O O . SER B 1 362 ? 2.592 -21.094 -12.047 1 95.06 362 SER B O 1
ATOM 9087 N N . LEU B 1 363 ? 1.034 -20.391 -10.641 1 94.19 363 LEU B N 1
ATOM 9088 C CA . LEU B 1 363 ? 0.457 -21.719 -10.562 1 94.19 363 LEU B CA 1
ATOM 9089 C C . LEU B 1 363 ? -0.252 -22.094 -11.859 1 94.19 363 LEU B C 1
ATOM 9091 O O . LEU B 1 363 ? -0.286 -23.25 -12.25 1 94.19 363 LEU B O 1
ATOM 9095 N N . VAL B 1 364 ? -0.794 -21.078 -12.555 1 93.19 364 VAL B N 1
ATOM 9096 C CA . VAL B 1 364 ? -1.392 -21.344 -13.859 1 93.19 364 VAL B CA 1
ATOM 9097 C C . VAL B 1 364 ? -0.307 -21.75 -14.852 1 93.19 364 VAL B C 1
ATOM 9099 O O . VAL B 1 364 ? -0.49 -22.688 -15.633 1 93.19 364 VAL B O 1
ATOM 9102 N N . VAL B 1 365 ? 0.812 -21.125 -14.75 1 89.38 365 VAL B N 1
ATOM 9103 C CA . VAL B 1 365 ? 1.931 -21.469 -15.625 1 89.38 365 VAL B CA 1
ATOM 9104 C C . VAL B 1 365 ? 2.441 -22.859 -15.281 1 89.38 365 VAL B C 1
ATOM 9106 O O . VAL B 1 365 ? 2.715 -23.672 -16.172 1 89.38 365 VAL B O 1
ATOM 9109 N N . ALA B 1 366 ? 2.49 -23.109 -14.031 1 90.12 366 ALA B N 1
ATOM 9110 C CA . ALA B 1 366 ? 2.922 -24.438 -13.586 1 90.12 366 ALA B CA 1
ATOM 9111 C C . ALA B 1 366 ? 1.951 -25.516 -14.062 1 90.12 366 ALA B C 1
ATOM 9113 O O . ALA B 1 366 ? 2.371 -26.594 -14.453 1 90.12 366 ALA B O 1
ATOM 9114 N N . LEU B 1 367 ? 0.695 -25.219 -14.047 1 89.38 367 LEU B N 1
ATOM 9115 C CA . LEU B 1 367 ? -0.317 -26.172 -14.5 1 89.38 367 LEU B CA 1
ATOM 9116 C C . LEU B 1 367 ? -0.165 -26.453 -15.992 1 89.38 367 LEU B C 1
ATOM 9118 O O . LEU B 1 367 ? -0.22 -27.609 -16.406 1 89.38 367 LEU B O 1
ATOM 9122 N N . VAL B 1 368 ? 0.138 -25.438 -16.719 1 87.31 368 VAL B N 1
ATOM 9123 C CA . VAL B 1 368 ? 0.312 -25.609 -18.156 1 87.31 368 VAL B CA 1
ATOM 9124 C C . VAL B 1 368 ? 1.562 -26.438 -18.438 1 87.31 368 VAL B C 1
ATOM 9126 O O . VAL B 1 368 ? 1.545 -27.328 -19.281 1 87.31 368 VAL B O 1
ATOM 9129 N N . MET B 1 369 ? 2.551 -26.25 -17.656 1 84.69 369 MET B N 1
ATOM 9130 C CA . MET B 1 369 ? 3.789 -27 -17.828 1 84.69 369 MET B CA 1
ATOM 9131 C C . MET B 1 369 ? 3.604 -28.453 -17.391 1 84.69 369 MET B C 1
ATOM 9133 O O . MET B 1 369 ? 4.148 -29.359 -18.016 1 84.69 369 MET B O 1
ATOM 9137 N N . PHE B 1 370 ? 2.814 -28.625 -16.422 1 83.5 370 PHE B N 1
ATOM 9138 C CA . PHE B 1 370 ? 2.555 -29.969 -15.93 1 83.5 370 PHE B CA 1
ATOM 9139 C C . PHE B 1 370 ? 1.729 -30.766 -16.938 1 83.5 370 PHE B C 1
ATOM 9141 O O . PHE B 1 370 ? 1.988 -31.953 -17.156 1 83.5 370 PHE B O 1
ATOM 9148 N N . ILE B 1 371 ? 0.785 -30.125 -17.547 1 82.19 371 ILE B N 1
ATOM 9149 C CA . ILE B 1 371 ? -0.051 -30.781 -18.547 1 82.19 371 ILE B CA 1
ATOM 9150 C C . ILE B 1 371 ? 0.792 -31.141 -19.781 1 82.19 371 ILE B C 1
ATOM 9152 O O . ILE B 1 371 ? 0.647 -32.219 -20.344 1 82.19 371 ILE B O 1
ATOM 9156 N N . HIS B 1 372 ? 1.725 -30.312 -20.047 1 78.69 372 HIS B N 1
ATOM 9157 C CA . HIS B 1 372 ? 2.602 -30.562 -21.188 1 78.69 372 HIS B CA 1
ATOM 9158 C C . HIS B 1 372 ? 3.619 -31.656 -20.875 1 78.69 372 HIS B C 1
ATOM 9160 O O . HIS B 1 372 ? 3.865 -32.531 -21.703 1 78.69 372 HIS B O 1
ATOM 9166 N N . ALA B 1 373 ? 4.145 -31.594 -19.766 1 74.25 373 ALA B N 1
ATOM 9167 C CA . ALA B 1 373 ? 5.207 -32.531 -19.375 1 74.25 373 ALA B CA 1
ATOM 9168 C C . ALA B 1 373 ? 4.68 -33.938 -19.266 1 74.25 373 ALA B C 1
ATOM 9170 O O . ALA B 1 373 ? 5.363 -34.906 -19.656 1 74.25 373 ALA B O 1
ATOM 9171 N N . ARG B 1 374 ? 3.482 -34.062 -18.797 1 72.69 374 ARG B N 1
ATOM 9172 C CA . ARG B 1 374 ? 2.988 -35.406 -18.562 1 72.69 374 ARG B CA 1
ATOM 9173 C C . ARG B 1 374 ? 2.098 -35.875 -19.719 1 72.69 374 ARG B C 1
ATOM 9175 O O . ARG B 1 374 ? 1.537 -36.969 -19.672 1 72.69 374 ARG B O 1
ATOM 9182 N N . ASN B 1 375 ? 2.055 -35.031 -20.828 1 71 375 ASN B N 1
ATOM 9183 C CA . ASN B 1 375 ? 1.229 -35.375 -21.984 1 71 375 ASN B CA 1
ATOM 9184 C C . ASN B 1 375 ? -0.144 -35.875 -21.562 1 71 375 ASN B C 1
ATOM 9186 O O . ASN B 1 375 ? -0.586 -36.938 -22.047 1 71 375 ASN B O 1
ATOM 9190 N N . ILE B 1 376 ? -0.687 -35.281 -20.625 1 64.94 376 ILE B N 1
ATOM 9191 C CA . ILE B 1 376 ? -1.952 -35.688 -20.016 1 64.94 376 ILE B CA 1
ATOM 9192 C C . ILE B 1 376 ? -3.041 -35.719 -21.094 1 64.94 376 ILE B C 1
ATOM 9194 O O . ILE B 1 376 ? -3.939 -36.562 -21.031 1 64.94 376 ILE B O 1
ATOM 9198 N N . MET B 1 377 ? -2.867 -34.969 -22.141 1 63.38 377 MET B N 1
ATOM 9199 C CA . MET B 1 377 ? -3.891 -34.906 -23.188 1 63.38 377 MET B CA 1
ATOM 9200 C C . MET B 1 377 ? -3.893 -36.188 -24.016 1 63.38 377 MET B C 1
ATOM 9202 O O . MET B 1 377 ? -4.922 -36.562 -24.562 1 63.38 377 MET B O 1
ATOM 9206 N N . GLY B 1 378 ? -2.729 -36.844 -23.938 1 63.84 378 GLY B N 1
ATOM 9207 C CA . GLY B 1 378 ? -2.635 -38.062 -24.719 1 63.84 378 GLY B CA 1
ATOM 9208 C C . GLY B 1 378 ? -2.77 -39.344 -23.875 1 63.84 378 GLY B C 1
ATOM 9209 O O . GLY B 1 378 ? -2.848 -40.438 -24.422 1 63.84 378 GLY B O 1
ATOM 9210 N N . ALA B 1 379 ? -2.904 -39.156 -22.578 1 67.38 379 ALA B N 1
ATOM 9211 C CA . ALA B 1 379 ? -2.879 -40.312 -21.688 1 67.38 379 ALA B CA 1
ATOM 9212 C C . ALA B 1 379 ? -4.25 -41 -21.625 1 67.38 379 ALA B C 1
ATOM 9214 O O . ALA B 1 379 ? -5.266 -40.375 -21.938 1 67.38 379 ALA B O 1
ATOM 9215 N N . VAL B 1 380 ? -4.234 -42.25 -21.297 1 66.75 380 VAL B N 1
ATOM 9216 C CA . VAL B 1 380 ? -5.422 -43.062 -21.094 1 66.75 380 VAL B CA 1
ATOM 9217 C C . VAL B 1 380 ? -6.207 -42.562 -19.891 1 66.75 380 VAL B C 1
ATOM 9219 O O . VAL B 1 380 ? -5.629 -42.281 -18.844 1 66.75 380 VAL B O 1
ATOM 9222 N N . GLY B 1 381 ? -7.469 -41.75 -19.844 1 71.56 381 GLY B N 1
ATOM 9223 C CA . GLY B 1 381 ? -8.297 -41.281 -18.75 1 71.56 381 GLY B CA 1
ATOM 9224 C C . GLY B 1 381 ? -8.594 -39.781 -18.812 1 71.56 381 GLY B C 1
ATOM 9225 O O . GLY B 1 381 ? -9.281 -39.25 -17.938 1 71.56 381 GLY B O 1
ATOM 9226 N N . HIS B 1 382 ? -7.883 -39.281 -19.781 1 77.38 382 HIS B N 1
ATOM 9227 C CA . HIS B 1 382 ? -8.094 -37.844 -19.969 1 77.38 382 HIS B CA 1
ATOM 9228 C C . HIS B 1 382 ? -9.578 -37.531 -20.109 1 77.38 382 HIS B C 1
ATOM 9230 O O . HIS B 1 382 ? -10.062 -36.531 -19.562 1 77.38 382 HIS B O 1
ATOM 9236 N N . LYS B 1 383 ? -10.258 -38.438 -20.672 1 77.62 383 LYS B N 1
ATOM 9237 C CA . LYS B 1 383 ? -11.68 -38.188 -20.906 1 77.62 383 LYS B CA 1
ATOM 9238 C C . LYS B 1 383 ? -12.469 -38.219 -19.609 1 77.62 383 LYS B C 1
ATOM 9240 O O . LYS B 1 383 ? -13.328 -37.375 -19.359 1 77.62 383 LYS B O 1
ATOM 9245 N N . VAL B 1 384 ? -12.102 -39.188 -18.797 1 78.69 384 VAL B N 1
ATOM 9246 C CA . VAL B 1 384 ? -12.805 -39.344 -17.531 1 78.69 384 VAL B CA 1
ATOM 9247 C C . VAL B 1 384 ? -12.477 -38.156 -16.625 1 78.69 384 VAL B C 1
ATOM 9249 O O . VAL B 1 384 ? -13.344 -37.656 -15.906 1 78.69 384 VAL B O 1
ATOM 9252 N N . TYR B 1 385 ? -11.266 -37.719 -16.672 1 83.12 385 TYR B N 1
ATOM 9253 C CA . TYR B 1 385 ? -10.844 -36.562 -15.859 1 83.12 385 TYR B CA 1
ATOM 9254 C C . TYR B 1 385 ? -11.555 -35.281 -16.297 1 83.12 385 TYR B C 1
ATOM 9256 O O . TYR B 1 385 ? -12 -34.5 -15.461 1 83.12 385 TYR B O 1
ATOM 9264 N N . MET B 1 386 ? -11.734 -35.094 -17.562 1 85.31 386 MET B N 1
ATOM 9265 C CA . MET B 1 386 ? -12.391 -33.906 -18.094 1 85.31 386 MET B CA 1
ATOM 9266 C C . MET B 1 386 ? -13.883 -33.938 -17.812 1 85.31 386 MET B C 1
ATOM 9268 O O . MET B 1 386 ? -14.508 -32.875 -17.625 1 85.31 386 MET B O 1
ATOM 9272 N N . GLU B 1 387 ? -14.391 -35.062 -17.656 1 85.69 387 GLU B N 1
ATOM 9273 C CA . GLU B 1 387 ? -15.836 -35.156 -17.469 1 85.69 387 GLU B CA 1
ATOM 9274 C C . GLU B 1 387 ? -16.188 -35.125 -15.977 1 85.69 387 GLU B C 1
ATOM 9276 O O . GLU B 1 387 ? -17.312 -34.75 -15.609 1 85.69 387 GLU B O 1
ATOM 9281 N N . THR B 1 388 ? -15.258 -35.469 -15.164 1 87.31 388 THR B N 1
ATOM 9282 C CA . THR B 1 388 ? -15.594 -35.562 -13.742 1 87.31 388 THR B CA 1
ATOM 9283 C C . THR B 1 388 ? -14.875 -34.469 -12.953 1 87.31 388 THR B C 1
ATOM 9285 O O . THR B 1 388 ? -15.523 -33.531 -12.43 1 87.31 388 THR B O 1
ATOM 9288 N N . MET B 1 389 ? -13.555 -34.375 -13.031 1 88.38 389 MET B N 1
ATOM 9289 C CA . MET B 1 389 ? -12.797 -33.469 -12.164 1 88.38 389 MET B CA 1
ATOM 9290 C C . MET B 1 389 ? -12.836 -32.031 -12.703 1 88.38 389 MET B C 1
ATOM 9292 O O . MET B 1 389 ? -12.891 -31.078 -11.93 1 88.38 389 MET B O 1
ATOM 9296 N N . PHE B 1 390 ? -12.883 -31.859 -13.953 1 89.62 390 PHE B N 1
ATOM 9297 C CA . PHE B 1 390 ? -12.844 -30.531 -14.547 1 89.62 390 PHE B CA 1
ATOM 9298 C C . PHE B 1 390 ? -14.078 -29.734 -14.156 1 89.62 390 PHE B C 1
ATOM 9300 O O . PHE B 1 390 ? -13.961 -28.578 -13.719 1 89.62 390 PHE B O 1
ATOM 9307 N N . PRO B 1 391 ? -15.234 -30.281 -14.242 1 91.12 391 PRO B N 1
ATOM 9308 C CA . PRO B 1 391 ? -16.406 -29.516 -13.836 1 91.12 391 PRO B CA 1
ATOM 9309 C C . PRO B 1 391 ? -16.422 -29.203 -12.344 1 91.12 391 PRO B C 1
ATOM 9311 O O . PRO B 1 391 ? -16.953 -28.172 -11.93 1 91.12 391 PRO B O 1
ATOM 9314 N N . LEU B 1 392 ? -15.891 -30.109 -11.57 1 92.94 392 LEU B N 1
ATOM 9315 C CA . LEU B 1 392 ? -15.828 -29.875 -10.133 1 92.94 392 LEU B CA 1
ATOM 9316 C C . LEU B 1 392 ? -14.93 -28.688 -9.812 1 92.94 392 LEU B C 1
ATOM 9318 O O . LEU B 1 392 ? -15.297 -27.828 -9.008 1 92.94 392 LEU B O 1
ATOM 9322 N N . TYR B 1 393 ? -13.828 -28.578 -10.469 1 94.31 393 TYR B N 1
ATOM 9323 C CA . TYR B 1 393 ? -12.898 -27.484 -10.203 1 94.31 393 TYR B CA 1
ATOM 9324 C C . TYR B 1 393 ? -13.336 -26.203 -10.914 1 94.31 393 TYR B C 1
ATOM 9326 O O . TYR B 1 393 ? -12.977 -25.094 -10.5 1 94.31 393 TYR B O 1
ATOM 9334 N N . SER B 1 394 ? -14.117 -26.281 -11.977 1 95.31 394 SER B N 1
ATOM 9335 C CA . SER B 1 394 ? -14.578 -25.109 -12.727 1 95.31 394 SER B CA 1
ATOM 9336 C C . SER B 1 394 ? -15.508 -24.234 -11.883 1 95.31 394 SER B C 1
ATOM 9338 O O . SER B 1 394 ? -15.625 -23.031 -12.133 1 95.31 394 SER B O 1
ATOM 9340 N N . LEU B 1 395 ? -16.141 -24.828 -10.906 1 96.19 395 LEU B N 1
ATOM 9341 C CA . LEU B 1 395 ? -17 -24.062 -10 1 96.19 395 LEU B CA 1
ATOM 9342 C C . LEU B 1 395 ? -16.219 -22.906 -9.367 1 96.19 395 LEU B C 1
ATOM 9344 O O . LEU B 1 395 ? -16.703 -21.781 -9.344 1 96.19 395 LEU B O 1
ATOM 9348 N N . PHE B 1 396 ? -15.039 -23.188 -8.945 1 96.88 396 PHE B N 1
ATOM 9349 C CA . PHE B 1 396 ? -14.234 -22.172 -8.273 1 96.88 396 PHE B CA 1
ATOM 9350 C C . PHE B 1 396 ? -13.75 -21.125 -9.266 1 96.88 396 PHE B C 1
ATOM 9352 O O . PHE B 1 396 ? -13.625 -19.953 -8.922 1 96.88 396 PHE B O 1
ATOM 9359 N N . ALA B 1 397 ? -13.531 -21.5 -10.484 1 96.25 397 ALA B N 1
ATOM 9360 C CA . ALA B 1 397 ? -13.133 -20.547 -11.516 1 96.25 397 ALA B CA 1
ATOM 9361 C C . ALA B 1 397 ? -14.25 -19.562 -11.812 1 96.25 397 ALA B C 1
ATOM 9363 O O . ALA B 1 397 ? -13.992 -18.375 -12.023 1 96.25 397 ALA B O 1
ATOM 9364 N N . PHE B 1 398 ? -15.461 -20.078 -11.797 1 97.25 398 PHE B N 1
ATOM 9365 C CA . PHE B 1 398 ? -16.594 -19.188 -12.047 1 97.25 398 PHE B CA 1
ATOM 9366 C C . PHE B 1 398 ? -16.75 -18.156 -10.938 1 97.25 398 PHE B C 1
ATOM 9368 O O . PHE B 1 398 ? -16.938 -16.969 -11.203 1 97.25 398 PHE B O 1
ATOM 9375 N N . VAL B 1 399 ? -16.609 -18.625 -9.734 1 96.69 399 VAL B N 1
ATOM 9376 C CA . VAL B 1 399 ? -16.766 -17.734 -8.586 1 96.69 399 VAL B CA 1
ATOM 9377 C C . VAL B 1 399 ? -15.656 -16.703 -8.57 1 96.69 399 VAL B C 1
ATOM 9379 O O . VAL B 1 399 ? -15.906 -15.516 -8.367 1 96.69 399 VAL B O 1
ATOM 9382 N N . VAL B 1 400 ? -14.461 -17.125 -8.836 1 97.25 400 VAL B N 1
ATOM 9383 C CA . VAL B 1 400 ? -13.305 -16.234 -8.828 1 97.25 400 VAL B CA 1
ATOM 9384 C C . VAL B 1 400 ? -13.453 -15.195 -9.938 1 97.25 400 VAL B C 1
ATOM 9386 O O . VAL B 1 400 ? -13.211 -14.008 -9.719 1 97.25 400 VAL B O 1
ATOM 9389 N N . LEU B 1 401 ? -13.891 -15.656 -11.094 1 97.62 401 LEU B N 1
ATOM 9390 C CA . LEU B 1 401 ? -14.062 -14.734 -12.211 1 97.62 401 LEU B CA 1
ATOM 9391 C C . LEU B 1 401 ? -15.117 -13.68 -11.898 1 97.62 401 LEU B C 1
ATOM 9393 O O . LEU B 1 401 ? -14.93 -12.5 -12.211 1 97.62 401 LEU B O 1
ATOM 9397 N N . HIS B 1 402 ? -16.141 -14.117 -11.297 1 98 402 HIS B N 1
ATOM 9398 C CA . HIS B 1 402 ? -17.203 -13.188 -10.938 1 98 402 HIS B CA 1
ATOM 9399 C C . HIS B 1 402 ? -16.703 -12.164 -9.914 1 98 402 HIS B C 1
ATOM 9401 O O . HIS B 1 402 ? -17.031 -10.977 -10.016 1 98 402 HIS B O 1
ATOM 9407 N N . MET B 1 403 ? -15.953 -12.602 -8.984 1 97.5 403 MET B N 1
ATOM 9408 C CA . MET B 1 403 ? -15.414 -11.703 -7.969 1 97.5 403 MET B CA 1
ATOM 9409 C C . MET B 1 403 ? -14.414 -10.727 -8.586 1 97.5 403 MET B C 1
ATOM 9411 O O . MET B 1 403 ? -14.359 -9.562 -8.188 1 97.5 403 MET B O 1
ATOM 9415 N N . ILE B 1 404 ? -13.641 -11.164 -9.5 1 97.81 404 ILE B N 1
ATOM 9416 C CA . ILE B 1 404 ? -12.688 -10.289 -10.172 1 97.81 404 ILE B CA 1
ATOM 9417 C C . ILE B 1 404 ? -13.438 -9.211 -10.953 1 97.81 404 ILE B C 1
ATOM 9419 O O . ILE B 1 404 ? -13.047 -8.047 -10.953 1 97.81 404 ILE B O 1
ATOM 9423 N N . MET B 1 405 ? -14.523 -9.641 -11.602 1 98 405 MET B N 1
ATOM 9424 C CA . MET B 1 405 ? -15.336 -8.672 -12.328 1 98 405 MET B CA 1
ATOM 9425 C C . MET B 1 405 ? -15.953 -7.652 -11.383 1 98 405 MET B C 1
ATOM 9427 O O . MET B 1 405 ? -15.992 -6.461 -11.688 1 98 405 MET B O 1
ATOM 9431 N N . TYR B 1 406 ? -16.359 -8.109 -10.242 1 97.81 406 TYR B N 1
ATOM 9432 C CA . TYR B 1 406 ? -16.938 -7.219 -9.25 1 97.81 406 TYR B CA 1
ATOM 9433 C C . TYR B 1 406 ? -15.898 -6.25 -8.711 1 97.81 406 TYR B C 1
ATOM 9435 O O . TYR B 1 406 ? -16.172 -5.059 -8.555 1 97.81 406 TYR B O 1
ATOM 9443 N N . ALA B 1 407 ? -14.75 -6.746 -8.477 1 97.94 407 ALA B N 1
ATOM 9444 C CA . ALA B 1 407 ? -13.656 -5.895 -8.008 1 97.94 407 ALA B CA 1
ATOM 9445 C C . ALA B 1 407 ? -13.297 -4.848 -9.055 1 97.94 407 ALA B C 1
ATOM 9447 O O . ALA B 1 407 ? -13.016 -3.693 -8.719 1 97.94 407 ALA B O 1
ATOM 9448 N N . SER B 1 408 ? -13.266 -5.258 -10.242 1 97.38 408 SER B N 1
ATOM 9449 C CA . SER B 1 408 ? -12.992 -4.32 -11.328 1 97.38 408 SER B CA 1
ATOM 9450 C C . SER B 1 408 ? -14.055 -3.225 -11.391 1 97.38 408 SER B C 1
ATOM 9452 O O . SER B 1 408 ? -13.734 -2.059 -11.641 1 97.38 408 SER B O 1
ATOM 9454 N N . ASN B 1 409 ? -15.227 -3.576 -11.133 1 98.06 409 ASN B N 1
ATOM 9455 C CA . ASN B 1 409 ? -16.297 -2.582 -11.094 1 98.06 409 ASN B CA 1
ATOM 9456 C C . ASN B 1 409 ? -16.078 -1.571 -9.969 1 98.06 409 ASN B C 1
ATOM 9458 O O . ASN B 1 409 ? -16.234 -0.366 -10.18 1 98.06 409 ASN B O 1
ATOM 9462 N N . ILE B 1 410 ? -15.75 -2.066 -8.836 1 97.31 410 ILE B N 1
ATOM 9463 C CA . ILE B 1 410 ? -15.516 -1.178 -7.703 1 97.31 410 ILE B CA 1
ATOM 9464 C C . ILE B 1 410 ? -14.375 -0.215 -8.031 1 97.31 410 ILE B C 1
ATOM 9466 O O . ILE B 1 410 ? -14.445 0.971 -7.703 1 97.31 410 ILE B O 1
ATOM 9470 N N . TYR B 1 411 ? -13.383 -0.724 -8.664 1 96.75 411 TYR B N 1
ATOM 9471 C CA . TYR B 1 411 ? -12.242 0.11 -9.047 1 96.75 411 TYR B CA 1
ATOM 9472 C C . TYR B 1 411 ? -12.68 1.244 -9.961 1 96.75 411 TYR B C 1
ATOM 9474 O O . TYR B 1 411 ? -12.344 2.408 -9.727 1 96.75 411 TYR B O 1
ATOM 9482 N N . PHE B 1 412 ? -13.461 0.926 -10.961 1 96.25 412 PHE B N 1
ATOM 9483 C CA . PHE B 1 412 ? -13.875 1.939 -11.922 1 96.25 412 PHE B CA 1
ATOM 9484 C C . PHE B 1 412 ? -14.922 2.865 -11.312 1 96.25 412 PHE B C 1
ATOM 9486 O O . PHE B 1 412 ? -14.969 4.055 -11.633 1 96.25 412 PHE B O 1
ATOM 9493 N N . TRP B 1 413 ? -15.781 2.342 -10.453 1 96.31 413 TRP B N 1
ATOM 9494 C CA . TRP B 1 413 ? -16.734 3.201 -9.766 1 96.31 413 TRP B CA 1
ATOM 9495 C C . TRP B 1 413 ? -16.031 4.242 -8.914 1 96.31 413 TRP B C 1
ATOM 9497 O O . TRP B 1 413 ? -16.422 5.406 -8.875 1 96.31 413 TRP B O 1
ATOM 9507 N N . LYS B 1 414 ? -14.992 3.826 -8.266 1 92.69 414 LYS B N 1
ATOM 9508 C CA . LYS B 1 414 ? -14.227 4.762 -7.449 1 92.69 414 LYS B CA 1
ATOM 9509 C C . LYS B 1 414 ? -13.484 5.77 -8.32 1 92.69 414 LYS B C 1
ATOM 9511 O O . LYS B 1 414 ? -13.406 6.953 -7.98 1 92.69 414 LYS B O 1
ATOM 9516 N N . ARG B 1 415 ? -13.031 5.254 -9.398 1 92 415 ARG B N 1
ATOM 9517 C CA . ARG B 1 415 ? -12.281 6.117 -10.312 1 92 415 ARG B CA 1
ATOM 9518 C C . ARG B 1 415 ? -13.164 7.211 -10.883 1 92 415 ARG B C 1
ATOM 9520 O O . ARG B 1 415 ? -12.734 8.359 -11.023 1 92 415 ARG B O 1
ATOM 9527 N N . TYR B 1 416 ? -14.375 6.891 -11.172 1 92.5 416 TYR B N 1
ATOM 9528 C CA . TYR B 1 416 ? -15.281 7.863 -11.766 1 92.5 416 TYR B CA 1
ATOM 9529 C C . TYR B 1 416 ? -16.188 8.477 -10.703 1 92.5 416 TYR B C 1
ATOM 9531 O O . TYR B 1 416 ? -17.188 9.133 -11.031 1 92.5 416 TYR B O 1
ATOM 9539 N N . ARG B 1 417 ? -15.953 8.211 -9.43 1 89.88 417 ARG B N 1
ATOM 9540 C CA . ARG B 1 417 ? -16.594 8.828 -8.273 1 89.88 417 ARG B CA 1
ATOM 9541 C C . ARG B 1 417 ? -18.062 8.453 -8.195 1 89.88 417 ARG B C 1
ATOM 9543 O O . ARG B 1 417 ? -18.922 9.312 -7.996 1 89.88 417 ARG B O 1
ATOM 9550 N N . VAL B 1 418 ? -18.312 7.207 -8.492 1 92.31 418 VAL B N 1
ATOM 9551 C CA . VAL B 1 418 ? -19.625 6.645 -8.234 1 92.31 418 VAL B CA 1
ATOM 9552 C C . VAL B 1 418 ? -19.719 6.172 -6.781 1 92.31 418 VAL B C 1
ATOM 9554 O O . VAL B 1 418 ? -18.859 5.422 -6.316 1 92.31 418 VAL B O 1
ATOM 9557 N N . ASN B 1 419 ? -20.641 6.652 -6.035 1 90.31 419 ASN B N 1
ATOM 9558 C CA . ASN B 1 419 ? -20.797 6.289 -4.629 1 90.31 419 ASN B CA 1
ATOM 9559 C C . ASN B 1 419 ? -21.531 4.957 -4.473 1 90.31 419 ASN B C 1
ATOM 9561 O O . ASN B 1 419 ? -22.672 4.922 -4.012 1 90.31 419 ASN B O 1
ATOM 9565 N N . TYR B 1 420 ? -20.828 3.877 -4.738 1 92.94 420 TYR B N 1
ATOM 9566 C CA . TYR B 1 420 ? -21.453 2.562 -4.73 1 92.94 420 TYR B CA 1
ATOM 9567 C C . TYR B 1 420 ? -21.844 2.146 -3.314 1 92.94 420 TYR B C 1
ATOM 9569 O O . TYR B 1 420 ? -22.844 1.463 -3.111 1 92.94 420 TYR B O 1
ATOM 9577 N N . PRO B 1 421 ? -21.094 2.531 -2.252 1 89.88 421 PRO B N 1
ATOM 9578 C CA . PRO B 1 421 ? -21.5 2.131 -0.906 1 89.88 421 PRO B CA 1
ATOM 9579 C C . PRO B 1 421 ? -22.859 2.707 -0.516 1 89.88 421 PRO B C 1
ATOM 9581 O O . PRO B 1 421 ? -23.641 2.043 0.171 1 89.88 421 PRO B O 1
ATOM 9584 N N . PHE B 1 422 ? -23.109 3.904 -0.983 1 88.06 422 PHE B N 1
ATOM 9585 C CA . PHE B 1 422 ? -24.391 4.543 -0.709 1 88.06 422 PHE B CA 1
ATOM 9586 C C . PHE B 1 422 ? -25.516 3.852 -1.474 1 88.06 422 PHE B C 1
ATOM 9588 O O . PHE B 1 422 ? -26.594 3.607 -0.922 1 88.06 422 PHE B O 1
ATOM 9595 N N . ILE B 1 423 ? -25.219 3.492 -2.67 1 91.19 423 ILE B N 1
ATOM 9596 C CA . ILE B 1 423 ? -26.234 2.906 -3.535 1 91.19 423 ILE B CA 1
ATOM 9597 C C . ILE B 1 423 ? -26.609 1.518 -3.021 1 91.19 423 ILE B C 1
ATOM 9599 O O . ILE B 1 423 ? -27.797 1.152 -3.01 1 91.19 423 ILE B O 1
ATOM 9603 N N . PHE B 1 424 ? -25.641 0.771 -2.535 1 92.38 424 PHE B N 1
ATOM 9604 C CA . PHE B 1 424 ? -25.922 -0.571 -2.033 1 92.38 424 PHE B CA 1
ATOM 9605 C C . PHE B 1 424 ? -26.391 -0.522 -0.588 1 92.38 424 PHE B C 1
ATOM 9607 O O . PHE B 1 424 ? -26.969 -1.489 -0.086 1 92.38 424 PHE B O 1
ATOM 9614 N N . GLY B 1 425 ? -26.188 0.606 0.035 1 87.94 425 GLY B N 1
ATOM 9615 C CA . GLY B 1 425 ? -26.656 0.768 1.403 1 87.94 425 GLY B CA 1
ATOM 9616 C C . GLY B 1 425 ? -25.75 0.107 2.424 1 87.94 425 GLY B C 1
ATOM 9617 O O . GLY B 1 425 ? -26.219 -0.451 3.416 1 87.94 425 GLY B O 1
ATOM 9618 N N . PHE B 1 426 ? -24.453 0.109 2.178 1 87.56 426 PHE B N 1
ATOM 9619 C CA . PHE B 1 426 ? -23.516 -0.452 3.135 1 87.56 426 PHE B CA 1
ATOM 9620 C C . PHE B 1 426 ? -23.391 0.445 4.359 1 87.56 426 PHE B C 1
ATOM 9622 O O . PHE B 1 426 ? -23.578 1.658 4.273 1 87.56 426 PHE B O 1
ATOM 9629 N N . LYS B 1 427 ? -23.141 -0.229 5.461 1 80 427 LYS B N 1
ATOM 9630 C CA . LYS B 1 427 ? -22.812 0.562 6.641 1 80 427 LYS B CA 1
ATOM 9631 C C . LYS B 1 427 ? -21.469 1.273 6.461 1 80 427 LYS B C 1
ATOM 9633 O O . LYS B 1 427 ? -20.516 0.693 5.938 1 80 427 LYS B O 1
ATOM 9638 N N . GLU B 1 428 ? -21.5 2.443 6.844 1 79.19 428 GLU B N 1
ATOM 9639 C CA . GLU B 1 428 ? -20.297 3.252 6.648 1 79.19 428 GLU B CA 1
ATOM 9640 C C . GLU B 1 428 ? -19.109 2.635 7.363 1 79.19 428 GLU B C 1
ATOM 9642 O O . GLU B 1 428 ? -19.203 2.248 8.531 1 79.19 428 GLU B O 1
ATOM 9647 N N . GLY B 1 429 ? -18.094 2.467 6.68 1 79.06 429 GLY B N 1
ATOM 9648 C CA . GLY B 1 429 ? -16.859 1.957 7.277 1 79.06 429 GLY B CA 1
ATOM 9649 C C . GLY B 1 429 ? -16.688 0.465 7.074 1 79.06 429 GLY B C 1
ATOM 9650 O O . GLY B 1 429 ? -15.594 -0.066 7.305 1 79.06 429 GLY B O 1
ATOM 9651 N N . THR B 1 430 ? -17.75 -0.229 6.648 1 84.88 430 THR B N 1
ATOM 9652 C CA . THR B 1 430 ? -17.641 -1.675 6.488 1 84.88 430 THR B CA 1
ATOM 9653 C C . THR B 1 430 ? -17.578 -2.053 5.012 1 84.88 430 THR B C 1
ATOM 9655 O O . THR B 1 430 ? -17.484 -3.232 4.672 1 84.88 430 THR B O 1
ATOM 9658 N N . GLU B 1 431 ? -17.562 -1.095 4.191 1 89.12 431 GLU B N 1
ATOM 9659 C CA . GLU B 1 431 ? -17.547 -1.366 2.756 1 89.12 431 GLU B CA 1
ATOM 9660 C C . GLU B 1 431 ? -16.188 -1.938 2.33 1 89.12 431 GLU B C 1
ATOM 9662 O O . GLU B 1 431 ? -15.148 -1.544 2.859 1 89.12 431 GLU B O 1
ATOM 9667 N N . LEU B 1 432 ? -16.234 -2.934 1.51 1 91.62 432 LEU B N 1
ATOM 9668 C CA . LEU B 1 432 ? -15.016 -3.541 0.997 1 91.62 432 LEU B CA 1
ATOM 9669 C C . LEU B 1 432 ? -14.531 -2.809 -0.248 1 91.62 432 LEU B C 1
ATOM 9671 O O . LEU B 1 432 ? -15.32 -2.502 -1.144 1 91.62 432 LEU B O 1
ATOM 9675 N N . GLY B 1 433 ? -13.32 -2.508 -0.28 1 92.44 433 GLY B N 1
ATOM 9676 C CA . GLY B 1 433 ? -12.711 -1.955 -1.479 1 92.44 433 GLY B CA 1
ATOM 9677 C C . GLY B 1 433 ? -12.312 -3.014 -2.49 1 92.44 433 GLY B C 1
ATOM 9678 O O . GLY B 1 433 ? -12.508 -4.207 -2.252 1 92.44 433 GLY B O 1
ATOM 9679 N N . TYR B 1 434 ? -11.906 -2.566 -3.658 1 95.31 434 TYR B N 1
ATOM 9680 C CA . TYR B 1 434 ? -11.539 -3.496 -4.719 1 95.31 434 TYR B CA 1
ATOM 9681 C C . TYR B 1 434 ? -10.352 -4.359 -4.305 1 95.31 434 TYR B C 1
ATOM 9683 O O . TYR B 1 434 ? -10.258 -5.527 -4.688 1 95.31 434 TYR B O 1
ATOM 9691 N N . ARG B 1 435 ? -9.438 -3.881 -3.459 1 94.56 435 ARG B N 1
ATOM 9692 C CA . ARG B 1 435 ? -8.266 -4.641 -3.029 1 94.56 435 ARG B CA 1
ATOM 9693 C C . ARG B 1 435 ? -8.672 -5.801 -2.127 1 94.56 435 ARG B C 1
ATOM 9695 O O . ARG B 1 435 ? -8.117 -6.898 -2.232 1 94.56 435 ARG B O 1
ATOM 9702 N N . HIS B 1 436 ? -9.648 -5.539 -1.291 1 94.62 436 HIS B N 1
ATOM 9703 C CA . HIS B 1 436 ? -10.133 -6.586 -0.399 1 94.62 436 HIS B CA 1
ATOM 9704 C C . HIS B 1 436 ? -10.805 -7.707 -1.181 1 94.62 436 HIS B C 1
ATOM 9706 O O . HIS B 1 436 ? -10.586 -8.891 -0.901 1 94.62 436 HIS B O 1
ATOM 9712 N N . VAL B 1 437 ? -11.57 -7.328 -2.143 1 96.5 437 VAL B N 1
ATOM 9713 C CA . VAL B 1 437 ? -12.289 -8.32 -2.938 1 96.5 437 VAL B CA 1
ATOM 9714 C C . VAL B 1 437 ? -11.297 -9.117 -3.783 1 96.5 437 VAL B C 1
ATOM 9716 O O . VAL B 1 437 ? -11.43 -10.336 -3.926 1 96.5 437 VAL B O 1
ATOM 9719 N N . LEU B 1 438 ? -10.328 -8.43 -4.312 1 97.12 438 LEU B N 1
ATOM 9720 C CA . LEU B 1 438 ? -9.305 -9.117 -5.09 1 97.12 438 LEU B CA 1
ATOM 9721 C C . LEU B 1 438 ? -8.516 -10.086 -4.215 1 97.12 438 LEU B C 1
ATOM 9723 O O . LEU B 1 438 ? -8.164 -11.18 -4.66 1 97.12 438 LEU B O 1
ATOM 9727 N N . LEU B 1 439 ? -8.227 -9.656 -2.969 1 96.5 439 LEU B N 1
ATOM 9728 C CA . LEU B 1 439 ? -7.516 -10.516 -2.027 1 96.5 439 LEU B CA 1
ATOM 9729 C C . LEU B 1 439 ? -8.266 -11.82 -1.813 1 96.5 439 LEU B C 1
ATOM 9731 O O . LEU B 1 439 ? -7.68 -12.906 -1.907 1 96.5 439 LEU B O 1
ATOM 9735 N N . LEU B 1 440 ? -9.531 -11.711 -1.637 1 95.88 440 LEU B N 1
ATOM 9736 C CA . LEU B 1 440 ? -10.344 -12.898 -1.397 1 95.88 440 LEU B CA 1
ATOM 9737 C C . LEU B 1 440 ? -10.453 -13.75 -2.66 1 95.88 440 LEU B C 1
ATOM 9739 O O . LEU B 1 440 ? -10.406 -14.977 -2.592 1 95.88 440 LEU B O 1
ATOM 9743 N N . SER B 1 441 ? -10.633 -13.141 -3.799 1 97.12 441 SER B N 1
ATOM 9744 C CA . SER B 1 441 ? -10.797 -13.852 -5.066 1 97.12 441 SER B CA 1
ATOM 9745 C C . SER B 1 441 ? -9.531 -14.625 -5.43 1 97.12 441 SER B C 1
ATOM 9747 O O . SER B 1 441 ? -9.594 -15.82 -5.723 1 97.12 441 SER B O 1
ATOM 9749 N N . PHE B 1 442 ? -8.391 -13.961 -5.316 1 97.06 442 PHE B N 1
ATOM 9750 C CA . PHE B 1 442 ? -7.148 -14.617 -5.707 1 97.06 442 PHE B CA 1
ATOM 9751 C C . PHE B 1 442 ? -6.695 -15.594 -4.629 1 97.06 442 PHE B C 1
ATOM 9753 O O . PHE B 1 442 ? -5.973 -16.547 -4.914 1 97.06 442 PHE B O 1
ATOM 9760 N N . GLY B 1 443 ? -7.102 -15.328 -3.365 1 96.19 443 GLY B N 1
ATOM 9761 C CA . GLY B 1 443 ? -6.883 -16.344 -2.344 1 96.19 443 GLY B CA 1
ATOM 9762 C C . GLY B 1 443 ? -7.59 -17.641 -2.637 1 96.19 443 GLY B C 1
ATOM 9763 O O . GLY B 1 443 ? -6.996 -18.719 -2.527 1 96.19 443 GLY B O 1
ATOM 9764 N N . LEU B 1 444 ? -8.797 -17.547 -3.049 1 96.62 444 LEU B N 1
ATOM 9765 C CA . LEU B 1 444 ? -9.57 -18.734 -3.422 1 96.62 444 LEU B CA 1
ATOM 9766 C C . LEU B 1 444 ? -9.008 -19.375 -4.688 1 96.62 444 LEU B C 1
ATOM 9768 O O . LEU B 1 444 ? -8.938 -20.594 -4.789 1 96.62 444 LEU B O 1
ATOM 9772 N N . GLY B 1 445 ? -8.617 -18.484 -5.621 1 96.19 445 GLY B N 1
ATOM 9773 C CA . GLY B 1 445 ? -8.008 -19 -6.836 1 96.19 445 GLY B CA 1
ATOM 9774 C C . GLY B 1 445 ? -6.742 -19.797 -6.582 1 96.19 445 GLY B C 1
ATOM 9775 O O . GLY B 1 445 ? -6.539 -20.859 -7.168 1 96.19 445 GLY B O 1
ATOM 9776 N N . THR B 1 446 ? -5.91 -19.328 -5.676 1 96.19 446 THR B N 1
ATOM 9777 C CA . THR B 1 446 ? -4.668 -20 -5.332 1 96.19 446 THR B CA 1
ATOM 9778 C C . THR B 1 446 ? -4.953 -21.344 -4.668 1 96.19 446 THR B C 1
ATOM 9780 O O . THR B 1 446 ? -4.32 -22.359 -4.996 1 96.19 446 THR B O 1
ATOM 9783 N N . LEU B 1 447 ? -5.91 -21.375 -3.834 1 95.12 447 LEU B N 1
ATOM 9784 C CA . LEU B 1 447 ? -6.277 -22.609 -3.158 1 95.12 447 LEU B CA 1
ATOM 9785 C C . LEU B 1 447 ? -6.797 -23.641 -4.152 1 95.12 447 LEU B C 1
ATOM 9787 O O . LEU B 1 447 ? -6.422 -24.812 -4.098 1 95.12 447 LEU B O 1
ATOM 9791 N N . ALA B 1 448 ? -7.637 -23.203 -5.066 1 96.12 448 ALA B N 1
ATOM 9792 C CA . ALA B 1 448 ? -8.203 -24.094 -6.078 1 96.12 448 ALA B CA 1
ATOM 9793 C C . ALA B 1 448 ? -7.117 -24.625 -7.004 1 96.12 448 ALA B C 1
ATOM 9795 O O . ALA B 1 448 ? -7.098 -25.828 -7.32 1 96.12 448 ALA B O 1
ATOM 9796 N N . LEU B 1 449 ? -6.191 -23.781 -7.391 1 94.81 449 LEU B N 1
ATOM 9797 C CA . LEU B 1 449 ? -5.129 -24.203 -8.297 1 94.81 449 LEU B CA 1
ATOM 9798 C C . LEU B 1 449 ? -4.156 -25.156 -7.602 1 94.81 449 LEU B C 1
ATOM 9800 O O . LEU B 1 449 ? -3.664 -26.094 -8.211 1 94.81 449 LEU B O 1
ATOM 9804 N N . CYS B 1 450 ? -3.873 -24.906 -6.312 1 92.81 450 CYS B N 1
ATOM 9805 C CA . CYS B 1 450 ? -3.041 -25.828 -5.543 1 92.81 450 CYS B CA 1
ATOM 9806 C C . CYS B 1 450 ? -3.695 -27.203 -5.449 1 92.81 450 CYS B C 1
ATOM 9808 O O . CYS B 1 450 ? -3.021 -28.219 -5.586 1 92.81 450 CYS B O 1
ATOM 9810 N N . ALA B 1 451 ? -4.984 -27.203 -5.316 1 92.62 451 ALA B N 1
ATOM 9811 C CA . ALA B 1 451 ? -5.715 -28.469 -5.223 1 92.62 451 ALA B CA 1
ATOM 9812 C C . ALA B 1 451 ? -5.664 -29.234 -6.543 1 92.62 451 ALA B C 1
ATOM 9814 O O . ALA B 1 451 ? -5.504 -30.453 -6.555 1 92.62 451 ALA B O 1
ATOM 9815 N N . VAL B 1 452 ? -5.785 -28.531 -7.637 1 91.62 452 VAL B N 1
ATOM 9816 C CA . VAL B 1 452 ? -5.727 -29.172 -8.953 1 91.62 452 VAL B CA 1
ATOM 9817 C C . VAL B 1 452 ? -4.344 -29.781 -9.164 1 91.62 452 VAL B C 1
ATOM 9819 O O . VAL B 1 452 ? -4.227 -30.922 -9.641 1 91.62 452 VAL B O 1
ATOM 9822 N N . LEU B 1 453 ? -3.316 -29.062 -8.797 1 89.19 453 LEU B N 1
ATOM 9823 C CA . LEU B 1 453 ? -1.951 -29.531 -9.008 1 89.19 453 LEU B CA 1
ATOM 9824 C C . LEU B 1 453 ? -1.639 -30.719 -8.109 1 89.19 453 LEU B C 1
ATOM 9826 O O . LEU B 1 453 ? -0.992 -31.672 -8.547 1 89.19 453 LEU B O 1
ATOM 9830 N N . ILE B 1 454 ? -2.162 -30.672 -6.918 1 86.81 454 ILE B N 1
ATOM 9831 C CA . ILE B 1 454 ? -1.957 -31.781 -6.008 1 86.81 454 ILE B CA 1
ATOM 9832 C C . ILE B 1 454 ? -2.709 -33 -6.523 1 86.81 454 ILE B C 1
ATOM 9834 O O . ILE B 1 454 ? -2.195 -34.125 -6.469 1 86.81 454 ILE B O 1
ATOM 9838 N N . ASN B 1 455 ? -3.91 -32.812 -7.043 1 86.81 455 ASN B N 1
ATOM 9839 C CA . ASN B 1 455 ? -4.691 -33.906 -7.613 1 86.81 455 ASN B CA 1
ATOM 9840 C C . ASN B 1 455 ? -3.98 -34.531 -8.805 1 86.81 455 ASN B C 1
ATOM 9842 O O . ASN B 1 455 ? -3.916 -35.75 -8.914 1 86.81 455 ASN B O 1
ATOM 9846 N N . LEU B 1 456 ? -3.42 -33.688 -9.609 1 83 456 LEU B N 1
ATOM 9847 C CA . LEU B 1 456 ? -2.725 -34.188 -10.789 1 83 456 LEU B CA 1
ATOM 9848 C C . LEU B 1 456 ? -1.438 -34.906 -10.398 1 83 456 LEU B C 1
ATOM 9850 O O . LEU B 1 456 ? -1.075 -35.938 -11.008 1 83 456 LEU B O 1
ATOM 9854 N N . ASP B 1 457 ? -0.788 -34.469 -9.375 1 81.56 457 ASP B N 1
ATOM 9855 C CA . ASP B 1 457 ? 0.448 -35.094 -8.906 1 81.56 457 ASP B CA 1
ATOM 9856 C C . ASP B 1 457 ? 0.171 -36.438 -8.258 1 81.56 457 ASP B C 1
ATOM 9858 O O . ASP B 1 457 ? 0.904 -37.406 -8.484 1 81.56 457 ASP B O 1
ATOM 9862 N N . MET B 1 458 ? -0.9 -36.531 -7.562 1 80 458 MET B N 1
ATOM 9863 C CA . MET B 1 458 ? -1.237 -37.75 -6.875 1 80 458 MET B CA 1
ATOM 9864 C C . MET B 1 458 ? -1.772 -38.812 -7.855 1 80 458 MET B C 1
ATOM 9866 O O . MET B 1 458 ? -1.588 -40 -7.656 1 80 458 MET B O 1
ATOM 9870 N N . GLU B 1 459 ? -2.402 -38.312 -8.844 1 76.25 459 GLU B N 1
ATOM 9871 C CA . GLU B 1 459 ? -2.93 -39.219 -9.852 1 76.25 459 GLU B CA 1
ATOM 9872 C C . GLU B 1 459 ? -1.803 -39.875 -10.641 1 76.25 459 GLU B C 1
ATOM 9874 O O . GLU B 1 459 ? -1.92 -41.031 -11.062 1 76.25 459 GLU B O 1
ATOM 9879 N N . MET B 1 460 ? -0.71 -39.219 -10.688 1 71.44 460 MET B N 1
ATOM 9880 C CA . MET B 1 460 ? 0.352 -39.719 -11.555 1 71.44 460 MET B CA 1
ATOM 9881 C C . MET B 1 460 ? 1.389 -40.5 -10.742 1 71.44 460 MET B C 1
ATOM 9883 O O . MET B 1 460 ? 2.18 -41.25 -11.305 1 71.44 460 MET B O 1
ATOM 9887 N N . ASP B 1 461 ? 1.374 -40.219 -9.43 1 69.31 461 ASP B N 1
ATOM 9888 C CA . ASP B 1 461 ? 2.334 -40.969 -8.602 1 69.31 461 ASP B CA 1
ATOM 9889 C C . ASP B 1 461 ? 1.907 -42.406 -8.422 1 69.31 461 ASP B C 1
ATOM 9891 O O . ASP B 1 461 ? 0.82 -42.688 -7.906 1 69.31 461 ASP B O 1
ATOM 9895 N N . PRO B 1 462 ? 2.629 -43.344 -9.078 1 63.44 462 PRO B N 1
ATOM 9896 C CA . PRO B 1 462 ? 2.285 -44.75 -8.984 1 63.44 462 PRO B CA 1
ATOM 9897 C C . PRO B 1 462 ? 2.174 -45.25 -7.539 1 63.44 462 PRO B C 1
ATOM 9899 O O . PRO B 1 462 ? 1.454 -46.219 -7.258 1 63.44 462 PRO B O 1
ATOM 9902 N N . ASN B 1 463 ? 2.891 -44.562 -6.637 1 61.69 463 ASN B N 1
ATOM 9903 C CA . ASN B 1 463 ? 2.873 -45.031 -5.254 1 61.69 463 ASN B CA 1
ATOM 9904 C C . ASN B 1 463 ? 1.588 -44.625 -4.539 1 61.69 463 ASN B C 1
ATOM 9906 O O . ASN B 1 463 ? 1.274 -45.156 -3.469 1 61.69 463 ASN B O 1
ATOM 9910 N N . THR B 1 464 ? 0.952 -43.625 -5.09 1 61.41 464 THR B N 1
ATOM 9911 C CA . THR B 1 464 ? -0.24 -43.156 -4.406 1 61.41 464 THR B CA 1
ATOM 9912 C C . THR B 1 464 ? -1.502 -43.719 -5.035 1 61.41 464 THR B C 1
ATOM 9914 O O . THR B 1 464 ? -2.586 -43.156 -4.918 1 61.41 464 THR B O 1
ATOM 9917 N N . ASN B 1 465 ? -1.342 -44.75 -5.785 1 60.62 465 ASN B N 1
ATOM 9918 C CA . ASN B 1 465 ? -2.5 -45.406 -6.383 1 60.62 465 ASN B CA 1
ATOM 9919 C C . ASN B 1 465 ? -3.527 -45.781 -5.324 1 60.62 465 ASN B C 1
ATOM 9921 O O . ASN B 1 465 ? -4.73 -45.781 -5.582 1 60.62 465 ASN B O 1
ATOM 9925 N N . ASP B 1 466 ? -3.037 -46.188 -4.141 1 56.25 466 ASP B N 1
ATOM 9926 C CA . ASP B 1 466 ? -3.949 -46.625 -3.092 1 56.25 466 ASP B CA 1
ATOM 9927 C C . ASP B 1 466 ? -4.781 -45.469 -2.561 1 56.25 466 ASP B C 1
ATOM 9929 O O . ASP B 1 466 ? -5.852 -45.656 -1.988 1 56.25 466 ASP B O 1
ATOM 9933 N N . TYR B 1 467 ? -4.355 -44.219 -2.793 1 63.06 467 TYR B N 1
ATOM 9934 C CA . TYR B 1 467 ? -5.031 -43.062 -2.197 1 63.06 467 TYR B CA 1
ATOM 9935 C C . TYR B 1 467 ? -5.891 -42.344 -3.227 1 63.06 467 TYR B C 1
ATOM 9937 O O . TYR B 1 467 ? -6.086 -41.156 -3.141 1 63.06 467 TYR B O 1
ATOM 9945 N N . LYS B 1 468 ? -6.398 -43.219 -4.094 1 70.25 468 LYS B N 1
ATOM 9946 C CA . LYS B 1 468 ? -7.164 -42.656 -5.219 1 70.25 468 LYS B CA 1
ATOM 9947 C C . LYS B 1 468 ? -8.453 -42 -4.738 1 70.25 468 LYS B C 1
ATOM 9949 O O . LYS B 1 468 ? -8.812 -40.938 -5.219 1 70.25 468 LYS B O 1
ATOM 9954 N N . THR B 1 469 ? -8.984 -42.562 -3.645 1 78.38 469 THR B N 1
ATOM 9955 C CA . THR B 1 469 ? -10.234 -42 -3.16 1 78.38 469 THR B CA 1
ATOM 9956 C C . THR B 1 469 ? -9.992 -40.625 -2.506 1 78.38 469 THR B C 1
ATOM 9958 O O . THR B 1 469 ? -10.797 -39.719 -2.641 1 78.38 469 THR B O 1
ATOM 9961 N N . MET B 1 470 ? -8.82 -40.531 -1.865 1 79.62 470 MET B N 1
ATOM 9962 C CA . MET B 1 470 ? -8.516 -39.281 -1.172 1 79.62 470 MET B CA 1
ATOM 9963 C C . MET B 1 470 ? -8.242 -38.188 -2.166 1 79.62 470 MET B C 1
ATOM 9965 O O . MET B 1 470 ? -8.523 -37 -1.888 1 79.62 470 MET B O 1
ATOM 9969 N N . THR B 1 471 ? -7.793 -38.531 -3.305 1 81.5 471 THR B N 1
ATOM 9970 C CA . THR B 1 471 ? -7.484 -37.531 -4.324 1 81.5 471 THR B CA 1
ATOM 9971 C C . THR B 1 471 ? -8.766 -36.969 -4.918 1 81.5 471 THR B C 1
ATOM 9973 O O . THR B 1 471 ? -8.797 -35.781 -5.312 1 81.5 471 THR B O 1
ATOM 9976 N N . GLU B 1 472 ? -9.836 -37.75 -4.863 1 86.38 472 GLU B N 1
ATOM 9977 C CA . GLU B 1 472 ? -11.102 -37.281 -5.43 1 86.38 472 GLU B CA 1
ATOM 9978 C C . GLU B 1 472 ? -11.875 -36.438 -4.434 1 86.38 472 GLU B C 1
ATOM 9980 O O . GLU B 1 472 ? -12.82 -35.719 -4.812 1 86.38 472 GLU B O 1
ATOM 9985 N N . LEU B 1 473 ? -11.391 -36.375 -3.197 1 90 473 LEU B N 1
ATOM 9986 C CA . LEU B 1 473 ? -12.102 -35.625 -2.158 1 90 473 LEU B CA 1
ATOM 9987 C C . LEU B 1 473 ? -11.578 -34.188 -2.061 1 90 473 LEU B C 1
ATOM 9989 O O . LEU B 1 473 ? -12.18 -33.344 -1.38 1 90 473 LEU B O 1
ATOM 9993 N N . LEU B 1 474 ? -10.586 -33.812 -2.799 1 91.19 474 LEU B N 1
ATOM 9994 C CA . LEU B 1 474 ? -9.938 -32.531 -2.666 1 91.19 474 LEU B CA 1
ATOM 9995 C C . LEU B 1 474 ? -10.906 -31.391 -3.031 1 91.19 474 LEU B C 1
ATOM 9997 O O . LEU B 1 474 ? -11.031 -30.406 -2.295 1 91.19 474 LEU B O 1
ATOM 10001 N N . PRO B 1 475 ? -11.656 -31.5 -4.133 1 93.06 475 PRO B N 1
ATOM 10002 C CA . PRO B 1 475 ? -12.609 -30.422 -4.441 1 93.06 475 PRO B CA 1
ATOM 10003 C C . PRO B 1 475 ? -13.688 -30.266 -3.369 1 93.06 475 PRO B C 1
ATOM 10005 O O . PRO B 1 475 ? -14.125 -29.141 -3.094 1 93.06 475 PRO B O 1
ATOM 10008 N N . MET B 1 476 ? -14.094 -31.375 -2.791 1 93.94 476 MET B N 1
ATOM 10009 C CA . MET B 1 476 ? -15.109 -31.328 -1.743 1 93.94 476 MET B CA 1
ATOM 10010 C C . MET B 1 476 ? -14.586 -30.609 -0.503 1 93.94 476 MET B C 1
ATOM 10012 O O . MET B 1 476 ? -15.32 -29.891 0.163 1 93.94 476 MET B O 1
ATOM 10016 N N . PHE B 1 477 ? -13.297 -30.812 -0.253 1 94.06 477 PHE B N 1
ATOM 10017 C CA . PHE B 1 477 ? -12.688 -30.141 0.892 1 94.06 477 PHE B CA 1
ATOM 10018 C C . PHE B 1 477 ? -12.648 -28.625 0.682 1 94.06 477 PHE B C 1
ATOM 10020 O O . PHE B 1 477 ? -12.922 -27.859 1.608 1 94.06 477 PHE B O 1
ATOM 10027 N N . ILE B 1 478 ? -12.344 -28.172 -0.498 1 95.31 478 ILE B N 1
ATOM 10028 C CA . ILE B 1 478 ? -12.289 -26.75 -0.782 1 95.31 478 ILE B CA 1
ATOM 10029 C C . ILE B 1 478 ? -13.695 -26.156 -0.689 1 95.31 478 ILE B C 1
ATOM 10031 O O . ILE B 1 478 ? -13.883 -25.062 -0.135 1 95.31 478 ILE B O 1
ATOM 10035 N N . LEU B 1 479 ? -14.648 -26.875 -1.244 1 96 479 LEU B N 1
ATOM 10036 C CA . LEU B 1 479 ? -16.031 -26.391 -1.174 1 96 479 LEU B CA 1
ATOM 10037 C C . LEU B 1 479 ? -16.484 -26.281 0.274 1 96 479 LEU B C 1
ATOM 10039 O O . LEU B 1 479 ? -17.125 -25.297 0.658 1 96 479 LEU B O 1
ATOM 10043 N N . ALA B 1 480 ? -16.125 -27.297 1.046 1 95.69 480 ALA B N 1
ATOM 10044 C CA . ALA B 1 480 ? -16.469 -27.281 2.465 1 95.69 480 ALA B CA 1
ATOM 10045 C C . ALA B 1 480 ? -15.812 -26.109 3.182 1 95.69 480 ALA B C 1
ATOM 10047 O O . ALA B 1 480 ? -16.438 -25.469 4.039 1 95.69 480 ALA B O 1
ATOM 10048 N N . LEU B 1 481 ? -14.625 -25.828 2.771 1 95.12 481 LEU B N 1
ATOM 10049 C CA . LEU B 1 481 ? -13.906 -24.703 3.367 1 95.12 481 LEU B CA 1
ATOM 10050 C C . LEU B 1 481 ? -14.57 -23.375 3 1 95.12 481 LEU B C 1
ATOM 10052 O O . LEU B 1 481 ? -14.727 -22.5 3.85 1 95.12 481 LEU B O 1
ATOM 10056 N N . VAL B 1 482 ? -14.969 -23.188 1.768 1 95.12 482 VAL B N 1
ATOM 10057 C CA . VAL B 1 482 ? -15.617 -21.969 1.304 1 95.12 482 VAL B CA 1
ATOM 10058 C C . VAL B 1 482 ? -16.953 -21.781 2.029 1 95.12 482 VAL B C 1
ATOM 10060 O O . VAL B 1 482 ? -17.266 -20.672 2.475 1 95.12 482 VAL B O 1
ATOM 10063 N N . VAL B 1 483 ? -17.719 -22.875 2.186 1 95.12 483 VAL B N 1
ATOM 10064 C CA . VAL B 1 483 ? -19 -22.812 2.879 1 95.12 483 VAL B CA 1
ATOM 10065 C C . VAL B 1 483 ? -18.781 -22.5 4.355 1 95.12 483 VAL B C 1
ATOM 10067 O O . VAL B 1 483 ? -19.516 -21.703 4.945 1 95.12 483 VAL B O 1
ATOM 10070 N N . ALA B 1 484 ? -17.688 -23.031 4.941 1 95 484 ALA B N 1
ATOM 10071 C CA . ALA B 1 484 ? -17.359 -22.781 6.34 1 95 484 ALA B CA 1
ATOM 10072 C C . ALA B 1 484 ? -16.984 -21.312 6.555 1 95 484 ALA B C 1
ATOM 10074 O O . ALA B 1 484 ? -17.375 -20.703 7.551 1 95 484 ALA B O 1
ATOM 10075 N N . ILE B 1 485 ? -16.328 -20.734 5.613 1 94 485 ILE B N 1
ATOM 10076 C CA . ILE B 1 485 ? -15.93 -19.328 5.711 1 94 485 ILE B CA 1
ATOM 10077 C C . ILE B 1 485 ? -17.156 -18.438 5.547 1 94 485 ILE B C 1
ATOM 10079 O O . ILE B 1 485 ? -17.297 -17.438 6.254 1 94 485 ILE B O 1
ATOM 10083 N N . LEU B 1 486 ? -18.016 -18.797 4.695 1 94 486 LEU B N 1
ATOM 10084 C CA . LEU B 1 486 ? -19.203 -18.016 4.414 1 94 486 LEU B CA 1
ATOM 10085 C C . LEU B 1 486 ? -20.109 -17.938 5.641 1 94 486 LEU B C 1
ATOM 10087 O O . LEU B 1 486 ? -20.656 -16.875 5.945 1 94 486 LEU B O 1
ATOM 10091 N N . PHE B 1 487 ? -20.156 -19.047 6.426 1 93.94 487 PHE B N 1
ATOM 10092 C CA . PHE B 1 487 ? -21.094 -19.094 7.547 1 93.94 487 PHE B CA 1
ATOM 10093 C C . PHE B 1 487 ? -20.359 -18.953 8.875 1 93.94 487 PHE B C 1
ATOM 10095 O O . PHE B 1 487 ? -20.922 -19.188 9.938 1 93.94 487 PHE B O 1
ATOM 10102 N N . CYS B 1 488 ? -19.125 -18.562 8.859 1 92.38 488 CYS B N 1
ATOM 10103 C CA . CYS B 1 488 ? -18.328 -18.438 10.078 1 92.38 488 CYS B CA 1
ATOM 10104 C C . CYS B 1 488 ? -18.875 -17.328 10.977 1 92.38 488 CYS B C 1
ATOM 10106 O O . CYS B 1 488 ? -19 -16.188 10.547 1 92.38 488 CYS B O 1
ATOM 10108 N N . PRO B 1 489 ? -19.188 -17.547 12.242 1 90.31 489 PRO B N 1
ATOM 10109 C CA . PRO B 1 489 ? -19.781 -16.547 13.148 1 90.31 489 PRO B CA 1
ATOM 10110 C C . PRO B 1 489 ? -18.734 -15.633 13.781 1 90.31 489 PRO B C 1
ATOM 10112 O O . PRO B 1 489 ? -19.078 -14.578 14.32 1 90.31 489 PRO B O 1
ATOM 10115 N N . PHE B 1 490 ? -17.469 -16 13.578 1 90.31 490 PHE B N 1
ATOM 10116 C CA . PHE B 1 490 ? -16.406 -15.211 14.203 1 90.31 490 PHE B CA 1
ATOM 10117 C C . PHE B 1 490 ? -16.078 -13.992 13.359 1 90.31 490 PHE B C 1
ATOM 10119 O O . PHE B 1 490 ? -16.328 -13.977 12.148 1 90.31 490 PHE B O 1
ATOM 10126 N N . ASN B 1 491 ? -15.664 -12.969 14.008 1 88.44 491 ASN B N 1
ATOM 10127 C CA . ASN B 1 491 ? -15.328 -11.719 13.328 1 88.44 491 ASN B CA 1
ATOM 10128 C C . ASN B 1 491 ? -14.016 -11.828 12.562 1 88.44 491 ASN B C 1
ATOM 10130 O O . ASN B 1 491 ? -13.055 -11.117 12.867 1 88.44 491 ASN B O 1
ATOM 10134 N N . ILE B 1 492 ? -14.062 -12.883 11.758 1 89.25 492 ILE B N 1
ATOM 10135 C CA . ILE B 1 492 ? -12.914 -13.086 10.875 1 89.25 492 ILE B CA 1
ATOM 10136 C C . ILE B 1 492 ? -13.367 -13.031 9.422 1 89.25 492 ILE B C 1
ATOM 10138 O O . ILE B 1 492 ? -14.531 -13.305 9.117 1 89.25 492 ILE B O 1
ATOM 10142 N N . PHE B 1 493 ? -12.586 -12.578 8.508 1 90.38 493 PHE B N 1
ATOM 10143 C CA . PHE B 1 493 ? -12.852 -12.547 7.078 1 90.38 493 PHE B CA 1
ATOM 10144 C C . PHE B 1 493 ? -14.016 -11.617 6.762 1 90.38 493 PHE B C 1
ATOM 10146 O O . PHE B 1 493 ? -14.961 -12.008 6.074 1 90.38 493 PHE B O 1
ATOM 10153 N N . TYR B 1 494 ? -14.047 -10.461 7.285 1 91.75 494 TYR B N 1
ATOM 10154 C CA . TYR B 1 494 ? -15.008 -9.414 6.961 1 91.75 494 TYR B CA 1
ATOM 10155 C C . TYR B 1 494 ? -16.438 -9.875 7.254 1 91.75 494 TYR B C 1
ATOM 10157 O O . TYR B 1 494 ? -17.281 -9.883 6.359 1 91.75 494 TYR B O 1
ATOM 10165 N N . ARG B 1 495 ? -16.75 -10.172 8.453 1 92 495 ARG B N 1
ATOM 10166 C CA . ARG B 1 495 ? -18.031 -10.719 8.922 1 92 495 ARG B CA 1
ATOM 10167 C C . ARG B 1 495 ? -19.188 -9.836 8.5 1 92 495 ARG B C 1
ATOM 10169 O O . ARG B 1 495 ? -20.234 -10.328 8.055 1 92 495 ARG B O 1
ATOM 10176 N N . SER B 1 496 ? -19 -8.5 8.594 1 89.94 496 SER B N 1
ATOM 10177 C CA . SER B 1 496 ? -20.094 -7.586 8.273 1 89.94 496 SER B CA 1
ATOM 10178 C C . SER B 1 496 ? -20.516 -7.723 6.82 1 89.94 496 SER B C 1
ATOM 10180 O O . SER B 1 496 ? -21.719 -7.758 6.52 1 89.94 496 SER B O 1
ATOM 10182 N N . SER B 1 497 ? -19.641 -7.902 5.949 1 92.19 497 SER B N 1
ATOM 10183 C CA . SER B 1 497 ? -19.953 -8.047 4.531 1 92.19 497 SER B CA 1
ATOM 10184 C C . SER B 1 497 ? -20.516 -9.43 4.227 1 92.19 497 SER B C 1
ATOM 10186 O O . SER B 1 497 ? -21.406 -9.578 3.379 1 92.19 497 SER B O 1
ATOM 10188 N N . ARG B 1 498 ? -20.047 -10.43 4.938 1 93.88 498 ARG B N 1
ATOM 10189 C CA . ARG B 1 498 ? -20.562 -11.781 4.734 1 93.88 498 ARG B CA 1
ATOM 10190 C C . ARG B 1 498 ? -22.016 -11.883 5.191 1 93.88 498 ARG B C 1
ATOM 10192 O O . ARG B 1 498 ? -22.844 -12.484 4.504 1 93.88 498 ARG B O 1
ATOM 10199 N N . VAL B 1 499 ? -22.25 -11.297 6.309 1 93.75 499 VAL B N 1
ATOM 10200 C CA . VAL B 1 499 ? -23.609 -11.336 6.828 1 93.75 499 VAL B CA 1
ATOM 10201 C C . VAL B 1 499 ? -24.531 -10.555 5.902 1 93.75 499 VAL B C 1
ATOM 10203 O O . VAL B 1 499 ? -25.656 -10.992 5.625 1 93.75 499 VAL B O 1
ATOM 10206 N N . PHE B 1 500 ? -24.047 -9.438 5.457 1 92.25 500 PHE B N 1
ATOM 10207 C CA . PHE B 1 500 ? -24.828 -8.664 4.496 1 92.25 500 PHE B CA 1
ATOM 10208 C C . PHE B 1 500 ? -25.125 -9.5 3.252 1 92.25 500 PHE B C 1
ATOM 10210 O O . PHE B 1 500 ? -26.25 -9.523 2.771 1 92.25 500 PHE B O 1
ATOM 10217 N N . PHE B 1 501 ? -24.172 -10.227 2.727 1 93.81 501 PHE B N 1
ATOM 10218 C CA . PHE B 1 501 ? -24.312 -11.062 1.539 1 93.81 501 PHE B CA 1
ATOM 10219 C C . PHE B 1 501 ? -25.328 -12.172 1.777 1 93.81 501 PHE B C 1
ATOM 10221 O O . PHE B 1 501 ? -26.188 -12.422 0.941 1 93.81 501 PHE B O 1
ATOM 10228 N N . LEU B 1 502 ? -25.219 -12.797 2.918 1 94.25 502 LEU B N 1
ATOM 10229 C CA . LEU B 1 502 ? -26.109 -13.914 3.246 1 94.25 502 LEU B CA 1
ATOM 10230 C C . LEU B 1 502 ? -27.531 -13.438 3.434 1 94.25 502 LEU B C 1
ATOM 10232 O O . LEU B 1 502 ? -28.484 -14.125 3.043 1 94.25 502 LEU B O 1
ATOM 10236 N N . MET B 1 503 ? -27.688 -12.25 3.957 1 92.56 503 MET B N 1
ATOM 10237 C CA . MET B 1 503 ? -29.031 -11.695 4.129 1 92.56 503 MET B CA 1
ATOM 10238 C C . MET B 1 503 ? -29.672 -11.383 2.779 1 92.56 503 MET B C 1
ATOM 10240 O O . MET B 1 503 ? -30.859 -11.641 2.574 1 92.56 503 MET B O 1
ATOM 10244 N N . VAL B 1 504 ? -28.906 -10.922 1.901 1 93.81 504 VAL B N 1
ATOM 10245 C CA . VAL B 1 504 ? -29.422 -10.602 0.574 1 93.81 504 VAL B CA 1
ATOM 10246 C C . VAL B 1 504 ? -29.766 -11.891 -0.167 1 93.81 504 VAL B C 1
ATOM 10248 O O . VAL B 1 504 ? -30.781 -11.969 -0.851 1 93.81 504 VAL B O 1
ATOM 10251 N N . VAL B 1 505 ? -28.922 -12.898 -0.032 1 94.06 505 VAL B N 1
ATOM 10252 C CA . VAL B 1 505 ? -29.172 -14.188 -0.662 1 94.06 505 VAL B CA 1
ATOM 10253 C C . VAL B 1 505 ? -30.469 -14.781 -0.108 1 94.06 505 VAL B C 1
ATOM 10255 O O . VAL B 1 505 ? -31.297 -15.297 -0.863 1 94.06 505 VAL B O 1
ATOM 10258 N N . PHE B 1 506 ? -30.625 -14.641 1.138 1 93 506 PHE B N 1
ATOM 10259 C CA . PHE B 1 506 ? -31.828 -15.172 1.778 1 93 506 PHE B CA 1
ATOM 10260 C C . PHE B 1 506 ? -33.062 -14.461 1.27 1 93 506 PHE B C 1
ATOM 10262 O O . PHE B 1 506 ? -34.094 -15.094 0.997 1 93 506 PHE B O 1
ATOM 10269 N N . ARG B 1 507 ? -33 -13.203 1.085 1 91.88 507 ARG B N 1
ATOM 10270 C CA . ARG B 1 507 ? -34.125 -12.438 0.587 1 91.88 507 ARG B CA 1
ATOM 10271 C C . ARG B 1 507 ? -34.406 -12.766 -0.874 1 91.88 507 ARG B C 1
ATOM 10273 O O . ARG B 1 507 ? -35.562 -12.648 -1.33 1 91.88 507 ARG B O 1
ATOM 10280 N N . CYS B 1 508 ? -33.406 -13.188 -1.561 1 92.31 508 CYS B N 1
ATOM 10281 C CA . CYS B 1 508 ? -33.594 -13.602 -2.947 1 92.31 508 CYS B CA 1
ATOM 10282 C C . CYS B 1 508 ? -34.312 -14.938 -3.023 1 92.31 508 CYS B C 1
ATOM 10284 O O . CYS B 1 508 ? -35.219 -15.125 -3.855 1 92.31 508 CYS B O 1
ATOM 10286 N N . ILE B 1 509 ? -33.938 -15.828 -2.092 1 90 509 ILE B N 1
ATOM 10287 C CA . ILE B 1 509 ? -34.562 -17.156 -2.084 1 90 509 ILE B CA 1
ATOM 10288 C C . ILE B 1 509 ? -36 -17.062 -1.571 1 90 509 ILE B C 1
ATOM 10290 O O . ILE B 1 509 ? -36.875 -17.766 -2.051 1 90 509 ILE B O 1
ATOM 10294 N N . ALA B 1 510 ? -36.219 -16.062 -0.674 1 89.75 510 ALA B N 1
ATOM 10295 C CA . ALA B 1 510 ? -37.531 -15.93 -0.063 1 89.75 510 ALA B CA 1
ATOM 10296 C C . ALA B 1 510 ? -38.406 -14.945 -0.84 1 89.75 510 ALA B C 1
ATOM 10298 O O . ALA B 1 510 ? -39.406 -14.453 -0.326 1 89.75 510 ALA B O 1
ATOM 10299 N N . ALA B 1 511 ? -38.062 -14.586 -1.924 1 88.5 511 ALA B N 1
ATOM 10300 C CA . ALA B 1 511 ? -38.906 -13.727 -2.75 1 88.5 511 ALA B CA 1
ATOM 10301 C C . ALA B 1 511 ? -40.281 -14.352 -2.986 1 88.5 511 ALA B C 1
ATOM 10303 O O . ALA B 1 511 ? -40.375 -15.562 -3.215 1 88.5 511 ALA B O 1
ATOM 10304 N N . PRO B 1 512 ? -41.469 -13.719 -2.902 1 88.38 512 PRO B N 1
ATOM 10305 C CA . PRO B 1 512 ? -41.719 -12.281 -2.871 1 88.38 512 PRO B CA 1
ATOM 10306 C C . PRO B 1 512 ? -42.156 -11.789 -1.489 1 88.38 512 PRO B C 1
ATOM 10308 O O . PRO B 1 512 ? -42.906 -10.812 -1.381 1 88.38 512 PRO B O 1
ATOM 10311 N N . LEU B 1 513 ? -41.562 -12.43 -0.514 1 85.25 513 LEU B N 1
ATOM 10312 C CA . LEU B 1 513 ? -42.031 -12.203 0.84 1 85.25 513 LEU B CA 1
ATOM 10313 C C . LEU B 1 513 ? -41.438 -10.938 1.436 1 85.25 513 LEU B C 1
ATOM 10315 O O . LEU B 1 513 ? -41.969 -10.383 2.4 1 85.25 513 LEU B O 1
ATOM 10319 N N . TYR B 1 514 ? -40.469 -10.445 0.87 1 85.94 514 TYR B N 1
ATOM 10320 C CA . TYR B 1 514 ? -39.781 -9.266 1.421 1 85.94 514 TYR B CA 1
ATOM 10321 C C . TYR B 1 514 ? -39.812 -8.117 0.427 1 85.94 514 TYR B C 1
ATOM 10323 O O . TYR B 1 514 ? -39.969 -8.328 -0.777 1 85.94 514 TYR B O 1
ATOM 10331 N N . LYS B 1 515 ? -39.656 -6.875 1.012 1 86.38 515 LYS B N 1
ATOM 10332 C CA . LYS B 1 515 ? -39.5 -5.711 0.142 1 86.38 515 LYS B CA 1
ATOM 10333 C C . LYS B 1 515 ? -38.188 -5.754 -0.621 1 86.38 515 LYS B C 1
ATOM 10335 O O . LYS B 1 515 ? -37.156 -6.129 -0.063 1 86.38 515 LYS B O 1
ATOM 10340 N N . VAL B 1 516 ? -38.344 -5.422 -1.838 1 90.5 516 VAL B N 1
ATOM 10341 C CA . VAL B 1 516 ? -37.188 -5.57 -2.711 1 90.5 516 VAL B CA 1
ATOM 10342 C C . VAL B 1 516 ? -36.375 -4.266 -2.746 1 90.5 516 VAL B C 1
ATOM 10344 O O . VAL B 1 516 ? -36.938 -3.203 -3.039 1 90.5 516 VAL B O 1
ATOM 10347 N N . ASN B 1 517 ? -35.156 -4.348 -2.348 1 89.62 517 ASN B N 1
ATOM 10348 C CA . ASN B 1 517 ? -34.25 -3.221 -2.438 1 89.62 517 ASN B CA 1
ATOM 10349 C C . ASN B 1 517 ? -33.219 -3.41 -3.566 1 89.62 517 ASN B C 1
ATOM 10351 O O . ASN B 1 517 ? -33.219 -4.449 -4.227 1 89.62 517 ASN B O 1
ATOM 10355 N N . LEU B 1 518 ? -32.469 -2.504 -3.861 1 91.62 518 LEU B N 1
ATOM 10356 C CA . LEU B 1 518 ? -31.531 -2.523 -4.992 1 91.62 518 LEU B CA 1
ATOM 10357 C C . LEU B 1 518 ? -30.531 -3.658 -4.852 1 91.62 518 LEU B C 1
ATOM 10359 O O . LEU B 1 518 ? -30.281 -4.395 -5.809 1 91.62 518 LEU B O 1
ATOM 10363 N N . PRO B 1 519 ? -29.953 -3.879 -3.688 1 93.69 519 PRO B N 1
ATOM 10364 C CA . PRO B 1 519 ? -29 -4.992 -3.59 1 93.69 519 PRO B CA 1
ATOM 10365 C C . PRO B 1 519 ? -29.656 -6.348 -3.846 1 93.69 519 PRO B C 1
ATOM 10367 O O . PRO B 1 519 ? -29 -7.27 -4.336 1 93.69 519 PRO B O 1
ATOM 10370 N N . ASP B 1 520 ? -30.953 -6.496 -3.578 1 94.5 520 ASP B N 1
ATOM 10371 C CA . ASP B 1 520 ? -31.656 -7.758 -3.77 1 94.5 520 ASP B CA 1
ATOM 10372 C C . ASP B 1 520 ? -31.797 -8.094 -5.254 1 94.5 520 ASP B C 1
ATOM 10374 O O . ASP B 1 520 ? -31.453 -9.195 -5.68 1 94.5 520 ASP B O 1
ATOM 10378 N N . PHE B 1 521 ? -32.312 -7.133 -5.957 1 94.06 521 PHE B N 1
ATOM 10379 C CA . PHE B 1 521 ? -32.469 -7.477 -7.363 1 94.06 521 PHE B CA 1
ATOM 10380 C C . PHE B 1 521 ? -31.141 -7.488 -8.086 1 94.06 521 PHE B C 1
ATOM 10382 O O . PHE B 1 521 ? -30.969 -8.195 -9.078 1 94.06 521 PHE B O 1
ATOM 10389 N N . PHE B 1 522 ? -30.156 -6.688 -7.609 1 96 522 PHE B N 1
ATOM 10390 C CA . PHE B 1 522 ? -28.828 -6.707 -8.188 1 96 522 PHE B CA 1
ATOM 10391 C C . PHE B 1 522 ? -28.188 -8.086 -8.031 1 96 522 PHE B C 1
ATOM 10393 O O . PHE B 1 522 ? -27.641 -8.641 -8.992 1 96 522 PHE B O 1
ATOM 10400 N N . LEU B 1 523 ? -28.266 -8.672 -6.898 1 95.88 523 LEU B N 1
ATOM 10401 C CA . LEU B 1 523 ? -27.688 -9.992 -6.664 1 95.88 523 LEU B CA 1
ATOM 10402 C C . LEU B 1 523 ? -28.453 -11.062 -7.434 1 95.88 523 LEU B C 1
ATOM 10404 O O . LEU B 1 523 ? -27.859 -12.008 -7.961 1 95.88 523 LEU B O 1
ATOM 10408 N N . ALA B 1 524 ? -29.766 -10.906 -7.441 1 96 524 ALA B N 1
ATOM 10409 C CA . ALA B 1 524 ? -30.578 -11.859 -8.203 1 96 524 ALA B CA 1
ATOM 10410 C C . ALA B 1 524 ? -30.172 -11.875 -9.672 1 96 524 ALA B C 1
ATOM 10412 O O . ALA B 1 524 ? -30.125 -12.938 -10.297 1 96 524 ALA B O 1
ATOM 10413 N N . ASP B 1 525 ? -29.891 -10.766 -10.156 1 95.5 525 ASP B N 1
ATOM 10414 C CA . ASP B 1 525 ? -29.422 -10.68 -11.531 1 95.5 525 ASP B CA 1
ATOM 10415 C C . ASP B 1 525 ? -28.062 -11.367 -11.695 1 95.5 525 ASP B C 1
ATOM 10417 O O . ASP B 1 525 ? -27.797 -11.984 -12.727 1 95.5 525 ASP B O 1
ATOM 10421 N N . GLN B 1 526 ? -27.188 -11.273 -10.711 1 96.38 526 GLN B N 1
ATOM 10422 C CA . GLN B 1 526 ? -25.906 -11.953 -10.766 1 96.38 526 GLN B CA 1
ATOM 10423 C C . GLN B 1 526 ? -26.078 -13.469 -10.781 1 96.38 526 GLN B C 1
ATOM 10425 O O . GLN B 1 526 ? -25.344 -14.18 -11.477 1 96.38 526 GLN B O 1
ATOM 10430 N N . LEU B 1 527 ? -27.062 -13.922 -10.07 1 95.38 527 LEU B N 1
ATOM 10431 C CA . LEU B 1 527 ? -27.312 -15.359 -9.984 1 95.38 527 LEU B CA 1
ATOM 10432 C C . LEU B 1 527 ? -27.797 -15.906 -11.312 1 95.38 527 LEU B C 1
ATOM 10434 O O . LEU B 1 527 ? -27.547 -17.062 -11.648 1 95.38 527 LEU B O 1
ATOM 10438 N N . THR B 1 528 ? -28.453 -15.055 -12.125 1 93.81 528 THR B N 1
ATOM 10439 C CA . THR B 1 528 ? -28.922 -15.484 -13.438 1 93.81 528 THR B CA 1
ATOM 10440 C C . THR B 1 528 ? -27.734 -15.766 -14.359 1 93.81 528 THR B C 1
ATOM 10442 O O . THR B 1 528 ? -27.859 -16.516 -15.328 1 93.81 528 THR B O 1
ATOM 10445 N N . SER B 1 529 ? -26.594 -15.156 -14.055 1 93.94 529 SER B N 1
ATOM 10446 C CA . SER B 1 529 ? -25.391 -15.375 -14.844 1 93.94 529 SER B CA 1
ATOM 10447 C C . SER B 1 529 ? -24.516 -16.469 -14.234 1 93.94 529 SER B C 1
ATOM 10449 O O . SER B 1 529 ? -23.438 -16.781 -14.758 1 93.94 529 SER B O 1
ATOM 10451 N N . GLN B 1 530 ? -24.938 -17.062 -13.133 1 94.75 530 GLN B N 1
ATOM 10452 C CA . GLN B 1 530 ? -24.203 -18.125 -12.461 1 94.75 530 GLN B CA 1
ATOM 10453 C C . GLN B 1 530 ? -24.984 -19.438 -12.492 1 94.75 530 GLN B C 1
ATOM 10455 O O . GLN B 1 530 ? -24.938 -20.203 -11.531 1 94.75 530 GLN B O 1
ATOM 10460 N N . VAL B 1 531 ? -25.688 -19.672 -13.547 1 91.19 531 VAL B N 1
ATOM 10461 C CA . VAL B 1 531 ? -26.5 -20.875 -13.672 1 91.19 531 VAL B CA 1
ATOM 10462 C C . VAL B 1 531 ? -25.594 -22.094 -13.727 1 91.19 531 VAL B C 1
ATOM 10464 O O . VAL B 1 531 ? -25.875 -23.109 -13.086 1 91.19 531 VAL B O 1
ATOM 10467 N N . GLN B 1 532 ? -24.453 -21.938 -14.461 1 90.75 532 GLN B N 1
ATOM 10468 C CA . GLN B 1 532 ? -23.531 -23.078 -14.57 1 90.75 532 GLN B CA 1
ATOM 10469 C C . GLN B 1 532 ? -22.906 -23.406 -13.227 1 90.75 532 GLN B C 1
ATOM 10471 O O . GLN B 1 532 ? -22.656 -24.562 -12.922 1 90.75 532 GLN B O 1
ATOM 10476 N N . ALA B 1 533 ? -22.625 -22.422 -12.469 1 94.62 533 ALA B N 1
ATOM 10477 C CA . ALA B 1 533 ? -22.094 -22.672 -11.125 1 94.62 533 ALA B CA 1
ATOM 10478 C C . ALA B 1 533 ? -23.094 -23.422 -10.258 1 94.62 533 ALA B C 1
ATOM 10480 O O . ALA B 1 533 ? -22.734 -24.312 -9.5 1 94.62 533 ALA B O 1
ATOM 10481 N N . LEU B 1 534 ? -24.375 -23.109 -10.391 1 94 534 LEU B N 1
ATOM 10482 C CA . LEU B 1 534 ? -25.422 -23.797 -9.648 1 94 534 LEU B CA 1
ATOM 10483 C C . LEU B 1 534 ? -25.562 -25.25 -10.125 1 94 534 LEU B C 1
ATOM 10485 O O . LEU B 1 534 ? -25.797 -26.141 -9.312 1 94 534 LEU B O 1
ATOM 10489 N N . ARG B 1 535 ? -25.391 -25.438 -11.391 1 91.38 535 ARG B N 1
ATOM 10490 C CA . ARG B 1 535 ? -25.422 -26.781 -11.945 1 91.38 535 ARG B CA 1
ATOM 10491 C C . ARG B 1 535 ? -24.25 -27.609 -11.43 1 91.38 535 ARG B C 1
ATOM 10493 O O . ARG B 1 535 ? -24.391 -28.812 -11.18 1 91.38 535 ARG B O 1
ATOM 10500 N N . SER B 1 536 ? -23.125 -26.906 -11.312 1 93.62 536 SER B N 1
ATOM 10501 C CA . SER B 1 536 ? -21.969 -27.594 -10.75 1 93.62 536 SER B CA 1
ATOM 10502 C C . SER B 1 536 ? -22.219 -28.016 -9.312 1 93.62 536 SER B C 1
ATOM 10504 O O . SER B 1 536 ? -21.781 -29.094 -8.891 1 93.62 536 SER B O 1
ATOM 10506 N N . LEU B 1 537 ? -22.953 -27.266 -8.594 1 94.06 537 LEU B N 1
ATOM 10507 C CA . LEU B 1 537 ? -23.266 -27.625 -7.219 1 94.06 537 LEU B CA 1
ATOM 10508 C C . LEU B 1 537 ? -24.188 -28.844 -7.176 1 94.06 537 LEU B C 1
ATOM 10510 O O . LEU B 1 537 ? -24.047 -29.688 -6.289 1 94.06 537 LEU B O 1
ATOM 10514 N N . GLU B 1 538 ? -25.047 -28.984 -8.164 1 93.25 538 GLU B N 1
ATOM 10515 C CA . GLU B 1 538 ? -25.875 -30.188 -8.297 1 93.25 538 GLU B CA 1
ATOM 10516 C C . GLU B 1 538 ? -25.016 -31.406 -8.586 1 93.25 538 GLU B C 1
ATOM 10518 O O . GLU B 1 538 ? -25.281 -32.5 -8.047 1 93.25 538 GLU B O 1
ATOM 10523 N N . PHE B 1 539 ? -24.062 -31.172 -9.422 1 92.69 539 PHE B N 1
ATOM 10524 C CA . PHE B 1 539 ? -23.141 -32.25 -9.75 1 92.69 539 PHE B CA 1
ATOM 10525 C C . PHE B 1 539 ? -22.375 -32.688 -8.516 1 92.69 539 PHE B C 1
ATOM 10527 O O . PHE B 1 539 ? -22.109 -33.875 -8.344 1 92.69 539 PHE B O 1
ATOM 10534 N N . TYR B 1 540 ? -22.016 -31.797 -7.637 1 94.12 540 TYR B N 1
ATOM 10535 C CA . TYR B 1 540 ? -21.344 -32.125 -6.383 1 94.12 540 TYR B CA 1
ATOM 10536 C C . TYR B 1 540 ? -22.203 -33.062 -5.531 1 94.12 540 TYR B C 1
ATOM 10538 O O . TYR B 1 540 ? -21.719 -34.031 -4.984 1 94.12 540 TYR B O 1
ATOM 10546 N N . ILE B 1 541 ? -23.5 -32.75 -5.527 1 92.5 541 ILE B N 1
ATOM 10547 C CA . ILE B 1 541 ? -24.422 -33.531 -4.699 1 92.5 541 ILE B CA 1
ATOM 10548 C C . ILE B 1 541 ? -24.562 -34.938 -5.273 1 92.5 541 ILE B C 1
ATOM 10550 O O . ILE B 1 541 ? -24.562 -35.906 -4.527 1 92.5 541 ILE B O 1
ATOM 10554 N N . CYS B 1 542 ? -24.562 -35.062 -6.559 1 92.06 542 CYS B N 1
ATOM 10555 C CA . CYS B 1 542 ? -24.719 -36.375 -7.207 1 92.06 542 CYS B CA 1
ATOM 10556 C C . CYS B 1 542 ? -23.438 -37.188 -7.098 1 92.06 542 CYS B C 1
ATOM 10558 O O . CYS B 1 542 ? -23.469 -38.344 -6.664 1 92.06 542 CYS B O 1
ATOM 10560 N N . TYR B 1 543 ? -22.328 -36.594 -7.438 1 91.62 543 TYR B N 1
ATOM 10561 C CA . TYR B 1 543 ? -21.062 -37.312 -7.508 1 91.62 543 TYR B CA 1
ATOM 10562 C C . TYR B 1 543 ? -20.609 -37.75 -6.121 1 91.62 543 TYR B C 1
ATOM 10564 O O . TYR B 1 543 ? -20.172 -38.906 -5.941 1 91.62 543 TYR B O 1
ATOM 10572 N N . TYR B 1 544 ? -20.703 -36.938 -5.125 1 92 544 TYR B N 1
ATOM 10573 C CA . TYR B 1 544 ? -20.234 -37.281 -3.785 1 92 544 TYR B CA 1
ATOM 10574 C C . TYR B 1 544 ? -21.359 -37.844 -2.939 1 92 544 TYR B C 1
ATOM 10576 O O . TYR B 1 544 ? -21.125 -38.688 -2.068 1 92 544 TYR B O 1
ATOM 10584 N N . GLY B 1 545 ? -22.625 -37.469 -3.193 1 89.75 545 GLY B N 1
ATOM 10585 C CA . GLY B 1 545 ? -23.766 -37.938 -2.426 1 89.75 545 GLY B CA 1
ATOM 10586 C C . GLY B 1 545 ? -24.109 -39.375 -2.723 1 89.75 545 GLY B C 1
ATOM 10587 O O . GLY B 1 545 ? -24.391 -40.156 -1.807 1 89.75 545 GLY B O 1
ATOM 10588 N N . TRP B 1 546 ? -24.031 -39.781 -4.02 1 87.81 546 TRP B N 1
ATOM 10589 C CA . TRP B 1 546 ? -24.422 -41.125 -4.426 1 87.81 546 TRP B CA 1
ATOM 10590 C C . TRP B 1 546 ? -23.234 -42.062 -4.348 1 87.81 546 TRP B C 1
ATOM 10592 O O . TRP B 1 546 ? -23.375 -43.281 -4.609 1 87.81 546 TRP B O 1
ATOM 10602 N N . GLY B 1 547 ? -21.953 -41.562 -3.982 1 84.44 547 GLY B N 1
ATOM 10603 C CA . GLY B 1 547 ? -20.797 -42.406 -3.736 1 84.44 547 GLY B CA 1
ATOM 10604 C C . GLY B 1 547 ? -20.031 -42.75 -5 1 84.44 547 GLY B C 1
ATOM 10605 O O . GLY B 1 547 ? -19.266 -43.719 -5.031 1 84.44 547 GLY B O 1
ATOM 10606 N N . ASP B 1 548 ? -20.266 -42.094 -6.117 1 84.5 548 ASP B N 1
ATOM 10607 C CA . ASP B 1 548 ? -19.562 -42.344 -7.375 1 84.5 548 ASP B CA 1
ATOM 10608 C C . ASP B 1 548 ? -18.062 -42.062 -7.242 1 84.5 548 ASP B C 1
ATOM 10610 O O . ASP B 1 548 ? -17.266 -42.656 -7.961 1 84.5 548 ASP B O 1
ATOM 10614 N N . PHE B 1 549 ? -17.656 -41.219 -6.242 1 85.5 549 PHE B N 1
ATOM 10615 C CA . PHE B 1 549 ? -16.266 -40.812 -6.078 1 85.5 549 PHE B CA 1
ATOM 10616 C C . PHE B 1 549 ? -15.438 -42 -5.598 1 85.5 549 PHE B C 1
ATOM 10618 O O . PHE B 1 549 ? -14.227 -42.062 -5.844 1 85.5 549 PHE B O 1
ATOM 10625 N N . LYS B 1 550 ? -16.141 -43.031 -5.008 1 83.69 550 LYS B N 1
ATOM 10626 C CA . LYS B 1 550 ? -15.445 -44.219 -4.512 1 83.69 550 LYS B CA 1
ATOM 10627 C C . LYS B 1 550 ? -15.008 -45.125 -5.664 1 83.69 550 LYS B C 1
ATOM 10629 O O . LYS B 1 550 ? -13.969 -45.781 -5.578 1 83.69 550 LYS B O 1
ATOM 10634 N N . HIS B 1 551 ? -15.812 -45.062 -6.797 1 79 551 HIS B N 1
ATOM 10635 C CA . HIS B 1 551 ? -15.531 -45.938 -7.922 1 79 551 HIS B CA 1
ATOM 10636 C C . HIS B 1 551 ? -14.938 -45.188 -9.094 1 79 551 HIS B C 1
ATOM 10638 O O . HIS B 1 551 ? -14.609 -45.75 -10.125 1 79 551 HIS B O 1
ATOM 10644 N N . ARG B 1 552 ? -14.75 -43.906 -8.992 1 79.31 552 ARG B N 1
ATOM 10645 C CA . ARG B 1 552 ? -14.219 -43.062 -10.047 1 79.31 552 ARG B CA 1
ATOM 10646 C C . ARG B 1 552 ? -15.016 -43.219 -11.336 1 79.31 552 ARG B C 1
ATOM 10648 O O . ARG B 1 552 ? -14.445 -43.375 -12.414 1 79.31 552 ARG B O 1
ATOM 10655 N N . GLN B 1 553 ? -16.312 -43.375 -11.117 1 81.12 553 GLN B N 1
ATOM 10656 C CA . GLN B 1 553 ? -17.234 -43.469 -12.25 1 81.12 553 GLN B CA 1
ATOM 10657 C C . GLN B 1 553 ? -18.266 -42.344 -12.195 1 81.12 553 GLN B C 1
ATOM 10659 O O . GLN B 1 553 ? -18.609 -41.844 -11.117 1 81.12 553 GLN B O 1
ATOM 10664 N N . ASN B 1 554 ? -18.594 -41.812 -13.344 1 83.31 554 ASN B N 1
ATOM 10665 C CA . ASN B 1 554 ? -19.594 -40.75 -13.445 1 83.31 554 ASN B CA 1
ATOM 10666 C C . ASN B 1 554 ? -20.922 -41.312 -14 1 83.31 554 ASN B C 1
ATOM 10668 O O . ASN B 1 554 ? -21.062 -41.469 -15.211 1 83.31 554 ASN B O 1
ATOM 10672 N N . THR B 1 555 ? -21.828 -41.656 -13.047 1 85.38 555 THR B N 1
ATOM 10673 C CA . THR B 1 555 ? -23.125 -42.188 -13.461 1 85.38 555 THR B CA 1
ATOM 10674 C C . THR B 1 555 ? -24.234 -41.125 -13.266 1 85.38 555 THR B C 1
ATOM 10676 O O . THR B 1 555 ? -25.422 -41.469 -13.367 1 85.38 555 THR B O 1
ATOM 10679 N N . CYS B 1 556 ? -23.875 -39.938 -13.016 1 87.06 556 CYS B N 1
ATOM 10680 C CA . CYS B 1 556 ? -24.859 -38.906 -12.711 1 87.06 556 CYS B CA 1
ATOM 10681 C C . CYS B 1 556 ? -25.719 -38.625 -13.93 1 87.06 556 CYS B C 1
ATOM 10683 O O . CYS B 1 556 ? -26.953 -38.5 -13.812 1 87.06 556 CYS B O 1
ATOM 10685 N N . ARG B 1 557 ? -25.141 -38.656 -15.07 1 80.81 557 ARG B N 1
ATOM 10686 C CA . ARG B 1 557 ? -25.844 -38.25 -16.281 1 80.81 557 ARG B CA 1
ATOM 10687 C C . ARG B 1 557 ? -26.828 -39.344 -16.719 1 80.81 557 ARG B C 1
ATOM 10689 O O . ARG B 1 557 ? -27.75 -39.062 -17.484 1 80.81 557 ARG B O 1
ATOM 10696 N N . SER B 1 558 ? -26.641 -40.562 -16.188 1 83.56 558 SER B N 1
ATOM 10697 C CA . SER B 1 558 ? -27.516 -41.656 -16.578 1 83.56 558 SER B CA 1
ATOM 10698 C C . SER B 1 558 ? -28.734 -41.75 -15.664 1 83.56 558 SER B C 1
ATOM 10700 O O . SER B 1 558 ? -29.688 -42.438 -15.961 1 83.56 558 SER B O 1
ATOM 10702 N N . SER B 1 559 ? -28.797 -40.906 -14.648 1 88.19 559 SER B N 1
ATOM 10703 C CA . SER B 1 559 ? -29.891 -40.906 -13.695 1 88.19 559 SER B CA 1
ATOM 10704 C C . SER B 1 559 ? -31 -39.938 -14.102 1 88.19 559 SER B C 1
ATOM 10706 O O . SER B 1 559 ? -30.719 -38.781 -14.453 1 88.19 559 SER B O 1
ATOM 10708 N N . ASP B 1 560 ? -32.281 -40.344 -14.016 1 85.44 560 ASP B N 1
ATOM 10709 C CA . ASP B 1 560 ? -33.406 -39.5 -14.344 1 85.44 560 ASP B CA 1
ATOM 10710 C C . ASP B 1 560 ? -33.625 -38.406 -13.305 1 85.44 560 ASP B C 1
ATOM 10712 O O . ASP B 1 560 ? -34.031 -37.281 -13.641 1 85.44 560 ASP B O 1
ATOM 10716 N N . VAL B 1 561 ? -33.312 -38.781 -12.148 1 87.94 561 VAL B N 1
ATOM 10717 C CA . VAL B 1 561 ? -33.438 -37.781 -11.078 1 87.94 561 VAL B CA 1
ATOM 10718 C C . VAL B 1 561 ? -32.469 -36.625 -11.312 1 87.94 561 VAL B C 1
ATOM 10720 O O . VAL B 1 561 ? -32.844 -35.469 -11.195 1 87.94 561 VAL B O 1
ATOM 10723 N N . TYR B 1 562 ? -31.281 -36.938 -11.688 1 89.19 562 TYR B N 1
ATOM 10724 C CA . TYR B 1 562 ? -30.266 -35.906 -11.961 1 89.19 562 TYR B CA 1
ATOM 10725 C C . TYR B 1 562 ? -30.672 -35.031 -13.133 1 89.19 562 TYR B C 1
ATOM 10727 O O . TYR B 1 562 ? -30.547 -33.812 -13.078 1 89.19 562 TYR B O 1
ATOM 10735 N N . SER B 1 563 ? -31.234 -35.594 -14.094 1 84.56 563 SER B N 1
ATOM 10736 C CA . SER B 1 563 ? -31.641 -34.844 -15.281 1 84.56 563 SER B CA 1
ATOM 10737 C C . SER B 1 563 ? -32.781 -33.875 -14.961 1 84.56 563 SER B C 1
ATOM 10739 O O . SER B 1 563 ? -32.844 -32.781 -15.477 1 84.56 563 SER B O 1
ATOM 10741 N N . THR B 1 564 ? -33.719 -34.312 -14.141 1 86.12 564 THR B N 1
ATOM 10742 C CA . THR B 1 564 ? -34.844 -33.469 -13.742 1 86.12 564 THR B CA 1
ATOM 10743 C C . THR B 1 564 ? -34.344 -32.281 -12.93 1 86.12 564 THR B C 1
ATOM 10745 O O . THR B 1 564 ? -34.75 -31.141 -13.188 1 86.12 564 THR B O 1
ATOM 10748 N N . PHE B 1 565 ? -33.469 -32.531 -12.055 1 88.5 565 PHE B N 1
ATOM 10749 C CA . PHE B 1 565 ? -32.969 -31.438 -11.211 1 88.5 565 PHE B CA 1
ATOM 10750 C C . PHE B 1 565 ? -32.062 -30.516 -12 1 88.5 565 PHE B C 1
ATOM 10752 O O . PHE B 1 565 ? -31.953 -29.328 -11.695 1 88.5 565 PHE B O 1
ATOM 10759 N N . TYR B 1 566 ? -31.375 -31.109 -12.984 1 85.88 566 TYR B N 1
ATOM 10760 C CA . TYR B 1 566 ? -30.531 -30.297 -13.867 1 85.88 566 TYR B CA 1
ATOM 10761 C C . TYR B 1 566 ? -31.359 -29.203 -14.531 1 85.88 566 TYR B C 1
ATOM 10763 O O . TYR B 1 566 ? -30.891 -28.062 -14.703 1 85.88 566 TYR B O 1
ATOM 10771 N N . PHE B 1 567 ? -32.625 -29.438 -14.672 1 83.56 567 PHE B N 1
ATOM 10772 C CA . PHE B 1 567 ? -33.562 -28.5 -15.273 1 83.56 567 PHE B CA 1
ATOM 10773 C C . PHE B 1 567 ? -34.062 -27.516 -14.234 1 83.56 567 PHE B C 1
ATOM 10775 O O . PHE B 1 567 ? -34.094 -26.297 -14.492 1 83.56 567 PHE B O 1
ATOM 10782 N N . ILE B 1 568 ? -34.375 -27.953 -13.164 1 88.69 568 ILE B N 1
ATOM 10783 C CA . ILE B 1 568 ? -35 -27.125 -12.125 1 88.69 568 ILE B CA 1
ATOM 10784 C C . ILE B 1 568 ? -33.969 -26.094 -11.641 1 88.69 568 ILE B C 1
ATOM 10786 O O . ILE B 1 568 ? -34.312 -24.922 -11.445 1 88.69 568 ILE B O 1
ATOM 10790 N N . VAL B 1 569 ? -32.781 -26.5 -11.492 1 91.12 569 VAL B N 1
ATOM 10791 C CA . VAL B 1 569 ? -31.75 -25.641 -10.938 1 91.12 569 VAL B CA 1
ATOM 10792 C C . VAL B 1 569 ? -31.484 -24.484 -11.898 1 91.12 569 VAL B C 1
ATOM 10794 O O . VAL B 1 569 ? -31.188 -23.359 -11.469 1 91.12 569 VAL B O 1
ATOM 10797 N N . ALA B 1 570 ? -31.625 -24.672 -13.164 1 89.12 570 ALA B N 1
ATOM 10798 C CA . ALA B 1 570 ? -31.375 -23.641 -14.164 1 89.12 570 ALA B CA 1
ATOM 10799 C C . ALA B 1 570 ? -32.469 -22.562 -14.125 1 89.12 570 ALA B C 1
ATOM 10801 O O . ALA B 1 570 ? -32.219 -21.422 -14.5 1 89.12 570 ALA B O 1
ATOM 10802 N N . VAL B 1 571 ? -33.625 -22.875 -13.609 1 92.31 571 VAL B N 1
ATOM 10803 C CA . VAL B 1 571 ? -34.781 -21.984 -13.648 1 92.31 571 VAL B CA 1
ATOM 10804 C C . VAL B 1 571 ? -34.844 -21.172 -12.352 1 92.31 571 VAL B C 1
ATOM 10806 O O . VAL B 1 571 ? -35.406 -20.078 -12.328 1 92.31 571 VAL B O 1
ATOM 10809 N N . ILE B 1 572 ? -34.219 -21.516 -11.336 1 93.06 572 ILE B N 1
ATOM 10810 C CA . ILE B 1 572 ? -34.375 -20.969 -9.984 1 93.06 572 ILE B CA 1
ATOM 10811 C C . ILE B 1 572 ? -34 -19.5 -9.984 1 93.06 572 ILE B C 1
ATOM 10813 O O . ILE B 1 572 ? -34.781 -18.656 -9.5 1 93.06 572 ILE B O 1
ATOM 10817 N N . PRO B 1 573 ? -32.875 -19.094 -10.547 1 93.69 573 PRO B N 1
ATOM 10818 C CA . PRO B 1 573 ? -32.531 -17.672 -10.484 1 93.69 573 PRO B CA 1
ATOM 10819 C C . PRO B 1 573 ? -33.5 -16.781 -11.25 1 93.69 573 PRO B C 1
ATOM 10821 O O . PRO B 1 573 ? -33.812 -15.68 -10.805 1 93.69 573 PRO B O 1
ATOM 10824 N N . TYR B 1 574 ? -34 -17.281 -12.367 1 94.62 574 TYR B N 1
ATOM 10825 C CA . TYR B 1 574 ? -34.938 -16.5 -13.164 1 94.62 574 TYR B CA 1
ATOM 10826 C C . TYR B 1 574 ? -36.281 -16.422 -12.477 1 94.62 574 TYR B C 1
ATOM 10828 O O . TYR B 1 574 ? -36.969 -15.406 -12.555 1 94.62 574 TYR B O 1
ATOM 10836 N N . TRP B 1 575 ? -36.562 -17.438 -11.797 1 93.81 575 TRP B N 1
ATOM 10837 C CA . TRP B 1 575 ? -37.812 -17.469 -11.047 1 93.81 575 TRP B CA 1
ATOM 10838 C C . TRP B 1 575 ? -37.781 -16.484 -9.883 1 93.81 575 TRP B C 1
ATOM 10840 O O . TRP B 1 575 ? -38.75 -15.781 -9.633 1 93.81 575 TRP B O 1
ATOM 10850 N N . SER B 1 576 ? -36.688 -16.422 -9.25 1 94.56 576 SER B N 1
ATOM 10851 C CA . SER B 1 576 ? -36.531 -15.461 -8.156 1 94.56 576 SER B CA 1
ATOM 10852 C C . SER B 1 576 ? -36.656 -14.023 -8.648 1 94.56 576 SER B C 1
ATOM 10854 O O . SER B 1 576 ? -37.344 -13.211 -8.023 1 94.56 576 SER B O 1
ATOM 10856 N N . ARG B 1 577 ? -36.094 -13.734 -9.781 1 95.25 577 ARG B N 1
ATOM 10857 C CA . ARG B 1 577 ? -36.188 -12.398 -10.344 1 95.25 577 ARG B CA 1
ATOM 10858 C C . ARG B 1 577 ? -37.625 -12.078 -10.773 1 95.25 577 ARG B C 1
ATOM 10860 O O . ARG B 1 577 ? -38.094 -10.953 -10.594 1 95.25 577 ARG B O 1
ATOM 10867 N N . PHE B 1 578 ? -38.281 -13.078 -11.297 1 95.38 578 PHE B N 1
ATOM 10868 C CA . PHE B 1 578 ? -39.688 -12.922 -11.703 1 95.38 578 PHE B CA 1
ATOM 10869 C C . PHE B 1 578 ? -40.562 -12.562 -10.508 1 95.38 578 PHE B C 1
ATOM 10871 O O . PHE B 1 578 ? -41.344 -11.609 -10.562 1 95.38 578 PHE B O 1
ATOM 10878 N N . LEU B 1 579 ? -40.344 -13.203 -9.43 1 95.19 579 LEU B N 1
ATOM 10879 C CA . LEU B 1 579 ? -41.156 -12.977 -8.219 1 95.19 579 LEU B CA 1
ATOM 10880 C C . LEU B 1 579 ? -40.844 -11.617 -7.613 1 95.19 579 LEU B C 1
ATOM 10882 O O . LEU B 1 579 ? -41.719 -10.953 -7.074 1 95.19 579 LEU B O 1
ATOM 10886 N N . GLN B 1 580 ? -39.625 -11.234 -7.691 1 95.06 580 GLN B N 1
ATOM 10887 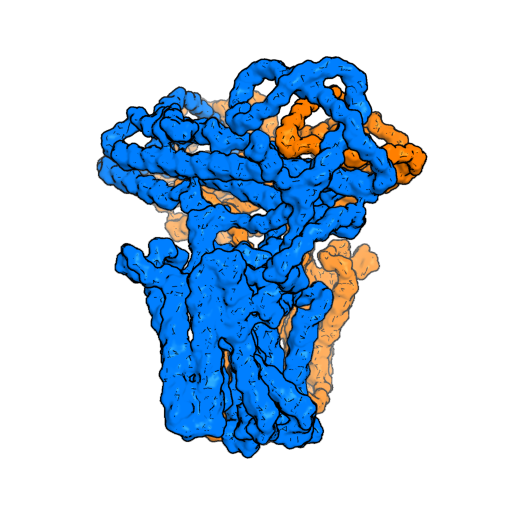C CA . GLN B 1 580 ? -39.25 -9.922 -7.191 1 95.06 580 GLN B CA 1
ATOM 10888 C C . GLN B 1 580 ? -39.938 -8.812 -7.984 1 95.06 580 GLN B C 1
ATOM 10890 O O . GLN B 1 580 ? -40.406 -7.824 -7.406 1 95.06 580 GLN B O 1
ATOM 10895 N N . CYS B 1 581 ? -39.969 -8.992 -9.297 1 94.94 581 CYS B N 1
ATOM 10896 C CA . CYS B 1 581 ? -40.594 -7.996 -10.156 1 94.94 581 CYS B CA 1
ATOM 10897 C C . CYS B 1 581 ? -42.094 -7.93 -9.898 1 94.94 581 CYS B C 1
ATOM 10899 O O . CYS B 1 581 ? -42.688 -6.844 -9.875 1 94.94 581 CYS B O 1
ATOM 10901 N N . VAL B 1 582 ? -42.688 -9.055 -9.656 1 93.62 582 VAL B N 1
ATOM 10902 C CA . VAL B 1 582 ? -44.125 -9.102 -9.383 1 93.62 582 VAL B CA 1
ATOM 10903 C C . VAL B 1 582 ? -44.438 -8.43 -8.047 1 93.62 582 VAL B C 1
ATOM 10905 O O . VAL B 1 582 ? -45.406 -7.688 -7.918 1 93.62 582 VAL B O 1
ATOM 10908 N N . ARG B 1 583 ? -43.594 -8.625 -7.117 1 92.19 583 ARG B N 1
ATOM 10909 C CA . ARG B 1 583 ? -43.75 -7.992 -5.812 1 92.19 583 ARG B CA 1
ATOM 10910 C C . ARG B 1 583 ? -43.688 -6.473 -5.93 1 92.19 583 ARG B C 1
ATOM 10912 O O . ARG B 1 583 ? -44.469 -5.754 -5.328 1 92.19 583 ARG B O 1
ATOM 10919 N N . ARG B 1 584 ? -42.812 -6.055 -6.723 1 91.94 584 ARG B N 1
ATOM 10920 C CA . ARG B 1 584 ? -42.656 -4.617 -6.914 1 91.94 584 ARG B CA 1
ATOM 10921 C C . ARG B 1 584 ? -43.844 -4.043 -7.695 1 91.94 584 ARG B C 1
ATOM 10923 O O . ARG B 1 584 ? -44.219 -2.9 -7.473 1 91.94 584 ARG B O 1
ATOM 10930 N N . LEU B 1 585 ? -44.312 -4.875 -8.641 1 92.25 585 LEU B N 1
ATOM 10931 C CA . LEU B 1 585 ? -45.5 -4.461 -9.406 1 92.25 585 LEU B CA 1
ATOM 10932 C C . LEU B 1 585 ? -46.688 -4.234 -8.492 1 92.25 585 LEU B C 1
ATOM 10934 O O . LEU B 1 585 ? -47.406 -3.232 -8.625 1 92.25 585 LEU B O 1
ATOM 10938 N N . ILE B 1 586 ? -46.844 -4.992 -7.551 1 87.81 586 ILE B N 1
ATOM 10939 C CA . ILE B 1 586 ? -47.969 -4.93 -6.648 1 87.81 586 ILE B CA 1
ATOM 10940 C C . ILE B 1 586 ? -47.781 -3.799 -5.641 1 87.81 586 ILE B C 1
ATOM 10942 O O . ILE B 1 586 ? -48.719 -3.059 -5.34 1 87.81 586 ILE B O 1
ATOM 10946 N N . GLU B 1 587 ? -46.625 -3.611 -5.195 1 85.81 587 GLU B N 1
ATOM 10947 C CA . GLU B 1 587 ? -46.344 -2.611 -4.172 1 85.81 587 GLU B CA 1
ATOM 10948 C C . GLU B 1 587 ? -46.312 -1.207 -4.766 1 85.81 587 GLU B C 1
ATOM 10950 O O . GLU B 1 587 ? -46.875 -0.271 -4.188 1 85.81 587 GLU B O 1
ATOM 10955 N N . GLU B 1 588 ? -45.688 -1.062 -5.875 1 87 588 GLU B N 1
ATOM 10956 C CA . GLU B 1 588 ? -45.469 0.269 -6.438 1 87 588 GLU B CA 1
ATOM 10957 C C . GLU B 1 588 ? -46.531 0.594 -7.488 1 87 588 GLU B C 1
ATOM 10959 O O . GLU B 1 588 ? -46.688 1.753 -7.875 1 87 588 GLU B O 1
ATOM 10964 N N . ASN B 1 589 ? -47.281 -0.234 -7.906 1 87.5 589 ASN B N 1
ATOM 10965 C CA . ASN B 1 589 ? -48.281 -0.058 -8.953 1 87.5 589 ASN B CA 1
ATOM 10966 C C . ASN B 1 589 ? -47.656 0.586 -10.203 1 87.5 589 ASN B C 1
ATOM 10968 O O . ASN B 1 589 ? -48.25 1.522 -10.758 1 87.5 589 ASN B O 1
ATOM 10972 N N . ASP B 1 590 ? -46.469 0.144 -10.43 1 88.94 590 ASP B N 1
ATOM 10973 C CA . ASP B 1 590 ? -45.75 0.629 -11.617 1 88.94 590 ASP B CA 1
ATOM 10974 C C . ASP B 1 590 ? -45.781 -0.414 -12.727 1 88.94 590 ASP B C 1
ATOM 10976 O O . ASP B 1 590 ? -45.25 -1.522 -12.555 1 88.94 590 ASP B O 1
ATOM 10980 N N . SER B 1 591 ? -46.219 -0.147 -13.812 1 89.69 591 SER B N 1
ATOM 10981 C CA . SER B 1 591 ? -46.375 -1.061 -14.938 1 89.69 591 SER B CA 1
ATOM 10982 C C . SER B 1 591 ? -45 -1.462 -15.516 1 89.69 591 SER B C 1
ATOM 10984 O O . SER B 1 591 ? -44.875 -2.533 -16.109 1 89.69 591 SER B O 1
ATOM 10986 N N . SER B 1 592 ? -44.062 -0.59 -15.383 1 90 592 SER B N 1
ATOM 10987 C CA . SER B 1 592 ? -42.75 -0.915 -15.891 1 90 592 SER B CA 1
ATOM 10988 C C . SER B 1 592 ? -42.219 -2.188 -15.258 1 90 592 SER B C 1
ATOM 10990 O O . SER B 1 592 ? -41.5 -2.957 -15.898 1 90 592 SER B O 1
ATOM 10992 N N . GLN B 1 593 ? -42.656 -2.506 -14.07 1 92.19 593 GLN B N 1
ATOM 10993 C CA . GLN B 1 593 ? -42.219 -3.711 -13.375 1 92.19 593 GLN B CA 1
ATOM 10994 C C . GLN B 1 593 ? -42.906 -4.953 -13.93 1 92.19 593 GLN B C 1
ATOM 10996 O O . GLN B 1 593 ? -42.344 -6.055 -13.867 1 92.19 593 GLN B O 1
ATOM 11001 N N . GLY B 1 594 ? -44.031 -4.738 -14.453 1 92.06 594 GLY B N 1
ATOM 11002 C CA . GLY B 1 594 ? -44.688 -5.844 -15.117 1 92.06 594 GLY B CA 1
ATOM 11003 C C . GLY B 1 594 ? -44 -6.285 -16.391 1 92.06 594 GLY B C 1
ATOM 11004 O O . GLY B 1 594 ? -43.875 -7.484 -16.656 1 92.06 594 GLY B O 1
ATOM 11005 N N . TYR B 1 595 ? -43.531 -5.312 -17.094 1 93.88 595 TYR B N 1
ATOM 11006 C CA . TYR B 1 595 ? -42.781 -5.625 -18.312 1 93.88 595 TYR B CA 1
ATOM 11007 C C . TYR B 1 595 ? -41.469 -6.32 -17.969 1 93.88 595 TYR B C 1
ATOM 11009 O O . TYR B 1 595 ? -41.031 -7.211 -18.703 1 93.88 595 TYR B O 1
ATOM 11017 N N . ASN B 1 596 ? -40.938 -5.867 -16.922 1 94.19 596 ASN B N 1
ATOM 11018 C CA . ASN B 1 596 ? -39.719 -6.516 -16.469 1 94.19 596 ASN B CA 1
ATOM 11019 C C . ASN B 1 596 ? -39.969 -7.965 -16.062 1 94.19 596 ASN B C 1
ATOM 11021 O O . ASN B 1 596 ? -39.125 -8.844 -16.344 1 94.19 596 ASN B O 1
ATOM 11025 N N . ALA B 1 597 ? -41.062 -8.211 -15.453 1 95.69 597 ALA B N 1
ATOM 11026 C CA . ALA B 1 597 ? -41.438 -9.578 -15.086 1 95.69 597 ALA B CA 1
ATOM 11027 C C . ALA B 1 597 ? -41.625 -10.453 -16.328 1 95.69 597 ALA B C 1
ATOM 11029 O O . ALA B 1 597 ? -41.25 -11.625 -16.312 1 95.69 597 ALA B O 1
ATOM 11030 N N . LEU B 1 598 ? -42.156 -9.867 -17.312 1 94.25 598 LEU B N 1
ATOM 11031 C CA . LEU B 1 598 ? -42.344 -10.586 -18.578 1 94.25 598 LEU B CA 1
ATOM 11032 C C . LEU B 1 598 ? -41 -11.008 -19.172 1 94.25 598 LEU B C 1
ATOM 11034 O O . LEU B 1 598 ? -40.906 -12.086 -19.766 1 94.25 598 LEU B O 1
ATOM 11038 N N . LYS B 1 599 ? -40.062 -10.211 -19.031 1 94.62 599 LYS B N 1
ATOM 11039 C CA . LYS B 1 599 ? -38.719 -10.516 -19.5 1 94.62 599 LYS B CA 1
ATOM 11040 C C . LYS B 1 599 ? -38.188 -11.812 -18.891 1 94.62 599 LYS B C 1
ATOM 11042 O O . LYS B 1 599 ? -37.688 -12.695 -19.594 1 94.62 599 LYS B O 1
ATOM 11047 N N . TYR B 1 600 ? -38.344 -11.977 -17.594 1 95.06 600 TYR B N 1
ATOM 11048 C CA . TYR B 1 600 ? -37.844 -13.148 -16.906 1 95.06 600 TYR B CA 1
ATOM 11049 C C . TYR B 1 600 ? -38.719 -14.359 -17.141 1 95.06 600 TYR B C 1
ATOM 11051 O O . TYR B 1 600 ? -38.25 -15.492 -17.219 1 95.06 600 TYR B O 1
ATOM 11059 N N . LEU B 1 601 ? -39.969 -14.125 -17.391 1 94.62 601 LEU B N 1
ATOM 11060 C CA . LEU B 1 601 ? -40.875 -15.219 -17.734 1 94.62 601 LEU B CA 1
ATOM 11061 C C . LEU B 1 601 ? -40.531 -15.797 -19.109 1 94.62 601 LEU B C 1
ATOM 11063 O O . LEU B 1 601 ? -40.5 -17.016 -19.266 1 94.62 601 LEU B O 1
ATOM 11067 N N . LEU B 1 602 ? -40.25 -14.961 -19.969 1 94 602 LEU B N 1
ATOM 11068 C CA . LEU B 1 602 ? -39.844 -15.398 -21.297 1 94 602 LEU B CA 1
ATOM 11069 C C . LEU B 1 602 ? -38.562 -16.203 -21.25 1 94 602 LEU B C 1
ATOM 11071 O O . LEU B 1 602 ? -38.406 -17.203 -21.969 1 94 602 LEU B O 1
ATOM 11075 N N . THR B 1 603 ? -37.688 -15.789 -20.422 1 91.69 603 THR B N 1
ATOM 11076 C CA . THR B 1 603 ? -36.406 -16.5 -20.281 1 91.69 603 THR B CA 1
ATOM 11077 C C . THR B 1 603 ? -36.625 -17.875 -19.641 1 91.69 603 THR B C 1
ATOM 11079 O O . THR B 1 603 ? -36 -18.859 -20.031 1 91.69 603 THR B O 1
ATOM 11082 N N . VAL B 1 604 ? -37.531 -17.984 -18.703 1 93.06 604 VAL B N 1
ATOM 11083 C CA . VAL B 1 604 ? -37.875 -19.25 -18.078 1 93.06 604 VAL B CA 1
ATOM 11084 C C . VAL B 1 604 ? -38.438 -20.219 -19.109 1 93.06 604 VAL B C 1
ATOM 11086 O O . VAL B 1 604 ? -38.031 -21.391 -19.172 1 93.06 604 VAL B O 1
ATOM 11089 N N . VAL B 1 605 ? -39.25 -19.703 -19.922 1 91.94 605 VAL B N 1
ATOM 11090 C CA . VAL B 1 605 ? -39.844 -20.531 -20.969 1 91.94 605 VAL B CA 1
ATOM 11091 C C . VAL B 1 605 ? -38.781 -20.984 -21.969 1 91.94 605 VAL B C 1
ATOM 11093 O O . VAL B 1 605 ? -38.75 -22.156 -22.359 1 91.94 605 VAL B O 1
ATOM 11096 N N . ALA B 1 606 ? -37.938 -20.125 -22.297 1 88.69 606 ALA B N 1
ATOM 11097 C CA . ALA B 1 606 ? -36.875 -20.453 -23.234 1 88.69 606 ALA B CA 1
ATOM 11098 C C . ALA B 1 606 ? -35.969 -21.531 -22.672 1 88.69 606 ALA B C 1
ATOM 11100 O O . ALA B 1 606 ? -35.594 -22.484 -23.375 1 88.69 606 ALA B O 1
ATOM 11101 N N . VAL B 1 607 ? -35.625 -21.391 -21.422 1 84.88 607 VAL B N 1
ATOM 11102 C CA . VAL B 1 607 ? -34.719 -22.344 -20.781 1 84.88 607 VAL B CA 1
ATOM 11103 C C . VAL B 1 607 ? -35.406 -23.719 -20.688 1 84.88 607 VAL B C 1
ATOM 11105 O O . VAL B 1 607 ? -34.781 -24.75 -20.938 1 84.88 607 VAL B O 1
ATOM 11108 N N . CYS B 1 608 ? -36.656 -23.797 -20.438 1 85.06 608 CYS B N 1
ATOM 11109 C CA . CYS B 1 608 ? -37.438 -25.031 -20.344 1 85.06 608 CYS B CA 1
ATOM 11110 C C . CYS B 1 608 ? -37.531 -25.719 -21.703 1 85.06 608 CYS B C 1
ATOM 11112 O O . CYS B 1 608 ? -37.344 -26.938 -21.797 1 85.06 608 CYS B O 1
ATOM 11114 N N . LEU B 1 609 ? -37.688 -24.969 -22.641 1 84.88 609 LEU B N 1
ATOM 11115 C CA . LEU B 1 609 ? -37.844 -25.516 -23.984 1 84.88 609 LEU B CA 1
ATOM 11116 C C . LEU B 1 609 ? -36.5 -26.031 -24.5 1 84.88 609 LEU B C 1
ATOM 11118 O O . LEU B 1 609 ? -36.438 -27.062 -25.188 1 84.88 609 LEU B O 1
ATOM 11122 N N . ARG B 1 610 ? -35.438 -25.344 -24.234 1 82.31 610 ARG B N 1
ATOM 11123 C CA . ARG B 1 610 ? -34.125 -25.797 -24.625 1 82.31 610 ARG B CA 1
ATOM 11124 C C . ARG B 1 610 ? -33.781 -27.109 -23.938 1 82.31 610 ARG B C 1
ATOM 11126 O O . ARG B 1 610 ? -33.156 -28 -24.531 1 82.31 610 ARG B O 1
ATOM 11133 N N . THR B 1 611 ? -34.156 -27.156 -22.703 1 74.44 611 THR B N 1
ATOM 11134 C CA . THR B 1 611 ? -33.875 -28.391 -21.953 1 74.44 611 THR B CA 1
ATOM 11135 C C . THR B 1 611 ? -34.719 -29.531 -22.484 1 74.44 611 THR B C 1
ATOM 11137 O O . THR B 1 611 ? -34.25 -30.672 -22.594 1 74.44 611 THR B O 1
ATOM 11140 N N . ALA B 1 612 ? -35.906 -29.281 -22.875 1 76.44 612 ALA B N 1
ATOM 11141 C CA . ALA B 1 612 ? -36.812 -30.297 -23.438 1 76.44 612 ALA B CA 1
ATOM 11142 C C . ALA B 1 612 ? -36.281 -30.797 -24.781 1 76.44 612 ALA B C 1
ATOM 11144 O O . ALA B 1 612 ? -36.344 -31.984 -25.078 1 76.44 612 ALA B O 1
ATOM 11145 N N . TYR B 1 613 ? -35.719 -29.922 -25.453 1 80.12 613 TYR B N 1
ATOM 11146 C CA . TYR B 1 613 ? -35.125 -30.281 -26.734 1 80.12 613 TYR B CA 1
ATOM 11147 C C . TYR B 1 613 ? -33.906 -31.188 -26.531 1 80.12 613 TYR B C 1
ATOM 11149 O O . TYR B 1 613 ? -33.688 -32.094 -27.328 1 80.12 613 TYR B O 1
ATOM 11157 N N . SER B 1 614 ? -33.156 -30.938 -25.516 1 73.44 614 SER B N 1
ATOM 11158 C CA . SER B 1 614 ? -31.969 -31.766 -25.25 1 73.44 614 SER B CA 1
ATOM 11159 C C . SER B 1 614 ? -32.375 -33.188 -24.906 1 73.44 614 SER B C 1
ATOM 11161 O O . SER B 1 614 ? -31.625 -34.125 -25.172 1 73.44 614 SER B O 1
ATOM 11163 N N . PHE B 1 615 ? -33.562 -33.406 -24.422 1 71.81 615 PHE B N 1
ATOM 11164 C CA . PHE B 1 615 ? -34.031 -34.75 -24.047 1 71.81 615 PHE B CA 1
ATOM 11165 C C . PHE B 1 615 ? -34.719 -35.406 -25.234 1 71.81 615 PHE B C 1
ATOM 11167 O O . PHE B 1 615 ? -34.562 -36.625 -25.438 1 71.81 615 PHE B O 1
ATOM 11174 N N . ASN B 1 616 ? -35.531 -34.594 -25.875 1 75.62 616 ASN B N 1
ATOM 11175 C CA . ASN B 1 616 ? -36.281 -35.125 -27.016 1 75.62 616 ASN B CA 1
ATOM 11176 C C . ASN B 1 616 ? -35.938 -34.344 -28.297 1 75.62 616 ASN B C 1
ATOM 11178 O O . ASN B 1 616 ? -36.406 -33.219 -28.5 1 75.62 616 ASN B O 1
ATOM 11182 N N . ARG B 1 617 ? -35.031 -34.812 -29.141 1 76.81 617 ARG B N 1
ATOM 11183 C CA . ARG B 1 617 ? -34.5 -34.094 -30.297 1 76.81 617 ARG B CA 1
ATOM 11184 C C . ARG B 1 617 ? -35.531 -34.062 -31.422 1 76.81 617 ARG B C 1
ATOM 11186 O O . ARG B 1 617 ? -35.25 -34.469 -32.562 1 76.81 617 ARG B O 1
ATOM 11193 N N . GLY B 1 618 ? -36.75 -33.656 -31.047 1 81.12 618 GLY B N 1
ATOM 11194 C CA . GLY B 1 618 ? -37.75 -33.469 -32.094 1 81.12 618 GLY B CA 1
ATOM 11195 C C . GLY B 1 618 ? -37.688 -32.125 -32.75 1 81.12 618 GLY B C 1
ATOM 11196 O O . GLY B 1 618 ? -37.156 -31.156 -32.188 1 81.12 618 GLY B O 1
ATOM 11197 N N . ASN B 1 619 ? -38.156 -31.969 -33.969 1 83.94 619 ASN B N 1
ATOM 11198 C CA . ASN B 1 619 ? -38.094 -30.766 -34.781 1 83.94 619 ASN B CA 1
ATOM 11199 C C . ASN B 1 619 ? -38.969 -29.656 -34.188 1 83.94 619 ASN B C 1
ATOM 11201 O O . ASN B 1 619 ? -38.594 -28.484 -34.219 1 83.94 619 ASN B O 1
ATOM 11205 N N . ILE B 1 620 ? -40.062 -30.047 -33.625 1 84.5 620 ILE B N 1
ATOM 11206 C CA . ILE B 1 620 ? -40.969 -29.047 -33.031 1 84.5 620 ILE B CA 1
ATOM 11207 C C . ILE B 1 620 ? -40.312 -28.422 -31.812 1 84.5 620 ILE B C 1
ATOM 11209 O O . ILE B 1 620 ? -40.375 -27.203 -31.625 1 84.5 620 ILE B O 1
ATOM 11213 N N . TRP B 1 621 ? -39.688 -29.219 -31.078 1 83.38 621 TRP B N 1
ATOM 11214 C CA . TRP B 1 621 ? -39 -28.719 -29.891 1 83.38 621 TRP B CA 1
ATOM 11215 C C . TRP B 1 621 ? -37.812 -27.828 -30.266 1 83.38 621 TRP B C 1
ATOM 11217 O O . TRP B 1 621 ? -37.562 -26.812 -29.609 1 83.38 621 TRP B O 1
ATOM 11227 N N . LYS B 1 622 ? -37.188 -28.141 -31.344 1 84.25 622 LYS B N 1
ATOM 11228 C CA . LYS B 1 622 ? -36.062 -27.359 -31.828 1 84.25 622 LYS B CA 1
ATOM 11229 C C . LYS B 1 622 ? -36.5 -25.969 -32.25 1 84.25 622 LYS B C 1
ATOM 11231 O O . LYS B 1 622 ? -35.906 -24.969 -31.859 1 84.25 622 LYS B O 1
ATOM 11236 N N . ILE B 1 623 ? -37.531 -25.906 -33 1 87.44 623 ILE B N 1
ATOM 11237 C CA . ILE B 1 623 ? -38.031 -24.625 -33.531 1 87.44 623 ILE B CA 1
ATOM 11238 C C . ILE B 1 623 ? -38.562 -23.766 -32.375 1 87.44 623 ILE B C 1
ATOM 11240 O O . ILE B 1 623 ? -38.312 -22.562 -32.344 1 87.44 623 ILE B O 1
ATOM 11244 N N . SER B 1 624 ? -39.312 -24.391 -31.5 1 87.94 624 SER B N 1
ATOM 11245 C CA . SER B 1 624 ? -39.844 -23.656 -30.359 1 87.94 624 SER B CA 1
ATOM 11246 C C . SER B 1 624 ? -38.719 -23.109 -29.484 1 87.94 624 SER B C 1
ATOM 11248 O O . SER B 1 624 ? -38.781 -21.984 -29 1 87.94 624 SER B O 1
ATOM 11250 N N . ALA B 1 625 ? -37.781 -23.938 -29.281 1 85.75 625 ALA B N 1
ATOM 11251 C CA . ALA B 1 625 ? -36.656 -23.516 -28.469 1 85.75 625 ALA B CA 1
ATOM 11252 C C . ALA B 1 625 ? -35.906 -22.344 -29.141 1 85.75 625 ALA B C 1
ATOM 11254 O O . ALA B 1 625 ? -35.531 -21.391 -28.469 1 85.75 625 ALA B O 1
ATOM 11255 N N . TRP B 1 626 ? -35.812 -22.328 -30.453 1 86.5 626 TRP B N 1
ATOM 11256 C CA . TRP B 1 626 ? -35.156 -21.281 -31.203 1 86.5 626 TRP B CA 1
ATOM 11257 C C . TRP B 1 626 ? -35.938 -19.969 -31.141 1 86.5 626 TRP B C 1
ATOM 11259 O O . TRP B 1 626 ? -35.375 -18.906 -30.875 1 86.5 626 TRP B O 1
ATOM 11269 N N . VAL B 1 627 ? -37.125 -20.031 -31.281 1 89.5 627 VAL B N 1
ATOM 11270 C CA . VAL B 1 627 ? -37.969 -18.844 -31.359 1 89.5 627 VAL B CA 1
ATOM 11271 C C . VAL B 1 627 ? -38.031 -18.172 -29.984 1 89.5 627 VAL B C 1
ATOM 11273 O O . VAL B 1 627 ? -37.812 -16.969 -29.859 1 89.5 627 VAL B O 1
ATOM 11276 N N . PHE B 1 628 ? -38.219 -18.922 -28.984 1 89 628 PHE B N 1
ATOM 11277 C CA . PHE B 1 628 ? -38.375 -18.344 -27.656 1 89 628 PHE B CA 1
ATOM 11278 C C . PHE B 1 628 ? -37.031 -17.875 -27.125 1 89 628 PHE B C 1
ATOM 11280 O O . PHE B 1 628 ? -36.938 -16.906 -26.375 1 89 628 PHE B O 1
ATOM 11287 N N . SER B 1 629 ? -36 -18.562 -27.5 1 89.25 629 SER B N 1
ATOM 11288 C CA . SER B 1 629 ? -34.688 -18.094 -27.109 1 89.25 629 SER B CA 1
ATOM 11289 C C . SER B 1 629 ? -34.344 -16.781 -27.797 1 89.25 629 SER B C 1
ATOM 11291 O O . SER B 1 629 ? -33.75 -15.898 -27.203 1 89.25 629 SER B O 1
ATOM 11293 N N . ALA B 1 630 ? -34.719 -16.703 -29.031 1 90.06 630 ALA B N 1
ATOM 11294 C CA . ALA B 1 630 ? -34.469 -15.461 -29.781 1 90.06 630 ALA B CA 1
ATOM 11295 C C . ALA B 1 630 ? -35.312 -14.305 -29.203 1 90.06 630 ALA B C 1
ATOM 11297 O O . ALA B 1 630 ? -34.781 -13.203 -29.016 1 90.06 630 ALA B O 1
ATOM 11298 N N . LEU B 1 631 ? -36.469 -14.586 -28.875 1 92 631 LEU B N 1
ATOM 11299 C CA . LEU B 1 631 ? -37.344 -13.562 -28.297 1 92 631 LEU B CA 1
ATOM 11300 C C . LEU B 1 631 ? -36.812 -13.109 -26.938 1 92 631 LEU B C 1
ATOM 11302 O O . LEU B 1 631 ? -36.781 -11.914 -26.641 1 92 631 LEU B O 1
ATOM 11306 N N . ALA B 1 632 ? -36.438 -14.062 -26.188 1 91.12 632 ALA B N 1
ATOM 11307 C CA . ALA B 1 632 ? -35.906 -13.75 -24.875 1 91.12 632 ALA B CA 1
ATOM 11308 C C . ALA B 1 632 ? -34.625 -12.93 -24.984 1 91.12 632 ALA B C 1
ATOM 11310 O O . ALA B 1 632 ? -34.406 -12 -24.203 1 91.12 632 ALA B O 1
ATOM 11311 N N . THR B 1 633 ? -33.781 -13.242 -25.953 1 91.25 633 THR B N 1
ATOM 11312 C CA . THR B 1 633 ? -32.531 -12.531 -26.141 1 91.25 633 THR B CA 1
ATOM 11313 C C . THR B 1 633 ? -32.781 -11.094 -26.609 1 91.25 633 THR B C 1
ATOM 11315 O O . THR B 1 633 ? -32.156 -10.156 -26.109 1 91.25 633 THR B O 1
ATOM 11318 N N . PHE B 1 634 ? -33.688 -10.961 -27.5 1 93.12 634 PHE B N 1
ATOM 11319 C CA . PHE B 1 634 ? -33.969 -9.633 -28.016 1 93.12 634 PHE B CA 1
ATOM 11320 C C . PHE B 1 634 ? -34.594 -8.758 -26.938 1 93.12 634 PHE B C 1
ATOM 11322 O O . PHE B 1 634 ? -34.188 -7.609 -26.75 1 93.12 634 PHE B O 1
ATOM 11329 N N . TYR B 1 635 ? -35.531 -9.297 -26.281 1 94 635 TYR B N 1
ATOM 11330 C CA . TYR B 1 635 ? -36.156 -8.539 -25.203 1 94 635 TYR B CA 1
ATOM 11331 C C . TYR B 1 635 ? -35.188 -8.234 -24.078 1 94 635 TYR B C 1
ATOM 11333 O O . TYR B 1 635 ? -35.188 -7.117 -23.547 1 94 635 TYR B O 1
ATOM 11341 N N . GLY B 1 636 ? -34.438 -9.141 -23.781 1 92.75 636 GLY B N 1
ATOM 11342 C CA . GLY B 1 636 ? -33.438 -8.93 -22.75 1 92.75 636 GLY B CA 1
ATOM 11343 C C . GLY B 1 636 ? -32.406 -7.875 -23.109 1 92.75 636 GLY B C 1
ATOM 11344 O O . GLY B 1 636 ? -32.062 -7.035 -22.297 1 92.75 636 GLY B O 1
ATOM 11345 N N . THR B 1 637 ? -31.984 -7.879 -24.328 1 93.81 637 THR B N 1
ATOM 11346 C CA . THR B 1 637 ? -31.016 -6.906 -24.797 1 93.81 637 THR B CA 1
ATOM 11347 C C . THR B 1 637 ? -31.609 -5.504 -24.828 1 93.81 637 THR B C 1
ATOM 11349 O O . THR B 1 637 ? -30.969 -4.535 -24.406 1 93.81 637 THR B O 1
ATOM 11352 N N . TYR B 1 638 ? -32.781 -5.504 -25.25 1 93.81 638 TYR B N 1
ATOM 11353 C CA . TYR B 1 638 ? -33.469 -4.219 -25.281 1 93.81 638 TYR B CA 1
ATOM 11354 C C . TYR B 1 638 ? -33.625 -3.645 -23.875 1 93.81 638 TYR B C 1
ATOM 11356 O O . TYR B 1 638 ? -33.344 -2.459 -23.641 1 93.81 638 TYR B O 1
ATOM 11364 N N . TRP B 1 639 ? -33.969 -4.383 -22.969 1 94.12 639 TRP B N 1
ATOM 11365 C CA . TRP B 1 639 ? -34.156 -3.943 -21.594 1 94.12 639 TRP B CA 1
ATOM 11366 C C . TRP B 1 639 ? -32.844 -3.49 -20.984 1 94.12 639 TRP B C 1
ATOM 11368 O O . TRP B 1 639 ? -32.781 -2.486 -20.266 1 94.12 639 TRP B O 1
ATOM 11378 N N . ASP B 1 640 ? -31.781 -4.164 -21.203 1 94.75 640 ASP B N 1
ATOM 11379 C CA . ASP B 1 640 ? -30.484 -3.82 -20.656 1 94.75 640 ASP B CA 1
ATOM 11380 C C . ASP B 1 640 ? -30.031 -2.436 -21.125 1 94.75 640 ASP B C 1
ATOM 11382 O O . ASP B 1 640 ? -29.625 -1.601 -20.312 1 94.75 640 ASP B O 1
ATOM 11386 N N . ILE B 1 641 ? -30.25 -2.17 -22.375 1 94.12 641 ILE B N 1
ATOM 11387 C CA . ILE B 1 641 ? -29.688 -0.964 -22.969 1 94.12 641 ILE B CA 1
ATOM 11388 C C . ILE B 1 641 ? -30.609 0.225 -22.688 1 94.12 641 ILE B C 1
ATOM 11390 O O . ILE B 1 641 ? -30.141 1.28 -22.25 1 94.12 641 ILE B O 1
ATOM 11394 N N . VAL B 1 642 ? -31.875 0.023 -22.719 1 93 642 VAL B N 1
ATOM 11395 C CA . VAL B 1 642 ? -32.781 1.154 -22.656 1 93 642 VAL B CA 1
ATOM 11396 C C . VAL B 1 642 ? -33.188 1.421 -21.219 1 93 642 VAL B C 1
ATOM 11398 O O . VAL B 1 642 ? -33.219 2.57 -20.766 1 93 642 VAL B O 1
ATOM 11401 N N . PHE B 1 643 ? -33.469 0.433 -20.484 1 92.44 643 PHE B N 1
ATOM 11402 C CA . PHE B 1 643 ? -34.031 0.639 -19.156 1 92.44 643 PHE B CA 1
ATOM 11403 C C . PHE B 1 643 ? -32.938 0.596 -18.094 1 92.44 643 PHE B C 1
ATOM 11405 O O . PHE B 1 643 ? -32.844 1.501 -17.266 1 92.44 643 PHE B O 1
ATOM 11412 N N . ASP B 1 644 ? -32.125 -0.384 -18.203 1 94 644 ASP B N 1
ATOM 11413 C CA . ASP B 1 644 ? -31.109 -0.531 -17.156 1 94 644 ASP B CA 1
ATOM 11414 C C . ASP B 1 644 ? -29.984 0.495 -17.312 1 94 644 ASP B C 1
ATOM 11416 O O . ASP B 1 644 ? -29.594 1.141 -16.344 1 94 644 ASP B O 1
ATOM 11420 N N . TRP B 1 645 ? -29.469 0.675 -18.547 1 94.38 645 TRP B N 1
ATOM 11421 C CA . TRP B 1 645 ? -28.375 1.603 -18.781 1 94.38 645 TRP B CA 1
ATOM 11422 C C . TRP B 1 645 ? -28.891 3.004 -19.078 1 94.38 645 TRP B C 1
ATOM 11424 O O . TRP B 1 645 ? -28.156 3.982 -18.984 1 94.38 645 TRP B O 1
ATOM 11434 N N . GLY B 1 646 ? -30.172 3.154 -19.453 1 91 646 GLY B N 1
ATOM 11435 C CA . GLY B 1 646 ? -30.766 4.445 -19.75 1 91 646 GLY B CA 1
ATOM 11436 C C . GLY B 1 646 ? -30.266 5.062 -21.031 1 91 646 GLY B C 1
ATOM 11437 O O . GLY B 1 646 ? -30.188 6.285 -21.156 1 91 646 GLY B O 1
ATOM 11438 N N . LEU B 1 647 ? -29.906 4.223 -21.906 1 91.19 647 LEU B N 1
ATOM 11439 C CA . LEU B 1 647 ? -29.359 4.73 -23.156 1 91.19 647 LEU B CA 1
ATOM 11440 C C . LEU B 1 647 ? -30.406 4.703 -24.266 1 91.19 647 LEU B C 1
ATOM 11442 O O . LEU B 1 647 ? -31.484 4.133 -24.078 1 91.19 647 LEU B O 1
ATOM 11446 N N . LEU B 1 648 ? -30.25 5.293 -25.422 1 84.19 648 LEU B N 1
ATOM 11447 C CA . LEU B 1 648 ? -31.078 5.328 -26.625 1 84.19 648 LEU B CA 1
ATOM 11448 C C . LEU B 1 648 ? -32.312 6.176 -26.406 1 84.19 648 LEU B C 1
ATOM 11450 O O . LEU B 1 648 ? -33.406 5.816 -26.875 1 84.19 648 LEU B O 1
ATOM 11454 N N . HIS B 1 649 ? -32.062 7.168 -25.484 1 75.25 649 HIS B N 1
ATOM 11455 C CA . HIS B 1 649 ? -33.219 8.078 -25.328 1 75.25 649 HIS B CA 1
ATOM 11456 C C . HIS B 1 649 ? -33.125 9.227 -26.328 1 75.25 649 HIS B C 1
ATOM 11458 O O . HIS B 1 649 ? -32.031 9.68 -26.672 1 75.25 649 HIS B O 1
ATOM 11464 N N . ARG B 1 650 ? -34.094 9.461 -27.141 1 65.25 650 ARG B N 1
ATOM 11465 C CA . ARG B 1 650 ? -34.188 10.289 -28.328 1 65.25 650 ARG B CA 1
ATOM 11466 C C . ARG B 1 650 ? -33.719 11.711 -28.062 1 65.25 650 ARG B C 1
ATOM 11468 O O . ARG B 1 650 ? -33.156 12.367 -28.938 1 65.25 650 ARG B O 1
ATOM 11475 N N . PRO B 1 651 ? -34.062 12.359 -26.953 1 65.25 651 PRO B N 1
ATOM 11476 C CA . PRO B 1 651 ? -33.656 13.727 -27.297 1 65.25 651 PRO B CA 1
ATOM 11477 C C . PRO B 1 651 ? -32.125 13.891 -27.344 1 65.25 651 PRO B C 1
ATOM 11479 O O . PRO B 1 651 ? -31.641 14.977 -27.656 1 65.25 651 PRO B O 1
ATOM 11482 N N . SER B 1 652 ? -31.453 12.703 -27.188 1 64.69 652 SER B N 1
ATOM 11483 C CA . SER B 1 652 ? -30.016 12.961 -27.125 1 64.69 652 SER B CA 1
ATOM 11484 C C . SER B 1 652 ? -29.359 12.789 -28.484 1 64.69 652 SER B C 1
ATOM 11486 O O . SER B 1 652 ? -29.812 11.992 -29.297 1 64.69 652 SER B O 1
ATOM 11488 N N . LYS B 1 653 ? -28.609 13.695 -28.969 1 68.25 653 LYS B N 1
ATOM 11489 C CA . LYS B 1 653 ? -27.922 13.805 -30.266 1 68.25 653 LYS B CA 1
ATOM 11490 C C . LYS B 1 653 ? -27.188 12.516 -30.594 1 68.25 653 LYS B C 1
ATOM 11492 O O . LYS B 1 653 ? -27.156 12.094 -31.766 1 68.25 653 LYS B O 1
ATOM 11497 N N . HIS B 1 654 ? -26.656 11.812 -29.578 1 78.31 654 HIS B N 1
ATOM 11498 C CA . HIS B 1 654 ? -25.828 10.641 -29.844 1 78.31 654 HIS B CA 1
ATOM 11499 C C . HIS B 1 654 ? -26.484 9.375 -29.312 1 78.31 654 HIS B C 1
ATOM 11501 O O . HIS B 1 654 ? -25.828 8.344 -29.172 1 78.31 654 HIS B O 1
ATOM 11507 N N . LEU B 1 655 ? -27.75 9.336 -29.141 1 83.06 655 LEU B N 1
ATOM 11508 C CA . LEU B 1 655 ? -28.516 8.195 -28.641 1 83.06 655 LEU B CA 1
ATOM 11509 C C . LEU B 1 655 ? -27.969 7.719 -27.297 1 83.06 655 LEU B C 1
ATOM 11511 O O . LEU B 1 655 ? -28 6.52 -27 1 83.06 655 LEU B O 1
ATOM 11515 N N . LEU B 1 656 ? -27.188 8.656 -26.781 1 88.12 656 LEU B N 1
ATOM 11516 C CA . LEU B 1 656 ? -26.719 8.375 -25.422 1 88.12 656 LEU B CA 1
ATOM 11517 C C . LEU B 1 656 ? -27.422 9.258 -24.406 1 88.12 656 LEU B C 1
ATOM 11519 O O . LEU B 1 656 ? -28.453 9.883 -24.719 1 88.12 656 LEU B O 1
ATOM 11523 N N . ARG B 1 657 ? -26.969 9.383 -23.188 1 85.44 657 ARG B N 1
ATOM 11524 C CA . ARG B 1 657 ? -27.547 10.227 -22.156 1 85.44 657 ARG B CA 1
ATOM 11525 C C . ARG B 1 657 ? -26.891 11.602 -22.141 1 85.44 657 ARG B C 1
ATOM 11527 O O . ARG B 1 657 ? -25.797 11.781 -22.672 1 85.44 657 ARG B O 1
ATOM 11534 N N . GLU B 1 658 ? -27.562 12.469 -21.594 1 79 658 GLU B N 1
ATOM 11535 C CA . GLU B 1 658 ? -27.047 13.828 -21.516 1 79 658 GLU B CA 1
ATOM 11536 C C . GLU B 1 658 ? -25.844 13.914 -20.578 1 79 658 GLU B C 1
ATOM 11538 O O . GLU B 1 658 ? -24.844 14.562 -20.906 1 79 658 GLU B O 1
ATOM 11543 N N . LYS B 1 659 ? -26.031 13.18 -19.5 1 83.44 659 LYS B N 1
ATOM 11544 C CA . LYS B 1 659 ? -24.922 13.211 -18.547 1 83.44 659 LYS B CA 1
ATOM 11545 C C . LYS B 1 659 ? -24.219 11.859 -18.469 1 83.44 659 LYS B C 1
ATOM 11547 O O . LYS B 1 659 ? -24.859 10.828 -18.219 1 83.44 659 LYS B O 1
ATOM 11552 N N . LEU B 1 660 ? -22.922 11.898 -18.891 1 87.88 660 LEU B N 1
ATOM 11553 C CA . LEU B 1 660 ? -22.109 10.68 -18.859 1 87.88 660 LEU B CA 1
ATOM 11554 C C . LEU B 1 660 ? -20.953 10.82 -17.859 1 87.88 660 LEU B C 1
ATOM 11556 O O . LEU B 1 660 ? -20.375 11.891 -17.719 1 87.88 660 LEU B O 1
ATOM 11560 N N . LEU B 1 661 ? -20.625 9.797 -17.219 1 88.38 661 LEU B N 1
ATOM 11561 C CA . LEU B 1 661 ? -19.547 9.812 -16.25 1 88.38 661 LEU B CA 1
ATOM 11562 C C . LEU B 1 661 ? -18.203 9.516 -16.922 1 88.38 661 LEU B C 1
ATOM 11564 O O . LEU B 1 661 ? -17.203 10.148 -16.609 1 88.38 661 LEU B O 1
ATOM 11568 N N . VAL B 1 662 ? -18.25 8.531 -17.875 1 90.31 662 VAL B N 1
ATOM 11569 C CA . VAL B 1 662 ? -17.031 8.203 -18.625 1 90.31 662 VAL B CA 1
ATOM 11570 C C . VAL B 1 662 ? -16.828 9.219 -19.75 1 90.31 662 VAL B C 1
ATOM 11572 O O . VAL B 1 662 ? -17.734 9.422 -20.562 1 90.31 662 VAL B O 1
ATOM 11575 N N . PRO B 1 663 ? -15.719 9.773 -19.781 1 89.06 663 PRO B N 1
ATOM 11576 C CA . PRO B 1 663 ? -15.516 10.852 -20.75 1 89.06 663 PRO B CA 1
ATOM 11577 C C . PRO B 1 663 ? -15.438 10.344 -22.203 1 89.06 663 PRO B C 1
ATOM 11579 O O . PRO B 1 663 ? -15.805 11.07 -23.125 1 89.06 663 PRO B O 1
ATOM 11582 N N . HIS B 1 664 ? -15.156 9.141 -22.422 1 90.94 664 HIS B N 1
ATOM 11583 C CA . HIS B 1 664 ? -15.039 8.586 -23.766 1 90.94 664 HIS B CA 1
ATOM 11584 C C . HIS B 1 664 ? -16.344 7.926 -24.203 1 90.94 664 HIS B C 1
ATOM 11586 O O . HIS B 1 664 ? -16.703 6.855 -23.703 1 90.94 664 HIS B O 1
ATOM 11592 N N . LYS B 1 665 ? -17 8.414 -25.188 1 91.25 665 LYS B N 1
ATOM 11593 C CA . LYS B 1 665 ? -18.297 7.926 -25.656 1 91.25 665 LYS B CA 1
ATOM 11594 C C . LYS B 1 665 ? -18.156 6.555 -26.312 1 91.25 665 LYS B C 1
ATOM 11596 O O . LYS B 1 665 ? -19.125 5.777 -26.344 1 91.25 665 LYS B O 1
ATOM 11601 N N . ALA B 1 666 ? -16.969 6.324 -26.859 1 93 666 ALA B N 1
ATOM 11602 C CA . ALA B 1 666 ? -16.75 5.055 -27.547 1 93 666 ALA B CA 1
ATOM 11603 C C . ALA B 1 666 ? -16.938 3.875 -26.609 1 93 666 ALA B C 1
ATOM 11605 O O . ALA B 1 666 ? -17.312 2.781 -27.031 1 93 666 ALA B O 1
ATOM 11606 N N . VAL B 1 667 ? -16.688 4.125 -25.375 1 94.81 667 VAL B N 1
ATOM 11607 C CA . VAL B 1 667 ? -16.797 3.055 -24.391 1 94.81 667 VAL B CA 1
ATOM 11608 C C . VAL B 1 667 ? -18.234 2.574 -24.312 1 94.81 667 VAL B C 1
ATOM 11610 O O . VAL B 1 667 ? -18.5 1.375 -24.156 1 94.81 667 VAL B O 1
ATOM 11613 N N . TYR B 1 668 ? -19.203 3.406 -24.453 1 94.38 668 TYR B N 1
ATOM 11614 C CA . TYR B 1 668 ? -20.609 3.055 -24.375 1 94.38 668 TYR B CA 1
ATOM 11615 C C . TYR B 1 668 ? -21.047 2.246 -25.594 1 94.38 668 TYR B C 1
ATOM 11617 O O . TYR B 1 668 ? -21.766 1.254 -25.469 1 94.38 668 TYR B O 1
ATOM 11625 N N . TYR B 1 669 ? -20.562 2.58 -26.766 1 94.12 669 TYR B N 1
ATOM 11626 C CA . TYR B 1 669 ? -20.906 1.84 -27.969 1 94.12 669 TYR B CA 1
ATOM 11627 C C . TYR B 1 669 ? -20.281 0.453 -27.953 1 94.12 669 TYR B C 1
ATOM 11629 O O . TYR B 1 669 ? -20.906 -0.527 -28.359 1 94.12 669 TYR B O 1
ATOM 11637 N N . VAL B 1 670 ? -19.062 0.457 -27.516 1 95.94 670 VAL B N 1
ATOM 11638 C CA . VAL B 1 670 ? -18.391 -0.834 -27.422 1 95.94 670 VAL B CA 1
ATOM 11639 C C . VAL B 1 670 ? -19.125 -1.729 -26.422 1 95.94 670 VAL B C 1
ATOM 11641 O O . VAL B 1 670 ? -19.297 -2.928 -26.656 1 95.94 670 VAL B O 1
ATOM 11644 N N . ALA B 1 671 ? -19.562 -1.202 -25.344 1 96.12 671 ALA B N 1
ATOM 11645 C CA . ALA B 1 671 ? -20.297 -1.966 -24.328 1 96.12 671 ALA B CA 1
ATOM 11646 C C . ALA B 1 671 ? -21.609 -2.506 -24.891 1 96.12 671 ALA B C 1
ATOM 11648 O O . ALA B 1 671 ? -21.984 -3.645 -24.625 1 96.12 671 ALA B O 1
ATOM 11649 N N . ILE B 1 672 ? -22.25 -1.753 -25.734 1 94.94 672 ILE B N 1
ATOM 11650 C CA . ILE B 1 672 ? -23.516 -2.164 -26.359 1 94.94 672 ILE B CA 1
ATOM 11651 C C . ILE B 1 672 ? -23.266 -3.344 -27.297 1 94.94 672 ILE B C 1
ATOM 11653 O O . ILE B 1 672 ? -23.953 -4.363 -27.219 1 94.94 672 ILE B O 1
ATOM 11657 N N . VAL B 1 673 ? -22.281 -3.219 -28.078 1 94.5 673 VAL B N 1
ATOM 11658 C CA . VAL B 1 673 ? -21.969 -4.266 -29.031 1 94.5 673 VAL B CA 1
ATOM 11659 C C . VAL B 1 673 ? -21.547 -5.539 -28.312 1 94.5 673 VAL B C 1
ATOM 11661 O O . VAL B 1 673 ? -21.984 -6.637 -28.656 1 94.5 673 VAL B O 1
ATOM 11664 N N . LEU B 1 674 ? -20.781 -5.391 -27.266 1 95 674 LEU B N 1
ATOM 11665 C CA . LEU B 1 674 ? -20.328 -6.547 -26.516 1 95 674 LEU B CA 1
ATOM 11666 C C . LEU B 1 674 ? -21.484 -7.238 -25.812 1 95 674 LEU B C 1
ATOM 11668 O O . LEU B 1 674 ? -21.531 -8.469 -25.734 1 95 674 LEU B O 1
ATOM 11672 N N . ASN B 1 675 ? -22.375 -6.492 -25.297 1 94.88 675 ASN B N 1
ATOM 11673 C CA . ASN B 1 675 ? -23.547 -7.07 -24.641 1 94.88 675 ASN B CA 1
ATOM 11674 C C . ASN B 1 675 ? -24.375 -7.906 -25.609 1 94.88 675 ASN B C 1
ATOM 11676 O O . ASN B 1 675 ? -24.844 -8.992 -25.266 1 94.88 675 ASN B O 1
ATOM 11680 N N . ILE B 1 676 ? -24.453 -7.48 -26.875 1 92.56 676 ILE B N 1
ATOM 11681 C CA . ILE B 1 676 ? -25.234 -8.172 -27.891 1 92.56 676 ILE B CA 1
ATOM 11682 C C . ILE B 1 676 ? -24.516 -9.453 -28.312 1 92.56 676 ILE B C 1
ATOM 11684 O O . ILE B 1 676 ? -25.109 -10.523 -28.359 1 92.56 676 ILE B O 1
ATOM 11688 N N . VAL B 1 677 ? -23.266 -9.367 -28.484 1 91.5 677 VAL B N 1
ATOM 11689 C CA . VAL B 1 677 ? -22.469 -10.492 -28.984 1 91.5 677 VAL B CA 1
ATOM 11690 C C . VAL B 1 677 ? -22.391 -11.57 -27.906 1 91.5 677 VAL B C 1
ATOM 11692 O O . VAL B 1 677 ? -22.547 -12.758 -28.203 1 91.5 677 VAL B O 1
ATOM 11695 N N . LEU B 1 678 ? -22.219 -11.164 -26.688 1 91.69 678 LEU B N 1
ATOM 11696 C CA . LEU B 1 678 ? -22.031 -12.125 -25.609 1 91.69 678 LEU B CA 1
ATOM 11697 C C . LEU B 1 678 ? -23.359 -12.781 -25.234 1 91.69 678 LEU B C 1
ATOM 11699 O O . LEU B 1 678 ? -23.375 -13.898 -24.719 1 91.69 678 LEU B O 1
ATOM 11703 N N . ARG B 1 679 ? -24.453 -12.18 -25.531 1 89.44 679 ARG B N 1
ATOM 11704 C CA . ARG B 1 679 ? -25.766 -12.766 -25.266 1 89.44 679 ARG B CA 1
ATOM 11705 C C . ARG B 1 679 ? -26.094 -13.836 -26.312 1 89.44 679 ARG B C 1
ATOM 11707 O O . ARG B 1 679 ? -26.953 -14.68 -26.078 1 89.44 679 ARG B O 1
ATOM 11714 N N . MET B 1 680 ? -25.359 -13.844 -27.406 1 83.44 680 MET B N 1
ATOM 11715 C CA . MET B 1 680 ? -25.641 -14.812 -28.469 1 83.44 680 MET B CA 1
ATOM 11716 C C . MET B 1 680 ? -24.828 -16.094 -28.25 1 83.44 680 MET B C 1
ATOM 11718 O O . MET B 1 680 ? -24.766 -16.953 -29.125 1 83.44 680 MET B O 1
ATOM 11722 N N . ALA B 1 681 ? -24.234 -16.219 -27.109 1 74.88 681 ALA B N 1
ATOM 11723 C CA . ALA B 1 681 ? -23.406 -17.391 -26.812 1 74.88 681 ALA B CA 1
ATOM 11724 C C . ALA B 1 681 ? -24.281 -18.641 -26.672 1 74.88 681 ALA B C 1
ATOM 11726 O O . ALA B 1 681 ? -23.812 -19.75 -26.906 1 74.88 681 ALA B O 1
ATOM 11727 N N . TRP B 1 682 ? -25.641 -18.531 -26.375 1 68.5 682 TRP B N 1
ATOM 11728 C CA . TRP B 1 682 ? -26.547 -19.672 -26.25 1 68.5 682 TRP B CA 1
ATOM 11729 C C . TRP B 1 682 ? -26.75 -20.344 -27.609 1 68.5 682 TRP B C 1
ATOM 11731 O O . TRP B 1 682 ? -27.188 -21.5 -27.672 1 68.5 682 TRP B O 1
ATOM 11741 N N . LEU B 1 683 ? -26.375 -19.547 -28.656 1 72.5 683 LEU B N 1
ATOM 11742 C CA . LEU B 1 683 ? -26.531 -20.094 -30 1 72.5 683 LEU B CA 1
ATOM 11743 C C . LEU B 1 683 ? -25.688 -21.344 -30.172 1 72.5 683 LEU B C 1
ATOM 11745 O O . LEU B 1 683 ? -26.047 -22.25 -30.938 1 72.5 683 LEU B O 1
ATOM 11749 N N . GLN B 1 684 ? -24.609 -21.391 -29.406 1 71 684 GLN B N 1
ATOM 11750 C CA . GLN B 1 684 ? -23.734 -22.562 -29.531 1 71 684 GLN B CA 1
ATOM 11751 C C . GLN B 1 684 ? -24.438 -23.828 -29.047 1 71 684 GLN B C 1
ATOM 11753 O O . GLN B 1 684 ? -24.281 -24.891 -29.641 1 71 684 GLN B O 1
ATOM 11758 N N . THR B 1 685 ? -25.203 -23.688 -28 1 63.75 685 THR B N 1
ATOM 11759 C CA . THR B 1 685 ? -25.875 -24.859 -27.453 1 63.75 685 THR B CA 1
ATOM 11760 C C . THR B 1 685 ? -26.969 -25.344 -28.391 1 63.75 685 THR B C 1
ATOM 11762 O O . THR B 1 685 ? -27.172 -26.562 -28.531 1 63.75 685 THR B O 1
ATOM 11765 N N . VAL B 1 686 ? -27.609 -24.438 -29.094 1 64.25 686 VAL B N 1
ATOM 11766 C CA . VAL B 1 686 ? -28.766 -24.828 -29.906 1 64.25 686 VAL B CA 1
ATOM 11767 C C . VAL B 1 686 ? -28.297 -25.25 -31.297 1 64.25 686 VAL B C 1
ATOM 11769 O O . VAL B 1 686 ? -28.812 -26.203 -31.875 1 64.25 686 VAL B O 1
ATOM 11772 N N . LEU B 1 687 ? -27.281 -24.469 -31.703 1 64.25 687 LEU B N 1
ATOM 11773 C CA . LEU B 1 687 ? -26.828 -24.781 -33.062 1 64.25 687 LEU B CA 1
ATOM 11774 C C . LEU B 1 687 ? -25.828 -25.922 -33.031 1 64.25 687 LEU B C 1
ATOM 11776 O O . LEU B 1 687 ? -25.484 -26.469 -34.094 1 64.25 687 LEU B O 1
ATOM 11780 N N . ASP B 1 688 ? -25.594 -26.562 -31.922 1 62.66 688 ASP B N 1
ATOM 11781 C CA . ASP B 1 688 ? -24.688 -27.703 -31.75 1 62.66 688 ASP B CA 1
ATOM 11782 C C . ASP B 1 688 ? -23.359 -27.469 -32.469 1 62.66 688 ASP B C 1
ATOM 11784 O O . ASP B 1 688 ? -22.875 -28.359 -33.156 1 62.66 688 ASP B O 1
ATOM 11788 N N . PHE B 1 689 ? -22.891 -26.188 -32.469 1 62.16 689 PHE B N 1
ATOM 11789 C CA . PHE B 1 689 ? -21.609 -25.922 -33.094 1 62.16 689 PHE B CA 1
ATOM 11790 C C . PHE B 1 689 ? -20.484 -26.594 -32.312 1 62.16 689 PHE B C 1
ATOM 11792 O O . PHE B 1 689 ? -20.312 -26.359 -31.109 1 62.16 689 PHE B O 1
ATOM 11799 N N . ASN B 1 690 ? -20.172 -27.812 -32.625 1 61 690 ASN B N 1
ATOM 11800 C CA . ASN B 1 690 ? -19.078 -28.531 -31.969 1 61 690 ASN B CA 1
ATOM 11801 C C . ASN B 1 690 ? -17.719 -28.078 -32.5 1 61 690 ASN B C 1
ATOM 11803 O O . ASN B 1 690 ? -17.422 -28.25 -33.688 1 61 690 ASN B O 1
ATOM 11807 N N . LEU B 1 691 ? -17.062 -27.141 -31.75 1 63.66 691 LEU B N 1
ATOM 11808 C CA . LEU B 1 691 ? -15.664 -26.906 -32.125 1 63.66 691 LEU B CA 1
ATOM 11809 C C . LEU B 1 691 ? -14.82 -28.156 -31.859 1 63.66 691 LEU B C 1
ATOM 11811 O O . LEU B 1 691 ? -14.727 -28.609 -30.719 1 63.66 691 LEU B O 1
ATOM 11815 N N . SER B 1 692 ? -14.562 -28.938 -32.812 1 63.59 692 SER B N 1
ATOM 11816 C CA . SER B 1 692 ? -13.906 -30.25 -32.812 1 63.59 692 SER B CA 1
ATOM 11817 C C . SER B 1 692 ? -12.664 -30.219 -31.906 1 63.59 692 SER B C 1
ATOM 11819 O O . SER B 1 692 ? -12.312 -31.234 -31.312 1 63.59 692 SER B O 1
ATOM 11821 N N . PHE B 1 693 ? -12.148 -28.969 -31.625 1 70.31 693 PHE B N 1
ATOM 11822 C CA . PHE B 1 693 ? -10.859 -28.984 -30.953 1 70.31 693 PHE B CA 1
ATOM 11823 C C . PHE B 1 693 ? -11.031 -28.875 -29.453 1 70.31 693 PHE B C 1
ATOM 11825 O O . PHE B 1 693 ? -10.117 -29.188 -28.688 1 70.31 693 PHE B O 1
ATOM 11832 N N . LEU B 1 694 ? -12.289 -28.625 -29.031 1 76.38 694 LEU B N 1
ATOM 11833 C CA . LEU B 1 694 ? -12.453 -28.438 -27.594 1 76.38 694 LEU B CA 1
ATOM 11834 C C . LEU B 1 694 ? -13.422 -29.453 -27.016 1 76.38 694 LEU B C 1
ATOM 11836 O O . LEU B 1 694 ? -14.445 -29.766 -27.641 1 76.38 694 LEU B O 1
ATOM 11840 N N . HIS B 1 695 ? -13.008 -30.062 -25.969 1 81.06 695 HIS B N 1
ATOM 11841 C CA . HIS B 1 695 ? -13.898 -30.953 -25.234 1 81.06 695 HIS B CA 1
ATOM 11842 C C . HIS B 1 695 ? -15.188 -30.234 -24.844 1 81.06 695 HIS B C 1
ATOM 11844 O O . HIS B 1 695 ? -15.188 -29.016 -24.625 1 81.06 695 HIS B O 1
ATOM 11850 N N . ARG B 1 696 ? -16.281 -30.844 -24.844 1 80.75 696 ARG B N 1
ATOM 11851 C CA . ARG B 1 696 ? -17.609 -30.312 -24.547 1 80.75 696 ARG B CA 1
ATOM 11852 C C . ARG B 1 696 ? -17.625 -29.562 -23.219 1 80.75 696 ARG B C 1
ATOM 11854 O O . ARG B 1 696 ? -18.188 -28.469 -23.125 1 80.75 696 ARG B O 1
ATOM 11861 N N . GLU B 1 697 ? -16.984 -30.094 -22.203 1 86.31 697 GLU B N 1
ATOM 11862 C CA . GLU B 1 697 ? -16.969 -29.484 -20.891 1 86.31 697 GLU B CA 1
ATOM 11863 C C . GLU B 1 697 ? -16.188 -28.156 -20.906 1 86.31 697 GLU B C 1
ATOM 11865 O O . GLU B 1 697 ? -16.547 -27.219 -20.188 1 86.31 697 GLU B O 1
ATOM 11870 N N . THR B 1 698 ? -15.156 -28.141 -21.672 1 87 698 THR B N 1
ATOM 11871 C CA . THR B 1 698 ? -14.383 -26.906 -21.797 1 87 698 THR B CA 1
ATOM 11872 C C . THR B 1 698 ? -15.188 -25.828 -22.5 1 87 698 THR B C 1
ATOM 11874 O O . THR B 1 698 ? -15.117 -24.641 -22.141 1 87 698 THR B O 1
ATOM 11877 N N . MET B 1 699 ? -15.961 -26.266 -23.438 1 86.69 699 MET B N 1
ATOM 11878 C CA . MET B 1 699 ? -16.797 -25.312 -24.156 1 86.69 699 MET B CA 1
ATOM 11879 C C . MET B 1 699 ? -17.875 -24.719 -23.234 1 86.69 699 MET B C 1
ATOM 11881 O O . MET B 1 699 ? -18.125 -23.516 -23.266 1 86.69 699 MET B O 1
ATOM 11885 N N . ILE B 1 700 ? -18.469 -25.5 -22.438 1 84.94 700 ILE B N 1
ATOM 11886 C CA . ILE B 1 700 ? -19.484 -25.062 -21.5 1 84.94 700 ILE B CA 1
ATOM 11887 C C . ILE B 1 700 ? -18.875 -24.078 -20.5 1 84.94 700 ILE B C 1
ATOM 11889 O O . ILE B 1 700 ? -19.469 -23.047 -20.188 1 84.94 700 ILE B O 1
ATOM 11893 N N . ALA B 1 701 ? -17.719 -24.406 -20.078 1 90.5 701 ALA B N 1
ATOM 11894 C CA . ALA B 1 701 ? -17.031 -23.547 -19.125 1 90.5 701 ALA B CA 1
ATOM 11895 C C . ALA B 1 701 ? -16.672 -22.188 -19.75 1 90.5 701 ALA B C 1
ATOM 11897 O O . ALA B 1 701 ? -16.781 -21.156 -19.078 1 90.5 701 ALA B O 1
ATOM 11898 N N . LEU B 1 702 ? -16.281 -22.188 -20.953 1 90.25 702 LEU B N 1
ATOM 11899 C CA . LEU B 1 702 ? -15.922 -20.953 -21.656 1 90.25 702 LEU B CA 1
ATOM 11900 C C . LEU B 1 702 ? -17.141 -20.078 -21.859 1 90.25 702 LEU B C 1
ATOM 11902 O O . LEU B 1 702 ? -17.078 -18.859 -21.656 1 90.25 702 LEU B O 1
ATOM 11906 N N . LEU B 1 703 ? -18.25 -20.672 -22.219 1 88.94 703 LEU B N 1
ATOM 11907 C CA . LEU B 1 703 ? -19.484 -19.922 -22.438 1 88.94 703 LEU B CA 1
ATOM 11908 C C . LEU B 1 703 ? -19.984 -19.328 -21.109 1 88.94 703 LEU B C 1
ATOM 11910 O O . LEU B 1 703 ? -20.484 -18.203 -21.078 1 88.94 703 LEU B O 1
ATOM 11914 N N . ALA B 1 704 ? -19.859 -20.125 -20.078 1 92.19 704 ALA B N 1
ATOM 11915 C CA . ALA B 1 704 ? -20.234 -19.625 -18.766 1 92.19 704 ALA B CA 1
ATOM 11916 C C . ALA B 1 704 ? -19.359 -18.453 -18.344 1 92.19 704 ALA B C 1
ATOM 11918 O O . ALA B 1 704 ? -19.844 -17.484 -17.75 1 92.19 704 ALA B O 1
ATOM 11919 N N . ALA B 1 705 ? -18.078 -18.547 -18.656 1 94 705 ALA B N 1
ATOM 11920 C CA . ALA B 1 705 ? -17.156 -17.469 -18.328 1 94 705 ALA B CA 1
ATOM 11921 C C . ALA B 1 705 ? -17.5 -16.188 -19.094 1 94 705 ALA B C 1
ATOM 11923 O O . ALA B 1 705 ? -17.469 -15.094 -18.531 1 94 705 ALA B O 1
ATOM 11924 N N . LEU B 1 706 ? -17.891 -16.328 -20.312 1 93.69 706 LEU B N 1
ATOM 11925 C CA . LEU B 1 706 ? -18.266 -15.172 -21.125 1 93.69 706 LEU B CA 1
ATOM 11926 C C . LEU B 1 706 ? -19.531 -14.516 -20.594 1 93.69 706 LEU B C 1
ATOM 11928 O O . LEU B 1 706 ? -19.656 -13.289 -20.625 1 93.69 706 LEU B O 1
ATOM 11932 N N . GLU B 1 707 ? -20.422 -15.25 -20.094 1 93.31 707 GLU B N 1
ATOM 11933 C CA . GLU B 1 707 ? -21.641 -14.711 -19.5 1 93.31 707 GLU B CA 1
ATOM 11934 C C . GLU B 1 707 ? -21.344 -13.914 -18.25 1 93.31 707 GLU B C 1
ATOM 11936 O O . GLU B 1 707 ? -21.922 -12.859 -18.016 1 93.31 707 GLU B O 1
ATOM 1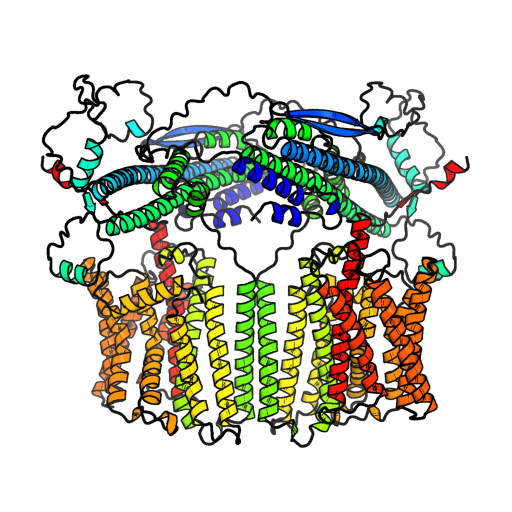1941 N N . ILE B 1 708 ? -20.422 -14.414 -17.516 1 96.06 708 ILE B N 1
ATOM 11942 C CA . ILE B 1 708 ? -20.031 -13.711 -16.297 1 96.06 708 ILE B CA 1
ATOM 11943 C C . ILE B 1 708 ? -19.375 -12.383 -16.656 1 96.06 708 ILE B C 1
ATOM 11945 O O . ILE B 1 708 ? -19.641 -11.359 -16 1 96.06 708 ILE B O 1
ATOM 11949 N N . ILE B 1 709 ? -18.578 -12.375 -17.672 1 96.44 709 ILE B N 1
ATOM 11950 C CA . ILE B 1 709 ? -17.938 -11.148 -18.141 1 96.44 709 ILE B CA 1
ATOM 11951 C C . ILE B 1 709 ? -18.984 -10.164 -18.625 1 96.44 709 ILE B C 1
ATOM 11953 O O . ILE B 1 709 ? -18.922 -8.969 -18.328 1 96.44 709 ILE B O 1
ATOM 11957 N N . ARG B 1 710 ? -19.969 -10.68 -19.344 1 95.75 710 ARG B N 1
ATOM 11958 C CA . ARG B 1 710 ? -21.062 -9.828 -19.797 1 95.75 710 ARG B CA 1
ATOM 11959 C C . ARG B 1 710 ? -21.766 -9.156 -18.625 1 95.75 710 ARG B C 1
ATOM 11961 O O . ARG B 1 710 ? -22.047 -7.957 -18.672 1 95.75 710 ARG B O 1
ATOM 11968 N N . ARG B 1 711 ? -21.984 -9.883 -17.641 1 95.88 711 ARG B N 1
ATOM 11969 C CA . ARG B 1 711 ? -22.656 -9.359 -16.453 1 95.88 711 ARG B CA 1
ATOM 11970 C C . ARG B 1 711 ? -21.797 -8.32 -15.75 1 95.88 711 ARG B C 1
ATOM 11972 O O . ARG B 1 711 ? -22.312 -7.332 -15.227 1 95.88 711 ARG B O 1
ATOM 11979 N N . GLY B 1 712 ? -20.547 -8.562 -15.719 1 97.25 712 GLY B N 1
ATOM 11980 C CA . GLY B 1 712 ? -19.656 -7.574 -15.133 1 97.25 712 GLY B CA 1
ATOM 11981 C C . GLY B 1 712 ? -19.703 -6.23 -15.836 1 97.25 712 GLY B C 1
ATOM 11982 O O . GLY B 1 712 ? -19.703 -5.184 -15.188 1 97.25 712 GLY B O 1
ATOM 11983 N N . ILE B 1 713 ? -19.844 -6.285 -17.125 1 96.94 713 ILE B N 1
ATOM 11984 C CA . ILE B 1 713 ? -19.953 -5.059 -17.906 1 96.94 713 ILE B CA 1
ATOM 11985 C C . ILE B 1 713 ? -21.312 -4.402 -17.641 1 96.94 713 ILE B C 1
ATOM 11987 O O . ILE B 1 713 ? -21.391 -3.186 -17.453 1 96.94 713 ILE B O 1
ATOM 11991 N N . TRP B 1 714 ? -22.297 -5.207 -17.562 1 97 714 TRP B N 1
ATOM 11992 C CA . TRP B 1 714 ? -23.641 -4.727 -17.266 1 97 714 TRP B CA 1
ATOM 11993 C C . TRP B 1 714 ? -23.688 -4.023 -15.922 1 97 714 TRP B C 1
ATOM 11995 O O . TRP B 1 714 ? -24.312 -2.965 -15.789 1 97 714 TRP B O 1
ATOM 12005 N N . ASN B 1 715 ? -22.984 -4.543 -14.969 1 97.62 715 ASN B N 1
ATOM 12006 C CA . ASN B 1 715 ? -22.969 -3.998 -13.617 1 97.62 715 ASN B CA 1
ATOM 12007 C C . ASN B 1 715 ? -22.469 -2.559 -13.594 1 97.62 715 ASN B C 1
ATOM 12009 O O . ASN B 1 715 ? -22.984 -1.721 -12.859 1 97.62 715 ASN B O 1
ATOM 12013 N N . PHE B 1 716 ? -21.5 -2.283 -14.359 1 97.19 716 PHE B N 1
ATOM 12014 C CA . PHE B 1 716 ? -20.891 -0.959 -14.328 1 97.19 716 PHE B CA 1
ATOM 12015 C C . PHE B 1 716 ? -21.891 0.105 -14.773 1 97.19 716 PHE B C 1
ATOM 12017 O O . PHE B 1 716 ? -22.094 1.101 -14.078 1 97.19 716 PHE B O 1
ATOM 12024 N N . PHE B 1 717 ? -22.531 -0.118 -15.836 1 96.25 717 PHE B N 1
ATOM 12025 C CA . PHE B 1 717 ? -23.375 0.907 -16.422 1 96.25 717 PHE B CA 1
ATOM 12026 C C . PHE B 1 717 ? -24.719 0.969 -15.703 1 96.25 717 PHE B C 1
ATOM 12028 O O . PHE B 1 717 ? -25.359 2.021 -15.664 1 96.25 717 PHE B O 1
ATOM 12035 N N . ARG B 1 718 ? -25.078 -0.134 -15.141 1 96 718 ARG B N 1
ATOM 12036 C CA . ARG B 1 718 ? -26.297 -0.121 -14.352 1 96 718 ARG B CA 1
ATOM 12037 C C . ARG B 1 718 ? -26.141 0.769 -13.117 1 96 718 ARG B C 1
ATOM 12039 O O . ARG B 1 718 ? -27.047 1.541 -12.789 1 96 718 ARG B O 1
ATOM 12046 N N . LEU B 1 719 ? -25.031 0.655 -12.461 1 96 719 LEU B N 1
ATOM 12047 C CA . LEU B 1 719 ? -24.812 1.457 -11.258 1 96 719 LEU B CA 1
ATOM 12048 C C . LEU B 1 719 ? -24.531 2.912 -11.625 1 96 719 LEU B C 1
ATOM 12050 O O . LEU B 1 719 ? -24.859 3.822 -10.859 1 96 719 LEU B O 1
ATOM 12054 N N . GLU B 1 720 ? -23.906 3.119 -12.773 1 94.69 720 GLU B N 1
ATOM 12055 C CA . GLU B 1 720 ? -23.719 4.488 -13.242 1 94.69 720 GLU B CA 1
ATOM 12056 C C . GLU B 1 720 ? -25.062 5.195 -13.414 1 94.69 720 GLU B C 1
ATOM 12058 O O . GLU B 1 720 ? -25.219 6.355 -13.023 1 94.69 720 GLU B O 1
ATOM 12063 N N . ASN B 1 721 ? -25.984 4.461 -14.031 1 93.31 721 ASN B N 1
ATOM 12064 C CA . ASN B 1 721 ? -27.312 5.027 -14.242 1 93.31 721 ASN B CA 1
ATOM 12065 C C . ASN B 1 721 ? -28 5.34 -12.922 1 93.31 721 ASN B C 1
ATOM 12067 O O . ASN B 1 721 ? -28.641 6.383 -12.789 1 93.31 721 ASN B O 1
ATOM 12071 N N . GLU B 1 722 ? -27.844 4.469 -11.984 1 92.06 722 GLU B N 1
ATOM 12072 C CA . GLU B 1 722 ? -28.438 4.695 -10.672 1 92.06 722 GLU B CA 1
ATOM 12073 C C . GLU B 1 722 ? -27.812 5.902 -9.984 1 92.06 722 GLU B C 1
ATOM 12075 O O . GLU B 1 722 ? -28.5 6.695 -9.344 1 92.06 722 GLU B O 1
ATOM 12080 N N . HIS B 1 723 ? -26.562 6.008 -10.102 1 92.69 723 HIS B N 1
ATOM 12081 C CA . HIS B 1 723 ? -25.844 7.133 -9.508 1 92.69 723 HIS B CA 1
ATOM 12082 C C . HIS B 1 723 ? -26.297 8.453 -10.125 1 92.69 723 HIS B C 1
ATOM 12084 O O . HIS B 1 723 ? -26.531 9.43 -9.406 1 92.69 723 HIS B O 1
ATOM 12090 N N . LEU B 1 724 ? -26.422 8.508 -11.406 1 91.12 724 LEU B N 1
ATOM 12091 C CA . LEU B 1 724 ? -26.828 9.727 -12.094 1 91.12 724 LEU B CA 1
ATOM 12092 C C . LEU B 1 724 ? -28.266 10.102 -11.734 1 91.12 724 LEU B C 1
ATOM 12094 O O . LEU B 1 724 ? -28.609 11.289 -11.672 1 91.12 724 LEU B O 1
ATOM 12098 N N . ASN B 1 725 ? -29.078 9.117 -11.516 1 88.31 725 ASN B N 1
ATOM 12099 C CA . ASN B 1 725 ? -30.422 9.391 -11.031 1 88.31 725 ASN B CA 1
ATOM 12100 C C . ASN B 1 725 ? -30.406 10.016 -9.641 1 88.31 725 ASN B C 1
ATOM 12102 O O . ASN B 1 725 ? -31.203 10.914 -9.352 1 88.31 725 ASN B O 1
ATOM 12106 N N . ASN B 1 726 ? -29.5 9.594 -8.836 1 86.5 726 ASN B N 1
ATOM 12107 C CA . ASN B 1 726 ? -29.344 10.172 -7.508 1 86.5 726 ASN B CA 1
ATOM 12108 C C . ASN B 1 726 ? -28.797 11.594 -7.582 1 86.5 726 ASN B C 1
ATOM 12110 O O . ASN B 1 726 ? -29.188 12.453 -6.793 1 86.5 726 ASN B O 1
ATOM 12114 N N . VAL B 1 727 ? -27.922 11.805 -8.445 1 86.94 727 VAL B N 1
ATOM 12115 C CA . VAL B 1 727 ? -27.344 13.125 -8.648 1 86.94 727 VAL B CA 1
ATOM 12116 C C . VAL B 1 727 ? -28.422 14.094 -9.117 1 86.94 727 VAL B C 1
ATOM 12118 O O . VAL B 1 727 ? -28.469 15.25 -8.68 1 86.94 727 VAL B O 1
ATOM 12121 N N . GLY B 1 728 ? -29.25 13.633 -10.008 1 81.31 728 GLY B N 1
ATOM 12122 C CA . GLY B 1 728 ? -30.328 14.477 -10.5 1 81.31 728 GLY B CA 1
ATOM 12123 C C . GLY B 1 728 ? -31.297 14.906 -9.422 1 81.31 728 GLY B C 1
ATOM 12124 O O . GLY B 1 728 ? -31.75 16.047 -9.406 1 81.31 728 GLY B O 1
ATOM 12125 N N . LYS B 1 729 ? -31.438 14.07 -8.414 1 81.81 729 LYS B N 1
ATOM 12126 C CA . LYS B 1 729 ? -32.375 14.383 -7.324 1 81.81 729 LYS B CA 1
ATOM 12127 C C . LYS B 1 729 ? -31.609 14.875 -6.09 1 81.81 729 LYS B C 1
ATOM 12129 O O . LYS B 1 729 ? -32.219 15.117 -5.047 1 81.81 729 LYS B O 1
ATOM 12134 N N . PHE B 1 730 ? -30.328 15.055 -6.16 1 83.12 730 PHE B N 1
ATOM 12135 C CA . PHE B 1 730 ? -29.438 15.531 -5.102 1 83.12 730 PHE B CA 1
ATOM 12136 C C . PHE B 1 730 ? -29.609 14.688 -3.842 1 83.12 730 PHE B C 1
ATOM 12138 O O . PHE B 1 730 ? -29.625 15.227 -2.732 1 83.12 730 PHE B O 1
ATOM 12145 N N . ARG B 1 731 ? -29.812 13.398 -4.105 1 81.75 731 ARG B N 1
ATOM 12146 C CA . ARG B 1 731 ? -29.938 12.477 -2.979 1 81.75 731 ARG B CA 1
ATOM 12147 C C . ARG B 1 731 ? -28.562 11.961 -2.541 1 81.75 731 ARG B C 1
ATOM 12149 O O . ARG B 1 731 ? -27.984 11.102 -3.197 1 81.75 731 ARG B O 1
ATOM 12156 N N . ALA B 1 732 ? -28.109 12.5 -1.443 1 81.38 732 ALA B N 1
ATOM 12157 C CA . ALA B 1 732 ? -26.766 12.117 -1.016 1 81.38 732 ALA B CA 1
ATOM 12158 C C . ALA B 1 732 ? -26.812 11.32 0.285 1 81.38 732 ALA B C 1
ATOM 12160 O O . ALA B 1 732 ? -25.812 10.758 0.712 1 81.38 732 ALA B O 1
ATOM 12161 N N . PHE B 1 733 ? -28.047 11.18 0.847 1 80.88 733 PHE B N 1
ATOM 12162 C CA . PHE B 1 733 ? -28.109 10.547 2.162 1 80.88 733 PHE B CA 1
ATOM 12163 C C . PHE B 1 733 ? -29.188 9.469 2.207 1 80.88 733 PHE B C 1
ATOM 12165 O O . PHE B 1 733 ? -30.172 9.547 1.482 1 80.88 733 PHE B O 1
ATOM 12172 N N . LYS B 1 734 ? -28.812 8.508 3.049 1 76.44 734 LYS B N 1
ATOM 12173 C CA . LYS B 1 734 ? -29.766 7.43 3.27 1 76.44 734 LYS B CA 1
ATOM 12174 C C . LYS B 1 734 ? -30.891 7.871 4.199 1 76.44 734 LYS B C 1
ATOM 12176 O O . LYS B 1 734 ? -30.656 8.617 5.152 1 76.44 734 LYS B O 1
ATOM 12181 N N . SER B 1 735 ? -32.094 7.57 3.812 1 75.38 735 SER B N 1
ATOM 12182 C CA . SER B 1 735 ? -33.188 7.875 4.703 1 75.38 735 SER B CA 1
ATOM 12183 C C . SER B 1 735 ? -33.438 6.754 5.711 1 75.38 735 SER B C 1
ATOM 12185 O O . SER B 1 735 ? -33.594 5.598 5.332 1 75.38 735 SER B O 1
ATOM 12187 N N . VAL B 1 736 ? -33.094 7.016 6.934 1 74.06 736 VAL B N 1
ATOM 12188 C CA . VAL B 1 736 ? -33.406 6.047 7.984 1 74.06 736 VAL B CA 1
ATOM 12189 C C . VAL B 1 736 ? -34.812 6.254 8.492 1 74.06 736 VAL B C 1
ATOM 12191 O O . VAL B 1 736 ? -35.25 7.387 8.734 1 74.06 736 VAL B O 1
ATOM 12194 N N . PRO B 1 737 ? -35.5 5.168 8.484 1 76.44 737 PRO B N 1
ATOM 12195 C CA . PRO B 1 737 ? -36.875 5.324 8.938 1 76.44 737 PRO B CA 1
ATOM 12196 C C . PRO B 1 737 ? -36.969 5.727 10.414 1 76.44 737 PRO B C 1
ATOM 12198 O O . PRO B 1 737 ? -36.188 5.25 11.234 1 76.44 737 PRO B O 1
ATOM 12201 N N . LEU B 1 738 ? -37.844 6.617 10.695 1 80.75 738 LEU B N 1
ATOM 12202 C CA . LEU B 1 738 ? -38.094 7.094 12.055 1 80.75 738 LEU B CA 1
ATOM 12203 C C . LEU B 1 738 ? -38.938 6.102 12.836 1 80.75 738 LEU B C 1
ATOM 12205 O O . LEU B 1 738 ? -39.812 5.461 12.281 1 80.75 738 LEU B O 1
ATOM 12209 N N . PRO B 1 739 ? -38.594 5.875 13.984 1 77.88 739 PRO B N 1
ATOM 12210 C CA . PRO B 1 739 ? -39.312 4.887 14.789 1 77.88 739 PRO B CA 1
ATOM 12211 C C . PRO B 1 739 ? -40.75 5.316 15.109 1 77.88 739 PRO B C 1
ATOM 12213 O O . PRO B 1 739 ? -41.656 4.477 15.172 1 77.88 739 PRO B O 1
ATOM 12216 N N . PHE B 1 740 ? -41 6.684 15.273 1 79.12 740 PHE B N 1
ATOM 12217 C CA . PHE B 1 740 ? -42.312 7.141 15.727 1 79.12 740 PHE B CA 1
ATOM 12218 C C . PHE B 1 740 ? -43.031 7.906 14.625 1 79.12 740 PHE B C 1
ATOM 12220 O O . PHE B 1 740 ? -42.406 8.648 13.867 1 79.12 740 PHE B O 1
ATOM 12227 N N . ASN B 1 741 ? -44.344 7.496 14.281 1 76.12 741 ASN B N 1
ATOM 12228 C CA . ASN B 1 741 ? -45.156 8.273 13.359 1 76.12 741 ASN B CA 1
ATOM 12229 C C . ASN B 1 741 ? -46.219 9.07 14.094 1 76.12 741 ASN B C 1
ATOM 12231 O O . ASN B 1 741 ? -46.938 8.531 14.953 1 76.12 741 ASN B O 1
ATOM 12235 N N . TYR B 1 742 ? -46.188 10.383 13.914 1 61.72 742 TYR B N 1
ATOM 12236 C CA . TYR B 1 742 ? -47.188 11.242 14.531 1 61.72 742 TYR B CA 1
ATOM 12237 C C . TYR B 1 742 ? -48.469 11.312 13.68 1 61.72 742 TYR B C 1
ATOM 12239 O O . TYR B 1 742 ? -48.375 11.43 12.453 1 61.72 742 TYR B O 1
ATOM 12247 N N . ASN B 1 743 ? -49.688 10.734 14.016 1 54.19 743 ASN B N 1
ATOM 12248 C CA . ASN B 1 743 ? -50.969 10.797 13.32 1 54.19 743 ASN B CA 1
ATOM 12249 C C . ASN B 1 743 ? -51.438 12.242 13.117 1 54.19 743 ASN B C 1
ATOM 12251 O O . ASN B 1 743 ? -51.781 12.922 14.086 1 54.19 743 ASN B O 1
ATOM 12255 N N . GLU B 1 744 ? -51.031 13.031 12.281 1 48.19 744 GLU B N 1
ATOM 12256 C CA . GLU B 1 744 ? -51.594 14.344 12.016 1 48.19 744 GLU B CA 1
ATOM 12257 C C . GLU B 1 744 ? -53 14.219 11.438 1 48.19 744 GLU B C 1
ATOM 12259 O O . GLU B 1 744 ? -53.656 15.219 11.148 1 48.19 744 GLU B O 1
ATOM 12264 N N . GLU B 1 745 ? -53.688 13.188 11.023 1 41.66 745 GLU B N 1
ATOM 12265 C CA . GLU B 1 745 ? -55 13.273 10.352 1 41.66 745 GLU B CA 1
ATOM 12266 C C . GLU B 1 745 ? -56 14.039 11.195 1 41.66 745 GLU B C 1
ATOM 12268 O O . GLU B 1 745 ? -56.969 14.57 10.672 1 41.66 745 GLU B O 1
ATOM 12273 N N . GLU B 1 746 ? -56.094 14.055 12.5 1 37.94 746 GLU B N 1
ATOM 12274 C CA . GLU B 1 746 ? -57.375 14.547 13.023 1 37.94 746 GLU B CA 1
ATOM 12275 C C . GLU B 1 746 ? -57.531 16.047 12.805 1 37.94 746 GLU B C 1
ATOM 12277 O O . GLU B 1 746 ? -58.625 16.594 12.938 1 37.94 746 GLU B O 1
ATOM 12282 N N . ASP B 1 747 ? -56.531 16.891 12.594 1 36.34 747 ASP B N 1
ATOM 12283 C CA . ASP B 1 747 ? -56.969 18.281 12.562 1 36.34 747 ASP B CA 1
ATOM 12284 C C . ASP B 1 747 ? -57.531 18.656 11.195 1 36.34 747 ASP B C 1
ATOM 12286 O O . ASP B 1 747 ? -57.875 19.812 10.945 1 36.34 747 ASP B O 1
ATOM 12290 N N . ARG B 1 748 ? -57.344 17.969 10.078 1 35.38 748 ARG B N 1
ATOM 12291 C CA . ARG B 1 748 ? -58.031 18.516 8.906 1 35.38 748 ARG B CA 1
ATOM 12292 C C . ARG B 1 748 ? -59.531 18.266 8.984 1 35.38 748 ARG B C 1
ATOM 12294 O O . ARG B 1 748 ? -60.312 18.781 8.156 1 35.38 748 ARG B O 1
ATOM 12301 N N . ASP B 1 749 ? -60.062 17.266 9.664 1 31.59 749 ASP B N 1
ATOM 12302 C CA . ASP B 1 749 ? -61.531 17.203 9.633 1 31.59 749 ASP B CA 1
ATOM 12303 C C . ASP B 1 749 ? -62.156 18.203 10.609 1 31.59 749 ASP B C 1
ATOM 12305 O O . ASP B 1 749 ? -63.375 18.297 10.719 1 31.59 749 ASP B O 1
ATOM 12309 N N . SER B 1 750 ? -61.406 18.812 11.578 1 25.47 750 SER B N 1
ATOM 12310 C CA . SER B 1 750 ? -62.156 19.922 12.125 1 25.47 750 SER B CA 1
ATOM 12311 C C . SER B 1 750 ? -61.906 21.203 11.344 1 25.47 750 SER B C 1
ATOM 12313 O O . SER B 1 750 ? -60.781 21.453 10.891 1 25.47 750 SER B O 1
#

Radius of gyration: 41.73 Å; Cα contacts (8 Å, |Δi|>4): 1462; chains: 2; bounding box: 116×108×87 Å

Sequence (1500 aa):
MKFGKDFVRQMIPEWQQAYMDYAGLKSILQEIQTSRKRSERPGILKRKLSGSRNFSGLTKRYSRTASTREPEIQDILVHATTGDDGFERYETTILEVAEAGRESELAFFKTLDLEFDKVNHFYRSKVEEMVKEAVVLNKQMDALIAFRIKVERPSSSWSCSETVSVDMNALDSNDQRNTLAEEMGIRVEGNGSNGGDSTKESVPQVLSVLERIRLNKTQETPLSTIKNVLKLSNQEELKFTRENLKKIEERLKNVFIEFYRKLRHLKNYSFLNTLAISKIMKKYDKIASRSAAKPYMEMVDKSYLTSSDEINKLMLRVESTFVEHFAGLNRSKGMNLLRPKVKKEKHRITFSTGFFVGCTVSLVVALVMFIHARNIMGAVGHKVYMETMFPLYSLFAFVVLHMIMYASNIYFWKRYRVNYPFIFGFKEGTELGYRHVLLLSFGLGTLALCAVLINLDMEMDPNTNDYKTMTELLPMFILALVVAILFCPFNIFYRSSRVFFLMVVFRCIAAPLYKVNLPDFFLADQLTSQVQALRSLEFYICYYGWGDFKHRQNTCRSSDVYSTFYFIVAVIPYWSRFLQCVRRLIEENDSSQGYNALKYLLTVVAVCLRTAYSFNRGNIWKISAWVFSALATFYGTYWDIVFDWGLLHRPSKHLLREKLLVPHKAVYYVAIVLNIVLRMAWLQTVLDFNLSFLHRETMIALLAALEIIRRGIWNFFRLENEHLNNVGKFRAFKSVPLPFNYNEEEDRDSMKFGKDFVRQMIPEWQQAYMDYAGLKSILQEIQTSRKRSERPGILKRKLSGSRNFSGLTKRYSRTASTREPEIQDILVHATTGDDGFERYETTILEVAEAGRESELAFFKTLDLEFDKVNHFYRSKVEEMVKEAVVLNKQMDALIAFRIKVERPSSSWSCSETVSVDMNALDSNDQRNTLAEEMGIRVEGNGSNGGDSTKESVPQVLSVLERIRLNKTQETPLSTIKNVLKLSNQEELKFTRENLKKIEERLKNVFIEFYRKLRHLKNYSFLNTLAISKIMKKYDKIASRSAAKPYMEMVDKSYLTSSDEINKLMLRVESTFVEHFAGLNRSKGMNLLRPKVKKEKHRITFSTGFFVGCTVSLVVALVMFIHARNIMGAVGHKVYMETMFPLYSLFAFVVLHMIMYASNIYFWKRYRVNYPFIFGFKEGTELGYRHVLLLSFGLGTLALCAVLINLDMEMDPNTNDYKTMTELLPMFILALVVAILFCPFNIFYRSSRVFFLMVVFRCIAAPLYKVNLPDFFLADQLTSQVQALRSLEFYICYYGWGDFKHRQNTCRSSDVYSTFYFIVAVIPYWSRFLQCVRRLIEENDSSQGYNALKYLLTVVAVCLRTAYSFNRGNIWKISAWVFSALATFYGTYWDIVFDWGLLHRPSKHLLREKLLVPHKAVYYVAIVLNIVLRMAWLQTVLDFNLSFLHRETMIALLAALEIIRRGIWNFFRLENEHLNNVGKFRAFKSVPLPFNYNEEEDRDS

Organism: NCBI:txid1240361

Solvent-accessible surface area (backbone atoms only — not comparable to full-atom values): 83919 Å² total; per-residue (Å²): 132,63,64,69,62,53,52,60,67,69,46,53,67,33,48,54,85,55,48,66,62,60,68,62,53,51,54,47,50,52,52,44,50,54,50,49,55,68,64,57,63,84,70,73,70,75,73,69,74,75,76,78,66,75,79,69,47,59,81,58,78,77,76,76,75,77,73,80,78,67,84,76,75,70,44,52,49,76,47,80,43,70,44,97,83,71,46,70,39,54,49,67,45,77,71,79,64,64,82,84,51,43,66,51,52,50,50,46,43,50,51,49,28,53,40,49,38,49,37,42,50,51,48,52,55,52,50,52,52,50,53,53,51,46,54,52,49,39,53,47,50,45,43,50,53,29,49,52,50,45,53,72,54,71,78,77,78,73,75,82,69,83,78,77,80,76,36,56,35,78,76,59,77,68,80,67,79,67,52,74,71,70,67,69,63,77,71,73,79,58,54,64,54,82,87,69,92,65,74,85,56,69,67,62,65,44,52,61,48,55,79,47,49,43,74,49,80,78,76,67,40,51,64,50,39,53,31,53,74,63,67,48,82,72,76,74,73,84,66,78,42,72,66,53,48,52,54,48,50,54,50,49,50,52,44,50,39,54,50,49,47,52,52,51,51,51,53,48,50,42,49,53,46,50,51,51,53,52,53,53,30,50,50,46,22,65,72,66,71,47,69,44,39,62,61,53,48,54,52,47,50,68,29,70,63,60,54,54,56,60,64,59,50,41,50,53,31,49,52,52,51,42,14,58,73,73,32,81,66,31,58,68,62,30,48,58,67,55,45,85,74,80,84,74,89,56,63,66,55,41,21,51,26,17,20,26,46,17,24,36,54,34,44,51,52,42,48,53,50,50,43,57,73,64,40,43,86,74,40,93,54,40,66,59,43,49,68,51,53,44,52,61,55,44,37,56,51,52,54,28,52,45,36,47,36,51,20,52,38,45,47,51,31,56,71,63,56,45,64,56,52,68,68,60,60,52,59,87,83,62,64,76,52,33,60,57,40,40,30,53,25,28,46,50,44,33,54,52,51,50,48,52,52,49,35,54,52,44,71,64,34,78,86,38,58,86,46,49,53,63,51,63,42,47,62,58,51,52,50,49,48,53,53,48,60,62,67,46,88,53,92,54,88,58,34,70,53,40,51,51,50,50,52,38,51,49,51,36,71,47,41,54,38,47,86,82,49,65,54,34,57,53,49,32,54,52,42,55,47,37,37,65,47,53,49,36,53,52,48,50,48,45,40,61,68,74,48,28,50,76,70,76,47,88,62,51,85,77,33,68,68,48,55,54,49,59,52,52,59,58,40,47,36,38,49,32,45,25,33,41,24,48,40,46,22,69,72,62,70,38,65,70,30,49,56,54,22,48,48,32,49,38,40,44,51,16,53,52,33,45,54,49,21,74,74,43,84,42,70,67,36,47,52,51,20,49,52,35,41,50,50,28,49,52,51,46,51,48,43,47,44,42,66,48,41,47,30,65,41,81,84,37,91,77,42,35,56,90,80,68,79,66,88,58,66,65,58,58,55,52,50,53,53,48,50,56,57,50,63,52,55,61,48,42,71,73,65,60,64,71,59,86,88,52,58,69,61,56,51,54,51,50,52,46,49,46,36,36,52,45,49,36,58,49,50,47,43,34,50,49,38,52,46,52,54,29,31,74,68,55,54,77,71,83,83,68,82,62,54,66,40,73,73,67,69,71,65,74,80,102,132,63,63,69,62,53,53,61,66,71,46,52,66,33,47,54,84,56,47,66,63,61,68,64,52,50,52,49,50,51,51,44,49,52,51,49,58,68,64,58,63,84,72,73,68,73,72,69,74,73,75,78,66,76,79,67,47,61,81,59,79,77,74,76,74,77,73,79,77,69,83,77,75,71,45,52,48,76,47,78,43,71,43,96,83,72,45,71,39,54,46,67,46,78,72,79,64,63,81,82,51,42,66,51,52,51,50,46,43,51,51,50,29,52,41,48,37,50,35,43,50,50,50,51,54,52,50,52,52,51,53,54,50,47,55,53,50,40,52,48,51,45,42,50,54,28,50,53,51,44,52,75,54,70,76,76,77,72,74,81,70,82,77,77,79,77,37,54,32,78,76,58,76,68,79,70,78,75,45,74,66,68,70,70,63,74,73,76,81,59,54,62,56,81,86,71,91,71,72,88,59,70,69,63,65,43,52,59,48,54,80,47,47,42,74,49,79,76,77,65,41,52,64,50,36,53,31,53,75,62,66,48,83,73,76,71,73,84,67,77,42,72,66,53,49,52,53,47,49,55,51,50,50,52,45,50,40,54,50,50,47,52,51,50,51,51,52,47,50,41,49,51,46,51,50,51,50,52,52,54,31,50,50,47,21,66,71,66,73,47,71,45,40,62,63,52,48,54,50,48,49,69,29,69,62,60,54,54,56,60,64,61,50,42,49,53,31,48,53,51,51,42,14,59,72,72,34,80,64,31,56,68,63,28,49,60,66,56,45,85,74,81,83,73,90,56,64,66,54,41,22,51,26,16,20,26,46,17,25,35,55,34,44,53,52,45,49,54,50,49,44,58,72,63,40,42,85,75,41,94,56,42,66,59,43,48,69,51,54,44,50,60,57,43,38,56,53,53,52,30,51,45,36,46,37,51,20,51,39,45,47,52,30,55,71,63,56,44,66,58,53,67,70,59,60,52,59,86,82,61,65,76,50,33,60,56,40,41,31,54,25,28,44,51,43,33,52,54,51,50,47,51,52,50,37,54,50,44,71,64,34,79,85,38,58,85,46,50,51,64,50,64,43,48,62,57,52,52,51,50,49,52,54,48,60,62,68,46,86,51,92,55,87,58,37,71,52,40,51,51,50,51,52,37,50,49,50,38,74,45,42,56,38,51,86,83,49,66,55,33,55,52,50,32,55,52,42,55,48,37,36,66,47,52,48,38,53,52,47,50,48,44,40,61,66,74,49,28,52,76,69,76,47,87,62,52,85,79,33,68,67,49,54,54,47,58,52,52,58,58,38,47,37,38,48,32,46,25,34,44,25,50,40,46,22,68,73,63,70,38,65,71,31,50,56,52,22,48,48,30,49,38,40,44,51,18,54,53,34,46,53,48,22,73,74,44,85,43,69,67,37,47,52,52,20,49,51,36,40,50,50,29,48,52,52,47,51,49,41,47,45,41,65,47,42,48,31,64,40,72,94,30,93,76,43,34,58,90,80,68,80,67,87,57,66,64,57,58,55,52,49,52,52,48,50,55,57,48,64,52,56,62,49,42,71,74,65,59,64,71,58,87,87,50,57,69,62,57,49,53,51,50,52,45,50,46,37,35,52,42,48,36,56,49,50,45,43,34,52,48,38,53,46,51,54,28,33,75,68,55,52,77,71,82,84,69,82,61,54,66,41,74,73,67,69,70,64,75,80,103

Secondary structure (DSSP, 8-state):
--HHHHHHHHS-GGGGGGS--HHHHHHHHHHHHHHHHHHS-TTS------S------TTS--------------SEEEEEEE-TTS-EEEEEEES---STTHHHHHHHHHHHHHHHHHHHHHHHHHHHHHHHHHHHHHHHHHHHHHHHHHHH-------TT-------TT---------HHHHT--------------STTHHHHHHHHHHTEEE---S--HHHHHHHHTT----------HHHHHHHHHHHHHHHHHHHHHHHHHHHHHHHHHHHHHHHHHHHHHHHT---HHHHHHHHHHSHHHH--HHHHHHHHHHHHHHHHTSTT-HHHHHHHHS----PPPHHHHHHHHHHHHHHHHHHHHHHHHHHHTTGGGSTTHHHHHHHHHHHHHHHHHHHHHHHHHHHHHHHHHHTT--HHHHHTPPTT-PPPHHHHHHHHHHHHHHHHHHHHHHHHHHH-GGGGGGHHHHHTHHHHHHHHHHHHHT--SS-S-HHHHHHHHHHHHHHHTTTSS---HHHHHHHHHHHT-HHHHHHHHHHHHHHHTTHHHHT---GGG-HHHHHHHHHHHHHHHHHHHHHHHHHHHHH--HHHHHHHHHHHHHHHHHHHHHHHHHS--HHHHHHHHHHHHHHHHHHHHIIIIIIS----TTSTTSS-SS-SSS-THHHHHHHHHHHHHHGGGHHHHHT---TTS-HHHHHHHHHHHHHHHHHHHHHHHHHHHHHHHHHTT--S--PPPSEEE--THHHH-/--HHHHHHHHS-GGGGGGS--HHHHHHHHHHHHHHHHHHS-TTS------S------TTS--------------SEEEEEEE-TTS-EEEEEEES---STTHHHHHHHHHHHHHHHHHHHHHHHHHHHHHHHHHHHHHHHHHHHHHHHHHHH-TT----TT-------TTTT-------HHHHTT-------------SGGGTHHHHHHHHTEEE---S--HHHHHHHHTT----------HHHHHHHHHHHHHHHHHHHHHHHHHHHHHHHHHHHHHHHHHHHHHHHT---HHHHHHHHHHSHHHH--HHHHHHHHHHHHHHHHHSTT-HHHHHHHHS----PPPHHHHHHHHHHHHHHHHHHHHHHHHHHHTTGGGSTTHHHHHHHHHHHHHHHHHHHHHHHHHHHHHHHHHHTT--HHHHHTPPTT-PPPHHHHHHHHHHHHHHHHHHHHHHHHHHH-GGGGGGHHHHHTHHHHHHHHHHHHHT--SS-S-HHHHHHHHHHHHHHHTTTSS---HHHHHHHHHHHT-HHHHHHHHHHHHHHHTTHHHHT---GGG-HHHHHHHHHHHHHHHHHHHHHHHHHHHHH--HHHHHHHHHHHHHHHHHHHHHHHHHS--HHHHHHHHHHHHHHHHHHHHIIIIIIS----TTSTTSS-SS-SSS-THHHHHHHHHHHHHHGGGHHHHHT---TTS-HHHHHHHHHHHHHHHHHHHHHHHHHHHHHHHHHTT--S--PPPSEEE--THHHH-

InterPro domains:
  IPR004331 SPX domain [PF03105] (1-300)
  IPR004331 SPX domain [PS51382] (1-298)
  IPR004342 EXS, C-terminal [PF03124] (389-724)
  IPR004342 EXS, C-terminal [PS51380] (557-750)
  IPR034092 PHO1, SPX domain [cd14476] (2-294)

Foldseek 3Di:
DDLVVVLQVLAQLLCNVLFFPLVVLVVLLVVLLVQVVVPPPPPPPPPPPPPPPPPPPPPHDPPPPPPDPDDAPQQKDKDWDQDPVRAIQIAIDGDDDDPGCVVSVNVSRVSVRVSLSSNQVVLVVLLVVLVVVVVVLVLLVLLLVLLVVCLVDVPDPPPPPDPPPPQQQPVPPPPPPVPDPVVVPPPPPRRHDDDDPCPVPPPVVSNVSNVQWQFDPPFLFLVNLVCVVVVPPPSPPPDSYPVVSVVQLVLSLVVLLQSLVSLVSSLVSLVSNLVSLLVSVVSSCVSVVGDNSVVVSVVVCPGCSNVPCSSVVSNVVSLVVQCVPPVVVDNVVSVVSNDADDDDDDVVLVVLLVVLVVLLVVLVVVVVVLCVVVVLVPDDCNVLCLVAVVLLLLLLVLVLLLLLLVLVLLVVCVVLVQPVCVQLVPDRPLDDHSSLSSSVSSVLSSLSSVLVVVLSVLVPPPVNPVVQLVNLCSSVVSVVVVVCVLPPPDPPSSVSVSVVVVVLVVCLLPPPSGQDGDSNLLVLVLVLLCLSSQLSVLSVCQCVVVPVSVVSDDCLVVDPVSLVVNLVSNLSSLVSNLRNLVSCCVVVVDCVSVLVSVLSVLVNQLSNLLSVCVVPVDPVSLVSNVVSLVVSLVSVLVCLACPQLVFQDPPPPVSGDPDDSDPDPVVSVVLSVLLSVLSCLCVCSSVVPDPVVDDPSVSVSVNSSSSSSNSSSSVNSSSVVVSVVSSVVSPSGDDRDNRIDRPPPPPVVD/DDLVVVLQVLAQLLCSVLFFPLVVLVVLLVVLLVQVVVPPPPPPPPPPPPPPPPPPPPPHDPPPPPPDPDDAPQQKDKDWDQDPVRAIQIAIDGDDDDPGCVVSVNVSRVSVRVSLSSNQVVLVVLLVVLVVVVVVLVLLVLLLVLLVVCLVDVPDPPPPPDPPPPQLQPVPPPPPPVPPVVVVPPPPPRRHDDDDPCPVPPPVVSNVSNVQWDFDPPFLFLVNLVCVVVVPPPSPPPDSYPVVSVVQLVLSLVVLLQSLVSLVSSLVSLVSNLVSLLVSVVSSCVSVVGDNSVVVSVVVCPGCSNVPCSSVVSNVVSLVVQCVPPVVVDNVVSVVSNDADDDDDDVVLVVLLVVLVVLLVVLVVVVVVLCVVVVLVPDDCVVLCLVAVVLLLLLLVLVLLLLLLVLVLLVVCVVLVQPVCVQLVPDRPLDDHSSLSSSVSSVLSSLSSVLVVVLSVLVPPPVNPVVQLVNLCSSVVSVVVVVCVLPPPDPPSSVSVSVVVVVLVVCLQPPPSGQDGPSNLLVLVLVLLCLSSQLSVLSVCQCVVVPVSVVSDDCLVVDPVSLVVNLVSNLSSLVSNLRNLVSCCVVVVDCVSVLVSVLSVLVNQLSNLLSVCVVPVDPVSLVSNVVSLVVSLVSVLVCLACPQLVFQDPVPPVSGDPDDSDPDVVVSVVLSVLLSVLSCLCVCSSVVPDPVVDDPSVSVSVNSSSSSSNSSSSVNSSSVVVSVVSSVVSPSGDDRDNRIDRPPPPPVVD